Protein AF-A0A838EDM0-F1 (afdb_monomer_lite)

Structure (mmCIF, N/CA/C/O backbone):
data_AF-A0A838EDM0-F1
#
_entry.id   AF-A0A838EDM0-F1
#
loop_
_atom_site.group_PDB
_atom_site.id
_atom_site.type_symbol
_atom_site.label_atom_id
_atom_site.label_alt_id
_atom_site.label_comp_id
_atom_site.label_asym_id
_atom_site.label_entity_id
_atom_site.label_seq_id
_atom_site.pdbx_PDB_ins_code
_atom_site.Cartn_x
_atom_site.Cartn_y
_atom_site.Cartn_z
_atom_site.occupancy
_atom_site.B_iso_or_equiv
_atom_site.auth_seq_id
_atom_site.auth_comp_id
_atom_site.auth_asym_id
_atom_site.auth_atom_id
_atom_site.pdbx_PDB_model_num
ATOM 1 N N . MET A 1 1 ? -77.877 -9.167 52.953 1.00 60.81 1 MET A N 1
ATOM 2 C CA . MET A 1 1 ? -77.329 -10.392 52.320 1.00 60.81 1 MET A CA 1
ATOM 3 C C . MET A 1 1 ? -77.387 -10.358 50.790 1.00 60.81 1 MET A C 1
ATOM 5 O O . MET A 1 1 ? -76.338 -10.481 50.182 1.00 60.81 1 MET A O 1
ATOM 9 N N . LYS A 1 2 ? -78.546 -10.110 50.151 1.00 65.75 2 LYS A N 1
ATOM 10 C CA . LYS A 1 2 ? -78.648 -10.023 48.674 1.00 65.75 2 LYS A CA 1
ATOM 11 C C . LYS A 1 2 ? -77.732 -8.964 48.032 1.00 65.75 2 LYS A C 1
ATOM 13 O O . LYS A 1 2 ? -77.063 -9.278 47.066 1.00 65.75 2 LYS A O 1
ATOM 18 N N . ILE A 1 3 ? -77.618 -7.768 48.620 1.00 70.50 3 ILE A N 1
ATOM 19 C CA . ILE A 1 3 ? -76.749 -6.686 48.105 1.00 70.50 3 ILE A CA 1
ATOM 20 C C . ILE A 1 3 ? -75.261 -7.080 48.123 1.00 70.50 3 ILE A C 1
ATOM 22 O O . ILE A 1 3 ? -74.556 -6.848 47.151 1.00 70.50 3 ILE A O 1
ATOM 26 N N . LEU A 1 4 ? -74.799 -7.733 49.196 1.00 67.06 4 LEU A N 1
ATOM 27 C CA . LEU A 1 4 ? -73.422 -8.233 49.315 1.00 67.06 4 LEU A CA 1
ATOM 28 C C . LEU A 1 4 ? -73.122 -9.341 48.296 1.00 67.06 4 LEU A C 1
ATOM 30 O O . LEU A 1 4 ? -72.045 -9.351 47.713 1.00 67.06 4 LEU A O 1
ATOM 34 N N . LEU A 1 5 ? -74.084 -10.234 48.041 1.00 74.94 5 LEU A N 1
ATOM 35 C CA . LEU A 1 5 ? -73.947 -11.294 47.041 1.00 74.94 5 LEU A CA 1
ATOM 36 C C . LEU A 1 5 ? -73.910 -10.724 45.614 1.00 74.94 5 LEU A C 1
ATOM 38 O O . LEU A 1 5 ? -73.067 -11.124 44.820 1.00 74.94 5 LEU A O 1
ATOM 42 N N . THR A 1 6 ? -74.771 -9.751 45.299 1.00 77.81 6 THR A N 1
ATOM 43 C CA . THR A 1 6 ? -74.750 -9.056 44.003 1.00 77.81 6 THR A CA 1
ATOM 44 C C . THR A 1 6 ? -73.443 -8.290 43.809 1.00 77.81 6 THR A C 1
ATOM 46 O O . THR A 1 6 ? -72.847 -8.381 42.743 1.00 77.81 6 THR A O 1
ATOM 49 N N . PHE A 1 7 ? -72.951 -7.597 44.840 1.00 83.25 7 PHE A N 1
ATOM 50 C CA . PHE A 1 7 ? -71.668 -6.894 44.784 1.00 83.25 7 PHE A CA 1
ATOM 51 C C . PHE A 1 7 ? -70.499 -7.865 44.571 1.00 83.25 7 PHE A C 1
ATOM 53 O O . PHE A 1 7 ? -69.615 -7.602 43.760 1.00 83.25 7 PHE A O 1
ATOM 60 N N . PHE A 1 8 ? -70.526 -9.024 45.233 1.00 83.44 8 PHE A N 1
ATOM 61 C CA . PHE A 1 8 ? -69.524 -10.073 45.055 1.00 83.44 8 PHE A CA 1
ATOM 62 C C . PHE A 1 8 ? -69.550 -10.666 43.638 1.00 83.44 8 PHE A C 1
ATOM 64 O O . PHE A 1 8 ? -68.499 -10.808 43.020 1.00 83.44 8 PHE A O 1
ATOM 71 N N . ILE A 1 9 ? -70.732 -10.964 43.088 1.00 83.81 9 ILE A N 1
ATOM 72 C CA . ILE A 1 9 ? -70.878 -11.506 41.727 1.00 83.81 9 ILE A CA 1
ATOM 73 C C . ILE A 1 9 ? -70.439 -10.478 40.677 1.00 83.81 9 ILE A C 1
ATOM 75 O O . ILE A 1 9 ? -69.658 -10.813 39.791 1.00 83.81 9 ILE A O 1
ATOM 79 N N . VAL A 1 10 ? -70.883 -9.222 40.796 1.00 83.69 10 VAL A N 1
ATOM 80 C CA . VAL A 1 10 ? -70.488 -8.142 39.877 1.00 83.69 10 VAL A CA 1
ATOM 81 C C . VAL A 1 10 ? -68.980 -7.897 39.950 1.00 83.69 10 VAL A C 1
ATOM 83 O O . VAL A 1 10 ? -68.338 -7.801 38.910 1.00 83.69 10 VAL A O 1
ATOM 86 N N . SER A 1 11 ? -68.397 -7.886 41.152 1.00 78.81 11 SER A N 1
ATOM 87 C CA . SER A 1 11 ? -66.946 -7.771 41.342 1.00 78.81 11 SER A CA 1
ATOM 88 C C . SER A 1 11 ? -66.183 -8.906 40.649 1.00 78.81 11 SER A C 1
ATOM 90 O O . SER A 1 11 ? -65.258 -8.645 39.885 1.00 78.81 11 SER A O 1
ATOM 92 N N . ASN A 1 12 ? -66.612 -10.161 40.818 1.00 80.69 12 ASN A N 1
ATOM 93 C CA . ASN A 1 12 ? -65.968 -11.302 40.160 1.00 80.69 12 ASN A CA 1
ATOM 94 C C . ASN A 1 12 ? -66.106 -11.256 38.631 1.00 80.69 12 ASN A C 1
ATOM 96 O O . ASN A 1 12 ? -65.138 -11.543 37.934 1.00 80.69 12 ASN A O 1
ATOM 100 N N . ILE A 1 13 ? -67.264 -10.855 38.096 1.00 83.25 13 ILE A N 1
ATOM 101 C CA . ILE A 1 13 ? -67.452 -10.693 36.644 1.00 83.25 13 ILE A CA 1
ATOM 102 C C . ILE A 1 13 ? -66.527 -9.599 36.102 1.00 83.25 13 ILE A C 1
ATOM 104 O O . ILE A 1 13 ? -65.888 -9.801 35.073 1.00 83.25 13 ILE A O 1
ATOM 108 N N . VAL A 1 14 ? -66.403 -8.470 36.804 1.00 82.56 14 VAL A N 1
ATOM 109 C CA . VAL A 1 14 ? -65.479 -7.389 36.428 1.00 82.56 14 VAL A CA 1
ATOM 110 C C . VAL A 1 14 ? -64.026 -7.868 36.472 1.00 82.56 14 VAL A C 1
ATOM 112 O O . VAL A 1 14 ? -63.276 -7.585 35.543 1.00 82.56 14 VAL A O 1
ATOM 115 N N . ILE A 1 15 ? -63.633 -8.638 37.492 1.00 80.44 15 ILE A N 1
ATOM 116 C CA . ILE A 1 15 ? -62.284 -9.217 37.598 1.00 80.44 15 ILE A CA 1
ATOM 117 C C . ILE A 1 15 ? -62.015 -10.194 36.451 1.00 80.44 15 ILE A C 1
ATOM 119 O O . ILE A 1 15 ? -60.953 -10.123 35.840 1.00 80.44 15 ILE A O 1
ATOM 123 N N . ILE A 1 16 ? -62.966 -11.074 36.125 1.00 79.88 16 ILE A N 1
ATOM 124 C CA . ILE A 1 16 ? -62.823 -12.036 35.025 1.00 79.88 16 ILE A CA 1
ATOM 125 C C . ILE A 1 16 ? -62.725 -11.301 33.689 1.00 79.88 16 ILE A C 1
ATOM 127 O O . ILE A 1 16 ? -61.810 -11.587 32.926 1.00 79.88 16 ILE A O 1
ATOM 131 N N . LEU A 1 17 ? -63.599 -10.324 33.424 1.00 78.69 17 LEU A N 1
ATOM 132 C CA . LEU A 1 17 ? -63.563 -9.525 32.194 1.00 78.69 17 LEU A CA 1
ATOM 133 C C . LEU A 1 17 ? -62.266 -8.717 32.068 1.00 78.69 17 LEU A C 1
ATOM 135 O O . LEU A 1 17 ? -61.695 -8.633 30.978 1.00 78.69 17 LEU A O 1
ATOM 139 N N . ALA A 1 18 ? -61.775 -8.148 33.171 1.00 74.56 18 ALA A N 1
ATOM 140 C CA . ALA A 1 18 ? -60.492 -7.456 33.212 1.00 74.56 18 ALA A CA 1
ATOM 141 C C . ALA A 1 18 ? -59.326 -8.424 32.966 1.00 74.56 18 ALA A C 1
ATOM 143 O O . ALA A 1 18 ? -58.444 -8.119 32.166 1.00 74.56 18 ALA A O 1
ATOM 144 N N . ALA A 1 19 ? -59.349 -9.610 33.580 1.00 74.00 19 ALA A N 1
ATOM 145 C CA . ALA A 1 19 ? -58.340 -10.645 33.386 1.00 74.00 19 ALA A CA 1
ATOM 146 C C . ALA A 1 19 ? -58.333 -11.169 31.944 1.00 74.00 19 ALA A C 1
ATOM 148 O O . ALA A 1 19 ? -57.267 -11.259 31.343 1.00 74.00 19 ALA A O 1
ATOM 149 N N . THR A 1 20 ? -59.497 -11.444 31.345 1.00 75.81 20 THR A N 1
ATOM 150 C CA . THR A 1 20 ? -59.590 -11.868 29.940 1.00 75.81 20 THR A CA 1
ATOM 151 C C . THR A 1 20 ? -59.144 -10.764 28.992 1.00 75.81 20 THR A C 1
ATOM 153 O O . THR A 1 20 ? -58.410 -11.043 28.051 1.00 75.81 20 THR A O 1
ATOM 156 N N . SER A 1 21 ? -59.517 -9.507 29.253 1.00 76.31 21 SER A N 1
ATOM 157 C CA . SER A 1 21 ? -59.086 -8.366 28.430 1.00 76.31 21 SER A CA 1
ATOM 158 C C . SER A 1 21 ? -57.572 -8.157 28.510 1.00 76.31 21 SER A C 1
ATOM 160 O O . SER A 1 21 ? -56.924 -7.944 27.488 1.00 76.31 21 SER A O 1
ATOM 162 N N . PHE A 1 22 ? -56.990 -8.285 29.706 1.00 77.75 22 PHE A N 1
ATOM 163 C CA . PHE A 1 22 ? -55.544 -8.244 29.911 1.00 77.75 22 PHE A CA 1
ATOM 164 C C . PHE A 1 22 ? -54.833 -9.400 29.202 1.00 77.75 22 PHE A C 1
ATOM 166 O O . PHE A 1 22 ? -53.798 -9.186 28.581 1.00 77.75 22 PHE A O 1
ATOM 173 N N . LEU A 1 23 ? -55.393 -10.611 29.250 1.00 76.88 23 LEU A N 1
ATOM 174 C CA . LEU A 1 23 ? -54.804 -11.804 28.638 1.00 76.88 23 LEU A CA 1
ATOM 175 C C . LEU A 1 23 ? -54.859 -11.738 27.103 1.00 76.88 23 LEU A C 1
ATOM 177 O O . LEU A 1 23 ? -53.869 -12.056 26.448 1.00 76.88 23 LEU A O 1
ATOM 181 N N . VAL A 1 24 ? -55.959 -11.236 26.533 1.00 80.12 24 VAL A N 1
ATOM 182 C CA . VAL A 1 24 ? -56.071 -10.933 25.094 1.00 80.12 24 VAL A CA 1
ATOM 183 C C . VAL A 1 24 ? -55.070 -9.850 24.689 1.00 80.12 24 VAL A C 1
ATOM 185 O O . VAL A 1 24 ? -54.353 -10.017 23.705 1.00 80.12 24 VAL A O 1
ATOM 188 N N . TYR A 1 25 ? -54.965 -8.765 25.461 1.00 79.44 25 TYR A N 1
ATOM 189 C CA . TYR A 1 25 ? -53.985 -7.709 25.206 1.00 79.44 25 TYR A CA 1
ATOM 190 C C . TYR A 1 25 ? -52.545 -8.239 25.276 1.00 79.44 25 TYR A C 1
ATOM 192 O O . TYR A 1 25 ? -51.749 -7.977 24.380 1.00 79.44 25 TYR A O 1
ATOM 200 N N . TYR A 1 26 ? -52.219 -9.042 26.288 1.00 77.88 26 TYR A N 1
ATOM 201 C CA . TYR A 1 26 ? -50.923 -9.706 26.428 1.00 77.88 26 TYR A CA 1
ATOM 202 C C . TYR A 1 26 ? -50.605 -10.594 25.216 1.00 77.88 26 TYR A C 1
ATOM 204 O O . TYR A 1 26 ? -49.528 -10.470 24.631 1.00 77.88 26 TYR A O 1
ATOM 212 N N . GLN A 1 27 ? -51.562 -11.418 24.772 1.00 79.50 27 GLN A N 1
ATOM 213 C CA . GLN A 1 27 ? -51.409 -12.260 23.580 1.00 79.50 27 GLN A CA 1
ATOM 214 C C . GLN A 1 27 ? -51.169 -11.455 22.300 1.00 79.50 27 GLN A C 1
ATOM 216 O O . GLN A 1 27 ? -50.350 -11.857 21.477 1.00 79.50 27 GLN A O 1
ATOM 221 N N . GLN A 1 28 ? -51.809 -10.294 22.150 1.00 80.50 28 GLN A N 1
ATOM 222 C CA . GLN A 1 28 ? -51.572 -9.402 21.011 1.00 80.50 28 GLN A CA 1
ATOM 223 C C . GLN A 1 28 ? -50.173 -8.764 21.017 1.00 80.50 28 GLN A C 1
ATOM 225 O O . GLN A 1 28 ? -49.656 -8.428 19.953 1.00 80.50 28 GLN A O 1
ATOM 230 N N . GLN A 1 29 ? -49.550 -8.579 22.186 1.00 79.69 29 GLN A N 1
ATOM 231 C CA . GLN A 1 29 ? -48.219 -7.966 22.299 1.00 79.69 29 GLN A CA 1
ATOM 232 C C . GLN A 1 29 ? -47.069 -8.990 22.255 1.00 79.69 29 GLN A C 1
ATOM 234 O O . GLN A 1 29 ? -45.939 -8.602 21.971 1.00 79.69 29 GLN A O 1
ATOM 239 N N . LEU A 1 30 ? -47.329 -10.283 22.493 1.00 74.44 30 LEU A N 1
ATOM 240 C CA . LEU A 1 30 ? -46.310 -11.346 22.514 1.00 74.44 30 LEU A CA 1
ATOM 241 C C . LEU A 1 30 ? -45.425 -11.423 21.252 1.00 74.44 30 LEU A C 1
ATOM 243 O O . LEU A 1 30 ? -44.214 -11.578 21.416 1.00 74.44 30 LEU A O 1
ATOM 247 N N . PRO A 1 31 ? -45.944 -11.267 20.015 1.00 82.25 31 PRO A N 1
ATOM 248 C CA . PRO A 1 31 ? -45.095 -11.228 18.821 1.00 82.25 31 PRO A CA 1
ATOM 249 C C . PRO A 1 31 ? -44.049 -10.103 18.849 1.00 82.25 31 PRO A C 1
ATOM 251 O O . PRO A 1 31 ? -42.968 -10.254 18.289 1.00 82.25 31 PRO A O 1
ATOM 254 N N . LYS A 1 32 ? -44.330 -8.990 19.544 1.00 81.50 32 LYS A N 1
ATOM 255 C CA . LYS A 1 32 ? -43.383 -7.875 19.680 1.00 81.50 32 LYS A CA 1
ATOM 256 C C . LYS A 1 32 ? -42.236 -8.182 20.636 1.00 81.50 32 LYS A C 1
ATOM 258 O O . LYS A 1 32 ? -41.160 -7.639 20.455 1.00 81.50 32 LYS A O 1
ATOM 263 N N . VAL A 1 33 ? -42.444 -9.037 21.642 1.00 79.88 33 VAL A N 1
ATOM 264 C CA . VAL A 1 33 ? -41.366 -9.437 22.568 1.00 79.88 33 VAL A CA 1
ATOM 265 C C . VAL A 1 33 ? -40.262 -10.168 21.808 1.00 79.88 33 VAL A C 1
ATOM 267 O O . VAL A 1 33 ? -39.092 -9.876 22.022 1.00 79.88 33 VAL A O 1
ATOM 270 N N . ASP A 1 34 ? -40.634 -11.077 20.900 1.00 75.94 34 ASP A N 1
ATOM 271 C CA . ASP A 1 34 ? -39.653 -11.808 20.092 1.00 75.94 34 ASP A CA 1
ATOM 272 C C . ASP A 1 34 ? -38.984 -10.872 19.085 1.00 75.94 34 ASP A C 1
ATOM 274 O O . ASP A 1 34 ? -37.766 -10.917 18.949 1.00 75.94 34 ASP A O 1
ATOM 278 N N . ALA A 1 35 ? -39.758 -9.972 18.464 1.00 80.38 35 ALA A N 1
ATOM 279 C CA . ALA A 1 35 ? -39.220 -8.954 17.567 1.00 80.38 35 ALA A CA 1
ATOM 280 C C . ALA A 1 35 ? -38.169 -8.066 18.255 1.00 80.38 35 ALA A C 1
ATOM 282 O O . ALA A 1 35 ? -37.082 -7.920 17.716 1.00 80.38 35 ALA A O 1
ATOM 283 N N . TYR A 1 36 ? -38.444 -7.548 19.459 1.00 80.44 36 TYR A N 1
ATOM 284 C CA . TYR A 1 36 ? -37.482 -6.728 20.206 1.00 80.44 36 TYR A CA 1
ATOM 285 C C . TYR A 1 36 ? -36.262 -7.527 20.667 1.00 80.44 36 TYR A C 1
ATOM 287 O O . TYR A 1 36 ? -35.141 -7.040 20.617 1.00 80.44 36 TYR A O 1
ATOM 295 N N . ALA A 1 37 ? -36.454 -8.764 21.126 1.00 73.38 37 ALA A N 1
ATOM 296 C CA . ALA A 1 37 ? -35.344 -9.566 21.631 1.00 73.38 37 ALA A CA 1
ATOM 297 C C . ALA A 1 37 ? -34.413 -10.102 20.525 1.00 73.38 37 ALA A C 1
ATOM 299 O O . ALA A 1 37 ? -33.287 -10.487 20.830 1.00 73.38 37 ALA A O 1
ATOM 300 N N . HIS A 1 38 ? -34.880 -10.140 19.272 1.00 73.12 38 HIS A N 1
ATOM 301 C CA . HIS A 1 38 ? -34.089 -10.500 18.087 1.00 73.12 38 HIS A CA 1
ATOM 302 C C . HIS A 1 38 ? -33.720 -9.277 17.240 1.00 73.12 38 HIS A C 1
ATOM 304 O O . HIS A 1 38 ? -33.152 -9.432 16.159 1.00 73.12 38 HIS A O 1
ATOM 310 N N . GLU A 1 39 ? -34.063 -8.073 17.699 1.00 73.19 39 GLU A N 1
ATOM 311 C CA . GLU A 1 39 ? -33.691 -6.840 17.025 1.00 73.19 39 GLU A CA 1
ATOM 312 C C . GLU A 1 39 ? -32.167 -6.730 17.016 1.00 73.19 39 GLU A C 1
ATOM 314 O O . GLU A 1 39 ? -31.508 -6.818 18.057 1.00 73.19 39 GLU A O 1
ATOM 319 N N . THR A 1 40 ? -31.594 -6.586 15.824 1.00 73.12 40 THR A N 1
ATOM 320 C CA . THR A 1 40 ? -30.158 -6.379 15.677 1.00 73.12 40 THR A CA 1
ATOM 321 C C . THR A 1 40 ? -29.831 -4.997 16.214 1.00 73.12 40 THR A C 1
ATOM 323 O O . THR A 1 40 ? -30.173 -3.985 15.608 1.00 73.12 40 THR A O 1
ATOM 326 N N . ILE A 1 41 ? -29.199 -4.956 17.382 1.00 80.56 41 ILE A N 1
ATOM 327 C CA . ILE A 1 41 ? -28.724 -3.706 17.963 1.00 80.56 41 ILE A CA 1
ATOM 328 C C . ILE A 1 41 ? -27.506 -3.227 17.160 1.00 80.56 41 ILE A C 1
ATOM 330 O O . ILE A 1 41 ? -26.559 -4.003 17.023 1.00 80.56 41 ILE A O 1
ATOM 334 N N . PRO A 1 42 ? -27.498 -1.979 16.648 1.00 83.75 42 PRO A N 1
ATOM 335 C CA . PRO A 1 42 ? -26.323 -1.426 15.983 1.00 83.75 42 PRO A CA 1
ATOM 336 C C . PRO A 1 42 ? -25.113 -1.468 16.912 1.00 83.75 42 PRO A C 1
ATOM 338 O O . PRO A 1 42 ? -25.245 -1.099 18.084 1.00 83.75 42 PRO A O 1
ATOM 341 N N . GLN A 1 43 ? -23.979 -1.930 16.398 1.00 86.56 43 GLN A N 1
ATOM 342 C CA . GLN A 1 43 ? -22.716 -2.043 17.122 1.00 86.56 43 GLN A CA 1
ATOM 343 C C . GLN A 1 43 ? -21.567 -1.443 16.325 1.00 86.56 43 GLN A C 1
ATOM 345 O O . GLN A 1 43 ? -21.588 -1.449 15.092 1.00 86.56 43 GLN A O 1
ATOM 350 N N . ASP A 1 44 ? -20.562 -0.985 17.060 1.00 88.31 44 ASP A N 1
ATOM 351 C CA . ASP A 1 44 ? -19.364 -0.368 16.521 1.00 88.31 44 ASP A CA 1
ATOM 352 C C . ASP A 1 44 ? -18.528 -1.419 15.790 1.00 88.31 44 ASP A C 1
ATOM 354 O O . ASP A 1 44 ? -18.259 -2.506 16.311 1.00 88.31 44 ASP A O 1
ATOM 358 N N . THR A 1 45 ? -18.099 -1.088 14.578 1.00 90.62 45 THR A N 1
ATOM 359 C CA . THR A 1 45 ? -17.157 -1.901 13.814 1.00 90.62 45 THR A CA 1
ATOM 360 C C . THR A 1 45 ? -15.749 -1.387 14.026 1.00 90.62 45 THR A C 1
ATOM 362 O O . THR A 1 45 ? -15.469 -0.200 13.875 1.00 90.62 45 THR A O 1
ATOM 365 N N . ARG A 1 46 ? -14.831 -2.304 14.313 1.00 90.56 46 ARG A N 1
ATOM 366 C CA . ARG A 1 46 ? -13.452 -1.978 14.657 1.00 90.56 46 ARG A CA 1
ATOM 367 C C . ARG A 1 46 ? -12.487 -2.471 13.606 1.00 90.56 46 ARG A C 1
ATOM 369 O O . ARG A 1 46 ? -12.503 -3.645 13.235 1.00 90.56 46 ARG A O 1
ATOM 376 N N . ILE A 1 47 ? -11.625 -1.566 13.163 1.00 93.06 47 ILE A N 1
ATOM 377 C CA . ILE A 1 47 ? -10.571 -1.843 12.195 1.00 93.06 47 ILE A CA 1
ATOM 378 C C . ILE A 1 47 ? -9.241 -1.876 12.933 1.00 93.06 47 ILE A C 1
ATOM 380 O O . ILE A 1 47 ? -8.875 -0.917 13.609 1.00 93.06 47 ILE A O 1
ATOM 384 N N . TYR A 1 48 ? -8.523 -2.980 12.780 1.00 93.38 48 TYR A N 1
ATOM 385 C CA . TYR A 1 48 ? -7.222 -3.224 13.376 1.00 93.38 48 TYR A CA 1
ATOM 386 C C . TYR A 1 48 ? -6.146 -3.359 12.302 1.00 93.38 48 TYR A C 1
ATOM 388 O O . TYR A 1 48 ? -6.402 -3.845 11.195 1.00 93.38 48 TYR A O 1
ATOM 396 N N . ASP A 1 49 ? -4.926 -2.979 12.656 1.00 94.38 49 ASP A N 1
ATOM 397 C CA . ASP A 1 49 ? -3.730 -3.291 11.881 1.00 94.38 49 ASP A CA 1
ATOM 398 C C . ASP A 1 49 ? -3.378 -4.792 11.991 1.00 94.38 49 ASP A C 1
ATOM 400 O O . ASP A 1 49 ? -4.008 -5.567 12.731 1.00 94.38 49 ASP A O 1
ATOM 404 N N . ARG A 1 50 ? -2.336 -5.226 11.277 1.00 91.88 50 ARG A N 1
ATOM 405 C CA . ARG A 1 50 ? -1.875 -6.624 11.294 1.00 91.88 50 ARG A CA 1
ATOM 406 C C . ARG A 1 50 ? -1.425 -7.098 12.687 1.00 91.88 50 ARG A C 1
ATOM 408 O O . ARG A 1 50 ? -1.502 -8.296 12.985 1.00 91.88 50 ARG A O 1
ATOM 415 N N . ASN A 1 51 ? -1.035 -6.171 13.560 1.00 89.38 51 ASN A N 1
ATOM 416 C CA . ASN A 1 51 ? -0.514 -6.385 14.910 1.00 89.38 51 ASN A CA 1
ATOM 417 C C . ASN A 1 51 ? -1.575 -6.220 16.023 1.00 89.38 51 ASN A C 1
ATOM 419 O O . ASN A 1 51 ? -1.239 -6.346 17.201 1.00 89.38 51 ASN A O 1
ATOM 423 N N . ASN A 1 52 ? -2.860 -6.059 15.676 1.00 88.62 52 ASN A N 1
ATOM 424 C CA . ASN A 1 52 ? -3.987 -5.799 16.594 1.00 88.62 52 ASN A CA 1
ATOM 425 C C . ASN A 1 52 ? -3.995 -4.402 17.246 1.00 88.62 52 ASN A C 1
ATOM 427 O O . ASN A 1 52 ? -4.626 -4.218 18.289 1.00 88.62 52 ASN A O 1
ATOM 431 N N . VAL A 1 53 ? -3.344 -3.408 16.645 1.00 90.19 53 VAL A N 1
ATOM 432 C CA . VAL A 1 53 ? -3.515 -1.996 17.014 1.00 90.19 53 VAL A CA 1
ATOM 433 C C . VAL A 1 53 ? -4.841 -1.502 16.440 1.00 90.19 53 VAL A C 1
ATOM 435 O O . VAL A 1 53 ? -5.110 -1.696 15.257 1.00 90.19 53 VAL A O 1
ATOM 438 N N . LEU A 1 54 ? -5.693 -0.897 17.273 1.00 90.25 54 LEU A N 1
ATOM 439 C CA . LEU A 1 54 ? -6.960 -0.312 16.826 1.00 90.25 54 LEU A CA 1
ATOM 440 C C . LEU A 1 54 ? -6.675 0.933 15.976 1.00 90.25 54 LEU A C 1
ATOM 442 O O . LEU A 1 54 ? -6.144 1.917 16.486 1.00 90.25 54 LEU A O 1
ATOM 446 N N . LEU A 1 55 ? -7.058 0.888 14.703 1.00 92.69 55 LEU A N 1
ATOM 447 C CA . LEU A 1 55 ? -6.894 1.989 13.755 1.00 92.69 55 LEU A CA 1
ATOM 448 C C . LEU A 1 55 ? -8.116 2.903 13.716 1.00 92.69 55 LEU A C 1
ATOM 450 O O . LEU A 1 55 ? -7.974 4.121 13.609 1.00 92.69 55 LEU A O 1
ATOM 454 N N . TYR A 1 56 ? -9.314 2.313 13.774 1.00 91.69 56 TYR A N 1
ATOM 455 C CA . TYR A 1 56 ? -10.568 3.048 13.652 1.00 91.69 56 TYR A CA 1
ATOM 456 C C . TYR A 1 56 ? -11.730 2.336 14.357 1.00 91.69 56 TYR A C 1
ATOM 458 O O . TYR A 1 56 ? -11.908 1.127 14.194 1.00 91.69 56 TYR A O 1
ATOM 466 N N . ASP A 1 57 ? -12.524 3.104 15.109 1.00 88.44 57 ASP A N 1
ATOM 467 C CA . ASP A 1 57 ? -13.773 2.681 15.760 1.00 88.44 57 ASP A CA 1
ATOM 468 C C . ASP A 1 57 ? -14.956 3.341 15.029 1.00 88.44 57 ASP A C 1
ATOM 470 O O . ASP A 1 57 ? -15.196 4.546 15.161 1.00 88.44 57 ASP A O 1
ATOM 474 N N . ALA A 1 58 ? -15.640 2.584 14.172 1.00 87.31 58 ALA A N 1
ATOM 475 C CA . ALA A 1 58 ? -16.681 3.077 13.277 1.00 87.31 58 ALA A CA 1
ATOM 476 C C . ALA A 1 58 ? -18.073 2.855 13.868 1.00 87.31 58 ALA A C 1
ATOM 478 O O . ALA A 1 58 ? -18.450 1.725 14.166 1.00 87.31 58 ALA A O 1
ATOM 479 N N . TYR A 1 59 ? -18.868 3.920 13.965 1.00 78.56 59 TYR A N 1
ATOM 480 C CA . TYR A 1 59 ? -20.249 3.853 14.437 1.00 78.56 59 TYR A CA 1
ATOM 481 C C . TYR A 1 59 ? -21.131 4.877 13.718 1.00 78.56 59 TYR A C 1
ATOM 483 O O . TYR A 1 59 ? -20.664 5.911 13.232 1.00 78.56 59 TYR A O 1
ATOM 491 N N . ALA A 1 60 ? -22.428 4.586 13.629 1.00 64.12 60 ALA A N 1
ATOM 492 C CA . ALA A 1 60 ? -23.386 5.399 12.887 1.00 64.12 60 ALA A CA 1
ATOM 493 C C . ALA A 1 60 ? -23.633 6.773 13.551 1.00 64.12 60 ALA A C 1
ATOM 495 O O . ALA A 1 60 ? -24.556 6.935 14.339 1.00 64.12 60 ALA A O 1
ATOM 496 N N . HIS A 1 61 ? -22.862 7.801 13.191 1.00 57.53 61 HIS A N 1
ATOM 497 C CA . HIS A 1 61 ? -22.994 9.160 13.745 1.00 57.53 61 HIS A CA 1
ATOM 498 C C . HIS A 1 61 ? -24.304 9.894 13.393 1.00 57.53 61 HIS A C 1
ATOM 500 O O . HIS A 1 61 ? -24.683 10.850 14.069 1.00 57.53 61 HIS A O 1
ATOM 506 N N . ASN A 1 62 ? -24.990 9.477 12.324 1.00 44.84 62 ASN A N 1
ATOM 507 C CA . ASN A 1 62 ? -26.059 10.261 11.690 1.00 44.84 62 ASN A CA 1
ATOM 508 C C . ASN A 1 62 ? -27.482 9.835 12.082 1.00 44.84 62 ASN A C 1
ATOM 510 O O . ASN A 1 62 ? -28.451 10.388 11.558 1.00 44.84 62 ASN A O 1
ATOM 514 N N . GLN A 1 63 ? -27.638 8.865 12.983 1.00 48.41 63 GLN A N 1
ATOM 515 C CA . GLN A 1 63 ? -28.950 8.469 13.487 1.00 48.41 63 GLN A CA 1
ATOM 516 C C . GLN A 1 63 ? -29.142 9.016 14.899 1.00 48.41 63 GLN A C 1
ATOM 518 O O . GLN A 1 63 ? -28.289 8.847 15.765 1.00 48.41 63 GLN A O 1
ATOM 523 N N . SER A 1 64 ? -30.285 9.660 15.147 1.00 39.28 64 SER A N 1
ATOM 524 C CA . SER A 1 64 ? -30.649 10.315 16.416 1.00 39.28 64 SER A CA 1
ATOM 525 C C . SER A 1 64 ? -30.752 9.368 17.634 1.00 39.28 64 SER A C 1
ATOM 527 O O . SER A 1 64 ? -31.288 9.759 18.666 1.00 39.28 64 SER A O 1
ATOM 529 N N . SER A 1 65 ? -30.270 8.129 17.513 1.00 48.47 65 SER A N 1
ATOM 530 C CA . SER A 1 65 ? -30.316 7.037 18.497 1.00 48.47 65 SER A CA 1
ATOM 531 C C . SER A 1 65 ? -28.977 6.287 18.628 1.00 48.47 65 SER A C 1
ATOM 533 O O . SER A 1 65 ? -28.896 5.324 19.390 1.00 48.47 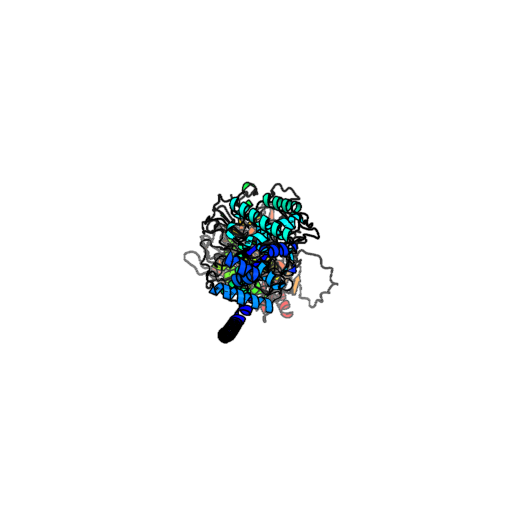65 SER A O 1
ATOM 535 N N . SER A 1 66 ? -27.937 6.687 17.891 1.00 58.31 66 SER A N 1
ATOM 536 C CA . SER A 1 66 ? -26.720 5.889 17.722 1.00 58.31 66 SER A CA 1
ATOM 537 C C . SER A 1 66 ? -25.545 6.497 18.481 1.00 58.31 66 SER A C 1
ATOM 539 O O . SER A 1 66 ? -24.897 7.437 18.029 1.00 58.31 66 SER A O 1
ATOM 541 N N . GLY A 1 67 ? -25.303 5.954 19.671 1.00 73.69 67 GLY A N 1
ATOM 542 C CA . GLY A 1 67 ? -24.037 6.086 20.385 1.00 73.69 67 GLY A CA 1
ATOM 543 C C . GLY A 1 67 ? -23.180 4.829 20.220 1.00 73.69 67 GLY A C 1
ATOM 544 O O . GLY A 1 67 ? -23.685 3.793 19.787 1.00 73.69 67 GLY A O 1
ATOM 545 N N . ARG A 1 68 ? -21.912 4.924 20.621 1.00 86.56 68 ARG A N 1
ATOM 546 C CA . ARG A 1 68 ? -20.940 3.831 20.669 1.00 86.56 68 ARG A CA 1
ATOM 547 C C . ARG A 1 68 ? -21.479 2.636 21.442 1.00 86.56 68 ARG A C 1
ATOM 549 O O . ARG A 1 68 ? -21.903 2.782 22.599 1.00 86.56 68 ARG A O 1
ATOM 556 N N . ARG A 1 69 ? -21.430 1.455 20.838 1.00 88.38 69 ARG A N 1
ATOM 557 C CA . ARG A 1 69 ? -21.891 0.199 21.423 1.00 88.38 69 ARG A CA 1
ATOM 558 C C . ARG A 1 69 ? -21.019 -0.968 20.988 1.00 88.38 69 ARG A C 1
ATOM 560 O O . ARG A 1 69 ? -21.000 -1.347 19.826 1.00 88.38 69 ARG A O 1
ATOM 567 N N . ILE A 1 70 ? -20.457 -1.658 21.973 1.00 88.38 70 ILE A N 1
ATOM 568 C CA . ILE A 1 70 ? -19.878 -2.990 21.800 1.00 88.38 70 ILE A CA 1
ATOM 569 C C . ILE A 1 70 ? -20.645 -3.945 22.703 1.00 88.38 70 ILE A C 1
ATOM 571 O O . ILE A 1 70 ? -20.867 -3.660 23.883 1.00 88.38 70 ILE A O 1
ATOM 575 N N . SER A 1 71 ? -21.102 -5.062 22.145 1.00 88.62 71 SER A N 1
ATOM 576 C CA . SER A 1 71 ? -21.836 -6.047 22.929 1.00 88.62 71 SER A CA 1
ATOM 577 C C . SER A 1 71 ? -20.927 -6.804 23.885 1.00 88.62 71 SER A C 1
ATOM 579 O O . SER A 1 71 ? -19.822 -7.194 23.514 1.00 88.62 71 SER A O 1
ATOM 581 N N . VAL A 1 72 ? -21.465 -7.143 25.048 1.00 91.75 72 VAL A N 1
ATOM 582 C CA . VAL A 1 72 ? -20.860 -8.088 25.982 1.00 91.75 72 VAL A CA 1
ATOM 583 C C . VAL A 1 72 ? -21.879 -9.116 26.445 1.00 91.75 72 VAL A C 1
ATOM 585 O O . VAL A 1 72 ? -23.093 -8.877 26.496 1.00 91.75 72 VAL A O 1
ATOM 588 N N . THR A 1 73 ? -21.383 -10.285 26.804 1.00 92.12 73 THR A N 1
ATOM 589 C CA . THR A 1 73 ? -22.138 -11.318 27.499 1.00 92.12 73 THR A CA 1
ATOM 590 C C . THR A 1 73 ? -22.062 -11.087 29.006 1.00 92.12 73 THR A C 1
ATOM 592 O O . THR A 1 73 ? -21.123 -10.491 29.527 1.00 92.12 73 THR A O 1
ATOM 595 N N . LEU A 1 74 ? -23.059 -11.565 29.756 1.00 94.62 74 LEU A N 1
ATOM 596 C CA . LEU A 1 74 ? -23.059 -11.366 31.208 1.00 94.62 74 LEU A CA 1
ATOM 597 C C . LEU A 1 74 ? -21.823 -11.952 31.926 1.00 94.62 74 LEU A C 1
ATOM 599 O O . LEU A 1 74 ? -21.363 -11.310 32.867 1.00 94.62 74 LEU A O 1
ATOM 603 N N . PRO A 1 75 ? -21.276 -13.126 31.540 1.00 95.50 75 PRO A N 1
ATOM 604 C CA . PRO A 1 75 ? -20.057 -13.653 32.155 1.00 95.50 75 PRO A CA 1
ATOM 605 C C . PRO A 1 75 ? -18.829 -12.742 32.021 1.00 95.50 75 PRO A C 1
ATOM 607 O O . PRO A 1 75 ? -17.970 -12.789 32.893 1.00 95.50 75 PRO A O 1
ATOM 610 N N . GLU A 1 76 ? -18.760 -11.916 30.974 1.00 94.69 76 GLU A N 1
ATOM 611 C CA . GLU A 1 76 ? -17.670 -10.949 30.761 1.00 94.69 76 GLU A CA 1
ATOM 612 C C . GLU A 1 76 ? -17.822 -9.708 31.653 1.00 94.69 76 GLU A C 1
ATOM 614 O O . GLU A 1 76 ? -16.860 -8.982 31.880 1.00 94.69 76 GLU A O 1
ATOM 619 N N . VAL A 1 77 ? -19.017 -9.457 32.198 1.00 97.12 77 VAL A N 1
ATOM 620 C CA . VAL A 1 77 ? -19.271 -8.337 33.109 1.00 97.12 77 VAL A CA 1
ATOM 621 C C . VAL A 1 77 ? -18.971 -8.767 34.549 1.00 97.12 77 VAL A C 1
ATOM 623 O O . VAL A 1 77 ? -19.646 -9.664 35.065 1.00 97.12 77 VAL A O 1
ATOM 626 N N . PRO A 1 78 ? -18.039 -8.110 35.265 1.00 96.44 78 PRO A N 1
ATOM 627 C CA . PRO A 1 78 ? -17.665 -8.533 36.608 1.00 96.44 78 PRO A CA 1
ATOM 628 C C . PRO A 1 78 ? -18.823 -8.480 37.607 1.00 96.44 78 PRO A C 1
ATOM 630 O O . PRO A 1 78 ? -19.705 -7.616 37.535 1.00 96.44 78 PRO A O 1
ATOM 633 N N . LYS A 1 79 ? -18.820 -9.390 38.589 1.00 95.88 79 LYS A N 1
ATOM 634 C CA . LYS A 1 79 ? -19.943 -9.556 39.527 1.00 95.88 79 LYS A CA 1
ATOM 635 C C . LYS A 1 79 ? -20.264 -8.276 40.299 1.00 95.88 79 LYS A C 1
ATOM 637 O O . LYS A 1 79 ? -21.440 -7.974 40.491 1.00 95.88 79 LYS A O 1
ATOM 642 N N . VAL A 1 80 ? -19.247 -7.499 40.678 1.00 96.62 80 VAL A N 1
ATOM 643 C CA . VAL A 1 80 ? -19.430 -6.208 41.360 1.00 96.62 80 VAL A CA 1
ATOM 644 C C . VAL A 1 80 ? -20.215 -5.205 40.507 1.00 96.62 80 VAL A C 1
ATOM 646 O O . VAL A 1 80 ? -21.031 -4.459 41.043 1.00 96.62 80 VAL A O 1
ATOM 649 N N . MET A 1 81 ? -20.037 -5.225 39.181 1.00 97.44 81 MET A N 1
ATOM 650 C CA . MET A 1 81 ? -20.778 -4.376 38.245 1.00 97.44 81 MET A CA 1
ATOM 651 C C . MET A 1 81 ? -22.231 -4.832 38.110 1.00 97.44 81 MET A C 1
ATOM 653 O O . MET A 1 81 ? -23.147 -4.009 38.166 1.00 97.44 81 MET A O 1
ATOM 657 N N . GLN A 1 82 ? -22.455 -6.147 38.009 1.00 97.06 82 GLN A N 1
ATOM 658 C CA . GLN A 1 82 ? -23.802 -6.729 38.020 1.00 97.06 82 GLN A CA 1
ATOM 659 C C . GLN A 1 82 ? -24.556 -6.352 39.305 1.00 97.06 82 GLN A C 1
ATOM 661 O O . GLN A 1 82 ? -25.710 -5.922 39.251 1.00 97.06 82 GLN A O 1
ATOM 666 N N . ASP A 1 83 ? -23.887 -6.457 40.454 1.00 96.31 83 ASP A N 1
ATOM 667 C CA . ASP A 1 83 ? -24.463 -6.153 41.763 1.00 96.31 83 ASP A CA 1
ATOM 668 C C . ASP A 1 83 ? -24.729 -4.666 41.959 1.00 96.31 83 ASP A C 1
ATOM 670 O O . ASP A 1 83 ? -25.813 -4.309 42.419 1.00 96.31 83 ASP A O 1
ATOM 674 N N . ALA A 1 84 ? -23.801 -3.792 41.565 1.00 96.69 84 ALA A N 1
ATOM 675 C CA . ALA A 1 84 ? -23.989 -2.345 41.646 1.00 96.69 84 ALA A CA 1
ATOM 676 C C . ALA A 1 84 ? -25.207 -1.886 40.829 1.00 96.69 84 ALA A C 1
ATOM 678 O O . ALA A 1 84 ? -26.017 -1.083 41.310 1.00 96.69 84 ALA A O 1
ATOM 679 N N . MET A 1 85 ? -25.369 -2.445 39.624 1.00 95.50 85 MET A N 1
ATOM 680 C CA . MET A 1 85 ? -26.498 -2.140 38.750 1.00 95.50 85 MET A CA 1
ATOM 681 C C . MET A 1 85 ? -27.823 -2.604 39.362 1.00 95.50 85 MET A C 1
ATOM 683 O O . MET A 1 85 ? -28.750 -1.810 39.533 1.00 95.50 85 MET A O 1
ATOM 687 N N . VAL A 1 86 ? -27.903 -3.873 39.776 1.00 95.00 86 VAL A N 1
ATOM 688 C CA . VAL A 1 86 ? -29.108 -4.446 40.399 1.00 95.00 86 VAL A CA 1
ATOM 689 C C . VAL A 1 86 ? -29.459 -3.732 41.707 1.00 95.00 86 VAL A C 1
ATOM 691 O O . VAL A 1 86 ? -30.633 -3.456 41.958 1.00 95.00 86 VAL A O 1
ATOM 694 N N . ALA A 1 87 ? -28.467 -3.370 42.526 1.00 93.00 87 ALA A N 1
ATOM 695 C CA . ALA A 1 87 ? -28.688 -2.729 43.821 1.00 93.00 87 ALA A CA 1
ATOM 696 C C . ALA A 1 87 ? -29.489 -1.426 43.717 1.00 93.00 87 ALA A C 1
ATOM 698 O O . ALA A 1 87 ? -30.257 -1.099 44.632 1.00 93.00 87 ALA A O 1
ATOM 699 N N . THR A 1 88 ? -29.295 -0.691 42.624 1.00 87.94 88 THR A N 1
ATOM 700 C CA . THR A 1 88 ? -29.836 0.659 42.447 1.00 87.94 88 THR A CA 1
ATOM 701 C C . THR A 1 88 ? -31.025 0.677 41.499 1.00 87.94 88 THR A C 1
ATOM 703 O O . THR A 1 88 ? -32.033 1.300 41.832 1.00 87.94 88 THR A O 1
ATOM 706 N N . GLU A 1 89 ? -30.937 -0.025 40.366 1.00 88.31 89 GLU A N 1
ATOM 707 C CA . GLU A 1 89 ? -31.957 0.013 39.311 1.00 88.31 89 GLU A CA 1
ATOM 708 C C . GLU A 1 89 ? -33.108 -0.981 39.546 1.00 88.31 89 GLU A C 1
ATOM 710 O O . GLU A 1 89 ? -34.257 -0.674 39.235 1.00 88.31 89 GLU A O 1
ATOM 715 N N . ASP A 1 90 ? -32.859 -2.161 40.133 1.00 90.81 90 ASP A N 1
ATOM 716 C CA . ASP A 1 90 ? -33.922 -3.128 40.458 1.00 90.81 90 ASP A CA 1
ATOM 717 C C . ASP A 1 90 ? -33.500 -4.128 41.545 1.00 90.81 90 ASP A C 1
ATOM 719 O O . ASP A 1 90 ? -33.097 -5.256 41.270 1.00 90.81 90 ASP A O 1
ATOM 723 N N . ARG A 1 91 ? -33.701 -3.759 42.815 1.00 88.69 91 ARG A N 1
ATOM 724 C CA . ARG A 1 91 ? -33.365 -4.599 43.989 1.00 88.69 91 ARG A CA 1
ATOM 725 C C . ARG A 1 91 ? -33.999 -5.991 43.985 1.00 88.69 91 ARG A C 1
ATOM 727 O O . ARG A 1 91 ? -33.563 -6.884 44.700 1.00 88.69 91 ARG A O 1
ATOM 734 N N . THR A 1 92 ? -35.081 -6.164 43.232 1.00 89.69 92 THR A N 1
ATOM 735 C CA . THR A 1 92 ? -35.834 -7.422 43.149 1.00 89.69 92 THR A CA 1
ATOM 736 C C . THR A 1 92 ? -35.579 -8.168 41.848 1.00 89.69 92 THR A C 1
ATOM 738 O O . THR A 1 92 ? -36.284 -9.133 41.568 1.00 89.69 92 THR A O 1
ATOM 741 N N . PHE A 1 93 ? -34.610 -7.732 41.041 1.00 93.38 93 PHE A N 1
ATOM 742 C CA . PHE A 1 93 ? -34.407 -8.200 39.673 1.00 93.38 93 PHE A CA 1
ATOM 743 C C . PHE A 1 93 ? -34.404 -9.722 39.556 1.00 93.38 93 PHE A C 1
ATOM 745 O O . PHE A 1 93 ? -35.117 -10.285 38.725 1.00 93.38 93 PHE A O 1
ATOM 752 N N . TRP A 1 94 ? -33.654 -10.384 40.437 1.00 92.62 94 TRP A N 1
ATOM 753 C CA . TRP A 1 94 ? -33.485 -11.835 40.437 1.00 92.62 94 TRP A CA 1
ATOM 754 C C . TRP A 1 94 ? -34.744 -12.612 40.840 1.00 92.62 94 TRP A C 1
ATOM 756 O O . TRP A 1 94 ? -34.840 -13.797 40.540 1.00 92.62 94 TRP A O 1
ATOM 766 N N . THR A 1 95 ? -35.714 -11.972 41.499 1.00 91.94 95 THR A N 1
ATOM 767 C CA . THR A 1 95 ? -36.906 -12.635 42.056 1.00 91.94 95 THR A CA 1
ATOM 768 C C . THR A 1 95 ? -38.221 -12.171 41.433 1.00 91.94 95 THR A C 1
ATOM 770 O O . THR A 1 95 ? -39.220 -12.883 41.519 1.00 91.94 95 THR A O 1
ATOM 773 N N . ASN A 1 96 ? -38.259 -10.997 40.798 1.00 92.06 96 ASN A N 1
ATOM 774 C CA . ASN A 1 96 ? -39.482 -10.446 40.222 1.00 92.06 96 ASN A CA 1
ATOM 775 C C . ASN A 1 96 ? -39.824 -11.055 38.850 1.00 92.06 96 ASN A C 1
ATOM 777 O O . ASN A 1 96 ? -38.952 -11.490 38.098 1.00 92.06 96 ASN A O 1
ATOM 781 N N . GLY A 1 97 ? -41.106 -11.024 38.482 1.00 89.31 97 GLY A N 1
ATOM 782 C CA . GLY A 1 97 ? -41.608 -11.517 37.192 1.00 89.31 97 GLY A CA 1
ATOM 783 C C . GLY A 1 97 ? -41.502 -10.516 36.034 1.00 89.31 97 GLY A C 1
ATOM 784 O O . GLY A 1 97 ? -42.337 -10.562 35.141 1.00 89.31 97 GLY A O 1
ATOM 785 N N . GLY A 1 98 ? -40.560 -9.568 36.079 1.00 85.81 98 GLY A N 1
ATOM 786 C CA . GLY A 1 98 ? -40.380 -8.509 35.074 1.00 85.81 98 GLY A CA 1
ATOM 787 C C . GLY A 1 98 ? -40.954 -7.153 35.488 1.00 85.81 98 GLY A C 1
ATOM 788 O O . GLY A 1 98 ? -40.550 -6.126 34.953 1.00 85.81 98 GLY A O 1
ATOM 789 N N . ILE A 1 99 ? -41.831 -7.121 36.492 1.00 87.44 99 ILE A N 1
ATOM 790 C CA . ILE A 1 99 ? -42.322 -5.899 37.139 1.00 87.44 99 ILE A CA 1
ATOM 791 C C . ILE A 1 99 ? -42.209 -6.027 38.654 1.00 87.44 99 ILE A C 1
ATOM 793 O O . ILE A 1 99 ? -42.336 -7.122 39.206 1.00 87.44 99 ILE A O 1
ATOM 797 N N . ASN A 1 100 ? -42.041 -4.903 39.344 1.00 83.19 100 ASN A N 1
ATOM 798 C CA . ASN A 1 100 ? -42.121 -4.858 40.796 1.00 83.19 100 ASN A CA 1
ATOM 799 C C . ASN A 1 100 ? -43.406 -4.130 41.214 1.00 83.19 100 ASN A C 1
ATOM 801 O O . ASN A 1 100 ? -43.523 -2.905 41.175 1.00 83.19 100 ASN A O 1
ATOM 805 N N . VAL A 1 101 ? -44.401 -4.921 41.617 1.00 69.75 101 VAL A N 1
ATOM 806 C CA . VAL A 1 101 ? -45.735 -4.433 41.997 1.00 69.75 101 VAL A CA 1
ATOM 807 C C . VAL A 1 101 ? -45.661 -3.519 43.226 1.00 69.75 101 VAL A C 1
ATOM 809 O O . VAL A 1 101 ? -46.355 -2.508 43.287 1.00 69.75 101 VAL A O 1
ATOM 812 N N . SER A 1 102 ? -44.769 -3.817 44.178 1.00 64.81 102 SER A N 1
ATOM 813 C CA . SER A 1 102 ? -44.613 -3.036 45.412 1.00 64.81 102 SER A CA 1
ATOM 814 C C . SER A 1 102 ? -43.948 -1.671 45.189 1.00 64.81 102 SER A C 1
ATOM 816 O O . SER A 1 102 ? -44.333 -0.692 45.828 1.00 64.81 102 SER A O 1
ATOM 818 N N . SER A 1 103 ? -42.970 -1.571 44.279 1.00 64.62 103 SER A N 1
ATOM 819 C CA . SER A 1 103 ? -42.360 -0.290 43.887 1.00 64.62 103 SER A CA 1
ATOM 820 C C . SER A 1 103 ? -43.292 0.528 42.995 1.00 64.62 103 SER A C 1
ATOM 822 O O . SER A 1 103 ? -43.388 1.737 43.183 1.00 64.62 103 SER A O 1
ATOM 824 N N . THR A 1 104 ? -44.045 -0.125 42.103 1.00 61.91 104 THR A N 1
ATOM 825 C CA . THR A 1 104 ? -45.048 0.525 41.242 1.00 61.91 104 THR A CA 1
ATOM 826 C C . THR A 1 104 ? -46.181 1.143 42.067 1.00 61.91 104 THR A C 1
ATOM 828 O O . THR A 1 104 ? -46.529 2.305 41.852 1.00 61.91 104 THR A O 1
ATOM 831 N N . LEU A 1 105 ? -46.708 0.429 43.073 1.00 58.62 105 LEU A N 1
ATOM 832 C CA . LEU A 1 105 ? -47.712 0.984 43.993 1.00 58.62 105 LEU A CA 1
ATOM 833 C C . LEU A 1 105 ? -47.162 2.135 44.849 1.00 58.62 105 LEU A C 1
ATOM 835 O O . LEU A 1 105 ? -47.860 3.129 45.031 1.00 58.62 105 LEU A O 1
ATOM 839 N N . ARG A 1 106 ? -45.921 2.033 45.352 1.00 57.72 106 ARG A N 1
ATOM 840 C CA . ARG A 1 106 ? -45.295 3.108 46.147 1.00 57.72 106 ARG A CA 1
ATOM 841 C C . ARG A 1 106 ? -45.066 4.382 45.337 1.00 57.72 106 ARG A C 1
ATOM 843 O O . ARG A 1 106 ? -45.460 5.446 45.790 1.00 57.72 106 ARG A O 1
ATOM 850 N N . ALA A 1 107 ? -44.516 4.277 44.131 1.00 57.66 107 ALA A N 1
ATOM 851 C CA . ALA A 1 107 ? -44.252 5.441 43.284 1.00 57.66 107 ALA A CA 1
ATOM 852 C C . ALA A 1 107 ? -45.532 6.151 42.812 1.00 57.66 107 ALA A C 1
ATOM 854 O O . ALA A 1 107 ? -45.545 7.368 42.647 1.00 57.66 107 ALA A O 1
ATOM 855 N N . THR A 1 108 ? -46.636 5.407 42.660 1.00 52.28 108 THR A N 1
ATOM 856 C CA . THR A 1 108 ? -47.962 5.984 42.366 1.00 52.28 108 THR A CA 1
ATOM 857 C C . THR A 1 108 ? -48.492 6.827 43.538 1.00 52.28 108 THR A C 1
ATOM 859 O O . THR A 1 108 ? -49.293 7.734 43.329 1.00 52.28 108 THR A O 1
ATOM 862 N N . LEU A 1 109 ? -48.033 6.554 44.767 1.00 48.69 109 LEU A N 1
ATOM 863 C CA . LEU A 1 109 ? -48.453 7.240 45.992 1.00 48.69 109 LEU A CA 1
ATOM 864 C C . LEU A 1 109 ? -47.498 8.363 46.437 1.00 48.69 109 LEU A C 1
ATOM 866 O O . LEU A 1 109 ? -47.946 9.245 47.164 1.00 48.69 109 LEU A O 1
ATOM 870 N N . SER A 1 110 ? -46.220 8.357 46.026 1.00 44.44 110 SER A N 1
ATOM 871 C CA . SER A 1 110 ? -45.210 9.320 46.511 1.00 44.44 110 SER A CA 1
ATOM 872 C C . SER A 1 110 ? -44.621 10.287 45.471 1.00 44.44 110 SER A C 1
ATOM 874 O O . SER A 1 110 ? -43.792 11.103 45.845 1.00 44.44 110 SER A O 1
ATOM 876 N N . GLN A 1 111 ? -45.027 10.249 44.192 1.00 38.12 111 GLN A N 1
ATOM 877 C CA . GLN A 1 111 ? -44.408 11.024 43.088 1.00 38.12 111 GLN A CA 1
ATOM 878 C C . GLN A 1 111 ? -42.879 10.841 42.919 1.00 38.12 111 GLN A C 1
ATOM 880 O O . GLN A 1 111 ? -42.277 11.485 42.061 1.00 38.12 111 GLN A O 1
ATOM 885 N N . ASP A 1 112 ? -42.247 9.922 43.654 1.00 39.41 112 ASP A N 1
ATOM 886 C CA . ASP A 1 112 ? -40.832 9.601 43.487 1.00 39.41 112 ASP A CA 1
ATOM 887 C C . ASP A 1 112 ? -40.618 8.778 42.207 1.00 39.41 112 ASP A C 1
ATOM 889 O O . ASP A 1 112 ? -41.138 7.668 42.047 1.00 39.41 112 ASP A O 1
ATOM 893 N N . GLY A 1 113 ? -39.829 9.321 41.278 1.00 44.28 113 GLY A N 1
ATOM 894 C CA . GLY A 1 113 ? -39.359 8.600 40.097 1.00 44.28 113 GLY A CA 1
ATOM 895 C C . GLY A 1 113 ? -38.422 7.449 40.484 1.00 44.28 113 GLY A C 1
ATOM 896 O O . GLY A 1 113 ? -37.526 7.627 41.302 1.00 44.28 113 GLY A O 1
ATOM 897 N N . GLY A 1 114 ? -38.620 6.261 39.896 1.00 56.22 114 GLY A N 1
ATOM 898 C CA . GLY A 1 114 ? -37.772 5.080 40.153 1.00 56.22 114 GLY A CA 1
ATOM 899 C C . GLY A 1 114 ? -38.487 3.722 40.190 1.00 56.22 114 GLY A C 1
ATOM 900 O O . GLY A 1 114 ? -37.908 2.730 40.611 1.00 56.22 114 GLY A O 1
ATOM 901 N N . ALA A 1 115 ? -39.757 3.637 39.780 1.00 65.81 115 ALA A N 1
ATOM 902 C CA . ALA A 1 115 ? -40.537 2.397 39.890 1.00 65.81 115 ALA A CA 1
ATOM 903 C C . ALA A 1 115 ? -40.219 1.305 38.852 1.00 65.81 115 ALA A C 1
ATOM 905 O O . ALA A 1 115 ? -40.714 0.187 38.999 1.00 65.81 115 ALA A O 1
ATOM 906 N N . SER A 1 116 ? -39.493 1.644 37.779 1.00 80.25 116 SER A N 1
ATOM 907 C CA . SER A 1 116 ? -39.310 0.757 36.622 1.00 80.25 116 SER A CA 1
ATOM 908 C C . SER A 1 116 ? -38.206 -0.265 36.885 1.00 80.25 116 SER A C 1
ATOM 910 O O . SER A 1 116 ? -37.106 0.112 37.265 1.00 80.25 116 SER A O 1
ATOM 912 N N . THR A 1 117 ? -38.492 -1.543 36.656 1.00 90.50 117 THR A N 1
ATOM 913 C CA . THR A 1 117 ? -37.496 -2.624 36.728 1.00 90.50 117 THR A CA 1
ATOM 914 C C . THR A 1 117 ? -36.501 -2.538 35.573 1.00 90.50 117 THR A C 1
ATOM 916 O O . THR A 1 117 ? -36.812 -1.972 34.523 1.00 90.50 117 THR A O 1
ATOM 919 N N . ILE A 1 118 ? -35.344 -3.191 35.709 1.00 92.25 118 ILE A N 1
ATOM 920 C CA . ILE A 1 118 ? -34.377 -3.362 34.609 1.00 92.25 118 ILE A CA 1
ATOM 921 C C . ILE A 1 118 ? -35.072 -3.941 33.366 1.00 92.25 118 ILE A C 1
ATOM 923 O O . ILE A 1 118 ? -34.871 -3.465 32.255 1.00 92.25 118 ILE A O 1
ATOM 927 N N . THR A 1 119 ? -35.970 -4.916 33.541 1.00 93.19 119 THR A N 1
ATOM 928 C CA . THR A 1 119 ? -36.719 -5.521 32.428 1.00 93.19 119 THR A CA 1
ATOM 929 C C . THR A 1 119 ? -37.651 -4.527 31.724 1.00 93.19 119 THR A C 1
ATOM 931 O O . THR A 1 119 ? -37.755 -4.548 30.500 1.00 93.19 119 THR A O 1
ATOM 934 N N . GLN A 1 120 ? -38.303 -3.624 32.464 1.00 90.00 120 GLN A N 1
ATOM 935 C CA . GLN A 1 120 ? -39.096 -2.543 31.864 1.00 90.00 120 GLN A CA 1
ATOM 936 C C . GLN A 1 120 ? -38.210 -1.542 31.119 1.00 90.00 120 GLN A C 1
ATOM 938 O O . GLN A 1 120 ? -38.601 -1.057 30.059 1.00 90.00 120 GLN A O 1
ATOM 943 N N . GLN A 1 121 ? -37.019 -1.251 31.646 1.00 88.81 121 GLN A N 1
ATOM 944 C CA . GLN A 1 121 ? -36.055 -0.374 30.985 1.00 88.81 121 GLN A CA 1
ATOM 945 C C . GLN A 1 121 ? -35.517 -0.986 29.684 1.00 88.81 121 GLN A C 1
ATOM 947 O O . GLN A 1 121 ? -35.395 -0.266 28.698 1.00 88.81 121 GLN A O 1
ATOM 952 N N . VAL A 1 122 ? -35.309 -2.309 29.629 1.00 90.62 122 VAL A N 1
ATOM 953 C CA . VAL A 1 122 ? -34.947 -3.007 28.381 1.00 90.62 122 VAL A CA 1
ATOM 954 C C . VAL A 1 122 ? -36.006 -2.794 27.302 1.00 90.62 122 VAL A C 1
ATOM 956 O O . VAL A 1 122 ? -35.685 -2.348 26.205 1.00 90.62 122 VAL A O 1
ATOM 959 N N . ILE A 1 123 ? -37.281 -3.038 27.625 1.00 89.00 123 ILE A N 1
ATOM 960 C CA . ILE A 1 123 ? -38.380 -2.815 26.674 1.00 89.00 123 ILE A CA 1
ATOM 961 C C . ILE A 1 123 ? -38.460 -1.349 26.250 1.00 89.00 123 ILE A C 1
ATOM 963 O O . ILE A 1 123 ? -38.654 -1.066 25.069 1.00 89.00 123 ILE A O 1
ATOM 967 N N . LYS A 1 124 ? -38.311 -0.416 27.199 1.00 85.94 124 LYS A N 1
ATOM 968 C CA . LYS A 1 124 ? -38.317 1.018 26.900 1.00 85.94 124 LYS A CA 1
ATOM 969 C C . LYS A 1 124 ? -37.248 1.351 25.855 1.00 85.94 124 LYS A C 1
ATOM 971 O O . LYS A 1 124 ? -37.596 1.958 24.846 1.00 85.94 124 LYS A O 1
ATOM 976 N N . ASN A 1 125 ? -36.007 0.921 26.082 1.00 85.38 125 ASN A N 1
ATOM 977 C CA . ASN A 1 125 ? -34.868 1.247 25.224 1.00 85.38 125 ASN A CA 1
ATOM 978 C C . ASN A 1 125 ? -34.992 0.608 23.831 1.00 85.38 125 ASN A C 1
ATOM 980 O O . ASN A 1 125 ? -34.778 1.302 22.848 1.00 85.38 125 ASN A O 1
ATOM 984 N N . LEU A 1 126 ? -35.425 -0.656 23.724 1.00 84.56 126 LEU A N 1
ATOM 985 C CA . LEU A 1 126 ? -35.636 -1.314 22.420 1.00 84.56 126 LEU A CA 1
ATOM 986 C C . LEU A 1 126 ? -36.813 -0.705 21.642 1.00 84.56 126 LEU A C 1
ATOM 988 O O . LEU A 1 126 ? -36.759 -0.538 20.431 1.00 84.56 126 LEU A O 1
ATOM 992 N N . SER A 1 127 ? -37.881 -0.299 22.333 1.00 79.06 127 SER A N 1
ATOM 993 C CA . SER A 1 127 ? -39.068 0.257 21.667 1.00 79.06 127 SER A CA 1
ATOM 994 C C . SER A 1 127 ? -38.908 1.689 21.144 1.00 79.06 127 SER A C 1
ATOM 996 O O . SER A 1 127 ? -39.810 2.157 20.448 1.00 79.06 127 SER A O 1
ATOM 998 N N . HIS A 1 128 ? -37.840 2.401 21.531 1.00 74.44 128 HIS A N 1
ATOM 999 C CA . HIS A 1 128 ? -37.600 3.816 21.201 1.00 74.44 128 HIS A CA 1
ATOM 1000 C C . HIS A 1 128 ? -38.822 4.729 21.454 1.00 74.44 128 HIS A C 1
ATOM 1002 O O . HIS A 1 128 ? -39.063 5.711 20.753 1.00 74.44 128 HIS A O 1
ATOM 1008 N N . ASN A 1 129 ? -39.658 4.381 22.442 1.00 69.81 129 ASN A N 1
ATOM 1009 C CA . ASN A 1 129 ? -40.913 5.076 22.711 1.00 69.81 129 ASN A CA 1
ATOM 1010 C C . ASN A 1 129 ? -40.762 6.079 23.865 1.00 69.81 129 ASN A C 1
ATOM 1012 O O . ASN A 1 129 ? -40.944 5.748 25.048 1.00 69.81 129 ASN A O 1
ATOM 1016 N N . ASP A 1 130 ? -40.500 7.331 23.495 1.00 64.00 130 ASP A N 1
ATOM 1017 C CA . ASP A 1 130 ? -40.296 8.451 24.423 1.00 64.00 130 ASP A CA 1
ATOM 1018 C C . ASP A 1 130 ? -41.601 9.131 24.872 1.00 64.00 130 ASP A C 1
ATOM 1020 O O . ASP A 1 130 ? -41.599 10.086 25.651 1.00 64.00 130 ASP A O 1
ATOM 1024 N N . ILE A 1 131 ? -42.760 8.630 24.434 1.00 68.12 131 ILE A N 1
ATOM 1025 C CA . ILE A 1 131 ? -44.054 9.236 24.753 1.00 68.12 131 ILE A CA 1
ATOM 1026 C C . ILE A 1 131 ? -44.436 8.941 26.211 1.00 68.12 131 ILE A C 1
ATOM 1028 O O . ILE A 1 131 ? -44.777 7.817 26.586 1.00 68.12 131 ILE A O 1
ATOM 1032 N N . HIS A 1 132 ? -44.487 9.967 27.059 1.00 67.38 132 HIS A N 1
ATOM 1033 C CA . HIS A 1 132 ? -44.856 9.836 28.473 1.00 67.38 132 HIS A CA 1
ATOM 1034 C C . HIS A 1 132 ? -46.372 9.633 28.694 1.00 67.38 132 HIS A C 1
ATOM 1036 O O . HIS A 1 132 ? -47.063 10.511 29.202 1.00 67.38 132 HIS A O 1
ATOM 1042 N N . THR A 1 133 ? -46.906 8.454 28.346 1.00 74.94 133 THR A N 1
ATOM 1043 C CA . THR A 1 133 ? -48.309 8.070 28.612 1.00 74.94 133 THR A CA 1
ATOM 1044 C C . THR A 1 133 ? -48.431 6.864 29.545 1.00 74.94 133 THR A C 1
ATOM 1046 O O . THR A 1 133 ? -47.579 5.972 29.571 1.00 74.94 133 THR A O 1
ATOM 1049 N N . VAL A 1 134 ? -49.542 6.802 30.290 1.00 72.06 134 VAL A N 1
ATOM 1050 C CA . VAL A 1 134 ? -49.903 5.641 31.129 1.00 72.06 134 VAL A CA 1
ATOM 1051 C C . VAL A 1 134 ? -50.076 4.380 30.275 1.00 72.06 134 VAL A C 1
ATOM 1053 O O . VAL A 1 134 ? -49.657 3.297 30.676 1.00 72.06 134 VAL A O 1
ATOM 1056 N N . GLN A 1 135 ? -50.630 4.526 29.068 1.00 72.56 135 GLN A N 1
ATOM 1057 C CA . GLN A 1 135 ? -50.800 3.427 28.118 1.00 72.56 135 GLN A CA 1
ATOM 1058 C C . GLN A 1 135 ? -49.457 2.810 27.704 1.00 72.56 135 GLN A C 1
ATOM 1060 O O . GLN A 1 135 ? -49.323 1.587 27.738 1.00 72.56 135 GLN A O 1
ATOM 1065 N N . ARG A 1 136 ? -48.439 3.635 27.404 1.00 78.88 136 ARG A N 1
ATOM 1066 C CA . ARG A 1 136 ? -47.075 3.146 27.147 1.00 78.88 136 ARG A CA 1
ATOM 1067 C C . ARG A 1 136 ? -46.525 2.381 28.350 1.00 78.88 136 ARG A C 1
ATOM 1069 O O . ARG A 1 136 ? -46.014 1.281 28.181 1.00 78.88 136 ARG A O 1
ATOM 1076 N N . LYS A 1 137 ? -46.662 2.917 29.569 1.00 77.75 137 LYS A N 1
ATOM 1077 C CA . LYS A 1 137 ? -46.164 2.249 30.786 1.00 77.75 137 LYS A CA 1
ATOM 1078 C C . LYS A 1 137 ? -46.841 0.906 31.065 1.00 77.75 137 LYS A C 1
ATOM 1080 O O . LYS A 1 137 ? -46.170 -0.029 31.500 1.00 77.75 137 LYS A O 1
ATOM 1085 N N . LEU A 1 138 ? -48.135 0.782 30.767 1.00 78.00 138 LEU A N 1
ATOM 1086 C CA . LEU A 1 138 ? -48.836 -0.501 30.820 1.00 78.00 138 LEU A CA 1
ATOM 1087 C C . LEU A 1 138 ? -48.296 -1.474 29.761 1.00 78.00 138 LEU A C 1
ATOM 1089 O O . LEU A 1 138 ? -48.080 -2.645 30.061 1.00 78.00 138 LEU A O 1
ATOM 1093 N N . GLN A 1 139 ? -48.037 -0.995 28.543 1.00 81.25 139 GLN A N 1
ATOM 1094 C CA . GLN A 1 139 ? -47.449 -1.808 27.479 1.00 81.25 139 GLN A CA 1
ATOM 1095 C C . GLN A 1 139 ? -46.028 -2.288 27.832 1.00 81.25 139 GLN A C 1
ATOM 1097 O O . GLN A 1 139 ? -45.749 -3.473 27.671 1.00 81.25 139 GLN A O 1
ATOM 1102 N N . GLU A 1 140 ? -45.169 -1.422 28.382 1.00 83.88 140 GLU A N 1
ATOM 1103 C CA . GLU A 1 140 ? -43.835 -1.787 28.893 1.00 83.88 140 GLU A CA 1
ATOM 1104 C C . GLU A 1 140 ? -43.914 -2.879 29.962 1.00 83.88 140 GLU A C 1
ATOM 1106 O O . GLU A 1 140 ? -43.174 -3.854 29.903 1.00 83.88 140 GLU A O 1
ATOM 1111 N N . ALA A 1 141 ? -44.829 -2.741 30.927 1.00 84.50 141 ALA A N 1
ATOM 1112 C CA . ALA A 1 141 ? -45.028 -3.723 31.992 1.00 84.50 141 ALA A CA 1
ATOM 1113 C C . ALA A 1 141 ? -45.446 -5.102 31.448 1.00 84.50 141 ALA A C 1
ATOM 1115 O O . ALA A 1 141 ? -44.893 -6.124 31.851 1.00 84.50 141 ALA A O 1
ATOM 1116 N N . VAL A 1 142 ? -46.398 -5.129 30.511 1.00 85.50 142 VAL A N 1
ATOM 1117 C CA . VAL A 1 142 ? -46.903 -6.351 29.857 1.00 85.50 142 VAL A CA 1
ATOM 1118 C C . VAL A 1 142 ? -45.793 -7.045 29.063 1.00 85.50 142 VAL A C 1
ATOM 1120 O O . VAL A 1 142 ? -45.594 -8.251 29.202 1.00 85.50 142 VAL A O 1
ATOM 1123 N N . LEU A 1 143 ? -45.032 -6.282 28.277 1.00 87.94 143 LEU A N 1
ATOM 1124 C CA . LEU A 1 143 ? -43.902 -6.795 27.503 1.00 87.94 143 LEU A CA 1
ATOM 1125 C C . LEU A 1 143 ? -42.745 -7.263 28.402 1.00 87.94 143 LEU A C 1
ATOM 1127 O O . LEU A 1 143 ? -42.132 -8.281 28.104 1.00 87.94 143 LEU A O 1
ATOM 1131 N N . ALA A 1 144 ? -42.479 -6.588 29.525 1.00 89.94 144 ALA A N 1
ATOM 1132 C CA . ALA A 1 144 ? -41.439 -6.981 30.479 1.00 89.94 144 ALA A CA 1
ATOM 1133 C C . ALA A 1 144 ? -41.747 -8.322 31.169 1.00 89.94 144 ALA A C 1
ATOM 1135 O O . ALA A 1 144 ? -40.847 -9.144 31.376 1.00 89.94 144 ALA A O 1
ATOM 1136 N N . ILE A 1 145 ? -43.024 -8.577 31.482 1.00 88.44 145 ILE A N 1
ATOM 1137 C CA . ILE A 1 145 ? -43.475 -9.892 31.960 1.00 88.44 145 ILE A CA 1
ATOM 1138 C C . ILE A 1 145 ? -43.224 -10.952 30.883 1.00 88.44 145 ILE A C 1
ATOM 1140 O O . ILE A 1 145 ? -42.634 -11.991 31.177 1.00 88.44 145 ILE A O 1
ATOM 1144 N N . GLY A 1 146 ? -43.615 -10.674 29.634 1.00 88.12 146 GLY A N 1
ATOM 1145 C CA . GLY A 1 146 ? -43.399 -11.595 28.515 1.00 88.12 146 GLY A CA 1
ATOM 1146 C C . GLY A 1 146 ? -41.924 -11.893 28.252 1.00 88.12 146 GLY A C 1
ATOM 1147 O O . GLY A 1 146 ? -41.562 -13.050 28.046 1.00 88.12 146 GLY A O 1
ATOM 1148 N N . LEU A 1 147 ? -41.058 -10.882 28.356 1.00 90.12 147 LEU A N 1
ATOM 1149 C CA . LEU A 1 147 ? -39.613 -11.046 28.213 1.00 90.12 147 LEU A CA 1
ATOM 1150 C C . LEU A 1 147 ? -39.044 -11.973 29.301 1.00 90.12 147 LEU A C 1
ATOM 1152 O O . LEU A 1 147 ? -38.282 -12.881 28.988 1.00 90.12 147 LEU A O 1
ATOM 1156 N N . THR A 1 148 ? -39.482 -11.820 30.559 1.00 91.38 148 THR A N 1
ATOM 1157 C CA . THR A 1 148 ? -39.049 -12.672 31.692 1.00 91.38 148 THR A CA 1
ATOM 1158 C C . THR A 1 148 ? -39.537 -14.122 31.586 1.00 91.38 148 THR A C 1
ATOM 1160 O O . THR A 1 148 ? -38.926 -15.018 32.160 1.00 91.38 148 THR A O 1
ATOM 1163 N N . GLN A 1 149 ? -40.628 -14.380 30.859 1.00 89.62 149 GLN A N 1
ATOM 1164 C CA . GLN A 1 149 ? -41.120 -15.744 30.620 1.00 89.62 149 GLN A CA 1
ATOM 1165 C C . GLN A 1 149 ? -40.335 -16.485 29.530 1.00 89.62 149 GLN A C 1
ATOM 1167 O O . GLN A 1 149 ? -40.362 -17.713 29.498 1.00 89.62 149 GLN A O 1
ATOM 1172 N N . ARG A 1 150 ? -39.662 -15.755 28.634 1.00 89.12 150 ARG A N 1
ATOM 1173 C CA . ARG A 1 150 ? -38.953 -16.317 27.473 1.00 89.12 150 ARG A CA 1
ATOM 1174 C C . ARG A 1 150 ? -37.438 -16.324 27.627 1.00 89.12 150 ARG A C 1
ATOM 1176 O O . ARG A 1 150 ? -36.789 -17.230 27.116 1.00 89.12 150 ARG A O 1
ATOM 1183 N N . TYR A 1 151 ? -36.891 -15.345 28.341 1.00 90.25 151 TYR A N 1
ATOM 1184 C CA . TYR A 1 151 ? -35.457 -15.174 28.538 1.00 90.25 151 TYR A CA 1
ATOM 1185 C C . TYR A 1 151 ? -35.095 -15.256 30.015 1.00 90.25 151 TYR A C 1
ATOM 1187 O O . TYR A 1 151 ? -35.822 -14.795 30.897 1.00 90.25 151 TYR A O 1
ATOM 1195 N N . THR A 1 152 ? -33.928 -15.829 30.288 1.00 94.88 152 THR A N 1
ATOM 1196 C CA . THR A 1 152 ? -33.377 -15.887 31.642 1.00 94.88 152 THR A CA 1
ATOM 1197 C C . THR A 1 152 ? -33.047 -14.486 32.159 1.00 94.88 152 THR A C 1
ATOM 1199 O O . THR A 1 152 ? -32.728 -13.573 31.394 1.00 94.88 152 THR A O 1
ATOM 1202 N N . LYS A 1 153 ? -33.035 -14.312 33.486 1.00 94.19 153 LYS A N 1
ATOM 1203 C CA . LYS A 1 153 ? -32.590 -13.054 34.109 1.00 94.19 153 LYS A CA 1
ATOM 1204 C C . LYS A 1 153 ? -31.172 -12.668 33.691 1.00 94.19 153 LYS A C 1
ATOM 1206 O O . LYS A 1 153 ? -30.907 -11.491 33.487 1.00 94.19 153 LYS A O 1
ATOM 1211 N N . ALA A 1 154 ? -30.294 -13.650 33.491 1.00 94.62 154 ALA A N 1
ATOM 1212 C CA . ALA A 1 154 ? -28.949 -13.404 32.989 1.00 94.62 154 ALA A CA 1
ATOM 1213 C C . ALA A 1 154 ? -28.959 -12.767 31.586 1.00 94.62 154 ALA A C 1
ATOM 1215 O O . ALA A 1 154 ? -28.301 -11.754 31.366 1.00 94.62 154 ALA A O 1
ATOM 1216 N N . GLN A 1 155 ? -29.758 -13.308 30.661 1.00 92.81 155 GLN A N 1
ATOM 1217 C CA . GLN A 1 155 ? -29.908 -12.749 29.312 1.00 92.81 155 GLN A CA 1
ATOM 1218 C C . GLN A 1 155 ? -30.511 -11.340 29.338 1.00 92.81 155 GLN A C 1
ATOM 1220 O O . GLN A 1 155 ? -30.025 -10.462 28.638 1.00 92.81 155 GLN A O 1
ATOM 1225 N N . ILE A 1 156 ? -31.521 -11.096 30.177 1.00 93.81 156 ILE A N 1
ATOM 1226 C CA . ILE A 1 156 ? -32.149 -9.769 30.302 1.00 93.81 156 ILE A CA 1
ATOM 1227 C C . ILE A 1 156 ? -31.160 -8.736 30.854 1.00 93.81 156 ILE A C 1
ATOM 1229 O O . ILE A 1 156 ? -31.143 -7.595 30.396 1.00 93.81 156 ILE A O 1
ATOM 1233 N N . LEU A 1 157 ? -30.330 -9.120 31.827 1.00 95.38 157 LEU A N 1
ATOM 1234 C CA . LEU A 1 157 ? -29.308 -8.228 32.367 1.00 95.38 157 LEU A CA 1
ATOM 1235 C C . LEU A 1 157 ? -28.210 -7.939 31.332 1.00 95.38 157 LEU A C 1
ATOM 1237 O O . LEU A 1 157 ? -27.790 -6.792 31.216 1.00 95.38 157 LEU A O 1
ATOM 1241 N N . ALA A 1 158 ? -27.806 -8.937 30.537 1.00 94.12 158 ALA A N 1
ATOM 1242 C CA . ALA A 1 158 ? -26.896 -8.730 29.406 1.00 94.12 158 ALA A CA 1
ATOM 1243 C C . ALA A 1 158 ? -27.490 -7.769 28.363 1.00 94.12 158 ALA A C 1
ATOM 1245 O O . ALA A 1 158 ? -26.825 -6.820 27.959 1.00 94.12 158 ALA A O 1
ATOM 1246 N N . MET A 1 159 ? -28.762 -7.960 27.978 1.00 92.50 159 MET A N 1
ATOM 1247 C CA . MET A 1 159 ? -29.471 -7.038 27.080 1.00 92.50 159 MET A CA 1
ATOM 1248 C C . MET A 1 159 ? -29.421 -5.611 27.625 1.00 92.50 159 MET A C 1
ATOM 1250 O O . MET A 1 159 ? -29.053 -4.700 26.895 1.00 92.50 159 MET A O 1
ATOM 1254 N N . TYR A 1 160 ? -29.725 -5.424 28.914 1.00 93.94 160 TYR A N 1
ATOM 1255 C CA . TYR A 1 160 ? -29.682 -4.111 29.555 1.00 93.94 160 TYR A CA 1
ATOM 1256 C C . TYR A 1 160 ? -28.291 -3.471 29.494 1.00 93.94 160 TYR A C 1
ATOM 1258 O O . TYR A 1 160 ? -28.179 -2.314 29.096 1.00 93.94 160 TYR A O 1
ATOM 1266 N N . PHE A 1 161 ? -27.236 -4.220 29.823 1.00 95.12 161 PHE A N 1
ATOM 1267 C CA . PHE A 1 161 ? -25.860 -3.724 29.742 1.00 95.12 161 PHE A CA 1
ATOM 1268 C C . PHE A 1 161 ? -25.449 -3.293 28.332 1.00 95.12 161 PHE A C 1
ATOM 1270 O O . PHE A 1 161 ? -24.623 -2.395 28.212 1.00 95.12 161 PHE A O 1
ATOM 1277 N N . ASN A 1 162 ? -26.039 -3.872 27.287 1.00 92.00 162 ASN A N 1
ATOM 1278 C CA . ASN A 1 162 ? -25.713 -3.544 25.899 1.00 92.00 162 ASN A CA 1
ATOM 1279 C C . ASN A 1 162 ? -26.549 -2.399 25.310 1.00 92.00 162 ASN A C 1
ATOM 1281 O O . ASN A 1 162 ? -26.154 -1.839 24.298 1.00 92.00 162 ASN A O 1
ATOM 1285 N N . ILE A 1 163 ? -27.692 -2.039 25.903 1.00 89.25 163 ILE A N 1
ATOM 1286 C CA . ILE A 1 163 ? -28.600 -1.020 25.333 1.00 89.25 163 ILE A CA 1
ATOM 1287 C C . ILE A 1 163 ? -28.825 0.190 26.239 1.00 89.25 163 ILE A C 1
ATOM 1289 O O . ILE A 1 163 ? -29.406 1.180 25.799 1.00 89.25 163 ILE A O 1
ATOM 1293 N N . ALA A 1 164 ? -28.447 0.112 27.515 1.00 90.56 164 ALA A N 1
ATOM 1294 C CA . ALA A 1 164 ? -28.518 1.254 28.412 1.00 90.56 164 ALA A CA 1
ATOM 1295 C C . ALA A 1 164 ? -27.493 2.318 27.997 1.00 90.56 164 ALA A C 1
ATOM 1297 O O . ALA A 1 164 ? -26.366 2.003 27.627 1.00 90.56 164 ALA A O 1
ATOM 1298 N N . SER A 1 165 ? -27.892 3.586 28.080 1.00 90.44 165 SER A N 1
ATOM 1299 C CA . SER A 1 165 ? -26.986 4.715 27.886 1.00 90.44 165 SER A CA 1
ATOM 1300 C C . SER A 1 165 ? -26.266 5.013 29.200 1.00 90.44 165 SER A C 1
ATOM 1302 O O . SER A 1 165 ? -26.902 5.155 30.245 1.00 90.44 165 SER A O 1
ATOM 1304 N N . PHE A 1 166 ? -24.939 5.075 29.146 1.00 91.44 166 PHE A N 1
ATOM 1305 C CA . PHE A 1 166 ? -24.062 5.382 30.278 1.00 91.44 166 PHE A CA 1
ATOM 1306 C C . PHE A 1 166 ? -23.443 6.777 30.174 1.00 91.44 166 PHE A C 1
ATOM 1308 O O . PHE A 1 166 ? -22.811 7.222 31.123 1.00 91.44 166 PHE A O 1
ATOM 1315 N N . GLY A 1 167 ? -23.651 7.470 29.058 1.00 87.69 167 GLY A N 1
ATOM 1316 C CA . GLY A 1 167 ? -23.074 8.775 28.776 1.00 87.69 167 GLY A CA 1
ATOM 1317 C C . GLY A 1 167 ? -23.730 9.438 27.577 1.00 87.69 167 GLY A C 1
ATOM 1318 O O . GLY A 1 167 ? -24.702 8.922 27.022 1.00 87.69 167 GLY A O 1
ATOM 1319 N N . SER A 1 168 ? -23.175 10.572 27.161 1.00 79.00 168 SER A N 1
ATOM 1320 C CA . SER A 1 168 ? -23.687 11.339 26.017 1.00 79.00 168 SER A CA 1
ATOM 1321 C C . SER A 1 168 ? -23.602 10.558 24.703 1.00 79.00 168 SER A C 1
ATOM 1323 O O . SER A 1 168 ? -24.485 10.687 23.859 1.00 79.00 168 SER A O 1
ATOM 1325 N N . PHE A 1 169 ? -22.566 9.727 24.558 1.00 80.06 169 PHE A N 1
ATOM 1326 C CA . PHE A 1 169 ? -22.308 8.948 23.348 1.00 80.06 169 PHE A CA 1
ATOM 1327 C C . PHE A 1 169 ? -22.129 7.450 23.608 1.00 80.06 169 PHE A C 1
ATOM 1329 O O . PHE A 1 169 ? -22.119 6.695 22.649 1.00 80.06 169 PHE A O 1
ATOM 1336 N N . ASP A 1 170 ? -22.048 6.988 24.858 1.00 87.44 170 ASP A N 1
ATOM 1337 C CA . ASP A 1 170 ? -21.800 5.575 25.170 1.00 87.44 170 ASP A CA 1
ATOM 1338 C C . ASP A 1 170 ? -23.110 4.838 25.481 1.00 87.44 170 ASP A C 1
ATOM 1340 O O . ASP A 1 170 ? -23.723 5.003 26.544 1.00 87.44 170 ASP A O 1
ATOM 1344 N N . THR A 1 171 ? -23.556 4.019 24.526 1.00 87.75 171 THR A N 1
ATOM 1345 C CA . THR A 1 171 ? -24.769 3.197 24.620 1.00 87.75 171 THR A CA 1
ATOM 1346 C C . THR A 1 171 ? -24.404 1.729 24.787 1.00 87.75 171 THR A C 1
ATOM 1348 O O . THR A 1 171 ? -24.608 0.908 23.897 1.00 87.75 171 THR A O 1
ATOM 1351 N N . GLY A 1 172 ? -23.850 1.411 25.949 1.00 91.06 172 GLY A N 1
ATOM 1352 C CA . GLY A 1 172 ? -23.422 0.079 26.344 1.00 91.06 172 GLY A CA 1
ATOM 1353 C C . GLY A 1 172 ? -22.370 0.174 27.444 1.00 91.06 172 GLY A C 1
ATOM 1354 O O . GLY A 1 172 ? -21.676 1.181 27.570 1.00 91.06 172 GLY A O 1
ATOM 1355 N N . ILE A 1 173 ? -22.260 -0.860 28.275 1.00 94.44 173 ILE A N 1
ATOM 1356 C CA . ILE A 1 173 ? -21.306 -0.859 29.390 1.00 94.44 173 ILE A CA 1
ATOM 1357 C C . ILE A 1 173 ? -19.857 -0.882 28.901 1.00 94.44 173 ILE A C 1
ATOM 1359 O O . ILE A 1 173 ? -19.006 -0.239 29.503 1.00 94.44 173 ILE A O 1
ATOM 1363 N N . GLU A 1 174 ? -19.582 -1.598 27.811 1.00 94.12 174 GLU A N 1
ATOM 1364 C CA . GLU A 1 174 ? -18.232 -1.744 27.270 1.00 94.12 174 GLU A CA 1
ATOM 1365 C C . GLU A 1 174 ? -17.694 -0.406 26.762 1.00 94.12 174 GLU A C 1
ATOM 1367 O O . GLU A 1 174 ? -16.656 0.045 27.238 1.00 94.12 174 GLU A O 1
ATOM 1372 N N . SER A 1 175 ? -18.439 0.289 25.896 1.00 91.12 175 SER A N 1
ATOM 1373 C CA . SER A 1 175 ? -18.038 1.605 25.378 1.00 91.12 175 SER A CA 1
ATOM 1374 C C . SER A 1 175 ? -17.834 2.630 26.497 1.00 91.12 175 SER A C 1
ATOM 1376 O O . SER A 1 175 ? -16.861 3.381 26.464 1.00 91.12 175 SER A O 1
ATOM 1378 N N . ALA A 1 176 ? -18.667 2.590 27.543 1.00 92.81 176 ALA A N 1
ATOM 1379 C CA . ALA A 1 176 ? -18.532 3.453 28.717 1.00 92.81 176 ALA A CA 1
ATOM 1380 C C . ALA A 1 176 ? -17.273 3.163 29.545 1.00 92.81 176 ALA A C 1
ATOM 1382 O O . ALA A 1 176 ? -16.638 4.079 30.070 1.00 92.81 176 ALA A O 1
ATOM 1383 N N . VAL A 1 177 ? -16.900 1.889 29.684 1.00 94.56 177 VAL A N 1
ATOM 1384 C CA . VAL A 1 177 ? -15.666 1.495 30.372 1.00 94.56 177 VAL A CA 1
ATOM 1385 C C . VAL A 1 177 ? -14.443 2.000 29.613 1.00 94.56 177 VAL A C 1
ATOM 1387 O O . VAL A 1 177 ? -13.499 2.494 30.236 1.00 94.56 177 VAL A O 1
ATOM 1390 N N . GLU A 1 178 ? -14.473 1.929 28.285 1.00 90.88 178 GLU A N 1
ATOM 1391 C CA . GLU A 1 178 ? -13.404 2.481 27.459 1.00 90.88 178 GLU A CA 1
ATOM 1392 C C . GLU A 1 178 ? -13.338 4.004 27.541 1.00 90.88 178 GLU A C 1
ATOM 1394 O O . GLU A 1 178 ? -12.258 4.563 27.736 1.00 90.88 178 GLU A O 1
ATOM 1399 N N . ALA A 1 179 ? -14.489 4.674 27.459 1.00 89.19 179 ALA A N 1
ATOM 1400 C CA . ALA A 1 179 ? -14.576 6.127 27.504 1.00 89.19 179 ALA A CA 1
ATOM 1401 C C . ALA A 1 179 ? -14.106 6.694 28.850 1.00 89.19 179 ALA A C 1
ATOM 1403 O O . ALA A 1 179 ? -13.297 7.617 28.884 1.00 89.19 179 ALA A O 1
ATOM 1404 N N . TYR A 1 180 ? -14.577 6.136 29.969 1.00 92.19 180 TYR A N 1
ATOM 1405 C CA . TYR A 1 180 ? -14.354 6.731 31.290 1.00 92.19 180 TYR A CA 1
ATOM 1406 C C . TYR A 1 180 ? -13.113 6.234 32.017 1.00 92.19 180 TYR A C 1
ATOM 1408 O O . TYR A 1 180 ? -12.621 6.924 32.912 1.00 92.19 180 TYR A O 1
ATOM 1416 N N . PHE A 1 181 ? -12.626 5.035 31.693 1.00 92.75 181 PHE A N 1
ATOM 1417 C CA . PHE A 1 181 ? -11.495 4.432 32.400 1.00 92.75 181 PHE A CA 1
ATOM 1418 C C . PHE A 1 181 ? -10.310 4.107 31.496 1.00 92.75 181 PHE A C 1
ATOM 1420 O O . PHE A 1 181 ? -9.326 3.564 32.002 1.00 92.75 181 PHE A O 1
ATOM 1427 N N . HIS A 1 182 ? -10.394 4.437 30.201 1.00 90.06 182 HIS A N 1
ATOM 1428 C CA . HIS A 1 182 ? -9.347 4.202 29.200 1.00 90.06 182 HIS A CA 1
ATOM 1429 C C . HIS A 1 182 ? -8.854 2.748 29.183 1.00 90.06 182 HIS A C 1
ATOM 1431 O O . HIS A 1 182 ? -7.690 2.459 28.900 1.00 90.06 182 HIS A O 1
ATOM 1437 N N . LEU A 1 183 ? -9.748 1.819 29.526 1.00 90.06 183 LEU A N 1
ATOM 1438 C CA . LEU A 1 183 ? -9.538 0.400 29.285 1.00 90.06 183 LEU A CA 1
ATOM 1439 C C . LEU A 1 183 ? -9.860 0.127 27.811 1.00 90.06 183 LEU A C 1
ATOM 1441 O O . LEU A 1 183 ? -10.628 0.856 27.203 1.00 90.06 183 LEU A O 1
ATOM 1445 N N . GLN A 1 184 ? -9.257 -0.894 27.217 1.00 85.88 184 GLN A N 1
ATOM 1446 C CA . GLN A 1 184 ? -9.462 -1.231 25.803 1.00 85.88 184 GLN A CA 1
ATOM 1447 C C . GLN A 1 184 ? -9.783 -2.715 25.680 1.00 85.88 184 GLN A C 1
ATOM 1449 O O . GLN A 1 184 ? -9.272 -3.515 26.471 1.00 85.88 184 GLN A O 1
ATOM 1454 N N . SER A 1 185 ? -10.602 -3.122 24.715 1.00 86.94 185 SER A N 1
ATOM 1455 C CA . SER A 1 185 ? -10.741 -4.553 24.432 1.00 86.94 185 SER A CA 1
ATOM 1456 C C . SER A 1 185 ? -9.423 -5.118 23.879 1.00 86.94 185 SER A C 1
ATOM 1458 O O . SER A 1 185 ? -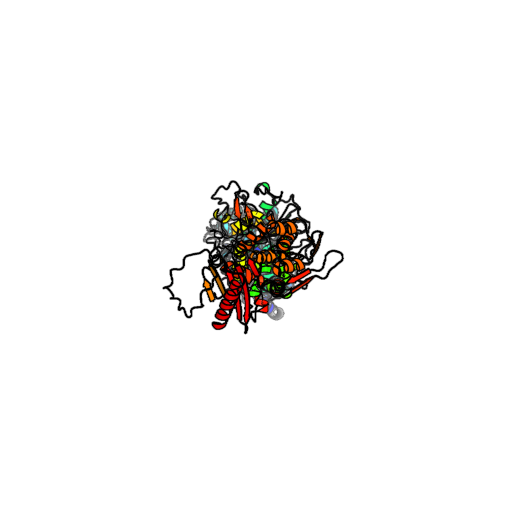8.671 -4.428 23.191 1.00 86.94 185 SER A O 1
ATOM 1460 N N . VAL A 1 186 ? -9.126 -6.382 24.183 1.00 84.44 186 VAL A N 1
ATOM 1461 C CA . VAL A 1 186 ? -7.920 -7.072 23.695 1.00 84.44 186 VAL A CA 1
ATOM 1462 C C . VAL A 1 186 ? -8.336 -8.113 22.671 1.00 84.44 186 VAL A C 1
ATOM 1464 O O . VAL A 1 186 ? -8.966 -9.108 23.021 1.00 84.44 186 VAL A O 1
ATOM 1467 N N . CYS A 1 187 ? -7.985 -7.891 21.410 1.00 79.88 187 CYS A N 1
ATOM 1468 C CA . CYS A 1 187 ? -8.314 -8.805 20.322 1.00 79.88 187 CYS A CA 1
ATOM 1469 C C . CYS A 1 187 ? -7.163 -9.759 20.017 1.00 79.88 187 CYS A C 1
ATOM 1471 O O . CYS A 1 187 ? -5.988 -9.402 20.077 1.00 79.88 187 CYS A O 1
ATOM 1473 N N . THR A 1 188 ? -7.518 -10.999 19.698 1.00 75.19 188 THR A N 1
ATOM 1474 C CA . THR A 1 188 ? -6.585 -12.002 19.177 1.00 75.19 188 THR A CA 1
ATOM 1475 C C . THR A 1 188 ? -6.710 -12.084 17.657 1.00 75.19 188 THR A C 1
ATOM 1477 O O . THR A 1 188 ? -7.740 -11.718 17.093 1.00 75.19 188 THR A O 1
ATOM 1480 N N . GLY A 1 189 ? -5.710 -12.659 16.980 1.00 65.81 189 GLY A N 1
ATOM 1481 C CA . GLY A 1 189 ? -5.737 -12.839 15.519 1.00 65.81 189 GLY A CA 1
ATOM 1482 C C . GLY A 1 189 ? -6.907 -13.679 14.979 1.00 65.81 189 GLY A C 1
ATOM 1483 O O . GLY A 1 189 ? -7.134 -13.690 13.778 1.00 65.81 189 GLY A O 1
ATOM 1484 N N . SER A 1 190 ? -7.671 -14.347 15.851 1.00 67.50 190 SER A N 1
ATOM 1485 C CA . SER A 1 190 ? -8.863 -15.136 15.502 1.00 67.50 190 SER A CA 1
ATOM 1486 C C . SER A 1 190 ? -10.167 -14.327 15.420 1.00 67.50 190 SER A C 1
ATOM 1488 O O . SER A 1 190 ? -11.240 -14.917 15.356 1.00 67.50 190 SER A O 1
ATOM 1490 N N . GLY A 1 191 ? -10.104 -12.994 15.526 1.00 68.56 191 GLY A N 1
ATOM 1491 C CA . GLY A 1 191 ? -11.288 -12.126 15.577 1.00 68.56 191 GLY A CA 1
ATOM 1492 C C . GLY A 1 191 ? -11.999 -12.111 16.931 1.00 68.56 191 GLY A C 1
ATOM 1493 O O . GLY A 1 191 ? -12.828 -11.245 17.186 1.00 68.56 191 GLY A O 1
ATOM 1494 N N . LYS A 1 192 ? -11.647 -13.024 17.845 1.00 78.00 192 LYS A N 1
ATOM 1495 C CA . LYS A 1 192 ? -12.152 -13.005 19.217 1.00 78.00 192 LYS A CA 1
ATOM 1496 C C . LYS A 1 192 ? -11.485 -11.888 20.018 1.00 78.00 192 LYS A C 1
ATOM 1498 O O . LYS A 1 192 ? -10.261 -11.904 20.201 1.00 78.00 192 LYS A O 1
ATOM 1503 N N . CYS A 1 193 ? -12.309 -10.996 20.554 1.00 82.62 193 CYS A N 1
ATOM 1504 C CA . CYS A 1 193 ? -11.907 -9.927 21.455 1.00 82.62 193 CYS A CA 1
ATOM 1505 C C . CYS A 1 193 ? -12.390 -10.194 22.878 1.00 82.62 193 CYS A C 1
ATOM 1507 O O . CYS A 1 193 ? -13.525 -10.608 23.092 1.00 82.62 193 CYS A O 1
ATOM 1509 N N . THR A 1 194 ? -11.513 -9.948 23.845 1.00 88.75 194 THR A N 1
ATOM 1510 C CA . THR A 1 194 ? -11.859 -9.871 25.260 1.00 88.75 194 THR A CA 1
ATOM 1511 C C . THR A 1 194 ? -12.289 -8.438 25.579 1.00 88.75 194 THR A C 1
ATOM 1513 O O . THR A 1 194 ? -11.460 -7.531 25.427 1.00 88.75 194 THR A O 1
ATOM 1516 N N . PRO A 1 195 ? -13.538 -8.213 26.020 1.00 91.94 195 PRO A N 1
ATOM 1517 C CA . PRO A 1 195 ? -14.023 -6.889 26.393 1.00 91.94 195 PRO A CA 1
ATOM 1518 C C . PRO A 1 195 ? -13.202 -6.236 27.520 1.00 91.94 195 PRO A C 1
ATOM 1520 O O . PRO A 1 195 ? -12.722 -6.890 28.448 1.00 91.94 195 PRO A O 1
ATOM 1523 N N . ALA A 1 196 ? -13.063 -4.917 27.467 1.00 93.31 196 ALA A N 1
ATOM 1524 C CA . ALA A 1 196 ? -12.459 -4.064 28.477 1.00 93.31 196 ALA A CA 1
ATOM 1525 C C . ALA A 1 196 ? -13.169 -4.181 29.834 1.00 93.31 196 ALA A C 1
ATOM 1527 O O . ALA A 1 196 ? -12.506 -4.140 30.875 1.00 93.31 196 ALA A O 1
ATOM 1528 N N . VAL A 1 197 ? -14.495 -4.367 29.835 1.00 96.12 197 VAL A N 1
ATOM 1529 C CA . VAL A 1 197 ? -15.308 -4.503 31.051 1.00 96.12 197 VAL A CA 1
ATOM 1530 C C . VAL A 1 197 ? -14.897 -5.700 31.908 1.00 96.12 197 VAL A C 1
ATOM 1532 O O . VAL A 1 197 ? -14.974 -5.603 33.131 1.00 96.12 197 VAL A O 1
ATOM 1535 N N . GLU A 1 198 ? -14.359 -6.777 31.326 1.00 95.44 198 GLU A N 1
ATOM 1536 C CA . GLU A 1 198 ? -13.848 -7.925 32.096 1.00 95.44 198 GLU A CA 1
ATOM 1537 C C . GLU A 1 198 ? -12.714 -7.500 33.044 1.00 95.44 198 GLU A C 1
ATOM 1539 O O . GLU A 1 198 ? -12.523 -8.059 34.125 1.00 95.44 198 GLU A O 1
ATOM 1544 N N . ARG A 1 199 ? -12.000 -6.430 32.678 1.00 94.19 199 ARG A N 1
ATOM 1545 C CA . ARG A 1 199 ? -10.883 -5.868 33.439 1.00 94.19 199 ARG A CA 1
ATOM 1546 C C . ARG A 1 199 ? -11.265 -4.643 34.267 1.00 94.19 199 ARG A C 1
ATOM 1548 O O . ARG A 1 199 ? -10.378 -3.938 34.750 1.00 94.19 199 ARG A O 1
ATOM 1555 N N . LEU A 1 200 ? -12.558 -4.399 34.499 1.00 95.56 200 LEU A N 1
ATOM 1556 C CA . LEU A 1 200 ? -13.037 -3.250 35.280 1.00 95.56 200 LEU A CA 1
ATOM 1557 C C . LEU A 1 200 ? -12.369 -3.159 36.662 1.00 95.56 200 LEU A C 1
ATOM 1559 O O . LEU A 1 200 ? -12.043 -2.067 37.129 1.00 95.56 200 LEU A O 1
ATOM 1563 N N . GLU A 1 201 ? -12.140 -4.310 37.296 1.00 94.69 201 GLU A N 1
ATOM 1564 C CA . GLU A 1 201 ? -11.574 -4.436 38.645 1.00 94.69 201 GLU A CA 1
ATOM 1565 C C . GLU A 1 201 ? -10.038 -4.460 38.668 1.00 94.69 201 GLU A C 1
ATOM 1567 O O . GLU A 1 201 ? -9.442 -4.581 39.734 1.00 94.69 201 GLU A O 1
ATOM 1572 N N . TYR A 1 202 ? -9.375 -4.358 37.514 1.00 93.56 202 TYR A N 1
ATOM 1573 C CA . TYR A 1 202 ? -7.925 -4.481 37.415 1.00 93.56 202 TYR A CA 1
ATOM 1574 C C . TYR A 1 202 ? -7.260 -3.105 37.462 1.00 93.56 202 TYR A C 1
ATOM 1576 O O . TYR A 1 202 ? -7.681 -2.143 36.805 1.00 93.56 202 TYR A O 1
ATOM 1584 N N . ASN A 1 203 ? -6.194 -3.013 38.254 1.00 92.56 203 ASN A N 1
ATOM 1585 C CA . ASN A 1 203 ? -5.331 -1.840 38.288 1.00 92.56 203 ASN A CA 1
ATOM 1586 C C . ASN A 1 203 ? -4.328 -1.846 37.116 1.00 92.56 203 ASN A C 1
ATOM 1588 O O . ASN A 1 203 ? -4.258 -2.793 36.332 1.00 92.56 203 ASN A O 1
ATOM 1592 N N . SER A 1 204 ? -3.511 -0.796 37.008 1.00 88.31 204 SER A N 1
ATOM 1593 C CA . SER A 1 204 ? -2.509 -0.652 35.938 1.00 88.31 204 SER A CA 1
ATOM 1594 C C . SER A 1 204 ? -1.426 -1.741 35.926 1.00 88.31 204 SER A C 1
ATOM 1596 O O . SER A 1 204 ? -0.740 -1.901 34.924 1.00 88.31 204 SER A O 1
ATOM 1598 N N . GLN A 1 205 ? -1.277 -2.508 37.010 1.00 90.62 205 GLN A N 1
ATOM 1599 C CA . GLN A 1 205 ? -0.354 -3.644 37.102 1.00 90.62 205 GLN A CA 1
ATOM 1600 C C . GLN A 1 205 ? -1.013 -4.972 36.696 1.00 90.62 205 GLN A C 1
ATOM 1602 O O . GLN A 1 205 ? -0.393 -6.025 36.826 1.00 90.62 205 GLN A O 1
ATOM 1607 N N . GLY A 1 206 ? -2.276 -4.952 36.257 1.00 89.56 206 GLY A N 1
ATOM 1608 C CA . GLY A 1 206 ? -3.023 -6.162 35.916 1.00 89.56 206 GLY A CA 1
ATOM 1609 C C . GLY A 1 206 ? -3.395 -7.010 37.134 1.00 89.56 206 GLY A C 1
ATOM 1610 O O . GLY A 1 206 ? -3.637 -8.208 36.993 1.00 89.56 206 GLY A O 1
ATOM 1611 N N . LYS A 1 207 ? -3.454 -6.416 38.333 1.00 93.44 207 LYS A N 1
ATOM 1612 C CA . LYS A 1 207 ? -3.904 -7.093 39.553 1.00 93.44 207 LYS A CA 1
ATOM 1613 C C . LYS A 1 207 ? -5.324 -6.662 39.908 1.00 93.44 207 LYS A C 1
ATOM 1615 O O . LYS A 1 207 ? -5.647 -5.477 39.825 1.00 93.44 207 LYS A O 1
ATOM 1620 N N . LEU A 1 208 ? -6.133 -7.625 40.349 1.00 93.75 208 LEU A N 1
ATOM 1621 C CA . LEU A 1 208 ? -7.470 -7.372 40.875 1.00 93.75 208 LEU A CA 1
ATOM 1622 C C . LEU A 1 208 ? -7.398 -6.470 42.120 1.00 93.75 208 LEU A C 1
ATOM 1624 O O . LEU A 1 208 ? -6.630 -6.730 43.052 1.00 93.75 208 LEU A O 1
ATOM 1628 N N . ASP A 1 209 ? -8.187 -5.401 42.103 1.00 95.88 209 ASP A N 1
ATOM 1629 C CA . ASP A 1 209 ? -8.301 -4.386 43.144 1.00 95.88 209 ASP A CA 1
ATOM 1630 C C . ASP A 1 209 ? -9.793 -4.179 43.481 1.00 95.88 209 ASP A C 1
ATOM 1632 O O . ASP A 1 209 ? -10.515 -3.499 42.743 1.00 95.88 209 ASP A O 1
ATOM 1636 N N . PRO A 1 210 ? -10.273 -4.743 44.607 1.00 94.19 210 PRO A N 1
ATOM 1637 C CA . PRO A 1 210 ? -11.681 -4.668 44.997 1.00 94.19 210 PRO A CA 1
ATOM 1638 C C . PRO A 1 210 ? -12.185 -3.237 45.225 1.00 94.19 210 PRO A C 1
ATOM 1640 O O . PRO A 1 210 ? -13.360 -2.947 44.996 1.00 94.19 210 PRO A O 1
ATOM 1643 N N . VAL A 1 211 ? -11.314 -2.322 45.674 1.00 96.81 211 VAL A N 1
ATOM 1644 C CA . VAL A 1 211 ? -11.687 -0.916 45.904 1.00 96.81 211 VAL A CA 1
ATOM 1645 C C . VAL A 1 211 ? -11.906 -0.228 44.567 1.00 96.81 211 VAL A C 1
ATOM 1647 O O . VAL A 1 211 ? -12.908 0.466 44.390 1.00 96.81 211 VAL A O 1
ATOM 1650 N N . LEU A 1 212 ? -10.990 -0.436 43.622 1.00 96.81 212 LEU A N 1
ATOM 1651 C CA . LEU A 1 212 ? -11.086 0.119 42.277 1.00 96.81 212 LEU A CA 1
ATOM 1652 C C . LEU A 1 212 ? -12.293 -0.446 41.520 1.00 96.81 212 LEU A C 1
ATOM 1654 O O . LEU A 1 212 ? -13.044 0.323 40.918 1.00 96.81 212 LEU A O 1
ATOM 1658 N N . GLY A 1 213 ? -12.512 -1.761 41.602 1.00 96.31 213 GLY A N 1
ATOM 1659 C CA . GLY A 1 213 ? -13.677 -2.435 41.032 1.00 96.31 213 GLY A CA 1
ATOM 1660 C C . GLY A 1 213 ? -14.987 -1.859 41.562 1.00 96.31 213 GLY A C 1
ATOM 1661 O O . GLY A 1 213 ? -15.836 -1.429 40.781 1.00 96.31 213 GLY A O 1
ATOM 1662 N N . LEU A 1 214 ? -15.115 -1.741 42.888 1.00 97.94 214 LEU A N 1
ATOM 1663 C CA . LEU A 1 214 ? -16.275 -1.116 43.526 1.00 97.94 214 LEU A CA 1
ATOM 1664 C C . LEU A 1 214 ? -16.450 0.353 43.110 1.00 97.94 214 LEU A C 1
ATOM 1666 O O . LEU A 1 214 ? -17.574 0.794 42.864 1.00 97.94 214 LEU A O 1
ATOM 1670 N N . ALA A 1 215 ? -15.359 1.116 43.018 1.00 98.12 215 ALA A N 1
ATOM 1671 C CA . ALA A 1 215 ? -15.376 2.522 42.622 1.00 98.12 215 ALA A CA 1
ATOM 1672 C C . ALA A 1 215 ? -15.928 2.712 41.206 1.00 98.12 215 ALA A C 1
ATOM 1674 O O . ALA A 1 215 ? -16.904 3.441 41.019 1.00 98.12 215 ALA A O 1
ATOM 1675 N N . ARG A 1 216 ? -15.354 2.002 40.233 1.00 97.69 216 ARG A N 1
ATOM 1676 C CA . ARG A 1 216 ? -15.748 2.071 38.823 1.00 97.69 216 ARG A CA 1
ATOM 1677 C C . ARG A 1 216 ? -17.165 1.541 38.603 1.00 97.69 216 ARG A C 1
ATOM 1679 O O . ARG A 1 216 ? -17.971 2.202 37.949 1.00 97.69 216 ARG A O 1
ATOM 1686 N N . ALA A 1 217 ? -17.497 0.402 39.214 1.00 98.00 217 ALA A N 1
ATOM 1687 C CA . ALA A 1 217 ? -18.815 -0.214 39.094 1.00 98.00 217 ALA A CA 1
ATOM 1688 C C . ALA A 1 217 ? -19.935 0.658 39.673 1.00 98.00 217 ALA A C 1
ATOM 1690 O O . ALA A 1 217 ? -20.983 0.832 39.051 1.00 98.00 217 ALA A O 1
ATOM 1691 N N . SER A 1 218 ? -19.715 1.234 40.859 1.00 97.88 218 SER A N 1
ATOM 1692 C CA . SER A 1 218 ? -20.713 2.094 41.501 1.00 97.88 218 SER A CA 1
ATOM 1693 C C . SER A 1 218 ? -20.932 3.411 40.760 1.00 97.88 218 SER A C 1
ATOM 1695 O O . SER A 1 218 ? -22.054 3.917 40.765 1.00 97.88 218 SER A O 1
ATOM 1697 N N . LEU A 1 219 ? -19.898 3.961 40.110 1.00 97.38 219 LEU A N 1
ATOM 1698 C CA . LEU A 1 219 ? -20.046 5.138 39.257 1.00 97.38 219 LEU A CA 1
ATOM 1699 C C . LEU A 1 219 ? -20.900 4.797 38.030 1.00 97.38 219 LEU A C 1
ATOM 1701 O O . LEU A 1 219 ? -21.940 5.420 37.825 1.00 97.38 219 LEU A O 1
ATOM 1705 N N . LEU A 1 220 ? -20.513 3.758 37.278 1.00 96.56 220 LEU A N 1
ATOM 1706 C CA . LEU A 1 220 ? -21.208 3.321 36.061 1.00 96.56 220 LEU A CA 1
ATOM 1707 C C . LEU A 1 220 ? -22.668 2.937 36.317 1.00 96.56 220 LEU A C 1
ATOM 1709 O O . LEU A 1 220 ? -23.547 3.319 35.552 1.00 96.56 220 LEU A O 1
ATOM 1713 N N . ALA A 1 221 ? -22.961 2.237 37.415 1.00 96.06 221 ALA A N 1
ATOM 1714 C CA . ALA A 1 221 ? -24.330 1.874 37.785 1.00 96.06 221 ALA A CA 1
ATOM 1715 C C . ALA A 1 221 ? -25.217 3.091 38.101 1.00 96.06 221 ALA A C 1
ATOM 1717 O O . ALA A 1 221 ? -26.441 2.994 38.069 1.00 96.06 221 ALA A O 1
ATOM 1718 N N . GLY A 1 222 ? -24.613 4.243 38.398 1.00 93.50 222 GLY A N 1
ATOM 1719 C CA . GLY A 1 222 ? -25.327 5.497 38.592 1.00 93.50 222 GLY A CA 1
ATOM 1720 C C . GLY A 1 222 ? -25.767 6.171 37.290 1.00 93.50 222 GLY A C 1
ATOM 1721 O O . GLY A 1 222 ? -26.754 6.911 37.303 1.00 93.50 222 GLY A O 1
ATOM 1722 N N . MET A 1 223 ? -25.063 5.908 36.188 1.00 92.12 223 MET A N 1
ATOM 1723 C CA . MET A 1 223 ? -25.146 6.679 34.945 1.00 92.12 223 MET A CA 1
ATOM 1724 C C . MET A 1 223 ? -26.490 6.594 34.197 1.00 92.12 223 MET A C 1
ATOM 1726 O O . MET A 1 223 ? -26.992 7.648 33.794 1.00 92.12 223 MET A O 1
ATOM 1730 N N . PRO A 1 224 ? -27.144 5.417 34.056 1.00 90.62 224 PRO A N 1
ATOM 1731 C CA . PRO A 1 224 ? -28.355 5.284 33.234 1.00 90.62 224 PRO A CA 1
ATOM 1732 C C . PRO A 1 224 ? -29.544 6.152 33.656 1.00 90.62 224 PRO A C 1
ATOM 1734 O O . PRO A 1 224 ? -30.469 6.374 32.876 1.00 90.62 224 PRO A O 1
ATOM 1737 N N . ASN A 1 225 ? -29.533 6.676 34.883 1.00 84.31 225 ASN A N 1
ATOM 1738 C CA . ASN A 1 225 ? -30.608 7.517 35.391 1.00 84.31 225 ASN A CA 1
ATOM 1739 C C . ASN A 1 225 ? -30.735 8.863 34.652 1.00 84.31 225 ASN A C 1
ATOM 1741 O O . ASN A 1 225 ? -31.846 9.378 34.521 1.00 84.31 225 ASN A O 1
ATOM 1745 N N . SER A 1 226 ? -29.622 9.461 34.213 1.00 84.75 226 SER A N 1
ATOM 1746 C CA . SER A 1 226 ? -29.594 10.769 33.528 1.00 84.75 226 SER A CA 1
ATOM 1747 C C . SER A 1 226 ? -28.306 10.950 32.701 1.00 84.75 226 SER A C 1
ATOM 1749 O O . SER A 1 226 ? -27.560 11.903 32.939 1.00 84.75 226 SER A O 1
ATOM 1751 N N . PRO A 1 227 ? -28.030 10.054 31.737 1.00 83.88 227 PRO A N 1
ATOM 1752 C CA . PRO A 1 227 ? -26.695 9.845 31.170 1.00 83.88 227 PRO A CA 1
ATOM 1753 C C . PRO A 1 227 ? -26.059 11.104 30.569 1.00 83.88 227 PRO A C 1
ATOM 1755 O O . PRO A 1 227 ? -24.919 11.403 30.894 1.00 83.88 227 PRO A O 1
ATOM 1758 N N . GLY A 1 228 ? -26.798 11.912 29.801 1.00 81.75 228 GLY A N 1
ATOM 1759 C CA . GLY A 1 228 ? -26.258 13.150 29.211 1.00 81.75 228 GLY A CA 1
ATOM 1760 C C . GLY A 1 228 ? -26.064 14.325 30.186 1.00 81.75 228 GLY A C 1
ATOM 1761 O O . GLY A 1 228 ? -25.453 15.321 29.820 1.00 81.75 228 GLY A O 1
ATOM 1762 N N . ILE A 1 229 ? -26.593 14.250 31.415 1.00 87.31 229 ILE A N 1
ATOM 1763 C CA . ILE A 1 229 ? -26.470 15.323 32.426 1.00 87.31 229 ILE A CA 1
ATOM 1764 C C . ILE A 1 229 ? -25.344 15.016 33.415 1.00 87.31 229 ILE A C 1
ATOM 1766 O O . ILE A 1 229 ? -24.660 15.925 33.884 1.00 87.31 229 ILE A O 1
ATOM 1770 N N . ILE A 1 230 ? -25.179 13.740 33.766 1.00 91.44 230 ILE A N 1
ATOM 1771 C CA . ILE A 1 230 ? -24.206 13.297 34.772 1.00 91.44 230 ILE A CA 1
ATOM 1772 C C . ILE A 1 230 ? -22.934 12.717 34.156 1.00 91.44 230 ILE A C 1
ATOM 1774 O O . ILE A 1 230 ? -22.115 12.178 34.887 1.00 91.44 230 ILE A O 1
ATOM 1778 N N . ASP A 1 231 ? -22.755 12.844 32.843 1.00 92.38 231 ASP A N 1
ATOM 1779 C CA . ASP A 1 231 ? -21.532 12.470 32.135 1.00 92.38 231 ASP A CA 1
ATOM 1780 C C . ASP A 1 231 ? -20.315 13.233 32.700 1.00 92.38 231 ASP A C 1
ATOM 1782 O O . ASP A 1 231 ? -20.207 14.451 32.512 1.00 92.38 231 ASP A O 1
ATOM 1786 N N . PRO A 1 232 ? -19.384 12.566 33.410 1.00 93.81 232 PRO A N 1
ATOM 1787 C CA . PRO A 1 232 ? -18.298 13.249 34.104 1.00 93.81 232 PRO A CA 1
ATOM 1788 C C . PRO A 1 232 ? -17.281 13.905 33.157 1.00 93.81 232 PRO A C 1
ATOM 1790 O O . PRO A 1 232 ? -16.468 14.705 33.624 1.00 93.81 232 PRO A O 1
ATOM 1793 N N . THR A 1 233 ? -17.337 13.611 31.852 1.00 91.19 233 THR A N 1
ATOM 1794 C CA . THR A 1 233 ? -16.470 14.210 30.822 1.00 91.19 233 THR A CA 1
ATOM 1795 C C . THR A 1 233 ? -16.917 15.616 30.407 1.00 91.19 233 THR A C 1
ATOM 1797 O O . THR A 1 233 ? -16.116 16.391 29.888 1.00 91.19 233 THR A O 1
ATOM 1800 N N . LEU A 1 234 ? -18.166 16.004 30.708 1.00 91.19 234 LEU A N 1
ATOM 1801 C CA . LEU A 1 234 ? -18.730 17.323 30.377 1.00 91.19 234 LEU A CA 1
ATOM 1802 C C . LEU A 1 234 ? -18.315 18.440 31.354 1.00 91.19 234 LEU A C 1
ATOM 1804 O O . LEU A 1 234 ? -18.777 19.578 31.247 1.00 91.19 234 LEU A O 1
ATOM 1808 N N . GLY A 1 235 ? -17.449 18.132 32.323 1.00 91.38 235 GLY A N 1
ATOM 1809 C CA . GLY A 1 235 ? -16.850 19.096 33.245 1.00 91.38 235 GLY A CA 1
ATOM 1810 C C . GLY A 1 235 ? -17.230 18.897 34.715 1.00 91.38 235 GLY A C 1
ATOM 1811 O O . GLY A 1 235 ? -17.949 17.977 35.107 1.00 91.38 235 GLY A O 1
ATOM 1812 N N . THR A 1 236 ? -16.728 19.794 35.569 1.00 93.12 236 THR A N 1
ATOM 1813 C CA . THR A 1 236 ? -16.747 19.637 37.036 1.00 93.12 236 THR A CA 1
ATOM 1814 C C . THR A 1 236 ? -18.147 19.466 37.626 1.00 93.12 236 THR A C 1
ATOM 1816 O O . THR A 1 236 ? -18.321 18.680 38.557 1.00 93.12 236 THR A O 1
ATOM 1819 N N . GLN A 1 237 ? -19.152 20.178 37.106 1.00 95.00 237 GLN A N 1
ATOM 1820 C CA . GLN A 1 237 ? -20.524 20.086 37.612 1.00 95.00 237 GLN A CA 1
ATOM 1821 C C . GLN A 1 237 ? -21.139 18.710 37.327 1.00 95.00 237 GLN A C 1
ATOM 1823 O O . GLN A 1 237 ? -21.676 18.083 38.241 1.00 95.00 237 GLN A O 1
ATOM 1828 N N . ALA A 1 238 ? -21.012 18.217 36.094 1.00 94.31 238 ALA A N 1
ATOM 1829 C CA . ALA A 1 238 ? -21.509 16.899 35.715 1.00 94.31 238 ALA A CA 1
ATOM 1830 C C . ALA A 1 238 ? -20.798 15.795 36.516 1.00 94.31 238 ALA A C 1
ATOM 1832 O O . ALA A 1 238 ? -21.458 14.940 37.108 1.00 94.31 238 ALA A O 1
ATOM 1833 N N . LYS A 1 239 ? -19.471 15.907 36.694 1.00 95.38 239 LYS A N 1
ATOM 1834 C CA . LYS A 1 239 ? -18.696 15.024 37.581 1.00 95.38 239 LYS A CA 1
ATOM 1835 C C . LYS A 1 239 ? -19.229 15.018 39.018 1.00 95.38 239 LYS A C 1
ATOM 1837 O O . LYS A 1 239 ? -19.376 13.953 39.611 1.00 95.38 239 LYS A O 1
ATOM 1842 N N . GLN A 1 240 ? -19.549 16.174 39.603 1.00 95.88 240 GLN A N 1
ATOM 1843 C CA . GLN A 1 240 ? -20.121 16.229 40.957 1.00 95.88 240 GLN A CA 1
ATOM 1844 C C . GLN A 1 240 ? -21.478 15.518 41.047 1.00 95.88 240 GLN A C 1
ATOM 1846 O O . GLN A 1 240 ? -21.746 14.838 42.039 1.00 95.88 240 GLN A O 1
ATOM 1851 N N . MET A 1 241 ? -22.316 15.635 40.015 1.00 95.38 241 MET A N 1
ATOM 1852 C CA . MET A 1 241 ? -23.600 14.933 39.948 1.00 95.38 241 MET A CA 1
ATOM 1853 C C . MET A 1 241 ? -23.412 13.417 39.797 1.00 95.38 241 MET A C 1
ATOM 1855 O O . MET A 1 241 ? -24.094 12.655 40.487 1.00 95.38 241 MET A O 1
ATOM 1859 N N . ALA A 1 242 ? -22.441 12.982 38.988 1.00 95.94 242 ALA A N 1
ATOM 1860 C CA . ALA A 1 242 ? -22.053 11.578 38.855 1.00 95.94 242 ALA A CA 1
ATOM 1861 C C . ALA A 1 242 ? -21.625 10.984 40.207 1.00 95.94 242 ALA A C 1
ATOM 1863 O O . ALA A 1 242 ? -22.135 9.948 40.629 1.00 95.94 242 ALA A O 1
ATOM 1864 N N . LEU A 1 243 ? -20.758 11.687 40.946 1.00 97.00 243 LEU A N 1
ATOM 1865 C CA . LEU A 1 243 ? -20.286 11.265 42.272 1.00 97.00 243 LEU A CA 1
ATOM 1866 C C . LEU A 1 243 ? -21.413 11.256 43.319 1.00 97.00 243 LEU A C 1
ATOM 1868 O O . LEU A 1 243 ? -21.479 10.365 44.169 1.00 97.00 243 LEU A O 1
ATOM 1872 N N . ALA A 1 244 ? -22.338 12.219 43.258 1.00 96.06 244 ALA A N 1
ATOM 1873 C CA . ALA A 1 244 ? -23.519 12.221 44.120 1.00 96.06 244 ALA A CA 1
ATOM 1874 C C . ALA A 1 244 ? -24.405 10.995 43.854 1.00 96.06 244 ALA A C 1
ATOM 1876 O O . ALA A 1 244 ? -24.919 10.381 44.794 1.00 96.06 244 ALA A O 1
ATOM 1877 N N . ARG A 1 245 ? -24.540 10.598 42.586 1.00 95.25 245 ARG A N 1
ATOM 1878 C CA . ARG A 1 245 ? -25.278 9.398 42.190 1.00 95.25 245 ARG A CA 1
ATOM 1879 C C . ARG A 1 245 ? -24.540 8.112 42.572 1.00 95.25 245 ARG A C 1
ATOM 1881 O O . ARG A 1 245 ? -25.175 7.216 43.125 1.00 95.25 245 ARG A O 1
ATOM 1888 N N . GLN A 1 246 ? -23.219 8.053 42.400 1.00 97.44 246 GLN A N 1
ATOM 1889 C CA . GLN A 1 246 ? -22.369 6.949 42.865 1.00 97.44 246 GLN A CA 1
ATOM 1890 C C . GLN A 1 246 ? -22.588 6.661 44.358 1.00 97.44 246 GLN A C 1
ATOM 1892 O O . GLN A 1 246 ? -22.738 5.510 44.769 1.00 97.44 246 GLN A O 1
ATOM 1897 N N . LYS A 1 247 ? -22.670 7.706 45.188 1.00 97.12 247 LYS A N 1
ATOM 1898 C CA . LYS A 1 247 ? -22.920 7.558 46.627 1.00 97.12 247 LYS A CA 1
ATOM 1899 C C . LYS A 1 247 ? -24.247 6.852 46.929 1.00 97.12 247 LYS A C 1
ATOM 1901 O O . LYS A 1 247 ? -24.311 6.046 47.855 1.00 97.12 247 LYS A O 1
ATOM 1906 N N . ILE A 1 248 ? -25.295 7.124 46.148 1.00 95.12 248 ILE A N 1
ATOM 1907 C CA . ILE A 1 248 ? -26.597 6.451 46.281 1.00 95.12 248 ILE A CA 1
ATOM 1908 C C . ILE A 1 248 ? -26.459 4.960 45.952 1.00 95.12 248 ILE A C 1
ATOM 1910 O O . ILE A 1 248 ? -27.001 4.126 46.680 1.00 95.12 248 ILE A O 1
ATOM 1914 N N . VAL A 1 249 ? -25.695 4.622 44.909 1.00 96.44 249 VAL A N 1
ATOM 1915 C CA . VAL A 1 249 ? -25.415 3.229 44.526 1.00 96.44 249 VAL A CA 1
ATOM 1916 C C . VAL A 1 249 ? -24.698 2.492 45.657 1.00 96.44 249 VAL A C 1
ATOM 1918 O O . VAL A 1 249 ? -25.159 1.445 46.110 1.00 96.44 249 VAL A O 1
ATOM 1921 N N . LEU A 1 250 ? -23.620 3.073 46.188 1.00 97.75 250 LEU A N 1
ATOM 1922 C CA . LEU A 1 250 ? -22.852 2.485 47.289 1.00 97.75 250 LEU A CA 1
ATOM 1923 C C . LEU A 1 250 ? -23.716 2.257 48.537 1.00 97.75 250 LEU A C 1
ATOM 1925 O O . LEU A 1 250 ? -23.655 1.194 49.154 1.00 97.75 250 LEU A O 1
ATOM 1929 N N . GLN A 1 251 ? -24.575 3.218 48.891 1.00 96.69 251 GLN A N 1
ATOM 1930 C CA . GLN A 1 251 ? -25.525 3.064 49.997 1.00 96.69 251 GLN A CA 1
ATOM 1931 C C . GLN A 1 251 ? -26.528 1.933 49.745 1.00 96.69 251 GLN A C 1
ATOM 1933 O O . GLN A 1 251 ? -26.837 1.166 50.662 1.00 96.69 251 GLN A O 1
ATOM 1938 N N . ALA A 1 252 ? -27.017 1.797 48.510 1.00 94.81 252 ALA A N 1
ATOM 1939 C CA . ALA A 1 252 ? -27.916 0.717 48.136 1.00 94.81 252 ALA A CA 1
ATOM 1940 C C . ALA A 1 252 ? -27.232 -0.655 48.256 1.00 94.81 252 ALA A C 1
ATOM 1942 O O . ALA A 1 252 ? -27.841 -1.572 48.814 1.00 94.81 252 ALA A O 1
ATOM 1943 N N . MET A 1 253 ? -25.974 -0.780 47.821 1.00 96.62 253 MET A N 1
ATOM 1944 C CA . MET A 1 253 ? -25.178 -2.008 47.952 1.00 96.62 253 MET A CA 1
ATOM 1945 C C . MET A 1 253 ? -24.917 -2.375 49.422 1.00 96.62 253 MET A C 1
ATOM 1947 O O . MET A 1 253 ? -25.114 -3.529 49.809 1.00 96.62 253 MET A O 1
ATOM 1951 N N . ILE A 1 254 ? -24.570 -1.393 50.269 1.00 96.81 254 ILE A N 1
ATOM 1952 C CA . ILE A 1 254 ? -24.395 -1.590 51.723 1.00 96.81 254 ILE A CA 1
ATOM 1953 C C . ILE A 1 254 ? -25.697 -2.091 52.362 1.00 96.81 254 ILE A C 1
ATOM 1955 O O . ILE A 1 254 ? -25.681 -3.061 53.118 1.00 96.81 254 ILE A O 1
ATOM 1959 N N . SER A 1 255 ? -26.837 -1.462 52.045 1.00 94.56 255 SER A N 1
ATOM 1960 C CA . SER A 1 255 ? -28.143 -1.826 52.626 1.00 94.56 255 SER A CA 1
ATOM 1961 C C . SER A 1 255 ? -28.611 -3.239 52.266 1.00 94.56 255 SER A C 1
ATOM 1963 O O . SER A 1 255 ? -29.473 -3.795 52.942 1.00 94.56 255 SER A O 1
ATOM 1965 N N . GLN A 1 256 ? -28.046 -3.809 51.201 1.00 93.94 256 GLN A N 1
ATOM 1966 C CA . GLN A 1 256 ? -28.337 -5.153 50.706 1.00 93.94 256 GLN A CA 1
ATOM 1967 C C . GLN A 1 256 ? -27.265 -6.174 51.113 1.00 93.94 256 GLN A C 1
ATOM 1969 O O . GLN A 1 256 ? -27.328 -7.316 50.670 1.00 93.94 256 GLN A O 1
ATOM 1974 N N . HIS A 1 257 ? -26.306 -5.785 51.964 1.00 94.06 257 HIS A N 1
ATOM 1975 C CA . HIS A 1 257 ? -25.222 -6.643 52.456 1.00 94.06 257 HIS A CA 1
ATOM 1976 C C . HIS A 1 257 ? -24.391 -7.294 51.336 1.00 94.06 257 HIS A C 1
ATOM 1978 O O . HIS A 1 257 ? -23.952 -8.436 51.460 1.00 94.06 257 HIS A O 1
ATOM 1984 N N . MET A 1 258 ? -24.180 -6.566 50.236 1.00 95.38 258 MET A N 1
ATOM 1985 C CA . MET A 1 258 ? -23.397 -7.049 49.097 1.00 95.38 258 MET A CA 1
ATOM 1986 C C . MET A 1 258 ? -21.894 -7.099 49.409 1.00 95.38 258 MET A C 1
ATOM 1988 O O . MET A 1 258 ? -21.404 -6.437 50.329 1.00 95.38 258 MET A O 1
ATOM 1992 N N . SER A 1 259 ? -21.159 -7.876 48.614 1.00 93.69 259 SER A N 1
ATOM 1993 C CA . SER A 1 259 ? -19.713 -8.069 48.742 1.00 93.69 259 SER A CA 1
ATOM 1994 C C . SER A 1 259 ? -18.980 -7.817 47.427 1.00 93.69 259 SER A C 1
ATOM 1996 O O . SER A 1 259 ? -19.522 -8.110 46.364 1.00 93.69 259 SER A O 1
ATOM 1998 N N . VAL A 1 260 ? -17.731 -7.366 47.508 1.00 93.69 260 VAL A N 1
ATOM 1999 C CA . VAL A 1 260 ? -16.780 -7.283 46.389 1.00 93.69 260 VAL A CA 1
ATOM 2000 C C . VAL A 1 260 ? -15.576 -8.168 46.713 1.00 93.69 260 VAL A C 1
ATOM 2002 O O . VAL A 1 260 ? -15.055 -8.095 47.823 1.00 93.69 260 VAL A O 1
ATOM 2005 N N . ASP A 1 261 ? -15.201 -9.065 45.797 1.00 89.44 261 ASP A N 1
ATOM 2006 C CA . ASP A 1 261 ? -14.128 -10.062 45.994 1.00 89.44 261 ASP A CA 1
ATOM 2007 C C . ASP A 1 261 ? -14.202 -10.806 47.352 1.00 89.44 261 ASP A C 1
ATOM 2009 O O . ASP A 1 261 ? -13.246 -10.907 48.118 1.00 89.44 261 ASP A O 1
ATOM 2013 N N . GLY A 1 262 ? -15.407 -11.251 47.729 1.00 88.25 262 GLY A N 1
ATOM 2014 C CA . GLY A 1 262 ? -15.659 -11.951 48.997 1.00 88.25 262 GLY A CA 1
ATOM 2015 C C . GLY A 1 262 ? -15.670 -11.073 50.260 1.00 88.25 262 GLY A C 1
ATOM 2016 O O . GLY A 1 262 ? -15.961 -11.580 51.344 1.00 88.25 262 GLY A O 1
ATOM 2017 N N . GLN A 1 263 ? -15.418 -9.764 50.153 1.00 91.25 263 GLN A N 1
ATOM 2018 C CA . GLN A 1 263 ? -15.453 -8.817 51.272 1.00 91.25 263 GLN A CA 1
ATOM 2019 C C . GLN A 1 263 ? -16.771 -8.039 51.303 1.00 91.25 263 GLN A C 1
ATOM 2021 O O . GLN A 1 263 ? -17.159 -7.421 50.314 1.00 91.25 263 GLN A O 1
ATOM 2026 N N . VAL A 1 264 ? -17.464 -8.029 52.446 1.00 94.88 264 VAL A N 1
ATOM 2027 C CA . VAL A 1 264 ? -18.699 -7.244 52.620 1.00 94.88 264 VAL A CA 1
ATOM 2028 C C . VAL A 1 264 ? -18.399 -5.753 52.474 1.00 94.88 264 VAL A C 1
ATOM 2030 O O . VAL A 1 264 ? -17.458 -5.232 53.077 1.00 94.88 264 VAL A O 1
ATOM 2033 N N . ILE A 1 265 ? -19.230 -5.049 51.709 1.00 96.94 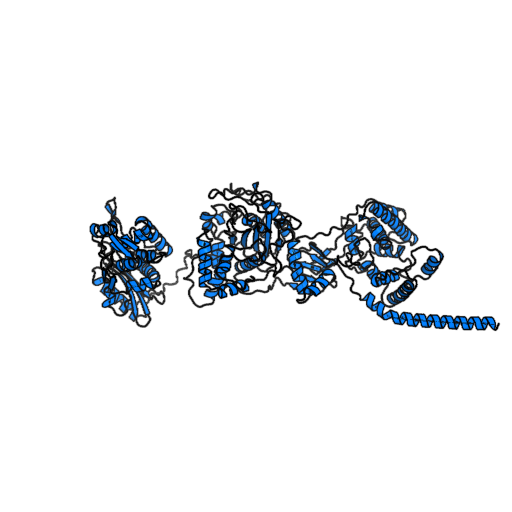265 ILE A N 1
ATOM 2034 C CA . ILE A 1 265 ? -19.061 -3.617 51.475 1.00 96.94 265 ILE A CA 1
ATOM 2035 C C . ILE A 1 265 ? -19.417 -2.853 52.754 1.00 96.94 265 ILE A C 1
ATOM 2037 O O . ILE A 1 265 ? -20.563 -2.841 53.204 1.00 96.94 265 ILE A O 1
ATOM 2041 N N . THR A 1 266 ? -18.418 -2.199 53.348 1.00 96.75 266 THR A N 1
ATOM 2042 C CA . THR A 1 266 ? -18.576 -1.359 54.545 1.00 96.75 266 THR A CA 1
ATOM 2043 C C . THR A 1 266 ? -18.635 0.127 54.176 1.00 96.75 266 THR A C 1
ATOM 2045 O O . THR A 1 266 ? -18.144 0.511 53.112 1.00 96.75 266 THR A O 1
ATOM 2048 N N . PRO A 1 267 ? -19.151 1.009 55.057 1.00 96.81 267 PRO A N 1
ATOM 2049 C CA . PRO A 1 267 ? -19.075 2.457 54.846 1.00 96.81 267 PRO A CA 1
ATOM 2050 C C . PRO A 1 267 ? -17.646 2.971 54.614 1.00 96.81 267 PRO A C 1
ATOM 2052 O O . PRO A 1 267 ? -17.444 3.893 53.828 1.00 96.81 267 PRO A O 1
ATOM 2055 N N . THR A 1 268 ? -16.646 2.354 55.252 1.00 96.38 268 THR A N 1
ATOM 2056 C CA . THR A 1 268 ? -15.228 2.688 55.050 1.00 96.38 268 THR A CA 1
ATOM 2057 C C . THR A 1 268 ? -14.766 2.331 53.639 1.00 96.38 268 THR A C 1
ATOM 2059 O O . THR A 1 268 ? -14.161 3.168 52.972 1.00 96.38 268 THR A O 1
ATOM 2062 N N . LEU A 1 269 ? -15.092 1.123 53.165 1.00 96.25 269 LEU A N 1
ATOM 2063 C CA . LEU A 1 269 ? -14.753 0.670 51.812 1.00 96.25 269 LEU A CA 1
ATOM 2064 C C . LEU A 1 269 ? -15.452 1.526 50.744 1.00 96.25 269 LEU A C 1
ATOM 2066 O O . LEU A 1 269 ? -14.825 1.964 49.784 1.00 96.25 269 LEU A O 1
ATOM 2070 N N . ALA A 1 270 ? -16.731 1.847 50.953 1.00 97.06 270 ALA A N 1
ATOM 2071 C CA . ALA A 1 270 ? -17.475 2.757 50.087 1.00 97.06 270 ALA A CA 1
ATOM 2072 C C . ALA A 1 270 ? -16.837 4.153 50.041 1.00 97.06 270 ALA A C 1
ATOM 2074 O O . ALA A 1 270 ? -16.705 4.732 48.967 1.00 97.06 270 ALA A O 1
ATOM 2075 N N . LYS A 1 271 ? -16.362 4.678 51.179 1.00 97.75 271 LYS A N 1
ATOM 2076 C CA . LYS A 1 271 ? -15.676 5.974 51.203 1.00 97.75 271 LYS A CA 1
ATOM 2077 C C . LYS A 1 271 ? -14.345 5.949 50.450 1.00 97.75 271 LYS A C 1
ATOM 2079 O O . LYS A 1 271 ? -14.000 6.936 49.805 1.00 97.75 271 LYS A O 1
ATOM 2084 N N . GLN A 1 272 ? -13.610 4.838 50.504 1.00 97.75 272 GLN A N 1
ATOM 2085 C CA . GLN A 1 272 ? -12.413 4.652 49.681 1.00 97.75 272 GLN A CA 1
ATOM 2086 C C . GLN A 1 272 ? -12.775 4.673 48.191 1.00 97.75 272 GLN A C 1
ATOM 2088 O O . GLN A 1 272 ? -12.164 5.431 47.443 1.00 97.75 272 GLN A O 1
ATOM 2093 N N . ALA A 1 273 ? -13.815 3.940 47.788 1.00 97.50 273 ALA A N 1
ATOM 2094 C CA . ALA A 1 273 ? -14.303 3.907 46.411 1.00 97.50 273 ALA A CA 1
ATOM 2095 C C . ALA A 1 273 ? -14.756 5.292 45.892 1.00 97.50 273 ALA A C 1
ATOM 2097 O O . ALA A 1 273 ? -14.406 5.679 44.775 1.00 97.50 273 ALA A O 1
ATOM 2098 N N . GLU A 1 274 ? -15.457 6.082 46.717 1.00 97.75 274 GLU A N 1
ATOM 2099 C CA . GLU A 1 274 ? -15.796 7.483 46.408 1.00 97.75 274 GLU A CA 1
ATOM 2100 C C . GLU A 1 274 ? -14.537 8.325 46.148 1.00 97.75 274 GLU A C 1
ATOM 2102 O O . GLU A 1 274 ? -14.483 9.092 45.187 1.00 97.75 274 GLU A O 1
ATOM 2107 N N . ASN A 1 275 ? -13.513 8.188 46.997 1.00 97.88 275 ASN A N 1
ATOM 2108 C CA . ASN A 1 275 ? -12.283 8.969 46.874 1.00 97.88 275 ASN A CA 1
ATOM 2109 C C . ASN A 1 275 ? -11.513 8.633 45.586 1.00 97.88 275 ASN A C 1
ATOM 2111 O O . ASN A 1 275 ? -10.924 9.535 44.991 1.00 97.88 275 ASN A O 1
ATOM 2115 N N . VAL A 1 276 ? -11.536 7.371 45.134 1.00 97.25 276 VAL A N 1
ATOM 2116 C CA . VAL A 1 276 ? -10.919 6.976 43.855 1.00 97.25 276 VAL A CA 1
ATOM 2117 C C . VAL A 1 276 ? -11.565 7.748 42.698 1.00 97.25 276 VAL A C 1
ATOM 2119 O O . VAL A 1 276 ? -10.857 8.416 41.946 1.00 97.25 276 VAL A O 1
ATOM 2122 N N . MET A 1 277 ? -12.899 7.744 42.583 1.00 96.94 277 MET A N 1
ATOM 2123 C CA . MET A 1 277 ? -13.597 8.448 41.491 1.00 96.94 277 MET A CA 1
ATOM 2124 C C . MET A 1 277 ? -13.529 9.973 41.626 1.00 96.94 277 MET A C 1
ATOM 2126 O O . MET A 1 277 ? -13.409 10.679 40.625 1.00 96.94 277 MET A O 1
ATOM 2130 N N . ALA A 1 278 ? -13.532 10.508 42.851 1.00 96.31 278 ALA A N 1
ATOM 2131 C CA . ALA A 1 278 ? -13.364 11.942 43.081 1.00 96.31 278 ALA A CA 1
ATOM 2132 C C . ALA A 1 278 ? -12.020 12.461 42.539 1.00 96.31 278 ALA A C 1
ATOM 2134 O O . ALA A 1 278 ? -11.975 13.534 41.932 1.00 96.31 278 ALA A O 1
ATOM 2135 N N . ASN A 1 279 ? -10.955 11.670 42.690 1.00 95.62 279 ASN A N 1
ATOM 2136 C CA . ASN A 1 279 ? -9.610 12.003 42.219 1.00 95.62 279 ASN A CA 1
ATOM 2137 C C . ASN A 1 279 ? -9.338 11.579 40.764 1.00 95.62 279 ASN A C 1
ATOM 2139 O O . ASN A 1 279 ? -8.308 11.952 40.214 1.00 95.62 279 ASN A O 1
ATOM 2143 N N . THR A 1 280 ? -10.246 10.831 40.130 1.00 94.81 280 THR A N 1
ATOM 2144 C CA . THR A 1 280 ? -10.108 10.412 38.727 1.00 94.81 280 THR A CA 1
ATOM 2145 C C . THR A 1 280 ? -10.376 11.591 37.792 1.00 94.81 280 THR A C 1
ATOM 2147 O O . THR A 1 280 ? -11.343 12.335 37.982 1.00 94.81 280 THR A O 1
ATOM 2150 N N . VAL A 1 281 ? -9.518 11.788 36.794 1.00 92.94 281 VAL A N 1
ATOM 2151 C CA . VAL A 1 281 ? -9.754 12.735 35.696 1.00 92.94 281 VAL A CA 1
ATOM 2152 C C . VAL A 1 281 ? -10.503 11.986 34.599 1.00 92.94 281 VAL A C 1
ATOM 2154 O O . VAL A 1 281 ? -10.101 10.885 34.242 1.00 92.94 281 VAL A O 1
ATOM 2157 N N . PHE A 1 282 ? -11.609 12.560 34.129 1.00 92.12 282 PHE A N 1
ATOM 2158 C CA . PHE A 1 282 ? -12.429 11.989 33.064 1.00 92.12 282 PHE A CA 1
ATOM 2159 C C . PHE A 1 282 ? -12.266 12.857 31.828 1.00 92.12 282 PHE A C 1
ATOM 2161 O O . PHE A 1 282 ? -12.600 14.043 31.865 1.00 92.12 282 PHE A O 1
ATOM 2168 N N . GLU A 1 283 ? -11.749 12.269 30.760 1.00 87.25 283 GLU A N 1
ATOM 2169 C CA . GLU A 1 283 ? -11.578 12.937 29.476 1.00 87.25 283 GLU A CA 1
ATOM 2170 C C . GLU A 1 283 ? -12.597 12.387 28.474 1.00 87.25 283 GLU A C 1
ATOM 2172 O O . GLU A 1 283 ? -12.934 11.203 28.540 1.00 87.25 283 GLU A O 1
ATOM 2177 N N . PRO A 1 284 ? -13.120 13.218 27.556 1.00 80.25 284 PRO A N 1
ATOM 2178 C CA . PRO A 1 284 ? -13.967 12.724 26.482 1.00 80.25 284 PRO A CA 1
ATOM 2179 C C . PRO A 1 284 ? -13.227 11.671 25.656 1.00 80.25 284 PRO A C 1
ATOM 2181 O O . PRO A 1 284 ? -12.050 11.855 25.326 1.00 80.25 284 PRO A O 1
ATOM 2184 N N . TYR A 1 285 ? -13.938 10.606 25.282 1.00 80.62 285 TYR A N 1
ATOM 2185 C CA . TYR A 1 285 ? -13.420 9.605 24.358 1.00 80.62 285 TYR A CA 1
ATOM 2186 C C . TYR A 1 285 ? -12.940 10.281 23.066 1.00 80.62 285 TYR A C 1
ATOM 2188 O O . TYR A 1 285 ? -13.690 11.021 22.425 1.00 80.62 285 TYR A O 1
ATOM 2196 N N . GLN A 1 286 ? -11.679 10.047 22.703 1.00 76.25 286 GLN A N 1
ATOM 2197 C CA . GLN A 1 286 ? -11.090 10.593 21.486 1.00 76.25 286 GLN A CA 1
ATOM 2198 C C . GLN A 1 286 ? -11.360 9.640 20.329 1.00 76.25 286 GLN A C 1
ATOM 2200 O O . GLN A 1 286 ? -10.946 8.482 20.351 1.00 76.25 286 GLN A O 1
ATOM 2205 N N . HIS A 1 287 ? -12.046 10.144 19.306 1.00 76.50 287 HIS A N 1
ATOM 2206 C CA . HIS A 1 287 ? -12.244 9.409 18.065 1.00 76.50 287 HIS A CA 1
ATOM 2207 C C . HIS A 1 287 ? -10.981 9.510 17.211 1.00 76.50 287 HIS A C 1
ATOM 2209 O O . HIS A 1 287 ? -10.825 10.423 16.401 1.00 76.50 287 HIS A O 1
ATOM 2215 N N . THR A 1 288 ? -10.042 8.601 17.452 1.00 81.12 288 THR A N 1
ATOM 2216 C CA . THR A 1 288 ? -8.792 8.543 16.695 1.00 81.12 288 THR A CA 1
ATOM 2217 C C . THR A 1 288 ? -8.984 7.696 15.442 1.00 81.12 288 THR A C 1
ATOM 2219 O O . THR A 1 288 ? -9.478 6.572 15.509 1.00 81.12 288 THR A O 1
ATOM 2222 N N . LYS A 1 289 ? -8.560 8.235 14.299 1.00 88.69 289 LYS A N 1
ATOM 2223 C CA . LYS A 1 289 ? -8.445 7.516 13.030 1.00 88.69 289 LYS A CA 1
ATOM 2224 C C . LYS A 1 289 ? -6.974 7.509 12.627 1.00 88.69 289 LYS A C 1
ATOM 2226 O O . LYS A 1 289 ? -6.485 8.506 12.100 1.00 88.69 289 LYS A O 1
ATOM 2231 N N . LEU A 1 290 ? -6.277 6.421 12.943 1.00 93.50 290 LEU A N 1
ATOM 2232 C CA . LEU A 1 290 ? -4.889 6.206 12.525 1.00 93.50 290 LEU A CA 1
ATOM 2233 C C . LEU A 1 290 ? -4.858 5.786 11.051 1.00 93.50 290 LEU A C 1
ATOM 2235 O O . LEU A 1 290 ? -5.809 5.151 10.589 1.00 93.50 290 LEU A O 1
ATOM 2239 N N . ALA A 1 291 ? -3.789 6.135 10.329 1.00 96.12 291 ALA A N 1
ATOM 2240 C CA . ALA A 1 291 ? -3.637 5.842 8.899 1.00 96.12 291 ALA A CA 1
ATOM 2241 C C . ALA A 1 291 ? -4.880 6.248 8.073 1.00 96.12 291 ALA A C 1
ATOM 2243 O O . ALA A 1 291 ? -5.495 5.419 7.391 1.00 96.12 291 ALA A O 1
ATOM 2244 N N . PRO A 1 292 ? -5.362 7.501 8.183 1.00 95.25 292 PRO A N 1
ATOM 2245 C CA . PRO A 1 292 ? -6.702 7.860 7.730 1.00 95.25 292 PRO A CA 1
ATOM 2246 C C . PRO A 1 292 ? -6.907 7.659 6.221 1.00 95.25 292 PRO A C 1
ATOM 2248 O O . PRO A 1 292 ? -8.001 7.259 5.816 1.00 95.25 292 PRO A O 1
ATOM 2251 N N . HIS A 1 293 ? -5.855 7.849 5.417 1.00 96.00 293 HIS A N 1
ATOM 2252 C CA . HIS A 1 293 ? -5.853 7.578 3.976 1.00 96.00 293 HIS A CA 1
ATOM 2253 C C . HIS A 1 293 ? -6.023 6.096 3.652 1.00 96.00 293 HIS A C 1
ATOM 2255 O O . HIS A 1 293 ? -6.837 5.750 2.790 1.00 96.00 293 HIS A O 1
ATOM 2261 N N . PHE A 1 294 ? -5.297 5.225 4.359 1.00 97.50 294 PHE A N 1
ATOM 2262 C CA . PHE A 1 294 ? -5.458 3.780 4.252 1.00 97.50 294 PHE A CA 1
ATOM 2263 C C . PHE A 1 294 ? -6.874 3.355 4.647 1.00 97.50 294 PHE A C 1
ATOM 2265 O O . PHE A 1 294 ? -7.516 2.614 3.902 1.00 97.50 294 PHE A O 1
ATOM 2272 N N . ILE A 1 295 ? -7.389 3.864 5.775 1.00 95.50 295 ILE A N 1
ATOM 2273 C CA . ILE A 1 295 ? -8.748 3.566 6.244 1.00 95.50 295 ILE A CA 1
ATOM 2274 C C . ILE A 1 295 ? -9.779 3.949 5.180 1.00 95.50 295 ILE A C 1
ATOM 2276 O O . ILE A 1 295 ? -10.582 3.104 4.794 1.00 95.50 295 ILE A O 1
ATOM 2280 N N . ASP A 1 296 ? -9.730 5.167 4.636 1.00 92.19 296 ASP A N 1
ATOM 2281 C CA . ASP A 1 296 ? -10.675 5.596 3.593 1.00 92.19 296 ASP A CA 1
ATOM 2282 C C . ASP A 1 296 ? -10.626 4.728 2.335 1.00 92.19 296 ASP A C 1
ATOM 2284 O O . ASP A 1 296 ? -11.662 4.454 1.721 1.00 92.19 296 ASP A O 1
ATOM 2288 N N . TRP A 1 297 ? -9.439 4.246 1.968 1.00 93.25 297 TRP A N 1
ATOM 2289 C CA . TRP A 1 297 ? -9.279 3.325 0.851 1.00 93.25 297 TRP A CA 1
ATOM 2290 C C . TRP A 1 297 ? -9.881 1.940 1.142 1.00 93.25 297 TRP A C 1
ATOM 2292 O O . TRP A 1 297 ? -10.665 1.431 0.330 1.00 93.25 297 TRP A O 1
ATOM 2302 N N . VAL A 1 298 ? -9.589 1.337 2.303 1.00 94.56 298 VAL A N 1
ATOM 2303 C CA . VAL A 1 298 ? -10.114 0.001 2.644 1.00 94.56 298 VAL A CA 1
ATOM 2304 C C . VAL A 1 298 ? -11.609 0.004 2.934 1.00 94.56 298 VAL A C 1
ATOM 2306 O O . VAL A 1 298 ? -12.259 -1.007 2.682 1.00 94.56 298 VAL A O 1
ATOM 2309 N N . LEU A 1 299 ? -12.195 1.123 3.375 1.00 91.62 299 LEU A N 1
ATOM 2310 C CA . LEU A 1 299 ? -13.646 1.239 3.573 1.00 91.62 299 LEU A CA 1
ATOM 2311 C C . LEU A 1 299 ? -14.430 0.882 2.306 1.00 91.62 299 LEU A C 1
ATOM 2313 O O . LEU A 1 299 ? -15.467 0.222 2.385 1.00 91.62 299 LEU A O 1
ATOM 2317 N N . ASN A 1 300 ? -13.923 1.259 1.128 1.00 87.12 300 ASN A N 1
ATOM 2318 C CA . ASN A 1 300 ? -14.546 0.885 -0.138 1.00 87.12 300 ASN A CA 1
ATOM 2319 C C . ASN A 1 300 ? -14.500 -0.633 -0.369 1.00 87.12 300 ASN A C 1
ATOM 2321 O O . ASN A 1 300 ? -15.527 -1.247 -0.664 1.00 87.12 300 ASN A O 1
ATOM 2325 N N . GLN A 1 301 ? -13.337 -1.248 -0.144 1.00 88.88 301 GLN A N 1
ATOM 2326 C CA . GLN A 1 301 ? -13.165 -2.698 -0.260 1.00 88.88 301 GLN A CA 1
ATOM 2327 C C . GLN A 1 301 ? -14.072 -3.458 0.719 1.00 88.88 301 GLN A C 1
ATOM 2329 O O . GLN A 1 301 ? -14.747 -4.405 0.318 1.00 88.88 301 GLN A O 1
ATOM 2334 N N . ILE A 1 302 ? -14.145 -3.009 1.977 1.00 93.12 302 ILE A N 1
ATOM 2335 C CA . ILE A 1 302 ? -14.982 -3.604 3.027 1.00 93.12 302 ILE A CA 1
ATOM 2336 C C . ILE A 1 302 ? -16.456 -3.532 2.625 1.00 93.12 302 ILE A C 1
ATOM 2338 O O . ILE A 1 302 ? -17.148 -4.551 2.634 1.00 93.12 302 ILE A O 1
ATOM 2342 N N . ALA A 1 303 ? -16.938 -2.348 2.237 1.00 92.00 303 ALA A N 1
ATOM 2343 C CA . ALA A 1 303 ? -18.331 -2.157 1.856 1.00 92.00 303 ALA A CA 1
ATOM 2344 C C . ALA A 1 303 ? -18.703 -3.018 0.638 1.00 92.00 303 ALA A C 1
ATOM 2346 O O . ALA A 1 303 ? -19.709 -3.723 0.662 1.00 92.00 303 ALA A O 1
ATOM 2347 N N . LEU A 1 304 ? -17.876 -3.051 -0.409 1.00 90.38 304 LEU A N 1
ATOM 2348 C CA . LEU A 1 304 ? -18.146 -3.908 -1.567 1.00 90.38 304 LEU A CA 1
ATOM 2349 C C . LEU A 1 304 ? -18.136 -5.400 -1.206 1.00 90.38 304 LEU A C 1
ATOM 2351 O O . LEU A 1 304 ? -18.996 -6.142 -1.689 1.00 90.38 304 LEU A O 1
ATOM 2355 N N . GLN A 1 305 ? -17.221 -5.834 -0.336 1.00 90.81 305 GLN A N 1
ATOM 2356 C CA . GLN A 1 305 ? -17.135 -7.224 0.107 1.00 90.81 305 GLN A CA 1
ATOM 2357 C C . GLN A 1 305 ? -18.368 -7.638 0.926 1.00 90.81 305 GLN A C 1
ATOM 2359 O O . GLN A 1 305 ? -18.992 -8.661 0.632 1.00 90.81 305 GLN A O 1
ATOM 2364 N N . LEU A 1 306 ? -18.767 -6.828 1.912 1.00 92.94 306 LEU A N 1
ATOM 2365 C CA . LEU A 1 306 ? -19.944 -7.076 2.756 1.00 92.94 306 LEU A CA 1
ATOM 2366 C C . LEU A 1 306 ? -21.249 -7.033 1.954 1.00 92.94 306 LEU A C 1
ATOM 2368 O O . LEU A 1 306 ? -22.133 -7.870 2.139 1.00 92.94 306 LEU A O 1
ATOM 2372 N N . GLY A 1 307 ? -21.358 -6.074 1.035 1.00 92.75 307 GLY A N 1
ATOM 2373 C CA . GLY A 1 307 ? -22.526 -5.877 0.183 1.00 92.75 307 GLY A CA 1
ATOM 2374 C C . GLY A 1 307 ? -22.599 -6.808 -1.027 1.00 92.75 307 GLY A C 1
ATOM 2375 O O . GLY A 1 307 ? -23.534 -6.692 -1.818 1.00 92.75 307 GLY A O 1
ATOM 2376 N N . LYS A 1 308 ? -21.624 -7.714 -1.213 1.00 92.19 308 LYS A N 1
ATOM 2377 C CA . LYS A 1 308 ? -21.505 -8.588 -2.399 1.00 92.19 308 LYS A CA 1
ATOM 2378 C C . LYS A 1 308 ? -21.582 -7.802 -3.719 1.00 92.19 308 LYS A C 1
ATOM 2380 O O . LYS A 1 308 ? -22.231 -8.231 -4.672 1.00 92.19 308 LYS A O 1
ATOM 2385 N N . GLY A 1 309 ? -20.933 -6.639 -3.749 1.00 89.12 309 GLY A N 1
ATOM 2386 C CA . GLY A 1 309 ? -20.924 -5.694 -4.868 1.00 89.12 309 GLY A CA 1
ATOM 2387 C C . GLY A 1 309 ? -21.872 -4.496 -4.720 1.00 89.12 309 GLY A C 1
ATOM 2388 O O . GLY A 1 309 ? -21.701 -3.522 -5.448 1.00 89.12 309 GLY A O 1
ATOM 2389 N N . ASP A 1 310 ? -22.825 -4.510 -3.780 1.00 92.62 310 ASP A N 1
ATOM 2390 C CA . ASP A 1 310 ? -23.652 -3.338 -3.458 1.00 92.62 310 ASP A CA 1
ATOM 2391 C C . ASP A 1 310 ? -23.042 -2.516 -2.315 1.00 92.62 310 ASP A C 1
ATOM 2393 O O . ASP A 1 310 ? -23.181 -2.841 -1.133 1.00 92.62 310 ASP A O 1
ATOM 2397 N N . TYR A 1 311 ? -22.389 -1.412 -2.679 1.00 89.44 311 TYR A N 1
ATOM 2398 C CA . TYR A 1 311 ? -21.719 -0.523 -1.734 1.00 89.44 311 TYR A CA 1
ATOM 2399 C C . TYR A 1 311 ? -22.645 0.001 -0.624 1.00 89.44 311 TYR A C 1
ATOM 2401 O O . TYR A 1 311 ? -22.236 0.036 0.532 1.00 89.44 311 TYR A O 1
ATOM 2409 N N . ALA A 1 312 ? -23.887 0.393 -0.935 1.00 90.56 312 ALA A N 1
ATOM 2410 C CA . ALA A 1 312 ? -24.771 1.022 0.052 1.00 90.56 312 ALA A CA 1
ATOM 2411 C C . ALA A 1 312 ? -25.215 0.025 1.131 1.00 90.56 312 ALA A C 1
ATOM 2413 O O . ALA A 1 312 ? -25.195 0.338 2.323 1.00 90.56 312 ALA A O 1
ATOM 2414 N N . THR A 1 313 ? -25.561 -1.195 0.712 1.00 91.88 313 THR A N 1
ATOM 2415 C CA . THR A 1 313 ? -25.880 -2.297 1.628 1.00 91.88 313 THR A CA 1
ATOM 2416 C C . THR A 1 313 ? -24.674 -2.650 2.495 1.00 91.88 313 THR A C 1
ATOM 2418 O O . THR A 1 313 ? -24.801 -2.787 3.710 1.00 91.88 313 THR A O 1
ATOM 2421 N N . GLY A 1 314 ? -23.490 -2.761 1.892 1.00 92.00 314 GLY A N 1
ATOM 2422 C CA . GLY A 1 314 ? -22.275 -3.092 2.626 1.00 92.00 314 GLY A CA 1
ATOM 2423 C C . GLY A 1 314 ? -21.815 -2.010 3.599 1.00 92.00 314 GLY A C 1
ATOM 2424 O O . GLY A 1 314 ? -21.371 -2.342 4.693 1.00 92.00 314 GLY A O 1
ATOM 2425 N N . LEU A 1 315 ? -21.975 -0.730 3.251 1.00 89.50 315 LEU A N 1
ATOM 2426 C CA . LEU A 1 315 ? -21.687 0.384 4.155 1.00 89.50 315 LEU A CA 1
ATOM 2427 C C . LEU A 1 315 ? -22.609 0.353 5.382 1.00 89.50 315 LEU A C 1
ATOM 2429 O O . LEU A 1 315 ? -22.143 0.534 6.501 1.00 89.50 315 LEU A O 1
ATOM 2433 N N . ASN A 1 316 ? -23.897 0.047 5.197 1.00 86.88 316 ASN A N 1
ATOM 2434 C CA . ASN A 1 316 ? -24.821 -0.101 6.321 1.00 86.88 316 ASN A CA 1
ATOM 2435 C C . ASN A 1 316 ? -24.425 -1.262 7.253 1.00 86.88 316 ASN A C 1
ATOM 2437 O O . ASN A 1 316 ? -24.453 -1.103 8.473 1.00 86.88 316 ASN A O 1
ATOM 2441 N N . LEU A 1 317 ? -24.002 -2.398 6.684 1.00 89.00 317 LEU A N 1
ATOM 2442 C CA . LEU A 1 317 ? -23.471 -3.527 7.454 1.00 89.00 317 LEU A CA 1
ATOM 2443 C C . LEU A 1 317 ? -22.166 -3.168 8.173 1.00 89.00 317 LEU A C 1
ATOM 2445 O O . LEU A 1 317 ? -21.966 -3.584 9.308 1.00 89.00 317 LEU A O 1
ATOM 2449 N N . PHE A 1 318 ? -21.294 -2.386 7.540 1.00 90.50 318 PHE A N 1
ATOM 2450 C CA . PHE A 1 318 ? -20.068 -1.897 8.158 1.00 90.50 318 PHE A CA 1
ATOM 2451 C C . PHE A 1 318 ? -20.361 -0.987 9.359 1.00 90.50 318 PHE A C 1
ATOM 2453 O O . PHE A 1 318 ? -19.823 -1.217 10.433 1.00 90.50 318 PHE A O 1
ATOM 2460 N N . GLU A 1 319 ? -21.241 0.004 9.224 1.00 84.81 319 GLU A N 1
ATOM 2461 C CA . GLU A 1 319 ? -21.497 0.997 10.282 1.00 84.81 319 GLU A CA 1
ATOM 2462 C C . GLU A 1 319 ? -22.266 0.452 11.498 1.00 84.81 319 GLU A C 1
ATOM 2464 O O . GLU A 1 319 ? -22.331 1.127 12.527 1.00 84.81 319 GLU A O 1
ATOM 2469 N N . GLN A 1 320 ? -22.917 -0.710 11.370 1.00 85.25 320 GLN A N 1
ATOM 2470 C CA . GLN A 1 320 ? -23.862 -1.220 12.377 1.00 85.25 320 GLN A CA 1
ATOM 2471 C C . GLN A 1 320 ? -23.632 -2.687 12.761 1.00 85.25 320 GLN A C 1
ATOM 2473 O O . GLN A 1 320 ? -24.286 -3.182 13.680 1.00 85.25 320 GLN A O 1
ATOM 2478 N N . GLY A 1 321 ? -22.751 -3.395 12.051 1.00 86.38 321 GLY A N 1
ATOM 2479 C CA . GLY A 1 321 ? -22.620 -4.849 12.129 1.00 86.38 321 GLY A CA 1
ATOM 2480 C C . GLY A 1 321 ? -21.793 -5.382 13.295 1.00 86.38 321 GLY A C 1
ATOM 2481 O O . GLY A 1 321 ? -21.760 -6.599 13.469 1.00 86.38 321 GLY A O 1
ATOM 2482 N N . GLY A 1 322 ? -21.129 -4.525 14.081 1.00 89.00 322 GLY A N 1
ATOM 2483 C CA . GLY A 1 322 ? -20.273 -4.979 15.183 1.00 89.00 322 GLY A CA 1
ATOM 2484 C C . GLY A 1 322 ? -19.089 -5.827 14.715 1.00 89.00 322 GLY A C 1
ATOM 2485 O O . GLY A 1 322 ? -18.778 -6.850 15.326 1.00 89.00 322 GLY A O 1
ATOM 2486 N N . LEU A 1 323 ? -18.494 -5.478 13.572 1.00 91.44 323 LEU A N 1
ATOM 2487 C CA . LEU A 1 323 ? -17.484 -6.306 12.917 1.00 91.44 323 LEU A CA 1
ATOM 2488 C C . LEU A 1 323 ? -16.096 -6.076 13.520 1.00 91.44 323 LEU A C 1
ATOM 2490 O O . LEU A 1 323 ? -15.749 -4.968 13.927 1.00 91.44 323 LEU A O 1
ATOM 2494 N N . THR A 1 324 ? -15.265 -7.116 13.502 1.00 92.19 324 THR A N 1
ATOM 2495 C CA . THR A 1 324 ? -13.825 -7.005 13.775 1.00 92.19 324 THR A CA 1
ATOM 2496 C C . THR A 1 324 ? -13.060 -7.229 12.481 1.00 92.19 324 THR A C 1
ATOM 2498 O O . THR A 1 324 ? -13.082 -8.325 11.920 1.00 92.19 324 THR A O 1
ATOM 2501 N N . ILE A 1 325 ? -12.384 -6.191 11.998 1.00 93.88 325 ILE A N 1
ATOM 2502 C CA . ILE A 1 325 ? -11.684 -6.193 10.713 1.00 93.88 325 ILE A CA 1
ATOM 2503 C C . ILE A 1 325 ? -10.186 -6.136 10.970 1.00 93.88 325 ILE A C 1
ATOM 2505 O O . ILE A 1 325 ? -9.704 -5.218 11.628 1.00 93.88 325 ILE A O 1
ATOM 2509 N N . ARG A 1 326 ? -9.444 -7.105 10.437 1.00 94.50 326 ARG A N 1
ATOM 2510 C CA . ARG A 1 326 ? -7.978 -7.098 10.434 1.00 94.50 326 ARG A CA 1
ATOM 2511 C C . ARG A 1 326 ? -7.485 -6.700 9.053 1.00 94.50 326 ARG A C 1
ATOM 2513 O O . ARG A 1 326 ? -7.898 -7.279 8.047 1.00 94.50 326 ARG A O 1
ATOM 2520 N N . THR A 1 327 ? -6.599 -5.719 9.018 1.00 96.19 327 THR A N 1
ATOM 2521 C CA . THR A 1 327 ? -6.044 -5.155 7.786 1.00 96.19 327 THR A CA 1
ATOM 2522 C C . THR A 1 327 ? -4.593 -5.568 7.590 1.00 96.19 327 THR A C 1
ATOM 2524 O O . THR A 1 327 ? -3.977 -6.191 8.455 1.00 96.19 327 THR A O 1
ATOM 2527 N N . THR A 1 328 ? -4.058 -5.242 6.423 1.00 96.69 328 THR A N 1
ATOM 2528 C CA . THR A 1 328 ? -2.665 -5.503 6.049 1.00 96.69 328 THR A CA 1
ATOM 2529 C C . THR A 1 328 ? -1.677 -4.491 6.629 1.00 96.69 328 THR A C 1
ATOM 2531 O O . THR A 1 328 ? -0.482 -4.794 6.692 1.00 96.69 328 THR A O 1
ATOM 2534 N N . LEU A 1 329 ? -2.173 -3.321 7.056 1.00 97.69 329 LEU A N 1
ATOM 2535 C CA . LEU A 1 329 ? -1.373 -2.204 7.551 1.00 97.69 329 LEU A CA 1
ATOM 2536 C C . LEU A 1 329 ? -0.484 -2.632 8.725 1.00 97.69 329 LEU A C 1
ATOM 2538 O O . LEU A 1 329 ? -0.923 -3.366 9.615 1.00 97.69 329 LEU A O 1
ATOM 2542 N N . ASP A 1 330 ? 0.747 -2.137 8.747 1.00 97.38 330 ASP A N 1
ATOM 2543 C CA . ASP A 1 330 ? 1.624 -2.157 9.912 1.00 97.38 330 ASP A CA 1
ATOM 2544 C C . ASP A 1 330 ? 1.728 -0.743 10.499 1.00 97.38 330 ASP A C 1
ATOM 2546 O O . ASP A 1 330 ? 2.316 0.143 9.880 1.00 97.38 330 ASP A O 1
ATOM 2550 N N . SER A 1 331 ? 1.174 -0.519 11.697 1.00 95.56 331 SER A N 1
ATOM 2551 C CA . SER A 1 331 ? 1.129 0.834 12.278 1.00 95.56 331 SER A CA 1
ATOM 2552 C C . SER A 1 331 ? 2.514 1.411 12.581 1.00 95.56 331 SER A C 1
ATOM 2554 O O . SER A 1 331 ? 2.678 2.627 12.566 1.00 95.56 331 SER A O 1
ATOM 2556 N N . ASN A 1 332 ? 3.519 0.567 12.849 1.00 94.94 332 ASN A N 1
ATOM 2557 C CA . ASN A 1 332 ? 4.878 1.046 13.111 1.00 94.94 332 ASN A CA 1
ATOM 2558 C C . ASN A 1 332 ? 5.540 1.541 11.818 1.00 94.94 332 ASN A C 1
ATOM 2560 O O . ASN A 1 332 ? 6.295 2.515 11.843 1.00 94.94 332 ASN A O 1
ATOM 2564 N N . LEU A 1 333 ? 5.280 0.859 10.696 1.00 96.50 333 LEU A N 1
ATOM 2565 C CA . LEU A 1 333 ? 5.740 1.303 9.383 1.00 96.50 333 LEU A CA 1
ATOM 2566 C C . LEU A 1 333 ? 5.018 2.579 8.948 1.00 96.50 333 LEU A C 1
ATOM 2568 O O . LEU A 1 333 ? 5.683 3.515 8.518 1.00 96.50 333 LEU A O 1
ATOM 2572 N N . GLU A 1 334 ? 3.692 2.623 9.095 1.00 97.44 334 GLU A N 1
ATOM 2573 C CA . GLU A 1 334 ? 2.877 3.792 8.747 1.00 97.44 334 GLU A CA 1
ATOM 2574 C C . GLU A 1 334 ? 3.337 5.043 9.504 1.00 97.44 334 GLU A C 1
ATOM 2576 O O . GLU A 1 334 ? 3.604 6.072 8.893 1.00 97.44 334 GLU A O 1
ATOM 2581 N N . GLU A 1 335 ? 3.537 4.944 10.822 1.00 96.06 335 GLU A N 1
ATOM 2582 C CA . GLU A 1 335 ? 3.997 6.079 11.627 1.00 96.06 335 GLU A CA 1
ATOM 2583 C C . GLU A 1 335 ? 5.373 6.594 11.162 1.00 96.06 335 GLU A C 1
ATOM 2585 O O . GLU A 1 335 ? 5.653 7.794 11.198 1.00 96.06 335 GLU A O 1
ATOM 2590 N N . TYR A 1 336 ? 6.258 5.700 10.707 1.00 95.88 336 TYR A N 1
ATOM 2591 C CA . TYR A 1 336 ? 7.533 6.113 10.126 1.00 95.88 336 TYR A CA 1
ATOM 2592 C C . TYR A 1 336 ? 7.351 6.788 8.760 1.00 95.88 336 TYR A C 1
ATOM 2594 O O . TYR A 1 336 ? 8.026 7.780 8.490 1.00 95.88 336 TYR A O 1
ATOM 2602 N N . VAL A 1 337 ? 6.442 6.287 7.915 1.00 97.25 337 VAL A N 1
ATOM 2603 C CA . VAL A 1 337 ? 6.104 6.899 6.620 1.00 97.25 337 VAL A CA 1
ATOM 2604 C C . VAL A 1 337 ? 5.615 8.337 6.813 1.00 97.25 337 VAL A C 1
ATOM 2606 O O . VAL A 1 337 ? 6.190 9.246 6.208 1.00 97.25 337 VAL A O 1
ATOM 2609 N N . GLU A 1 338 ? 4.664 8.564 7.722 1.00 96.06 338 GLU A N 1
ATOM 2610 C CA . GLU A 1 338 ? 4.136 9.900 8.038 1.00 96.06 338 GLU A CA 1
ATOM 2611 C C . GLU A 1 338 ? 5.264 10.847 8.499 1.00 96.06 338 GLU A C 1
ATOM 2613 O O . GLU A 1 338 ? 5.386 11.986 8.034 1.00 96.06 338 GLU A O 1
ATOM 2618 N N . ARG A 1 339 ? 6.165 10.362 9.371 1.00 93.50 339 ARG A N 1
ATOM 2619 C CA . ARG A 1 339 ? 7.336 11.131 9.833 1.00 93.50 339 ARG A CA 1
ATOM 2620 C C . ARG A 1 339 ? 8.325 11.431 8.713 1.00 93.50 339 ARG A C 1
ATOM 2622 O O . ARG A 1 339 ? 8.873 12.530 8.694 1.00 93.50 339 ARG A O 1
ATOM 2629 N N . ALA A 1 340 ? 8.579 10.487 7.810 1.00 91.81 340 ALA A N 1
ATOM 2630 C CA . ALA A 1 340 ? 9.500 10.688 6.696 1.00 91.81 340 ALA A CA 1
ATOM 2631 C C . ALA A 1 340 ? 8.979 11.765 5.741 1.00 91.81 340 ALA A C 1
ATOM 2633 O O . ALA A 1 340 ? 9.728 12.665 5.350 1.00 91.81 340 ALA A O 1
ATOM 2634 N N . VAL A 1 341 ? 7.680 11.739 5.432 1.00 93.00 341 VAL A N 1
ATOM 2635 C CA . VAL A 1 341 ? 7.031 12.783 4.629 1.00 93.00 341 VAL A CA 1
ATOM 2636 C C . VAL A 1 341 ? 7.142 14.150 5.318 1.00 93.00 341 VAL A C 1
ATOM 2638 O O . VAL A 1 341 ? 7.564 15.122 4.682 1.00 93.00 341 VAL A O 1
ATOM 2641 N N . ASP A 1 342 ? 6.832 14.237 6.617 1.00 91.25 342 ASP A N 1
ATOM 2642 C CA . ASP A 1 342 ? 6.918 15.491 7.379 1.00 91.25 342 ASP A CA 1
ATOM 2643 C C . ASP A 1 342 ? 8.356 16.030 7.464 1.00 91.25 342 ASP A C 1
ATOM 2645 O O . ASP A 1 342 ? 8.597 17.207 7.166 1.00 91.25 342 ASP A O 1
ATOM 2649 N N . GLN A 1 343 ? 9.321 15.174 7.814 1.00 87.44 343 GLN A N 1
ATOM 2650 C CA . GLN A 1 343 ? 10.730 15.538 7.964 1.00 87.44 343 GLN A CA 1
ATOM 2651 C C . GLN A 1 343 ? 11.290 16.072 6.644 1.00 87.44 343 GLN A C 1
ATOM 2653 O O . GLN A 1 343 ? 11.856 17.168 6.617 1.00 87.44 343 GLN A O 1
ATOM 2658 N N . HIS A 1 344 ? 11.093 15.351 5.535 1.00 84.88 344 HIS A N 1
ATOM 2659 C CA . HIS A 1 344 ? 11.664 15.755 4.253 1.00 84.88 344 HIS A CA 1
ATOM 2660 C C . HIS A 1 344 ? 11.012 17.011 3.665 1.00 84.88 344 HIS A C 1
ATOM 2662 O O . HIS A 1 344 ? 11.684 17.765 2.963 1.00 84.88 344 HIS A O 1
ATOM 2668 N N . LEU A 1 345 ? 9.735 17.289 3.949 1.00 87.06 345 LEU A N 1
ATOM 2669 C CA . LEU A 1 345 ? 9.080 18.511 3.468 1.00 87.06 345 LEU A CA 1
ATOM 2670 C C . LEU A 1 345 ? 9.392 19.743 4.332 1.00 87.06 345 LEU A C 1
ATOM 2672 O O . LEU A 1 345 ? 9.429 20.863 3.808 1.00 87.06 345 LEU A O 1
ATOM 2676 N N . ASN A 1 346 ? 9.581 19.566 5.645 1.00 85.06 346 ASN A N 1
ATOM 2677 C CA . ASN A 1 346 ? 9.701 20.675 6.599 1.00 85.06 346 ASN A CA 1
ATOM 2678 C C . ASN A 1 346 ? 11.126 20.966 7.082 1.00 85.06 346 ASN A C 1
ATOM 2680 O O . ASN A 1 346 ? 11.369 22.082 7.544 1.00 85.06 346 ASN A O 1
ATOM 2684 N N . LYS A 1 347 ? 12.056 20.007 7.001 1.00 77.12 347 LYS A N 1
ATOM 2685 C CA . LYS A 1 347 ? 13.435 20.148 7.505 1.00 77.12 347 LYS A CA 1
ATOM 2686 C C . LYS A 1 347 ? 14.472 19.851 6.409 1.00 77.12 347 LYS A C 1
ATOM 2688 O O . LYS A 1 347 ? 15.207 18.869 6.500 1.00 77.12 347 LYS A O 1
ATOM 2693 N N . PRO A 1 348 ? 14.553 20.701 5.368 1.00 65.06 348 PRO A N 1
ATOM 2694 C CA . PRO A 1 348 ? 15.422 20.472 4.214 1.00 65.06 348 PRO A CA 1
ATOM 2695 C C . PRO A 1 348 ? 16.919 20.439 4.567 1.00 65.06 348 PRO A C 1
ATOM 2697 O O . PRO A 1 348 ? 17.664 19.674 3.969 1.00 65.06 348 PRO A O 1
ATOM 2700 N N . ASP A 1 349 ? 17.371 21.199 5.570 1.00 54.50 349 ASP A N 1
ATOM 2701 C CA . ASP A 1 349 ? 18.802 21.362 5.896 1.00 54.50 349 ASP A CA 1
ATOM 2702 C C . ASP A 1 349 ? 19.545 20.052 6.251 1.00 54.50 349 ASP A C 1
ATOM 2704 O O . ASP A 1 349 ? 20.773 20.025 6.231 1.00 54.50 349 ASP A O 1
ATOM 2708 N N . TYR A 1 350 ? 18.818 18.964 6.524 1.00 52.59 350 TYR A N 1
ATOM 2709 C CA . TYR A 1 350 ? 19.354 17.627 6.811 1.00 52.59 350 TYR A CA 1
ATOM 2710 C C . TYR A 1 350 ? 19.533 16.742 5.560 1.00 52.59 350 TYR A C 1
ATOM 2712 O O . TYR A 1 350 ? 19.934 15.592 5.666 1.00 52.59 350 TYR A O 1
ATOM 2720 N N . GLN A 1 351 ? 19.261 17.271 4.362 1.00 57.53 351 GLN A N 1
ATOM 2721 C CA . GLN A 1 351 ? 19.358 16.564 3.075 1.00 57.53 351 GLN A CA 1
ATOM 2722 C C . GLN A 1 351 ? 20.647 16.912 2.303 1.00 57.53 351 GLN A C 1
ATOM 2724 O O . GLN A 1 351 ? 20.644 16.904 1.072 1.00 57.53 351 GLN A O 1
ATOM 2729 N N . TYR A 1 352 ? 21.730 17.319 2.980 1.00 48.97 352 TYR A N 1
ATOM 2730 C CA . TYR A 1 352 ? 22.927 17.823 2.295 1.00 48.97 352 TYR A CA 1
ATOM 2731 C C . TYR A 1 352 ? 23.672 16.709 1.543 1.00 48.97 352 TYR A C 1
ATOM 2733 O O . TYR A 1 352 ? 24.506 16.012 2.112 1.00 48.97 352 TYR A O 1
ATOM 2741 N N . TYR A 1 353 ? 23.422 16.633 0.236 1.00 55.12 353 TYR A N 1
ATOM 2742 C CA . TYR A 1 353 ? 24.213 15.891 -0.742 1.00 55.12 353 TYR A CA 1
ATOM 2743 C C . TYR A 1 353 ? 24.883 16.894 -1.684 1.00 55.12 353 TYR A C 1
ATOM 2745 O O . TYR A 1 353 ? 24.226 17.851 -2.114 1.00 55.12 353 TYR A O 1
ATOM 2753 N N . PRO A 1 354 ? 26.172 16.740 -2.034 1.00 48.09 354 PRO A N 1
ATOM 2754 C CA . PRO A 1 354 ? 26.819 17.614 -3.000 1.00 48.09 354 PRO A CA 1
ATOM 2755 C C . PRO A 1 354 ? 26.274 17.340 -4.410 1.00 48.09 354 PRO A C 1
ATOM 2757 O O . PRO A 1 354 ? 26.918 16.709 -5.239 1.00 48.09 354 PRO A O 1
ATOM 2760 N N . LEU A 1 355 ? 25.093 17.883 -4.714 1.00 49.91 355 LEU A N 1
ATOM 2761 C CA . LEU A 1 355 ? 24.511 17.972 -6.057 1.00 49.91 355 LEU A CA 1
ATOM 2762 C C . LEU A 1 355 ? 25.258 19.037 -6.877 1.00 49.91 355 LEU A C 1
ATOM 2764 O O . LEU A 1 355 ? 24.708 20.027 -7.365 1.00 49.91 355 LEU A O 1
ATOM 2768 N N . SER A 1 356 ? 26.569 18.863 -7.008 1.00 41.84 356 SER A N 1
ATOM 2769 C CA . SER A 1 356 ? 27.466 19.799 -7.668 1.00 41.84 356 SER A CA 1
ATOM 2770 C C . SER A 1 356 ? 27.646 19.453 -9.141 1.00 41.84 356 SER A C 1
ATOM 2772 O O . SER A 1 356 ? 28.771 19.217 -9.557 1.00 41.84 356 SER A O 1
ATOM 2774 N N . LEU A 1 357 ? 26.573 19.442 -9.942 1.00 44.12 357 LEU A N 1
ATOM 2775 C CA . LEU A 1 357 ? 26.706 19.505 -11.410 1.00 44.12 357 LEU A CA 1
ATOM 2776 C C . LEU A 1 357 ? 25.611 20.322 -12.133 1.00 44.12 357 LEU A C 1
ATOM 2778 O O . LEU A 1 357 ? 25.869 20.764 -13.253 1.00 44.12 357 LEU A O 1
ATOM 2782 N N . ARG A 1 358 ? 24.423 20.576 -11.541 1.00 49.31 358 ARG A N 1
ATOM 2783 C CA . ARG A 1 358 ? 23.305 21.258 -12.251 1.00 49.31 358 ARG A CA 1
ATOM 2784 C C . ARG A 1 358 ? 22.555 22.380 -11.513 1.00 49.31 358 ARG A C 1
ATOM 2786 O O . ARG A 1 358 ? 21.805 23.099 -12.167 1.00 49.31 358 ARG A O 1
ATOM 2793 N N . GLY A 1 359 ? 22.786 22.600 -10.215 1.00 52.75 359 GLY A N 1
ATOM 2794 C CA . GLY A 1 359 ? 22.072 23.635 -9.443 1.00 52.75 359 GLY A CA 1
ATOM 2795 C C . GLY A 1 359 ? 20.684 23.213 -8.937 1.00 52.75 359 GLY A C 1
ATOM 2796 O O . GLY A 1 359 ? 19.864 24.079 -8.621 1.00 52.75 359 GLY A O 1
ATOM 2797 N N . ASP A 1 360 ? 20.431 21.904 -8.867 1.00 59.22 360 ASP A N 1
ATOM 2798 C CA . ASP A 1 360 ? 19.182 21.316 -8.378 1.00 59.22 360 ASP A CA 1
ATOM 2799 C C . ASP A 1 360 ? 18.992 21.588 -6.874 1.00 59.22 360 ASP A C 1
ATOM 2801 O O . ASP A 1 360 ? 19.959 21.744 -6.124 1.00 59.22 360 ASP A O 1
ATOM 2805 N N . GLN A 1 361 ? 17.736 21.698 -6.439 1.00 64.94 361 GLN A N 1
ATOM 2806 C CA . GLN A 1 361 ? 17.378 22.036 -5.058 1.00 64.94 361 GLN A CA 1
ATOM 2807 C C . GLN A 1 361 ? 16.719 20.839 -4.360 1.00 64.94 361 GLN A C 1
ATOM 2809 O O . GLN A 1 361 ? 15.956 20.095 -4.979 1.00 64.94 361 GLN A O 1
ATOM 2814 N N . ILE A 1 362 ? 17.015 20.685 -3.069 1.00 68.62 362 ILE A N 1
ATOM 2815 C CA . ILE A 1 362 ? 16.480 19.642 -2.182 1.00 68.62 362 ILE A CA 1
ATOM 2816 C C . ILE A 1 362 ? 15.001 19.859 -1.838 1.00 68.62 362 ILE A C 1
ATOM 2818 O O . ILE A 1 362 ? 14.499 20.983 -1.909 1.00 68.62 362 ILE A O 1
ATOM 2822 N N . LEU A 1 363 ? 14.302 18.798 -1.433 1.00 75.56 363 LEU A N 1
ATOM 2823 C CA . LEU A 1 363 ? 12.870 18.837 -1.149 1.00 75.56 363 LEU A CA 1
ATOM 2824 C C . LEU A 1 363 ? 12.551 19.861 -0.046 1.00 75.56 363 LEU A C 1
ATOM 2826 O O . LEU A 1 363 ? 13.054 19.766 1.068 1.00 75.56 363 LEU A O 1
ATOM 2830 N N . SER A 1 364 ? 11.711 20.855 -0.356 1.00 76.25 364 SER A N 1
ATOM 2831 C CA . SER A 1 364 ? 11.340 21.916 0.587 1.00 76.25 364 SER A CA 1
ATOM 2832 C C . SER A 1 364 ? 10.021 22.589 0.213 1.00 76.25 364 SER A C 1
ATOM 2834 O O . SER A 1 364 ? 9.759 22.877 -0.961 1.00 76.25 364 SER A O 1
ATOM 2836 N N . LYS A 1 365 ? 9.237 22.982 1.224 1.00 83.06 365 LYS A N 1
ATOM 2837 C CA . LYS A 1 365 ? 8.049 23.839 1.045 1.00 83.06 365 LYS A CA 1
ATOM 2838 C C . LYS A 1 365 ? 8.356 25.184 0.374 1.00 83.06 365 LYS A C 1
ATOM 2840 O O . LYS A 1 365 ? 7.483 25.747 -0.291 1.00 83.06 365 LYS A O 1
ATOM 2845 N N . THR A 1 366 ? 9.588 25.695 0.478 1.00 81.94 366 THR A N 1
ATOM 2846 C CA . THR A 1 366 ? 10.010 26.943 -0.196 1.00 81.94 366 THR A CA 1
ATOM 2847 C C . THR A 1 366 ? 10.069 26.807 -1.718 1.00 81.94 366 THR A C 1
ATOM 2849 O O . THR A 1 366 ? 9.956 27.804 -2.432 1.00 81.94 366 THR A O 1
ATOM 2852 N N . LEU A 1 367 ? 10.163 25.577 -2.226 1.00 80.94 367 LEU A N 1
ATOM 2853 C CA . LEU A 1 367 ? 10.129 25.249 -3.651 1.00 80.94 367 LEU A CA 1
ATOM 2854 C C . LEU A 1 367 ? 8.705 24.989 -4.158 1.00 80.94 367 LEU A C 1
ATOM 2856 O O . LEU A 1 367 ? 8.522 24.481 -5.263 1.00 80.94 367 LEU A O 1
ATOM 2860 N N . ASN A 1 368 ? 7.697 25.380 -3.372 1.00 86.81 368 ASN A N 1
ATOM 2861 C CA . ASN A 1 368 ? 6.283 25.170 -3.654 1.00 86.81 368 ASN A CA 1
ATOM 2862 C C . ASN A 1 368 ? 5.929 23.681 -3.801 1.00 86.81 368 ASN A C 1
ATOM 2864 O O . ASN A 1 368 ? 5.344 23.282 -4.803 1.00 86.81 368 ASN A O 1
ATOM 2868 N N . ILE A 1 369 ? 6.296 22.877 -2.804 1.00 86.56 369 ILE A N 1
ATOM 2869 C CA . ILE A 1 369 ? 5.913 21.467 -2.672 1.00 86.56 369 ILE A CA 1
ATOM 2870 C C . ILE A 1 369 ? 5.254 21.314 -1.309 1.00 86.56 369 ILE A C 1
ATOM 2872 O O . ILE A 1 369 ? 5.894 21.572 -0.292 1.00 86.56 369 ILE A O 1
ATOM 2876 N N . HIS A 1 370 ? 3.978 20.945 -1.277 1.00 89.88 370 HIS A N 1
ATOM 2877 C CA . HIS A 1 370 ? 3.203 20.959 -0.032 1.00 89.88 370 HIS A CA 1
ATOM 2878 C C . HIS A 1 370 ? 2.623 19.598 0.342 1.00 89.88 370 HIS A C 1
ATOM 2880 O O . HIS A 1 370 ? 2.184 19.445 1.477 1.00 89.88 370 HIS A O 1
ATOM 2886 N N . SER A 1 371 ? 2.612 18.628 -0.571 1.00 91.38 371 SER A N 1
ATOM 2887 C CA . SER A 1 371 ? 2.020 17.311 -0.346 1.00 91.38 371 SER A CA 1
ATOM 2888 C C . SER A 1 371 ? 2.936 16.170 -0.785 1.00 91.38 371 SER A C 1
ATOM 2890 O O . SER A 1 371 ? 3.857 16.364 -1.582 1.00 91.38 371 SER A O 1
ATOM 2892 N N . GLY A 1 372 ? 2.642 14.977 -0.276 1.00 91.62 372 GLY A N 1
ATOM 2893 C CA . GLY A 1 372 ? 3.302 13.723 -0.608 1.00 91.62 372 GLY A CA 1
ATOM 2894 C C . GLY A 1 372 ? 2.339 12.550 -0.450 1.00 91.62 372 GLY A C 1
ATOM 2895 O O . GLY A 1 372 ? 1.407 12.625 0.341 1.00 91.62 372 GLY A O 1
ATOM 2896 N N . ALA A 1 373 ? 2.539 11.496 -1.229 1.00 94.25 373 ALA A N 1
ATOM 2897 C CA . ALA A 1 373 ? 1.820 10.236 -1.116 1.00 94.25 373 ALA A CA 1
ATOM 2898 C C . ALA A 1 373 ? 2.809 9.082 -1.153 1.00 94.25 373 ALA A C 1
ATOM 2900 O O . ALA A 1 373 ? 3.788 9.133 -1.898 1.00 94.25 373 ALA A O 1
ATOM 2901 N N . VAL A 1 374 ? 2.533 8.043 -0.377 1.00 98.12 374 VAL A N 1
ATOM 2902 C CA . VAL A 1 374 ? 3.401 6.877 -0.225 1.00 98.12 374 VAL A CA 1
ATOM 2903 C C . VAL A 1 374 ? 2.542 5.622 -0.259 1.00 98.12 374 VAL A C 1
ATOM 2905 O O . VAL A 1 374 ? 1.452 5.591 0.302 1.00 98.12 374 VAL A O 1
ATOM 2908 N N . VAL A 1 375 ? 3.031 4.581 -0.923 1.00 98.56 375 VAL A N 1
ATOM 2909 C CA . VAL A 1 375 ? 2.465 3.231 -0.870 1.00 98.56 375 VAL A CA 1
ATOM 2910 C C . VAL A 1 375 ? 3.607 2.258 -0.636 1.00 98.56 375 VAL A C 1
ATOM 2912 O O . VAL A 1 375 ? 4.541 2.218 -1.439 1.00 98.56 375 VAL A O 1
ATOM 2915 N N . VAL A 1 376 ? 3.501 1.445 0.414 1.00 98.56 376 VAL A N 1
ATOM 2916 C CA . VAL A 1 376 ? 4.392 0.303 0.652 1.00 98.56 376 VAL A CA 1
ATOM 2917 C C . VAL A 1 376 ? 3.596 -0.984 0.485 1.00 98.56 376 VAL A C 1
ATOM 2919 O O . VAL A 1 376 ? 2.554 -1.154 1.116 1.00 98.56 376 VAL A O 1
ATOM 2922 N N . MET A 1 377 ? 4.073 -1.887 -0.365 1.00 97.81 377 MET A N 1
ATOM 2923 C CA . MET A 1 377 ? 3.377 -3.119 -0.737 1.00 97.81 377 MET A CA 1
ATOM 2924 C C . MET A 1 377 ? 4.310 -4.324 -0.605 1.00 97.81 377 MET A C 1
ATOM 2926 O O . MET A 1 377 ? 5.445 -4.277 -1.079 1.00 97.81 377 MET A O 1
ATOM 2930 N N . ASP A 1 378 ? 3.832 -5.404 0.012 1.00 96.88 378 ASP A N 1
ATOM 2931 C CA . ASP A 1 378 ? 4.496 -6.711 -0.024 1.00 96.88 378 ASP A CA 1
ATOM 2932 C C . ASP A 1 378 ? 4.459 -7.255 -1.459 1.00 96.88 378 ASP A C 1
ATOM 2934 O O . ASP A 1 378 ? 3.394 -7.391 -2.071 1.00 96.88 378 ASP A O 1
ATOM 2938 N N . ALA A 1 379 ? 5.634 -7.551 -2.009 1.00 94.88 379 ALA A N 1
ATOM 2939 C CA . ALA A 1 379 ? 5.781 -7.938 -3.402 1.00 94.88 379 ALA A CA 1
ATOM 2940 C C . ALA A 1 379 ? 5.217 -9.332 -3.715 1.00 94.88 379 ALA A C 1
ATOM 2942 O O . ALA A 1 379 ? 4.955 -9.618 -4.880 1.00 94.88 379 ALA A O 1
ATOM 2943 N N . LYS A 1 380 ? 5.050 -10.211 -2.722 1.00 93.38 380 LYS A N 1
ATOM 2944 C CA . LYS A 1 380 ? 4.598 -11.599 -2.920 1.00 93.38 380 LYS A CA 1
ATOM 2945 C C . LYS A 1 380 ? 3.122 -11.773 -2.623 1.00 93.38 380 LYS A C 1
ATOM 2947 O O . LYS A 1 380 ? 2.453 -12.578 -3.265 1.00 93.38 380 LYS A O 1
ATOM 2952 N N . THR A 1 381 ? 2.612 -11.050 -1.634 1.00 95.19 381 THR A N 1
ATOM 2953 C CA . THR A 1 381 ? 1.234 -11.223 -1.158 1.00 95.19 381 THR A CA 1
ATOM 2954 C C . THR A 1 381 ? 0.301 -10.117 -1.627 1.00 95.19 381 THR A C 1
ATOM 2956 O O . THR A 1 381 ? -0.914 -10.280 -1.531 1.00 95.19 381 THR A O 1
ATOM 2959 N N . GLY A 1 382 ? 0.841 -9.008 -2.136 1.00 95.44 382 GLY A N 1
ATOM 2960 C CA . GLY A 1 382 ? 0.086 -7.820 -2.521 1.00 95.44 382 GLY A CA 1
ATOM 2961 C C . GLY A 1 382 ? -0.495 -7.032 -1.345 1.00 95.44 382 GLY A C 1
ATOM 2962 O O . GLY A 1 382 ? -1.272 -6.100 -1.552 1.00 95.44 382 GLY A O 1
ATOM 2963 N N . GLU A 1 383 ? -0.139 -7.389 -0.110 1.00 97.44 383 GLU A N 1
ATOM 2964 C CA . GLU A 1 383 ? -0.550 -6.673 1.096 1.00 97.44 383 GLU A CA 1
ATOM 2965 C C . GLU A 1 383 ? -0.030 -5.229 1.068 1.00 97.44 383 GLU A C 1
ATOM 2967 O O . GLU A 1 383 ? 1.175 -5.002 0.958 1.00 97.44 383 GLU A O 1
ATOM 2972 N N . VAL A 1 384 ? -0.917 -4.239 1.204 1.00 98.19 384 VAL A N 1
ATOM 2973 C CA . VAL A 1 384 ? -0.509 -2.837 1.382 1.00 98.19 384 VAL A CA 1
ATOM 2974 C C . VAL A 1 384 ? -0.180 -2.605 2.855 1.00 98.19 384 VAL A C 1
ATOM 2976 O O . VAL A 1 384 ? -1.060 -2.654 3.713 1.00 98.19 384 VAL A O 1
ATOM 2979 N N . LEU A 1 385 ? 1.098 -2.390 3.148 1.00 98.12 385 LEU A N 1
ATOM 2980 C CA . LEU A 1 385 ? 1.651 -2.340 4.503 1.00 98.12 385 LEU A CA 1
ATOM 2981 C C . LEU A 1 385 ? 1.618 -0.930 5.105 1.00 98.12 385 LEU A C 1
ATOM 2983 O O . LEU A 1 385 ? 1.551 -0.805 6.324 1.00 98.12 385 LEU A O 1
ATOM 2987 N N . ALA A 1 386 ? 1.662 0.101 4.260 1.00 98.44 386 ALA A N 1
ATOM 2988 C CA . ALA A 1 386 ? 1.563 1.513 4.628 1.00 98.44 386 ALA A CA 1
ATOM 2989 C C . ALA A 1 386 ? 0.989 2.325 3.449 1.00 98.44 386 ALA A C 1
ATOM 2991 O O . ALA A 1 386 ? 1.276 1.997 2.287 1.00 98.44 386 ALA A O 1
ATOM 2992 N N . MET A 1 387 ? 0.171 3.349 3.718 1.00 98.38 387 MET A N 1
ATOM 2993 C CA . MET A 1 387 ? -0.404 4.221 2.689 1.00 98.38 387 MET A CA 1
ATOM 2994 C C . MET A 1 387 ? -0.721 5.636 3.189 1.00 98.38 387 MET A C 1
ATOM 2996 O O . MET A 1 387 ? -1.774 5.877 3.780 1.00 98.38 387 MET A O 1
ATOM 3000 N N . ASP A 1 388 ? 0.058 6.593 2.690 1.00 97.44 388 ASP A N 1
ATOM 3001 C CA . ASP A 1 388 ? -0.243 8.016 2.789 1.00 97.44 388 ASP A CA 1
ATOM 3002 C C . ASP A 1 388 ? -0.774 8.579 1.474 1.00 97.44 388 ASP A C 1
ATOM 3004 O O . ASP A 1 388 ? -0.225 8.359 0.393 1.00 97.44 388 ASP A O 1
ATOM 3008 N N . GLY A 1 389 ? -1.836 9.372 1.567 1.00 94.00 389 GLY A N 1
ATOM 3009 C CA . GLY A 1 389 ? -2.421 10.088 0.438 1.00 94.00 389 GLY A CA 1
ATOM 3010 C C . GLY A 1 389 ? -2.124 11.588 0.427 1.00 94.00 389 GLY A C 1
ATOM 3011 O O . GLY A 1 389 ? -2.466 12.258 -0.540 1.00 94.00 389 GLY A O 1
ATOM 3012 N N . SER A 1 390 ? -1.516 12.145 1.467 1.00 94.12 390 SER A N 1
ATOM 3013 C CA . SER A 1 390 ? -1.147 13.563 1.546 1.00 94.12 390 SER A CA 1
ATOM 3014 C C . SER A 1 390 ? -0.102 13.755 2.641 1.00 94.12 390 SER A C 1
ATOM 3016 O O . SER A 1 390 ? -0.055 12.941 3.553 1.00 94.12 390 SER A O 1
ATOM 3018 N N . ALA A 1 391 ? 0.591 14.894 2.668 1.00 93.94 391 ALA A N 1
ATOM 3019 C CA . ALA A 1 391 ? 1.532 15.184 3.757 1.00 93.94 391 ALA A CA 1
ATOM 3020 C C . ALA A 1 391 ? 0.887 15.422 5.138 1.00 93.94 391 ALA A C 1
ATOM 3022 O O . ALA A 1 391 ? 1.568 15.323 6.148 1.00 93.94 391 ALA A O 1
ATOM 3023 N N . ASP A 1 392 ? -0.393 15.801 5.189 1.00 94.44 392 ASP A N 1
ATOM 3024 C CA . ASP A 1 392 ? -1.145 15.977 6.438 1.00 94.44 392 ASP A CA 1
ATOM 3025 C C . ASP A 1 392 ? -2.641 15.852 6.136 1.00 94.44 392 ASP A C 1
ATOM 3027 O O . ASP A 1 392 ? -3.234 16.748 5.523 1.00 94.44 392 ASP A O 1
ATOM 3031 N N . TYR A 1 393 ? -3.247 14.749 6.583 1.00 94.25 393 TYR A N 1
ATOM 3032 C CA . TYR A 1 393 ? -4.655 14.434 6.333 1.00 94.25 393 TYR A CA 1
ATOM 3033 C C . TYR A 1 393 ? -5.618 15.513 6.852 1.00 94.25 393 TYR A C 1
ATOM 3035 O O . TYR A 1 393 ? -6.652 15.790 6.235 1.00 94.25 393 TYR A O 1
ATOM 3043 N N . PHE A 1 394 ? -5.280 16.164 7.967 1.00 93.56 394 PHE A N 1
ATOM 3044 C CA . PHE A 1 394 ? -6.134 17.166 8.608 1.00 93.56 394 PHE A CA 1
ATOM 3045 C C . PHE A 1 394 ? -5.912 18.578 8.053 1.00 93.56 394 PHE A C 1
ATOM 3047 O O . PHE A 1 394 ? -6.611 19.522 8.441 1.00 93.56 394 PHE A O 1
ATOM 3054 N N . SER A 1 395 ? -4.978 18.746 7.114 1.00 94.38 395 SER A N 1
ATOM 3055 C CA . SER A 1 395 ? -4.677 20.047 6.537 1.00 94.38 395 SER A CA 1
ATOM 3056 C C . SER A 1 395 ? -5.819 20.576 5.672 1.00 94.38 395 SER A C 1
ATOM 3058 O O . SER A 1 395 ? -6.164 20.018 4.628 1.00 94.38 395 SER A O 1
ATOM 3060 N N . ALA A 1 396 ? -6.331 21.751 6.038 1.00 94.50 396 ALA A N 1
ATOM 3061 C CA . ALA A 1 396 ? -7.256 22.514 5.202 1.00 94.50 396 ALA A CA 1
ATOM 3062 C C . ALA A 1 396 ? -6.555 23.253 4.040 1.00 94.50 396 ALA A C 1
ATOM 3064 O O . ALA A 1 396 ? -7.224 23.897 3.230 1.00 94.50 396 ALA A O 1
ATOM 3065 N N . ASN A 1 397 ? -5.217 23.211 3.951 1.00 93.38 397 ASN A N 1
ATOM 3066 C CA . ASN A 1 397 ? -4.478 23.869 2.877 1.00 93.38 397 ASN A CA 1
ATOM 3067 C C . ASN A 1 397 ? -4.734 23.143 1.542 1.00 93.38 397 ASN A C 1
ATOM 3069 O O . ASN A 1 397 ? -4.327 21.990 1.402 1.00 93.38 397 ASN A O 1
ATOM 3073 N N . PRO A 1 398 ? -5.301 23.806 0.513 1.00 89.44 398 PRO A N 1
ATOM 3074 C CA . PRO A 1 398 ? -5.567 23.167 -0.776 1.00 89.44 398 PRO A CA 1
ATOM 3075 C C . PRO A 1 398 ? -4.317 22.617 -1.480 1.00 89.44 398 PRO A C 1
ATOM 3077 O O . PRO A 1 398 ? -4.432 21.732 -2.320 1.00 89.44 398 PRO A O 1
ATOM 3080 N N . ALA A 1 399 ? -3.126 23.152 -1.189 1.00 89.25 399 ALA A N 1
ATOM 3081 C CA . ALA A 1 399 ? -1.876 22.643 -1.753 1.00 89.25 399 ALA A CA 1
ATOM 3082 C C . ALA A 1 399 ? -1.454 21.295 -1.145 1.00 89.25 399 ALA A C 1
ATOM 3084 O O . ALA A 1 399 ? -0.903 20.465 -1.862 1.00 89.25 399 ALA A O 1
ATOM 3085 N N . VAL A 1 400 ? -1.767 21.067 0.136 1.00 92.31 400 VAL A N 1
ATOM 3086 C CA . VAL A 1 400 ? -1.627 19.758 0.793 1.00 92.31 400 VAL A CA 1
ATOM 3087 C C . VAL A 1 400 ? -2.757 18.839 0.329 1.00 92.31 400 VAL A C 1
ATOM 3089 O O . VAL A 1 400 ? -2.517 17.702 -0.066 1.00 92.31 400 VAL A O 1
ATOM 3092 N N . GLY A 1 401 ? -3.987 19.367 0.320 1.00 89.94 401 GLY A N 1
ATOM 3093 C CA . GLY A 1 401 ? -5.201 18.624 -0.003 1.00 89.94 401 GLY A CA 1
ATOM 3094 C C . GLY A 1 401 ? -5.394 17.437 0.934 1.00 89.94 401 GLY A C 1
ATOM 3095 O O . GLY A 1 401 ? -5.488 16.320 0.451 1.00 89.94 401 GLY A O 1
ATOM 3096 N N . GLY A 1 402 ? -5.418 17.684 2.248 1.00 93.44 402 GLY A N 1
ATOM 3097 C CA . GLY A 1 402 ? -5.244 16.651 3.273 1.00 93.44 402 GLY A CA 1
ATOM 3098 C C . GLY A 1 402 ? -6.119 15.410 3.106 1.00 93.44 402 GLY A C 1
ATOM 3099 O O . GLY A 1 402 ? -5.613 14.303 3.046 1.00 93.44 402 GLY A O 1
ATOM 3100 N N . GLN A 1 403 ? -7.428 15.570 2.929 1.00 91.62 403 GLN A N 1
ATOM 3101 C CA . GLN A 1 403 ? -8.343 14.425 2.783 1.00 91.62 403 GLN A CA 1
ATOM 3102 C C . GLN A 1 403 ? -8.370 13.825 1.368 1.00 91.62 403 GLN A C 1
ATOM 3104 O O . GLN A 1 403 ? -9.080 12.854 1.111 1.00 91.62 403 GLN A O 1
ATOM 3109 N N . TYR A 1 404 ? -7.648 14.414 0.415 1.00 89.69 404 TYR A N 1
ATOM 3110 C CA . TYR A 1 404 ? -7.577 13.881 -0.935 1.00 89.69 404 TYR A CA 1
ATOM 3111 C C . TYR A 1 404 ? -6.482 12.823 -1.003 1.00 89.69 404 TYR A C 1
ATOM 3113 O O . TYR A 1 404 ? -5.301 13.134 -0.889 1.00 89.69 404 TYR A O 1
ATOM 3121 N N . ASN A 1 405 ? -6.870 11.571 -1.233 1.00 91.25 405 ASN A N 1
ATOM 3122 C CA . ASN A 1 405 ? -5.919 10.470 -1.272 1.00 91.25 405 ASN A CA 1
ATOM 3123 C C . ASN A 1 405 ? -5.115 10.461 -2.596 1.00 91.25 405 ASN A C 1
ATOM 3125 O O . ASN A 1 405 ? -5.544 9.914 -3.624 1.00 91.25 405 ASN A O 1
ATOM 3129 N N . MET A 1 406 ? -3.922 11.073 -2.575 1.00 88.25 406 MET A N 1
ATOM 3130 C CA . MET A 1 406 ? -2.954 11.078 -3.679 1.00 88.25 406 MET A CA 1
ATOM 3131 C C . MET A 1 406 ? -2.321 9.700 -3.961 1.00 88.25 406 MET A C 1
ATOM 3133 O O . MET A 1 406 ? -1.707 9.535 -5.013 1.00 88.25 406 MET A O 1
ATOM 3137 N N . ALA A 1 407 ? -2.521 8.680 -3.122 1.00 92.12 407 ALA A N 1
ATOM 3138 C CA . ALA A 1 407 ? -2.087 7.312 -3.407 1.00 92.12 407 ALA A CA 1
ATOM 3139 C C . ALA A 1 407 ? -3.137 6.534 -4.223 1.00 92.12 407 ALA A C 1
ATOM 3141 O O . ALA A 1 407 ? -2.842 6.023 -5.310 1.00 92.12 407 ALA A O 1
ATOM 3142 N N . ALA A 1 408 ? -4.389 6.538 -3.760 1.00 90.44 408 ALA A N 1
ATOM 3143 C CA . ALA A 1 408 ? -5.503 5.760 -4.306 1.00 90.44 408 ALA A CA 1
ATOM 3144 C C . ALA A 1 408 ? -6.796 6.609 -4.388 1.00 90.44 408 ALA A C 1
ATOM 3146 O O . ALA A 1 408 ? -7.646 6.545 -3.501 1.00 90.44 408 ALA A O 1
ATOM 3147 N N . PRO A 1 409 ? -6.971 7.427 -5.443 1.00 80.06 409 PRO A N 1
ATOM 3148 C CA . PRO A 1 409 ? -8.139 8.278 -5.589 1.00 80.06 409 PRO A CA 1
ATOM 3149 C C . PRO A 1 409 ? -9.366 7.415 -5.928 1.00 80.06 409 PRO A C 1
ATOM 3151 O O . PRO A 1 409 ? -9.222 6.397 -6.614 1.00 80.06 409 PRO A O 1
ATOM 3154 N N . PRO A 1 410 ? -10.584 7.814 -5.519 1.00 68.62 410 PRO A N 1
ATOM 3155 C CA . PRO A 1 410 ? -11.791 7.083 -5.881 1.00 68.62 410 PRO A CA 1
ATOM 3156 C C . PRO A 1 410 ? -11.944 6.941 -7.403 1.00 68.62 410 PRO A C 1
ATOM 3158 O O . PRO A 1 410 ? -11.694 7.884 -8.164 1.00 68.62 410 PRO A O 1
ATOM 3161 N N . ALA A 1 411 ? -12.378 5.763 -7.853 1.00 55.25 411 ALA A N 1
ATOM 3162 C CA . ALA A 1 411 ? -12.606 5.488 -9.268 1.00 55.25 411 ALA A CA 1
ATOM 3163 C C . ALA A 1 411 ? -13.642 6.460 -9.864 1.00 55.25 411 ALA A C 1
ATOM 3165 O O . ALA A 1 411 ? -14.655 6.766 -9.237 1.00 55.25 411 ALA A O 1
ATOM 3166 N N . GLY A 1 412 ? -13.393 6.956 -11.080 1.00 47.44 412 GLY A N 1
ATOM 3167 C CA . GLY A 1 412 ? -14.295 7.896 -11.760 1.00 47.44 412 GLY A CA 1
ATOM 3168 C C . GLY A 1 412 ? -14.232 9.343 -11.258 1.00 47.44 412 GLY A C 1
ATOM 3169 O O . GLY A 1 412 ? -15.013 10.175 -11.722 1.00 47.44 412 GLY A O 1
ATOM 3170 N N . THR A 1 413 ? -13.305 9.675 -10.352 1.00 53.06 413 THR A N 1
ATOM 3171 C CA . THR A 1 413 ? -12.996 11.077 -10.040 1.00 53.06 413 THR A CA 1
ATOM 3172 C C . THR A 1 413 ? -12.525 11.797 -11.314 1.00 53.06 413 THR A C 1
ATOM 3174 O O . THR A 1 413 ? -11.692 11.254 -12.047 1.00 53.06 413 THR A O 1
ATOM 3177 N N . PRO A 1 414 ? -13.063 12.995 -11.638 1.00 50.09 414 PRO A N 1
ATOM 3178 C CA . PRO A 1 414 ? -12.555 13.796 -12.750 1.00 50.09 414 PRO A CA 1
ATOM 3179 C C . PRO A 1 414 ? -11.041 13.968 -12.622 1.00 50.09 414 PRO A C 1
ATOM 3181 O O . PRO A 1 414 ? -10.554 14.052 -11.495 1.00 50.09 414 PRO A O 1
ATOM 3184 N N . LYS A 1 415 ? -10.310 14.053 -13.750 1.00 54.34 415 LYS A N 1
ATOM 3185 C CA . LYS A 1 415 ? -8.866 14.358 -13.747 1.00 54.34 415 LYS A CA 1
ATOM 3186 C C . LYS A 1 415 ? -8.614 15.506 -12.764 1.00 54.34 415 LYS A C 1
ATOM 3188 O O . LYS A 1 415 ? -9.056 16.630 -13.005 1.00 54.34 415 LYS A O 1
ATOM 3193 N N . HIS A 1 416 ? -7.977 15.194 -11.637 1.00 57.94 416 HIS A N 1
ATOM 3194 C CA . HIS A 1 416 ? -7.668 16.194 -10.626 1.00 57.94 416 HIS A CA 1
ATOM 3195 C C . HIS A 1 416 ? -6.713 17.227 -11.243 1.00 57.94 416 HIS A C 1
ATOM 3197 O O . HIS A 1 416 ? -5.893 16.835 -12.080 1.00 57.94 416 HIS A O 1
ATOM 3203 N N . PRO A 1 417 ? -6.798 18.521 -10.873 1.00 52.12 417 PRO A N 1
ATOM 3204 C CA . PRO A 1 417 ? -5.883 19.542 -11.377 1.00 52.12 417 PRO A CA 1
ATOM 3205 C C . PRO A 1 417 ? -4.417 19.151 -11.208 1.00 52.12 417 PRO A C 1
ATOM 3207 O O . PRO A 1 417 ? -3.623 19.452 -12.086 1.00 52.12 417 PRO A O 1
ATOM 3210 N N . SER A 1 418 ? -4.083 18.433 -10.128 1.00 53.69 418 SER A N 1
ATOM 3211 C CA . SER A 1 418 ? -2.824 17.704 -10.021 1.00 53.69 418 SER A CA 1
ATOM 3212 C C . SER A 1 418 ? -2.864 16.478 -10.924 1.00 53.69 418 SER A C 1
ATOM 3214 O O . SER A 1 418 ? -3.350 15.401 -10.559 1.00 53.69 418 SER A O 1
ATOM 3216 N N . GLY A 1 419 ? -2.349 16.646 -12.140 1.00 55.50 419 GLY A N 1
ATOM 3217 C CA . GLY A 1 419 ? -1.979 15.498 -12.945 1.00 55.50 419 GLY A CA 1
ATOM 3218 C C . GLY A 1 419 ? -1.033 14.608 -12.134 1.00 55.50 419 GLY A C 1
ATOM 3219 O O . GLY A 1 419 ? -0.130 15.111 -11.466 1.00 55.50 419 GLY A O 1
ATOM 3220 N N . ARG A 1 420 ? -1.223 13.289 -12.198 1.00 66.69 420 ARG A N 1
ATOM 3221 C CA . ARG A 1 420 ? -0.233 12.295 -11.764 1.00 66.69 420 ARG A CA 1
ATOM 3222 C C . ARG A 1 420 ? 0.411 11.652 -12.991 1.00 66.69 420 ARG A C 1
ATOM 3224 O O . ARG A 1 420 ? 0.263 10.441 -13.142 1.00 66.69 420 ARG A O 1
ATOM 3231 N N . PRO A 1 421 ? 1.014 12.422 -13.916 1.00 70.56 421 PRO A N 1
ATOM 3232 C CA . PRO A 1 421 ? 1.769 11.827 -14.994 1.00 70.56 421 PRO A CA 1
ATOM 3233 C C . PRO A 1 421 ? 2.936 11.055 -14.355 1.00 70.56 421 PRO A C 1
ATOM 3235 O O . PRO A 1 421 ? 3.768 11.651 -13.667 1.00 70.56 421 PRO A O 1
ATOM 3238 N N . PRO A 1 422 ? 2.996 9.726 -14.509 1.00 70.31 422 PRO A N 1
ATOM 3239 C CA . PRO A 1 422 ? 4.135 8.942 -14.040 1.00 70.31 422 PRO A CA 1
ATOM 3240 C C . PRO A 1 422 ? 5.451 9.334 -14.742 1.00 70.31 422 PRO A C 1
ATOM 3242 O O . PRO A 1 422 ? 6.538 9.022 -14.241 1.00 70.31 422 PRO A O 1
ATOM 3245 N N . GLY A 1 423 ? 5.389 10.015 -15.893 1.00 76.06 423 GLY A N 1
ATOM 3246 C CA . GLY A 1 423 ? 6.565 10.370 -16.685 1.00 76.06 423 GLY A CA 1
ATOM 3247 C C . GLY A 1 423 ? 7.418 9.136 -16.988 1.00 76.06 423 GLY A C 1
ATOM 3248 O O . GLY A 1 423 ? 6.900 8.059 -17.290 1.00 76.06 423 GLY A O 1
ATOM 3249 N N . THR A 1 424 ? 8.737 9.241 -16.819 1.00 75.31 424 THR A N 1
ATOM 3250 C CA . THR A 1 424 ? 9.667 8.121 -17.064 1.00 75.31 424 THR A CA 1
ATOM 3251 C C . THR A 1 424 ? 9.514 6.925 -16.128 1.00 75.31 424 THR A C 1
ATOM 3253 O O . THR A 1 424 ? 10.130 5.888 -16.390 1.00 75.31 424 THR A O 1
ATOM 3256 N N . THR A 1 425 ? 8.685 7.003 -15.081 1.00 81.81 425 THR A N 1
ATOM 3257 C CA . THR A 1 425 ? 8.321 5.807 -14.301 1.00 81.81 425 THR A CA 1
ATOM 3258 C C . THR A 1 425 ? 7.397 4.856 -15.078 1.00 81.81 425 THR A C 1
ATOM 3260 O O . THR A 1 425 ? 7.243 3.710 -14.664 1.00 81.81 425 THR A O 1
ATOM 3263 N N . MET A 1 426 ? 6.874 5.252 -16.250 1.00 84.12 426 MET A N 1
ATOM 3264 C CA . MET A 1 426 ? 6.201 4.336 -17.190 1.00 84.12 426 MET A CA 1
ATOM 3265 C C . MET A 1 426 ? 7.143 3.438 -17.981 1.00 84.12 426 MET A C 1
ATOM 3267 O O . MET A 1 426 ? 6.714 2.397 -18.467 1.00 84.12 426 MET A O 1
ATOM 3271 N N . LEU A 1 427 ? 8.425 3.787 -18.113 1.00 81.31 427 LEU A N 1
ATOM 3272 C CA . LEU A 1 427 ? 9.320 3.054 -19.013 1.00 81.31 427 LEU A CA 1
ATOM 3273 C C . LEU A 1 427 ? 9.447 1.557 -18.679 1.00 81.31 427 LEU A C 1
ATOM 3275 O O . LEU A 1 427 ? 9.423 0.754 -19.613 1.00 81.31 427 LEU A O 1
ATOM 3279 N N . PRO A 1 428 ? 9.536 1.124 -17.403 1.00 87.00 428 PRO A N 1
ATOM 3280 C CA . PRO A 1 428 ? 9.514 -0.305 -17.089 1.00 87.00 428 PRO A CA 1
ATOM 3281 C C . PRO A 1 428 ? 8.225 -1.007 -17.540 1.00 87.00 428 PRO A C 1
ATOM 3283 O O . PRO A 1 428 ? 8.276 -2.159 -17.966 1.00 87.00 428 PRO A O 1
ATOM 3286 N N . ILE A 1 429 ? 7.086 -0.308 -17.525 1.00 87.69 429 ILE A N 1
ATOM 3287 C CA . ILE A 1 429 ? 5.804 -0.814 -18.036 1.00 87.69 429 ILE A CA 1
ATOM 3288 C C . ILE A 1 429 ? 5.849 -0.943 -19.563 1.00 87.69 429 ILE A C 1
ATOM 3290 O O . ILE A 1 429 ? 5.465 -1.986 -20.097 1.00 87.69 429 ILE A O 1
ATOM 3294 N N . ASP A 1 430 ? 6.397 0.052 -20.267 1.00 83.44 430 ASP A N 1
ATOM 3295 C CA . ASP A 1 430 ? 6.571 -0.002 -21.724 1.00 83.44 430 ASP A CA 1
ATOM 3296 C C . ASP A 1 430 ? 7.483 -1.162 -22.155 1.00 83.44 430 ASP A C 1
ATOM 3298 O O . ASP A 1 430 ? 7.229 -1.840 -23.161 1.00 83.44 430 ASP A O 1
ATOM 3302 N N . TYR A 1 431 ? 8.544 -1.417 -21.383 1.00 82.69 431 TYR A N 1
ATOM 3303 C CA . TYR A 1 431 ? 9.444 -2.546 -21.593 1.00 82.69 431 TYR A CA 1
ATOM 3304 C C . TYR A 1 431 ? 8.758 -3.887 -21.331 1.00 82.69 431 TYR A C 1
ATOM 3306 O O . TYR A 1 431 ? 8.897 -4.794 -22.154 1.00 82.69 431 TYR A O 1
ATOM 3314 N N . MET A 1 432 ? 7.988 -4.016 -20.243 1.00 86.12 432 MET A N 1
ATOM 3315 C CA . MET A 1 432 ? 7.193 -5.222 -19.981 1.00 86.12 432 MET A CA 1
ATOM 3316 C C . MET A 1 432 ? 6.218 -5.496 -21.123 1.00 86.12 432 MET A C 1
ATOM 3318 O O . MET A 1 432 ? 6.124 -6.632 -21.585 1.00 86.12 432 MET A O 1
ATOM 3322 N N . ALA A 1 433 ? 5.544 -4.462 -21.628 1.00 84.19 433 ALA A N 1
ATOM 3323 C CA . ALA A 1 433 ? 4.629 -4.602 -22.749 1.00 84.19 433 ALA A CA 1
ATOM 3324 C C . ALA A 1 433 ? 5.372 -5.111 -23.993 1.00 84.19 433 ALA A C 1
ATOM 3326 O O . ALA A 1 433 ? 5.000 -6.133 -24.578 1.00 84.19 433 ALA A O 1
ATOM 3327 N N . THR A 1 434 ? 6.472 -4.442 -24.350 1.00 77.75 434 THR A N 1
ATOM 3328 C CA . THR A 1 434 ? 7.254 -4.733 -25.559 1.00 77.75 434 THR A CA 1
ATOM 3329 C C . THR A 1 434 ? 7.876 -6.128 -25.527 1.00 77.75 434 THR A C 1
ATOM 3331 O O . THR A 1 434 ? 7.650 -6.928 -26.436 1.00 77.75 434 THR A O 1
ATOM 3334 N N . TYR A 1 435 ? 8.641 -6.452 -24.484 1.00 75.50 435 TYR A N 1
ATOM 3335 C CA . TYR A 1 435 ? 9.317 -7.745 -24.382 1.00 75.50 435 TYR A CA 1
ATOM 3336 C C . TYR A 1 435 ? 8.347 -8.884 -24.053 1.00 75.50 435 TYR A C 1
ATOM 3338 O O . TYR A 1 435 ? 8.525 -9.993 -24.558 1.00 75.50 435 TYR A O 1
ATOM 3346 N N . GLY A 1 436 ? 7.290 -8.621 -23.280 1.00 71.44 436 GLY A N 1
ATOM 3347 C CA . GLY A 1 436 ? 6.254 -9.605 -22.964 1.00 71.44 436 GLY A CA 1
ATOM 3348 C C . GLY A 1 436 ? 5.576 -10.172 -24.213 1.00 71.44 436 GLY A C 1
ATOM 3349 O O . GLY A 1 436 ? 5.459 -11.391 -24.345 1.00 71.44 436 GLY A O 1
ATOM 3350 N N . GLN A 1 437 ? 5.210 -9.317 -25.178 1.00 67.00 437 GLN A N 1
ATOM 3351 C CA . GLN A 1 437 ? 4.667 -9.784 -26.461 1.00 67.00 437 GLN A CA 1
ATOM 3352 C C . GLN A 1 437 ? 5.677 -10.608 -27.266 1.00 67.00 437 GLN A C 1
ATOM 3354 O O . GLN A 1 437 ? 5.311 -11.604 -27.891 1.00 67.00 437 GLN A O 1
ATOM 3359 N N . GLN A 1 438 ? 6.953 -10.220 -27.248 1.00 61.22 438 GLN A N 1
ATOM 3360 C CA . GLN A 1 438 ? 7.973 -10.893 -28.045 1.00 61.22 438 GLN A CA 1
ATOM 3361 C C . GLN A 1 438 ? 8.301 -12.286 -27.540 1.00 61.22 438 GLN A C 1
ATOM 3363 O O . GLN A 1 438 ? 8.363 -13.189 -28.361 1.00 61.22 438 GLN A O 1
ATOM 3368 N N . PHE A 1 439 ? 8.442 -12.488 -26.228 1.00 56.66 439 PHE A N 1
ATOM 3369 C CA . PHE A 1 439 ? 8.690 -13.819 -25.660 1.00 56.66 439 PHE A CA 1
ATOM 3370 C C . PHE A 1 439 ? 7.508 -14.788 -25.848 1.00 56.66 439 PHE A C 1
ATOM 3372 O O . PHE A 1 439 ? 7.703 -16.001 -25.822 1.00 56.66 439 PHE A O 1
ATOM 3379 N N . SER A 1 440 ? 6.294 -14.274 -26.080 1.00 48.41 440 SER A N 1
ATOM 3380 C CA . SER A 1 440 ? 5.119 -15.079 -26.450 1.00 48.41 440 SER A CA 1
ATOM 3381 C C . SER A 1 440 ? 5.119 -15.503 -27.934 1.00 48.41 440 SER A C 1
ATOM 3383 O O . SER A 1 440 ? 4.433 -16.453 -28.312 1.00 48.41 440 SER A O 1
ATOM 3385 N N . SER A 1 441 ? 5.929 -14.852 -28.777 1.00 38.09 441 SER A N 1
ATOM 3386 C CA . SER A 1 441 ? 6.116 -15.161 -30.200 1.00 38.09 441 SER A CA 1
ATOM 3387 C C . SER A 1 441 ? 7.485 -15.821 -30.441 1.00 38.09 441 SER A C 1
ATOM 3389 O O . SER A 1 441 ? 8.474 -15.464 -29.820 1.00 38.09 441 SER A O 1
ATOM 3391 N N . THR A 1 442 ? 7.615 -16.791 -31.345 1.00 32.38 442 THR A N 1
ATOM 3392 C CA . THR A 1 442 ? 8.882 -17.526 -31.583 1.00 32.38 442 THR A CA 1
ATOM 3393 C C . THR A 1 442 ? 9.967 -16.710 -32.327 1.00 32.38 442 THR A C 1
ATOM 3395 O O . THR A 1 442 ? 10.655 -17.245 -33.195 1.00 32.38 442 THR A O 1
ATOM 3398 N N . VAL A 1 443 ? 10.126 -15.409 -32.046 1.00 34.66 443 VAL A N 1
ATOM 3399 C CA . VAL A 1 443 ? 11.005 -14.477 -32.779 1.00 34.66 443 VAL A CA 1
ATOM 3400 C C . VAL A 1 443 ? 12.027 -13.811 -31.848 1.00 34.66 443 VAL A C 1
ATOM 3402 O O . VAL A 1 443 ? 11.697 -13.274 -30.799 1.00 34.66 443 VAL A O 1
ATOM 3405 N N . ALA A 1 444 ? 13.288 -13.851 -32.287 1.00 34.16 444 ALA A N 1
ATOM 3406 C CA . ALA A 1 444 ? 14.505 -13.452 -31.584 1.00 34.16 444 ALA A CA 1
ATOM 3407 C C . ALA A 1 444 ? 14.504 -12.039 -30.958 1.00 34.16 444 ALA A C 1
ATOM 3409 O O . ALA A 1 444 ? 14.168 -11.040 -31.597 1.00 34.16 444 ALA A O 1
ATOM 3410 N N . THR A 1 445 ? 15.043 -11.970 -29.739 1.00 36.44 445 THR A N 1
ATOM 3411 C CA . THR A 1 445 ? 15.206 -10.823 -28.824 1.00 36.44 445 THR A CA 1
ATOM 3412 C C . THR A 1 445 ? 16.222 -9.751 -29.267 1.00 36.44 445 THR A C 1
ATOM 3414 O O . THR A 1 445 ? 16.627 -8.910 -28.471 1.00 36.44 445 THR A O 1
ATOM 3417 N N . SER A 1 446 ? 16.640 -9.711 -30.538 1.00 36.78 446 SER A N 1
ATOM 3418 C CA . SER A 1 446 ? 17.748 -8.854 -31.006 1.00 36.78 446 SER A CA 1
ATOM 3419 C C . SER A 1 446 ? 17.326 -7.492 -31.592 1.00 36.78 446 SER A C 1
ATOM 3421 O O . SER A 1 446 ? 18.088 -6.906 -32.362 1.00 36.78 446 SER A O 1
ATOM 3423 N N . LYS A 1 447 ? 16.094 -7.025 -31.344 1.00 35.91 447 LYS A N 1
ATOM 3424 C CA . LYS A 1 447 ? 15.510 -5.831 -31.999 1.00 35.91 447 LYS A CA 1
ATOM 3425 C C . LYS A 1 447 ? 15.344 -4.597 -31.102 1.00 35.91 447 LYS A C 1
ATOM 3427 O O . LYS A 1 447 ? 14.944 -3.559 -31.622 1.00 35.91 447 LYS A O 1
ATOM 3432 N N . PHE A 1 448 ? 15.657 -4.676 -29.807 1.00 40.88 448 PHE A N 1
ATOM 3433 C CA . PHE A 1 448 ? 15.391 -3.593 -28.849 1.00 40.88 448 PHE A CA 1
ATOM 3434 C C . PHE A 1 448 ? 16.652 -3.149 -28.103 1.00 40.88 448 PHE A C 1
ATOM 3436 O O . PHE A 1 448 ? 17.516 -3.988 -27.844 1.00 40.88 448 PHE A O 1
ATOM 3443 N N . PRO A 1 449 ? 16.781 -1.843 -27.795 1.00 45.62 449 PRO A N 1
ATOM 3444 C CA . PRO A 1 449 ? 17.916 -1.316 -27.043 1.00 45.62 449 PRO A CA 1
ATOM 3445 C C . PRO A 1 449 ? 17.990 -1.962 -25.647 1.00 45.62 449 PRO A C 1
ATOM 3447 O O . PRO A 1 449 ? 16.946 -2.338 -25.117 1.00 45.62 449 PRO A O 1
ATOM 3450 N N . PRO A 1 450 ? 19.190 -2.095 -25.050 1.00 45.59 450 PRO A N 1
ATOM 3451 C CA . PRO A 1 450 ? 19.340 -2.572 -23.675 1.00 45.59 450 PRO A CA 1
ATOM 3452 C C . PRO A 1 450 ? 18.435 -1.803 -22.705 1.00 45.59 450 PRO A C 1
ATOM 3454 O O . PRO A 1 450 ? 18.216 -0.603 -22.888 1.00 45.59 450 PRO A O 1
ATOM 3457 N N . VAL A 1 451 ? 17.945 -2.468 -21.653 1.00 49.09 451 VAL A N 1
ATOM 3458 C CA . VAL A 1 451 ? 17.301 -1.758 -20.543 1.00 49.09 451 VAL A CA 1
ATOM 3459 C C . VAL A 1 451 ? 18.383 -0.951 -19.833 1.00 49.09 451 VAL A C 1
ATOM 3461 O O . VAL A 1 451 ? 19.230 -1.498 -19.134 1.00 49.09 451 VAL A O 1
ATOM 3464 N N . PHE A 1 452 ? 18.382 0.359 -20.055 1.00 51.94 452 PHE A N 1
ATOM 3465 C CA . PHE A 1 452 ? 19.276 1.285 -19.372 1.00 51.94 452 PHE A CA 1
ATOM 3466 C C . PHE A 1 452 ? 18.544 1.933 -18.190 1.00 51.94 452 PHE A C 1
ATOM 3468 O O . PHE A 1 452 ? 17.407 2.379 -18.378 1.00 51.94 452 PHE A O 1
ATOM 3475 N N . PRO A 1 453 ? 19.190 2.109 -17.024 1.00 50.00 453 PRO A N 1
ATOM 3476 C CA . PRO A 1 453 ? 18.840 3.219 -16.147 1.00 50.00 453 PRO A CA 1
ATOM 3477 C C . PRO A 1 453 ? 19.177 4.503 -16.924 1.00 50.00 453 PRO A C 1
ATOM 3479 O O . PRO A 1 453 ? 20.343 4.815 -17.159 1.00 50.00 453 PRO A O 1
ATOM 3482 N N . MET A 1 454 ? 18.169 5.156 -17.512 1.00 46.19 454 MET A N 1
ATOM 3483 C CA . MET A 1 454 ? 18.433 6.126 -18.580 1.00 46.19 454 MET A CA 1
ATOM 3484 C C . MET A 1 454 ? 18.984 7.460 -18.080 1.00 46.19 454 MET A C 1
ATOM 3486 O O . MET A 1 454 ? 18.519 8.040 -17.104 1.00 46.19 454 MET A O 1
ATOM 3490 N N . ASN A 1 455 ? 19.956 7.946 -18.851 1.00 41.25 455 ASN A N 1
ATOM 3491 C CA . ASN A 1 455 ? 20.923 8.970 -18.495 1.00 41.25 455 ASN A CA 1
ATOM 3492 C C . ASN A 1 455 ? 20.629 10.381 -19.026 1.00 41.25 455 ASN A C 1
ATOM 3494 O O . ASN A 1 455 ? 21.337 11.303 -18.641 1.00 41.25 455 ASN A O 1
ATOM 3498 N N . GLN A 1 456 ? 19.624 10.621 -19.881 1.00 38.28 456 GLN A N 1
ATOM 3499 C CA . GLN A 1 456 ? 19.275 11.985 -20.316 1.00 38.28 456 GLN A CA 1
ATOM 3500 C C . GLN A 1 456 ? 17.795 12.148 -20.707 1.00 38.28 456 GLN A C 1
ATOM 3502 O O . GLN A 1 456 ? 17.215 11.361 -21.447 1.00 38.28 456 GLN A O 1
ATOM 3507 N N . ARG A 1 457 ? 17.221 13.276 -20.281 1.00 41.00 457 ARG A N 1
ATOM 3508 C CA . ARG A 1 457 ? 15.846 13.778 -20.490 1.00 41.00 457 ARG A CA 1
ATOM 3509 C C . ARG A 1 457 ? 15.307 13.717 -21.941 1.00 41.00 457 ARG A C 1
ATOM 3511 O O . ARG A 1 457 ? 14.102 13.724 -22.177 1.00 41.00 457 ARG A O 1
ATOM 3518 N N . THR A 1 458 ? 16.184 13.670 -22.943 1.00 41.06 458 THR A N 1
ATOM 3519 C CA . THR A 1 458 ? 15.837 13.588 -24.377 1.00 41.06 458 THR A CA 1
ATOM 3520 C C . THR A 1 458 ? 15.809 12.150 -24.922 1.00 41.06 458 THR A C 1
ATOM 3522 O O . THR A 1 458 ? 15.129 11.885 -25.919 1.00 41.06 458 THR A O 1
ATOM 3525 N N . SER A 1 459 ? 16.506 11.200 -24.288 1.00 48.31 459 SER A N 1
ATOM 3526 C CA . SER A 1 459 ? 16.578 9.797 -24.733 1.00 48.31 459 SER A CA 1
ATOM 3527 C C . SER A 1 459 ? 15.438 8.935 -24.179 1.00 48.31 459 SER A C 1
ATOM 3529 O O . SER A 1 459 ? 14.938 8.072 -24.895 1.00 48.31 459 SER A O 1
ATOM 3531 N N . ALA A 1 460 ? 14.958 9.229 -22.968 1.00 55.31 460 ALA A N 1
ATOM 3532 C CA . ALA A 1 460 ? 13.884 8.494 -22.294 1.00 55.31 460 ALA A CA 1
ATOM 3533 C C . ALA A 1 460 ? 12.511 8.653 -22.981 1.00 55.31 460 ALA A C 1
ATOM 3535 O O . ALA A 1 460 ? 11.884 7.667 -23.363 1.00 55.31 460 ALA A O 1
ATOM 3536 N N . ASN A 1 461 ? 12.091 9.893 -23.258 1.00 59.03 461 ASN A N 1
ATOM 3537 C CA . ASN A 1 461 ? 10.838 10.172 -23.973 1.00 59.03 461 ASN A CA 1
ATOM 3538 C C . ASN A 1 461 ? 10.867 9.665 -25.424 1.00 59.03 461 ASN A C 1
ATOM 3540 O O . ASN A 1 461 ? 9.886 9.123 -25.932 1.00 59.03 461 ASN A O 1
ATOM 3544 N N . SER A 1 462 ? 12.011 9.786 -26.107 1.00 61.91 462 SER A N 1
ATOM 3545 C CA . SER A 1 462 ? 12.145 9.241 -27.463 1.00 61.91 462 SER A CA 1
ATOM 3546 C C . SER A 1 462 ? 12.159 7.710 -27.483 1.00 61.91 462 SER A C 1
ATOM 3548 O O . SER A 1 462 ? 11.711 7.121 -28.466 1.00 61.91 462 SER A O 1
ATOM 3550 N N . LEU A 1 463 ? 12.619 7.056 -26.412 1.00 67.38 463 LEU A N 1
ATOM 3551 C CA . LEU A 1 463 ? 12.523 5.611 -26.244 1.00 67.38 463 LEU A CA 1
ATOM 3552 C C . LEU A 1 463 ? 11.081 5.160 -25.974 1.00 67.38 463 LEU A C 1
ATOM 3554 O O . LEU A 1 463 ? 10.604 4.298 -26.707 1.00 67.38 463 LEU A O 1
ATOM 3558 N N . GLY A 1 464 ? 10.381 5.754 -25.002 1.00 65.56 464 GLY A N 1
ATOM 3559 C CA . GLY A 1 464 ? 8.980 5.419 -24.702 1.00 65.56 464 GLY A CA 1
ATOM 3560 C C . GLY A 1 464 ? 8.084 5.557 -25.938 1.00 65.56 464 GLY A C 1
ATOM 3561 O O . GLY A 1 464 ? 7.346 4.640 -26.291 1.00 65.56 464 GLY A O 1
ATOM 3562 N N . ALA A 1 465 ? 8.256 6.634 -26.718 1.00 67.50 465 ALA A N 1
ATOM 3563 C CA . ALA A 1 465 ? 7.551 6.805 -27.992 1.00 67.50 465 ALA A CA 1
ATOM 3564 C C . ALA A 1 465 ? 7.889 5.721 -29.038 1.00 67.50 465 ALA A C 1
ATOM 3566 O O . ALA A 1 465 ? 7.004 5.281 -29.779 1.00 67.50 465 ALA A O 1
ATOM 3567 N N . LYS A 1 466 ? 9.151 5.270 -29.113 1.00 71.56 466 LYS A N 1
ATOM 3568 C CA . LYS A 1 466 ? 9.570 4.177 -30.012 1.00 71.56 466 LYS A CA 1
ATOM 3569 C C . LYS A 1 466 ? 8.963 2.840 -29.592 1.00 71.56 466 LYS A C 1
ATOM 3571 O O . LYS A 1 466 ? 8.456 2.128 -30.456 1.00 71.56 466 LYS A O 1
ATOM 3576 N N . LEU A 1 467 ? 8.986 2.525 -28.295 1.00 71.12 467 LEU A N 1
ATOM 3577 C CA . LEU A 1 467 ? 8.368 1.319 -27.736 1.00 71.12 467 LEU A CA 1
ATOM 3578 C C . LEU A 1 467 ? 6.859 1.320 -28.011 1.00 71.12 467 LEU A C 1
ATOM 3580 O O . LEU A 1 467 ? 6.350 0.367 -28.594 1.00 71.12 467 LEU A O 1
ATOM 3584 N N . ALA A 1 468 ? 6.177 2.436 -27.736 1.00 68.88 468 ALA A N 1
ATOM 3585 C CA . ALA A 1 468 ? 4.749 2.621 -28.000 1.00 68.88 468 ALA A CA 1
ATOM 3586 C C . ALA A 1 468 ? 4.376 2.462 -29.481 1.00 68.88 468 ALA A C 1
ATOM 3588 O O . ALA A 1 468 ? 3.370 1.837 -29.812 1.00 68.88 468 ALA A O 1
ATOM 3589 N N . THR A 1 469 ? 5.195 3.011 -30.384 1.00 73.69 469 THR A N 1
ATOM 3590 C CA . THR A 1 469 ? 4.992 2.871 -31.835 1.00 73.69 469 THR A CA 1
ATOM 3591 C C . THR A 1 469 ? 5.182 1.424 -32.283 1.00 73.69 469 THR A C 1
ATOM 3593 O O . THR A 1 469 ? 4.485 0.965 -33.184 1.00 73.69 469 THR A O 1
ATOM 3596 N N . TYR A 1 470 ? 6.114 0.702 -31.660 1.00 72.81 470 TYR A N 1
ATOM 3597 C CA . TYR A 1 470 ? 6.393 -0.685 -31.999 1.00 72.81 470 TYR A CA 1
ATOM 3598 C C . TYR A 1 470 ? 5.288 -1.642 -31.542 1.00 72.81 470 TYR A C 1
ATOM 3600 O O . TYR A 1 470 ? 4.851 -2.483 -32.324 1.00 72.81 470 TYR A O 1
ATOM 3608 N N . ILE A 1 471 ? 4.837 -1.516 -30.292 1.00 72.94 471 ILE A N 1
ATOM 3609 C CA . ILE A 1 471 ? 3.816 -2.401 -29.715 1.00 72.94 471 ILE A CA 1
ATOM 3610 C C . ILE A 1 471 ? 2.383 -2.034 -30.123 1.00 72.94 471 ILE A C 1
ATOM 3612 O O . ILE A 1 471 ? 1.486 -2.880 -30.100 1.00 72.94 471 ILE A O 1
ATOM 3616 N N . GLY A 1 472 ? 2.159 -0.777 -30.510 1.00 74.44 472 GLY A N 1
ATOM 3617 C CA . GLY A 1 472 ? 0.834 -0.243 -30.804 1.00 74.44 472 GLY A CA 1
ATOM 3618 C C . GLY A 1 472 ? -0.005 0.024 -29.547 1.00 74.44 472 GLY A C 1
ATOM 3619 O O . GLY A 1 472 ? 0.264 -0.474 -28.452 1.00 74.44 472 GLY A O 1
ATOM 3620 N N . SER A 1 473 ? -1.062 0.822 -29.708 1.00 74.56 473 SER A N 1
ATOM 3621 C CA . SER A 1 473 ? -1.963 1.224 -28.616 1.00 74.56 473 SER A CA 1
ATOM 3622 C C . SER A 1 473 ? -2.652 0.043 -27.932 1.00 74.56 473 SER A C 1
ATOM 3624 O O . SER A 1 473 ? -2.818 0.048 -26.715 1.00 74.56 473 SER A O 1
ATOM 3626 N N . ASP A 1 474 ? -3.031 -0.980 -28.699 1.00 78.88 474 ASP A N 1
ATOM 3627 C CA . ASP A 1 474 ? -3.785 -2.127 -28.182 1.00 78.88 474 ASP A CA 1
ATOM 3628 C C . ASP A 1 474 ? -2.907 -3.050 -27.338 1.00 78.88 474 ASP A C 1
ATOM 3630 O O . ASP A 1 474 ? -3.335 -3.527 -26.284 1.00 78.88 474 ASP A O 1
ATOM 3634 N N . GLY A 1 475 ? -1.656 -3.253 -27.761 1.00 79.12 475 GLY A N 1
ATOM 3635 C CA . GLY A 1 475 ? -0.681 -4.008 -26.987 1.00 79.12 475 GLY A CA 1
ATOM 3636 C C . GLY A 1 475 ? -0.341 -3.308 -25.674 1.00 79.12 475 GLY A C 1
ATOM 3637 O O . GLY A 1 475 ? -0.378 -3.944 -24.623 1.00 79.12 475 GLY A O 1
ATOM 3638 N N . MET A 1 476 ? -0.133 -1.988 -25.719 1.00 78.00 476 MET A N 1
ATOM 3639 C CA . MET A 1 476 ? 0.098 -1.180 -24.519 1.00 78.00 476 MET A CA 1
ATOM 3640 C C . MET A 1 476 ? -1.087 -1.237 -23.548 1.00 78.00 476 MET A C 1
ATOM 3642 O O . MET A 1 476 ? -0.908 -1.478 -22.355 1.00 78.00 476 MET A O 1
ATOM 3646 N N . ARG A 1 477 ? -2.314 -1.068 -24.061 1.00 81.12 477 ARG A N 1
ATOM 3647 C CA . ARG A 1 477 ? -3.544 -1.150 -23.263 1.00 81.12 477 ARG A CA 1
ATOM 3648 C C . ARG A 1 477 ? -3.687 -2.514 -22.597 1.00 81.12 477 ARG A C 1
ATOM 3650 O O . ARG A 1 477 ? -3.968 -2.567 -21.405 1.00 81.12 477 ARG A O 1
ATOM 3657 N N . THR A 1 478 ? -3.485 -3.590 -23.354 1.00 84.44 478 THR A N 1
ATOM 3658 C CA . THR A 1 478 ? -3.632 -4.963 -22.852 1.00 84.44 478 THR A CA 1
ATOM 3659 C C . THR A 1 478 ? -2.639 -5.241 -21.729 1.00 84.44 478 THR A C 1
ATOM 3661 O O . THR A 1 478 ? -3.031 -5.734 -20.673 1.00 84.44 478 THR A O 1
ATOM 3664 N N . THR A 1 479 ? -1.362 -4.883 -21.908 1.00 85.38 479 THR A N 1
ATOM 3665 C CA . THR A 1 479 ? -0.365 -5.061 -20.847 1.00 85.38 479 THR A CA 1
ATOM 3666 C C . THR A 1 479 ? -0.697 -4.211 -19.626 1.00 85.38 479 THR A C 1
ATOM 3668 O O . THR A 1 479 ? -0.711 -4.744 -18.523 1.00 85.38 479 THR A O 1
ATOM 3671 N N . ALA A 1 480 ? -1.020 -2.928 -19.798 1.00 87.12 480 ALA A N 1
ATOM 3672 C CA . ALA A 1 480 ? -1.371 -2.056 -18.679 1.00 87.12 480 ALA A CA 1
ATOM 3673 C C . ALA A 1 480 ? -2.586 -2.585 -17.888 1.00 87.12 480 ALA A C 1
ATOM 3675 O O . ALA A 1 480 ? -2.550 -2.613 -16.662 1.00 87.12 480 ALA A O 1
ATOM 3676 N N . GLN A 1 481 ? -3.616 -3.100 -18.566 1.00 88.88 481 GLN A N 1
ATOM 3677 C CA . GLN A 1 481 ? -4.761 -3.745 -17.912 1.00 88.88 481 GLN A CA 1
ATOM 3678 C C . GLN A 1 481 ? -4.360 -5.006 -17.133 1.00 88.88 481 GLN A C 1
ATOM 3680 O O . GLN A 1 481 ? -4.814 -5.191 -16.005 1.00 88.88 481 GLN A O 1
ATOM 3685 N N . ASN A 1 482 ? -3.479 -5.842 -17.693 1.00 90.12 482 ASN A N 1
ATOM 3686 C CA . ASN A 1 482 ? -2.965 -7.036 -17.010 1.00 90.12 482 ASN A CA 1
ATOM 3687 C C . ASN A 1 482 ? -2.097 -6.694 -15.785 1.00 90.12 482 ASN A C 1
ATOM 3689 O O . ASN A 1 482 ? -2.017 -7.496 -14.860 1.00 90.12 482 ASN A O 1
ATOM 3693 N N . LEU A 1 483 ? -1.487 -5.505 -15.765 1.00 91.12 483 LEU A N 1
ATOM 3694 C CA . LEU A 1 483 ? -0.768 -4.937 -14.617 1.00 91.12 483 LEU A CA 1
ATOM 3695 C C . LEU A 1 483 ? -1.700 -4.263 -13.590 1.00 91.12 483 LEU A C 1
ATOM 3697 O O . LEU A 1 483 ? -1.220 -3.643 -12.648 1.00 91.12 483 LEU A O 1
ATOM 3701 N N . GLY A 1 484 ? -3.023 -4.304 -13.788 1.00 89.56 484 GLY A N 1
ATOM 3702 C CA . GLY A 1 484 ? -3.990 -3.657 -12.895 1.00 89.56 484 GLY A CA 1
ATOM 3703 C C . GLY A 1 484 ? -4.132 -2.141 -13.086 1.00 89.56 484 GLY A C 1
ATOM 3704 O O . GLY A 1 484 ? -4.778 -1.479 -12.270 1.00 89.56 484 GLY A O 1
ATOM 3705 N N . ILE A 1 485 ? -3.575 -1.571 -14.160 1.00 89.06 485 ILE A N 1
ATOM 3706 C CA . ILE A 1 485 ? -3.700 -0.144 -14.475 1.00 89.06 485 ILE A CA 1
ATOM 3707 C C . ILE A 1 485 ? -5.032 0.118 -15.181 1.00 89.06 485 ILE A C 1
ATOM 3709 O O . ILE A 1 485 ? -5.397 -0.536 -16.161 1.00 89.06 485 ILE A O 1
ATOM 3713 N N . THR A 1 486 ? -5.763 1.125 -14.708 1.00 85.31 486 THR A N 1
ATOM 3714 C CA . THR A 1 486 ? -6.965 1.615 -15.388 1.00 85.31 486 THR A CA 1
ATOM 3715 C C . THR A 1 486 ? -6.561 2.473 -16.585 1.00 85.31 486 THR A C 1
ATOM 3717 O O . THR A 1 486 ? -5.973 3.539 -16.422 1.00 85.31 486 THR A O 1
ATOM 3720 N N . VAL A 1 487 ? -6.877 2.012 -17.797 1.00 77.69 487 VAL A N 1
ATOM 3721 C CA . VAL A 1 487 ? -6.411 2.637 -19.044 1.00 77.69 487 VAL A CA 1
ATOM 3722 C C . VAL A 1 487 ? -7.511 3.499 -19.686 1.00 77.69 487 VAL A C 1
ATOM 3724 O O . VAL A 1 487 ? -8.596 2.973 -19.940 1.00 77.69 487 VAL A O 1
ATOM 3727 N N . PRO A 1 488 ? -7.254 4.781 -20.019 1.00 70.56 488 PRO A N 1
ATOM 3728 C CA . PRO A 1 488 ? -8.203 5.626 -20.750 1.00 70.56 488 PRO A CA 1
ATOM 3729 C C . PRO A 1 488 ? -8.551 5.085 -22.147 1.00 70.56 488 PRO A C 1
ATOM 3731 O O . PRO A 1 488 ? -7.733 4.442 -22.810 1.00 70.56 488 PRO A O 1
ATOM 3734 N N . ASP A 1 489 ? -9.741 5.406 -22.663 1.00 68.19 489 ASP A N 1
ATOM 3735 C CA . ASP A 1 489 ? -10.209 4.950 -23.985 1.00 68.19 489 ASP A CA 1
ATOM 3736 C C . ASP A 1 489 ? -9.298 5.382 -25.151 1.00 68.19 489 ASP A C 1
ATOM 3738 O O . ASP A 1 489 ? -9.217 4.688 -26.160 1.00 68.19 489 ASP A O 1
ATOM 3742 N N . ASN A 1 490 ? -8.528 6.462 -25.004 1.00 61.38 490 ASN A N 1
ATOM 3743 C CA . ASN A 1 490 ? -7.607 7.007 -26.009 1.00 61.38 490 ASN A CA 1
ATOM 3744 C C . ASN A 1 490 ? -6.119 6.676 -25.759 1.00 61.38 490 ASN A C 1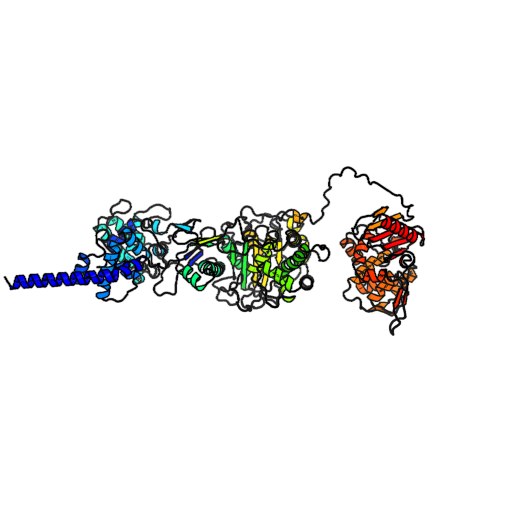
ATOM 3746 O O . ASN A 1 490 ? -5.250 7.385 -26.272 1.00 61.38 490 ASN A O 1
ATOM 3750 N N . ALA A 1 491 ? -5.803 5.644 -24.970 1.00 63.22 491 ALA A N 1
ATOM 3751 C CA . ALA A 1 491 ? -4.416 5.278 -24.684 1.00 63.22 491 ALA A CA 1
ATOM 3752 C C . ALA A 1 491 ? -3.601 5.008 -25.965 1.00 63.22 491 ALA A C 1
ATOM 3754 O O . ALA A 1 491 ? -3.979 4.199 -26.811 1.00 63.22 491 ALA A O 1
ATOM 3755 N N . GLY A 1 492 ? -2.476 5.712 -26.092 1.00 66.25 492 GLY A N 1
ATOM 3756 C CA . GLY A 1 492 ? -1.558 5.688 -27.231 1.00 66.25 492 GLY A CA 1
ATOM 3757 C C . GLY A 1 492 ? -0.184 6.221 -26.817 1.00 66.25 492 GLY A C 1
ATOM 3758 O O . GLY A 1 492 ? 0.181 6.123 -25.649 1.00 66.25 492 GLY A O 1
ATOM 3759 N N . VAL A 1 493 ? 0.568 6.839 -27.734 1.00 67.94 493 VAL A N 1
ATOM 3760 C CA . VAL A 1 493 ? 1.900 7.412 -27.432 1.00 67.94 493 VAL A CA 1
ATOM 3761 C C . VAL A 1 493 ? 1.913 8.322 -26.182 1.00 67.94 493 VAL A C 1
ATOM 3763 O O . VAL A 1 493 ? 2.824 8.160 -25.377 1.00 67.94 493 VAL A O 1
ATOM 3766 N N . PRO A 1 494 ? 0.919 9.203 -25.926 1.00 70.69 494 PRO A N 1
ATOM 3767 C CA . PRO A 1 494 ? 0.890 10.010 -24.698 1.00 70.69 494 PRO A CA 1
ATOM 3768 C C . PRO A 1 494 ? 0.846 9.190 -23.396 1.00 70.69 494 PRO A C 1
ATOM 3770 O O . PRO A 1 494 ? 1.451 9.584 -22.400 1.00 70.69 494 PRO A O 1
ATOM 3773 N N . PHE A 1 495 ? 0.168 8.039 -23.402 1.00 74.62 495 PHE A N 1
ATOM 3774 C CA . PHE A 1 495 ? 0.093 7.148 -22.241 1.00 74.62 495 PHE A CA 1
ATOM 3775 C C . PHE A 1 495 ? 1.446 6.476 -21.967 1.00 74.62 495 PHE A C 1
ATOM 3777 O O . PHE A 1 495 ? 1.896 6.472 -20.828 1.00 74.62 495 PHE A O 1
ATOM 3784 N N . ALA A 1 496 ? 2.132 6.000 -23.012 1.00 71.06 496 ALA A N 1
ATOM 3785 C CA . ALA A 1 496 ? 3.477 5.421 -22.898 1.00 71.06 496 ALA A CA 1
ATOM 3786 C C . ALA A 1 496 ? 4.533 6.450 -22.454 1.00 71.06 496 ALA A C 1
ATOM 3788 O O . ALA A 1 496 ? 5.426 6.163 -21.671 1.00 71.06 496 ALA A O 1
ATOM 3789 N N . LEU A 1 497 ? 4.383 7.708 -22.875 1.00 69.31 497 LEU A N 1
ATOM 3790 C CA . LEU A 1 497 ? 5.204 8.812 -22.368 1.00 69.31 497 LEU A CA 1
ATOM 3791 C C . LEU A 1 497 ? 4.904 9.175 -20.902 1.00 69.31 497 LEU A C 1
ATOM 3793 O O . LEU A 1 497 ? 5.537 10.074 -20.357 1.00 69.31 497 LEU A O 1
ATOM 3797 N N . GLY A 1 498 ? 3.916 8.529 -20.276 1.00 71.12 498 GLY A N 1
ATOM 3798 C CA . GLY A 1 498 ? 3.514 8.808 -18.906 1.00 71.12 498 GLY A CA 1
ATOM 3799 C C . GLY A 1 498 ? 2.897 10.183 -18.713 1.00 71.12 498 GLY A C 1
ATOM 3800 O O . GLY A 1 498 ? 2.957 10.704 -17.610 1.00 71.12 498 GLY A O 1
ATOM 3801 N N . THR A 1 499 ? 2.301 10.764 -19.759 1.00 72.12 499 THR A N 1
ATOM 3802 C CA . THR A 1 499 ? 1.621 12.076 -19.695 1.00 72.12 499 THR A CA 1
ATOM 3803 C C . THR A 1 499 ? 0.161 11.976 -19.234 1.00 72.12 499 THR A C 1
ATOM 3805 O O . THR A 1 499 ? -0.505 12.988 -19.019 1.00 72.12 499 THR A O 1
ATOM 3808 N N . GLU A 1 500 ? -0.349 10.752 -19.079 1.00 74.56 500 GLU A N 1
ATOM 3809 C CA . GLU A 1 500 ? -1.689 10.459 -18.572 1.00 74.56 500 GLU A CA 1
ATOM 3810 C C . GLU A 1 500 ? -1.643 10.077 -17.090 1.00 74.56 500 GLU A C 1
ATOM 3812 O O . GLU A 1 500 ? -0.694 9.451 -16.630 1.00 74.56 500 GLU A O 1
ATOM 3817 N N . ASN A 1 501 ? -2.689 10.424 -16.340 1.00 78.50 501 ASN A N 1
ATOM 3818 C CA . ASN A 1 501 ? -2.728 10.171 -14.902 1.00 78.50 501 ASN A CA 1
ATOM 3819 C C . ASN A 1 501 ? -2.850 8.678 -14.593 1.00 78.50 501 ASN A C 1
ATOM 3821 O O . ASN A 1 501 ? -3.812 8.043 -15.028 1.00 78.50 501 ASN A O 1
ATOM 3825 N N . VAL A 1 502 ? -1.956 8.168 -13.745 1.00 81.94 502 VAL A N 1
ATOM 3826 C CA . VAL A 1 502 ? -2.064 6.823 -13.167 1.00 81.94 502 VAL A CA 1
ATOM 3827 C C . VAL A 1 502 ? -2.013 6.924 -11.635 1.00 81.94 502 VAL A C 1
ATOM 3829 O O . VAL A 1 502 ? -1.154 7.626 -11.097 1.00 81.94 502 VAL A O 1
ATOM 3832 N N . PRO A 1 503 ? -2.936 6.282 -10.891 1.00 88.06 503 PRO A N 1
ATOM 3833 C CA . PRO A 1 503 ? -2.853 6.212 -9.436 1.00 88.06 503 PRO A CA 1
ATOM 3834 C C . PRO A 1 503 ? -1.530 5.610 -8.954 1.00 88.06 503 PRO A C 1
ATOM 3836 O O . PRO A 1 503 ? -1.072 4.614 -9.511 1.00 88.06 503 PRO A O 1
ATOM 3839 N N . LEU A 1 504 ? -0.957 6.157 -7.876 1.00 91.62 504 LEU A N 1
ATOM 3840 C CA . LEU A 1 504 ? 0.316 5.678 -7.331 1.00 91.62 504 LEU A CA 1
ATOM 3841 C C . LEU A 1 504 ? 0.209 4.208 -6.921 1.00 91.62 504 LEU A C 1
ATOM 3843 O O . LEU A 1 504 ? 1.078 3.427 -7.271 1.00 91.62 504 LEU A O 1
ATOM 3847 N N . LEU A 1 505 ? -0.902 3.807 -6.293 1.00 94.75 505 LEU A N 1
ATOM 3848 C CA . LEU A 1 505 ? -1.164 2.407 -5.948 1.00 94.75 505 LEU A CA 1
ATOM 3849 C C . LEU A 1 505 ? -1.130 1.468 -7.171 1.00 94.75 505 LEU A C 1
ATOM 3851 O O . LEU A 1 505 ? -0.621 0.357 -7.070 1.00 94.75 505 LEU A O 1
ATOM 3855 N N . GLN A 1 506 ? -1.641 1.909 -8.328 1.00 93.50 506 GLN A N 1
ATOM 3856 C CA . GLN A 1 506 ? -1.605 1.111 -9.563 1.00 93.50 506 GLN A CA 1
ATOM 3857 C C . GLN A 1 506 ? -0.192 1.050 -10.148 1.00 93.50 506 GLN A C 1
ATOM 3859 O O . GLN A 1 506 ? 0.225 -0.001 -10.621 1.00 93.50 506 GLN A O 1
ATOM 3864 N N . MET A 1 507 ? 0.566 2.148 -10.073 1.00 92.50 507 MET A N 1
ATOM 3865 C CA . MET A 1 507 ? 1.975 2.148 -10.470 1.00 92.50 507 MET A CA 1
ATOM 3866 C C . MET A 1 507 ? 2.820 1.239 -9.566 1.00 92.50 507 MET A C 1
ATOM 3868 O O . MET A 1 507 ? 3.610 0.446 -10.070 1.00 92.50 507 MET A O 1
ATOM 3872 N N . THR A 1 508 ? 2.618 1.291 -8.246 1.00 96.38 508 THR A N 1
ATOM 3873 C CA . THR A 1 508 ? 3.269 0.391 -7.283 1.00 96.38 508 THR A CA 1
ATOM 3874 C C . THR A 1 508 ? 2.913 -1.070 -7.575 1.00 96.38 508 THR A C 1
ATOM 3876 O O . THR A 1 508 ? 3.809 -1.905 -7.665 1.00 96.38 508 THR A O 1
ATOM 3879 N N . GLY A 1 509 ? 1.635 -1.376 -7.832 1.00 95.88 509 GLY A N 1
ATOM 3880 C CA . GLY A 1 509 ? 1.195 -2.716 -8.247 1.00 95.88 509 GLY A CA 1
ATOM 3881 C C . GLY A 1 509 ? 1.808 -3.180 -9.576 1.00 95.88 509 GLY A C 1
ATOM 3882 O O . GLY A 1 509 ? 2.185 -4.339 -9.719 1.00 95.88 509 GLY A O 1
ATOM 3883 N N . ALA A 1 510 ? 2.018 -2.276 -10.535 1.00 94.81 510 ALA A N 1
ATOM 3884 C CA . ALA A 1 510 ? 2.707 -2.613 -11.778 1.00 94.81 510 ALA A CA 1
ATOM 3885 C C . ALA A 1 510 ? 4.196 -2.942 -11.558 1.00 94.81 510 ALA A C 1
ATOM 3887 O O . ALA A 1 510 ? 4.729 -3.833 -12.216 1.00 94.81 510 ALA A O 1
ATOM 3888 N N . TYR A 1 511 ? 4.874 -2.266 -10.623 1.00 96.31 511 TYR A N 1
ATOM 3889 C CA . TYR A 1 511 ? 6.264 -2.575 -10.261 1.00 96.31 511 TYR A CA 1
ATOM 3890 C C . TYR A 1 511 ? 6.381 -3.854 -9.415 1.00 96.31 511 TYR A C 1
ATOM 3892 O O . TYR A 1 511 ? 7.403 -4.534 -9.502 1.00 96.31 511 TYR A O 1
ATOM 3900 N N . GLN A 1 512 ? 5.335 -4.245 -8.677 1.00 96.81 512 GLN A N 1
ATOM 3901 C CA . GLN A 1 512 ? 5.277 -5.540 -7.982 1.00 96.81 512 GLN A CA 1
ATOM 3902 C C . GLN A 1 512 ? 5.491 -6.717 -8.936 1.00 96.81 512 GLN A C 1
ATOM 3904 O O . GLN A 1 512 ? 6.204 -7.657 -8.595 1.00 96.81 512 GLN A O 1
ATOM 3909 N N . VAL A 1 513 ? 4.998 -6.619 -10.168 1.00 95.94 513 VAL A N 1
ATOM 3910 C CA . VAL A 1 513 ? 5.219 -7.637 -11.203 1.00 95.94 513 VAL A CA 1
ATOM 3911 C C . VAL A 1 513 ? 6.705 -7.873 -11.474 1.00 95.94 513 VAL A C 1
ATOM 3913 O O . VAL A 1 513 ? 7.120 -9.012 -11.682 1.00 95.94 513 VAL A O 1
ATOM 3916 N N . LEU A 1 514 ? 7.530 -6.822 -11.432 1.00 93.69 514 LEU A N 1
ATOM 3917 C CA . LEU A 1 514 ? 8.982 -6.930 -11.604 1.00 93.69 514 LEU A CA 1
ATOM 3918 C C . LEU A 1 514 ? 9.663 -7.553 -10.376 1.00 93.69 514 LEU A C 1
ATOM 3920 O O . LEU A 1 514 ? 10.614 -8.320 -10.525 1.00 93.69 514 LEU A O 1
ATOM 3924 N N . ALA A 1 515 ? 9.155 -7.257 -9.178 1.00 93.19 515 ALA A N 1
ATOM 3925 C CA . ALA A 1 515 ? 9.622 -7.830 -7.917 1.00 93.19 515 ALA A CA 1
ATOM 3926 C C . ALA A 1 515 ? 9.271 -9.324 -7.762 1.00 93.19 515 ALA A C 1
ATOM 3928 O O . ALA A 1 515 ? 9.941 -10.056 -7.024 1.00 93.19 515 ALA A O 1
ATOM 3929 N N . ASP A 1 516 ? 8.243 -9.798 -8.473 1.00 92.38 516 ASP A N 1
ATOM 3930 C CA . ASP A 1 516 ? 7.742 -11.168 -8.377 1.00 92.38 516 ASP A CA 1
ATOM 3931 C C . ASP A 1 516 ? 7.773 -11.960 -9.689 1.00 92.38 516 ASP A C 1
ATOM 3933 O O . ASP A 1 516 ? 6.838 -12.669 -10.051 1.00 92.38 516 ASP A O 1
ATOM 3937 N N . ASN A 1 517 ? 8.892 -11.891 -10.415 1.00 89.62 517 ASN A N 1
ATOM 3938 C CA . ASN A 1 517 ? 9.159 -12.759 -11.573 1.00 89.62 517 ASN A CA 1
ATOM 3939 C C . ASN A 1 517 ? 8.057 -12.716 -12.655 1.00 89.62 517 ASN A C 1
ATOM 3941 O O . ASN A 1 517 ? 7.764 -13.720 -13.317 1.00 89.62 517 ASN A O 1
ATOM 3945 N N . GLY A 1 518 ? 7.409 -11.566 -12.813 1.00 90.56 518 GLY A N 1
ATOM 3946 C CA . GLY A 1 518 ? 6.377 -11.332 -13.812 1.00 90.56 518 GLY A CA 1
ATOM 3947 C C . GLY A 1 518 ? 4.968 -11.730 -13.375 1.00 90.56 518 GLY A C 1
ATOM 3948 O O . GLY A 1 518 ? 4.059 -11.732 -14.211 1.00 90.56 518 GLY A O 1
ATOM 3949 N N . GLN A 1 519 ? 4.778 -12.072 -12.099 1.00 93.69 519 GLN A N 1
ATOM 3950 C CA . GLN A 1 519 ? 3.490 -12.404 -11.498 1.00 93.69 519 GLN A CA 1
ATOM 3951 C C . GLN A 1 519 ? 2.851 -11.160 -10.881 1.00 93.69 519 GLN A C 1
ATOM 3953 O O . GLN A 1 519 ? 3.428 -10.511 -10.015 1.00 93.69 519 GLN A O 1
ATOM 3958 N N . HIS A 1 520 ? 1.643 -10.835 -11.330 1.00 95.06 520 HIS A N 1
ATOM 3959 C CA . HIS A 1 520 ? 0.829 -9.781 -10.749 1.00 95.06 520 HIS A CA 1
ATOM 3960 C C . HIS A 1 520 ? -0.034 -10.327 -9.622 1.00 95.06 520 HIS A C 1
ATOM 3962 O O . HIS A 1 520 ? -0.819 -11.262 -9.826 1.00 95.06 520 HIS A O 1
ATOM 3968 N N . VAL A 1 521 ? 0.098 -9.688 -8.464 1.00 95.50 521 VAL A N 1
ATOM 3969 C CA . VAL A 1 521 ? -0.754 -9.878 -7.296 1.00 95.50 521 VAL A CA 1
ATOM 3970 C C . VAL A 1 521 ? -1.449 -8.545 -7.002 1.00 95.50 521 VAL A C 1
ATOM 3972 O O . VAL A 1 521 ? -0.773 -7.564 -6.687 1.00 95.50 521 VAL A O 1
ATOM 3975 N N . PRO A 1 522 ? -2.787 -8.468 -7.119 1.00 93.88 522 PRO A N 1
ATOM 3976 C CA . PRO A 1 522 ? -3.524 -7.234 -6.875 1.00 93.88 522 PRO A CA 1
ATOM 3977 C C . PRO A 1 522 ? -3.293 -6.672 -5.461 1.00 93.88 522 PRO A C 1
ATOM 3979 O O . PRO A 1 522 ? -3.255 -7.452 -4.506 1.00 93.88 522 PRO A O 1
ATOM 3982 N N . PRO A 1 523 ? -3.226 -5.336 -5.292 1.00 95.19 523 PRO A N 1
ATOM 3983 C CA . PRO A 1 523 ? -3.132 -4.726 -3.972 1.00 95.19 523 PRO A CA 1
ATOM 3984 C C . PRO A 1 523 ? -4.338 -5.062 -3.088 1.00 95.19 523 PRO A C 1
ATOM 3986 O O . PRO A 1 523 ? -5.488 -4.861 -3.491 1.00 95.19 523 PRO A O 1
ATOM 3989 N N . VAL A 1 524 ? -4.079 -5.505 -1.859 1.00 95.12 524 VAL A N 1
ATOM 3990 C CA . VAL A 1 524 ? -5.101 -5.867 -0.870 1.00 95.12 524 VAL A CA 1
ATOM 3991 C C . VAL A 1 524 ? -4.871 -5.124 0.445 1.00 95.12 524 VAL A C 1
ATOM 3993 O O . VAL A 1 524 ? -3.737 -4.988 0.899 1.00 95.12 524 VAL A O 1
ATOM 3996 N N . GLY A 1 525 ? -5.954 -4.612 1.037 1.00 96.12 525 GLY A N 1
ATOM 3997 C CA . GLY A 1 525 ? -5.927 -3.911 2.326 1.00 96.12 525 GLY A CA 1
ATOM 3998 C C . GLY A 1 525 ? -6.532 -4.699 3.493 1.00 96.12 525 GLY A C 1
ATOM 3999 O O . GLY A 1 525 ? -6.371 -4.324 4.652 1.00 96.12 525 GLY A O 1
ATOM 4000 N N . ILE A 1 526 ? -7.249 -5.790 3.207 1.00 95.94 526 ILE A N 1
ATOM 4001 C CA . ILE A 1 526 ? -8.038 -6.551 4.186 1.00 95.94 526 ILE A CA 1
ATOM 4002 C C . ILE A 1 526 ? -7.488 -7.973 4.289 1.00 95.94 526 ILE A C 1
ATOM 4004 O O . ILE A 1 526 ? -7.387 -8.667 3.278 1.00 95.94 526 ILE A O 1
ATOM 4008 N N . LEU A 1 527 ? -7.202 -8.420 5.513 1.00 94.12 527 LEU A N 1
ATOM 4009 C CA . LEU A 1 527 ? -6.849 -9.809 5.809 1.00 94.12 527 LEU A CA 1
ATOM 4010 C C . LEU A 1 527 ? -8.076 -10.605 6.232 1.00 94.12 527 LEU A C 1
ATOM 4012 O O . LEU A 1 527 ? -8.368 -11.637 5.635 1.00 94.12 527 LEU A O 1
ATOM 4016 N N . ASP A 1 528 ? -8.811 -10.110 7.228 1.00 94.56 528 ASP A N 1
ATOM 4017 C CA . ASP A 1 528 ? -9.954 -10.820 7.788 1.00 94.56 528 ASP A CA 1
ATOM 4018 C C . ASP A 1 528 ? -11.113 -9.883 8.140 1.00 94.56 528 ASP A C 1
ATOM 4020 O O . ASP A 1 528 ? -10.899 -8.764 8.612 1.00 94.56 528 ASP A O 1
ATOM 4024 N N . ILE A 1 529 ? -12.343 -10.373 7.988 1.00 94.56 529 ILE A N 1
ATOM 4025 C CA . ILE A 1 529 ? -13.557 -9.735 8.513 1.00 94.56 529 ILE A CA 1
ATOM 4026 C C . ILE A 1 529 ? -14.295 -10.760 9.368 1.00 94.56 529 ILE A C 1
ATOM 4028 O O . ILE A 1 529 ? -14.769 -11.765 8.846 1.00 94.56 529 ILE A O 1
ATOM 4032 N N . TYR A 1 530 ? -14.434 -10.495 10.662 1.00 92.31 530 TYR A N 1
ATOM 4033 C CA . TYR A 1 530 ? -15.173 -11.344 11.592 1.00 92.31 530 TYR A CA 1
ATOM 4034 C C . TYR A 1 530 ? -16.488 -10.691 12.012 1.00 92.31 530 TYR A C 1
ATOM 4036 O O . TYR A 1 530 ? -16.536 -9.483 12.257 1.00 92.31 530 TYR A O 1
ATOM 4044 N N . ASP A 1 531 ? -17.539 -11.502 12.127 1.00 88.31 531 ASP A N 1
ATOM 4045 C CA . ASP A 1 531 ? -18.767 -11.102 12.810 1.00 88.31 531 ASP A CA 1
ATOM 4046 C C . ASP A 1 531 ? -18.617 -11.187 14.343 1.00 88.31 531 ASP A C 1
ATOM 4048 O O . ASP A 1 531 ? -17.632 -11.698 14.880 1.00 88.31 531 ASP A O 1
ATOM 4052 N N . GLN A 1 532 ? -19.635 -10.717 15.062 1.00 78.38 532 GLN A N 1
ATOM 4053 C CA . GLN A 1 532 ? -19.687 -10.741 16.526 1.00 78.38 532 GLN A CA 1
ATOM 4054 C C . GLN A 1 532 ? -19.648 -12.166 17.124 1.00 78.38 532 GLN A C 1
ATOM 4056 O O . GLN A 1 532 ? -19.242 -12.357 18.270 1.00 78.38 532 GLN A O 1
ATOM 4061 N N . ALA A 1 533 ? -20.080 -13.182 16.372 1.00 78.94 533 ALA A N 1
ATOM 4062 C CA . ALA A 1 533 ? -20.024 -14.578 16.802 1.00 78.94 533 ALA A CA 1
ATOM 4063 C C . ALA A 1 533 ? -18.633 -15.206 16.578 1.00 78.94 533 ALA A C 1
ATOM 4065 O O . ALA A 1 533 ? -18.402 -16.346 16.990 1.00 78.94 533 ALA A O 1
ATOM 4066 N N . GLY A 1 534 ? -17.702 -14.468 15.965 1.00 81.31 534 GLY A N 1
ATOM 4067 C CA . GLY A 1 534 ? -16.365 -14.932 15.613 1.00 81.31 534 GLY A CA 1
ATOM 4068 C C . GLY A 1 534 ? -16.326 -15.735 14.312 1.00 81.31 534 GLY A C 1
ATOM 4069 O O . GLY A 1 534 ? -15.322 -16.393 14.037 1.00 81.31 534 GLY A O 1
ATOM 4070 N N . HIS A 1 535 ? -17.388 -15.713 13.501 1.00 88.12 535 HIS A N 1
ATOM 4071 C CA . HIS A 1 535 ? -17.340 -16.306 12.170 1.00 88.12 535 HIS A CA 1
ATOM 4072 C C . HIS A 1 535 ? -16.559 -15.397 11.227 1.00 88.12 535 HIS A C 1
ATOM 4074 O O . HIS A 1 535 ? -16.831 -14.201 11.123 1.00 88.12 535 HIS A O 1
ATOM 4080 N N . ASN A 1 536 ? -15.615 -15.988 10.502 1.00 91.94 536 ASN A N 1
ATOM 4081 C CA . ASN A 1 536 ? -14.862 -15.286 9.476 1.00 91.94 536 ASN A CA 1
ATOM 4082 C C . ASN A 1 536 ? -15.719 -15.156 8.198 1.00 91.94 536 ASN A C 1
ATOM 4084 O O . ASN A 1 536 ? -16.032 -16.154 7.545 1.00 91.94 536 ASN A O 1
ATOM 4088 N N . LEU A 1 537 ? -16.123 -13.929 7.871 1.00 91.88 537 LEU A N 1
ATOM 4089 C CA . LEU A 1 537 ? -16.917 -13.562 6.695 1.00 91.88 537 LEU A CA 1
ATOM 4090 C C . LEU A 1 537 ? -16.058 -13.374 5.435 1.00 91.88 537 LEU A C 1
ATOM 4092 O O . LEU A 1 537 ? -16.570 -13.485 4.318 1.00 91.88 537 LEU A O 1
ATOM 4096 N N . TYR A 1 538 ? -14.772 -13.065 5.602 1.00 93.50 538 TYR A N 1
ATOM 4097 C CA . TYR A 1 538 ? -13.807 -12.869 4.524 1.00 93.50 538 TYR A CA 1
ATOM 4098 C C . TYR A 1 538 ? -12.400 -13.141 5.040 1.00 93.50 538 TYR A C 1
ATOM 4100 O O . TYR A 1 538 ? -11.994 -12.520 6.014 1.00 93.50 538 TYR A O 1
ATOM 4108 N N . HIS A 1 539 ? -11.651 -13.991 4.340 1.00 93.69 539 HIS A N 1
ATOM 4109 C CA . HIS A 1 539 ? -10.260 -14.299 4.646 1.00 93.69 539 HIS A CA 1
ATOM 4110 C C . HIS A 1 539 ? -9.402 -14.185 3.384 1.00 93.69 539 HIS A C 1
ATOM 4112 O O . HIS A 1 539 ? -9.701 -14.824 2.370 1.00 93.69 539 HIS A O 1
ATOM 4118 N N . TYR A 1 540 ? -8.314 -13.425 3.468 1.00 94.00 540 TYR A N 1
ATOM 4119 C CA . TYR A 1 540 ? -7.271 -13.385 2.455 1.00 94.00 540 TYR A CA 1
ATOM 4120 C C . TYR A 1 540 ? -6.155 -14.378 2.798 1.00 94.00 540 TYR A C 1
ATOM 4122 O O . TYR A 1 540 ? -5.425 -14.209 3.775 1.00 94.00 540 TYR A O 1
ATOM 4130 N N . ASN A 1 541 ? -6.005 -15.417 1.974 1.00 92.38 541 ASN A N 1
ATOM 4131 C CA . ASN A 1 541 ? -4.959 -16.418 2.159 1.00 92.38 541 ASN A CA 1
ATOM 4132 C C . ASN A 1 541 ? -3.633 -15.934 1.555 1.00 92.38 541 ASN A C 1
ATOM 4134 O O . ASN A 1 541 ? -3.376 -16.131 0.367 1.00 92.38 541 ASN A O 1
ATOM 4138 N N . THR A 1 542 ? -2.760 -15.371 2.387 1.00 88.44 542 THR A N 1
ATOM 4139 C CA . THR A 1 542 ? -1.427 -14.897 1.973 1.00 88.44 542 THR A CA 1
ATOM 4140 C C . THR A 1 542 ? -0.513 -16.010 1.451 1.00 88.44 542 THR A C 1
ATOM 4142 O O . THR A 1 542 ? 0.417 -15.732 0.703 1.00 88.44 542 THR A O 1
ATOM 4145 N N . GLY A 1 543 ? -0.780 -17.278 1.787 1.00 89.38 543 GLY A N 1
ATOM 4146 C CA . GLY A 1 543 ? -0.044 -18.428 1.251 1.00 89.38 543 GLY A CA 1
ATOM 4147 C C . GLY A 1 543 ? -0.472 -18.846 -0.160 1.00 89.38 543 GLY A C 1
ATOM 4148 O O . GLY A 1 543 ? 0.210 -19.658 -0.786 1.00 89.38 543 GLY A O 1
ATOM 4149 N N . GLN A 1 544 ? -1.603 -18.334 -0.656 1.00 90.88 544 GLN A N 1
ATOM 4150 C CA . GLN A 1 544 ? -2.124 -18.582 -2.004 1.00 90.88 544 GLN A CA 1
ATOM 4151 C C . GLN A 1 544 ? -2.776 -17.306 -2.566 1.00 90.88 544 GLN A C 1
ATOM 4153 O O . GLN A 1 544 ? -3.998 -17.273 -2.750 1.00 90.88 544 GLN A O 1
ATOM 4158 N N . PRO A 1 545 ? -1.986 -16.249 -2.823 1.00 91.38 545 PRO A N 1
ATOM 4159 C CA . PRO A 1 545 ? -2.510 -15.006 -3.369 1.00 91.38 545 PRO A CA 1
ATOM 4160 C C . PRO A 1 545 ? -3.089 -15.217 -4.784 1.00 91.38 545 PRO A C 1
ATOM 4162 O O . PRO A 1 545 ? -2.682 -16.143 -5.498 1.00 91.38 545 PRO A O 1
ATOM 4165 N N . PRO A 1 546 ? -4.043 -14.376 -5.226 1.00 90.12 546 PRO A N 1
ATOM 4166 C CA . PRO A 1 546 ? -4.601 -14.437 -6.570 1.00 90.12 546 PRO A CA 1
ATOM 4167 C C . PRO A 1 546 ? -3.577 -13.920 -7.588 1.00 90.12 546 PRO A C 1
ATOM 4169 O O . PRO A 1 546 ? -3.501 -12.730 -7.882 1.00 90.12 546 PRO A O 1
ATOM 4172 N N . VAL A 1 547 ? -2.785 -14.845 -8.121 1.00 92.81 547 VAL A N 1
ATOM 4173 C CA . VAL A 1 547 ? -1.691 -14.569 -9.055 1.00 92.81 547 VAL A CA 1
ATOM 4174 C C . VAL A 1 547 ? -2.167 -14.588 -10.508 1.00 92.81 547 VAL A C 1
ATOM 4176 O O . VAL A 1 547 ? -2.882 -15.498 -10.931 1.00 92.81 547 VAL A O 1
ATOM 4179 N N . THR A 1 548 ? -1.683 -13.638 -11.311 1.00 92.12 548 THR A N 1
ATOM 4180 C CA . THR A 1 548 ? -1.750 -13.683 -12.782 1.00 92.12 548 THR A CA 1
ATOM 4181 C C . THR A 1 548 ? -0.359 -13.490 -13.384 1.00 92.12 548 THR A C 1
ATOM 4183 O O . THR A 1 548 ? 0.292 -12.488 -13.116 1.00 92.12 548 THR A O 1
ATOM 4186 N N . GLN A 1 549 ? 0.112 -14.410 -14.232 1.00 91.56 549 GLN A N 1
ATOM 4187 C CA . GLN A 1 549 ? 1.374 -14.212 -14.956 1.00 91.56 549 GLN A CA 1
ATOM 4188 C C . GLN A 1 549 ? 1.180 -13.171 -16.068 1.00 91.56 549 GLN A C 1
ATOM 4190 O O . GLN A 1 549 ? 0.409 -13.404 -16.999 1.00 91.56 549 GLN A O 1
ATOM 4195 N N . VAL A 1 550 ? 1.895 -12.048 -15.996 1.00 90.31 550 VAL A N 1
ATOM 4196 C CA . VAL A 1 550 ? 1.803 -10.958 -16.983 1.00 90.31 550 VAL A CA 1
ATOM 4197 C C . VAL A 1 550 ? 2.915 -11.049 -18.023 1.00 90.31 550 VAL A C 1
ATOM 4199 O O . VAL A 1 550 ? 2.654 -10.944 -19.221 1.00 90.31 550 VAL A O 1
ATOM 4202 N N . VAL A 1 551 ? 4.153 -11.276 -17.581 1.00 85.88 551 VAL A N 1
ATOM 4203 C CA . VAL A 1 551 ? 5.333 -11.454 -18.446 1.00 85.88 551 VAL A CA 1
ATOM 4204 C C . VAL A 1 551 ? 6.201 -12.595 -17.919 1.00 85.88 551 VAL A C 1
ATOM 4206 O O . VAL A 1 551 ? 6.142 -12.868 -16.729 1.00 85.88 551 VAL A O 1
ATOM 4209 N N . PRO A 1 552 ? 7.009 -13.288 -18.735 1.00 84.25 552 PRO A N 1
ATOM 4210 C CA . PRO A 1 552 ? 7.943 -14.296 -18.227 1.00 84.25 552 PRO A CA 1
ATOM 4211 C C . PRO A 1 552 ? 9.012 -13.696 -17.301 1.00 84.25 552 PRO A C 1
ATOM 4213 O O . PRO A 1 552 ? 9.426 -12.554 -17.497 1.00 84.25 552 PRO A O 1
ATOM 4216 N N . ALA A 1 553 ? 9.537 -14.493 -16.367 1.00 83.69 553 ALA A N 1
ATOM 4217 C CA . ALA A 1 553 ? 10.597 -14.073 -15.442 1.00 83.69 553 ALA A CA 1
ATOM 4218 C C . ALA A 1 553 ? 11.856 -13.530 -16.153 1.00 83.69 553 ALA A C 1
ATOM 4220 O O . ALA A 1 553 ? 12.521 -12.629 -15.665 1.00 83.69 553 ALA A O 1
ATOM 4221 N N . GLN A 1 554 ? 12.159 -14.001 -17.365 1.00 79.00 554 GLN A N 1
ATOM 4222 C CA . GLN A 1 554 ? 13.297 -13.501 -18.146 1.00 79.00 554 GLN A CA 1
ATOM 4223 C C . GLN A 1 554 ? 13.126 -12.032 -18.562 1.00 79.00 554 GLN A C 1
ATOM 4225 O O . GLN A 1 554 ? 14.109 -11.309 -18.713 1.00 79.00 554 GLN A O 1
ATOM 4230 N N . VAL A 1 555 ? 11.880 -11.583 -18.759 1.00 81.44 555 VAL A N 1
ATOM 4231 C CA . VAL A 1 555 ? 11.579 -10.176 -19.047 1.00 81.44 555 VAL A CA 1
ATOM 4232 C C . VAL A 1 555 ? 11.809 -9.332 -17.801 1.00 81.44 555 VAL A C 1
ATOM 4234 O O . VAL A 1 555 ? 12.393 -8.254 -17.900 1.00 81.44 555 VAL A O 1
ATOM 4237 N N . THR A 1 556 ? 11.401 -9.826 -16.630 1.00 85.81 556 THR A N 1
ATOM 4238 C CA . THR A 1 556 ? 11.650 -9.122 -15.369 1.00 85.81 556 THR A CA 1
ATOM 4239 C C . THR A 1 556 ? 13.136 -9.071 -15.052 1.00 85.81 556 THR A C 1
ATOM 4241 O O . THR A 1 556 ? 13.629 -7.999 -14.737 1.00 85.81 556 THR A O 1
ATOM 4244 N N . ASP A 1 557 ? 13.874 -10.164 -15.254 1.00 80.12 557 ASP A N 1
ATOM 4245 C CA . ASP A 1 557 ? 15.325 -10.218 -15.050 1.00 80.12 557 ASP A CA 1
ATOM 4246 C C . ASP A 1 557 ? 16.059 -9.172 -15.899 1.00 80.12 557 ASP A C 1
ATOM 4248 O O . ASP A 1 557 ? 16.916 -8.442 -15.395 1.00 80.12 557 ASP A O 1
ATOM 4252 N N . LEU A 1 558 ? 15.683 -9.049 -17.177 1.00 77.12 558 LEU A N 1
ATOM 4253 C CA . LEU A 1 558 ? 16.243 -8.045 -18.080 1.00 77.12 558 LEU A CA 1
ATOM 4254 C C . LEU A 1 558 ? 15.985 -6.625 -17.563 1.00 77.12 558 LEU A C 1
ATOM 4256 O O . LEU A 1 558 ? 16.910 -5.814 -17.517 1.00 77.12 558 LEU A O 1
ATOM 4260 N N . ILE A 1 559 ? 14.747 -6.325 -17.164 1.00 82.44 559 ILE A N 1
ATOM 4261 C CA . ILE A 1 559 ? 14.366 -4.984 -16.710 1.00 82.44 559 ILE A CA 1
ATOM 4262 C C . ILE A 1 559 ? 15.051 -4.645 -15.384 1.00 82.44 559 ILE A C 1
ATOM 4264 O O . ILE A 1 559 ? 15.700 -3.604 -15.263 1.00 82.44 559 ILE A O 1
ATOM 4268 N N . THR A 1 560 ? 14.966 -5.550 -14.415 1.00 86.12 560 THR A N 1
ATOM 4269 C CA . THR A 1 560 ? 15.574 -5.416 -13.092 1.00 86.12 560 THR A CA 1
ATOM 4270 C C . THR A 1 560 ? 17.091 -5.263 -13.191 1.00 86.12 560 THR A C 1
ATOM 4272 O O . THR A 1 560 ? 17.641 -4.415 -12.498 1.00 86.12 560 THR A O 1
ATOM 4275 N N . SER A 1 561 ? 17.775 -5.977 -14.099 1.00 79.31 561 SER A N 1
ATOM 4276 C CA . SER A 1 561 ? 19.235 -5.849 -14.284 1.00 79.31 561 SER A CA 1
ATOM 4277 C C . SER A 1 561 ? 19.680 -4.426 -14.648 1.00 79.31 561 SER A C 1
ATOM 4279 O O . SER A 1 561 ? 20.733 -3.972 -14.203 1.00 79.31 561 SER A O 1
ATOM 4281 N N . GLY A 1 562 ? 18.858 -3.696 -15.410 1.00 77.31 562 GLY A N 1
ATOM 4282 C CA . GLY A 1 562 ? 19.083 -2.281 -15.694 1.00 77.31 562 GLY A CA 1
ATOM 4283 C C . GLY A 1 562 ? 18.729 -1.396 -14.501 1.00 77.31 562 GLY A C 1
ATOM 4284 O O . GLY A 1 562 ? 19.471 -0.475 -14.171 1.00 77.31 562 GLY A O 1
ATOM 4285 N N . LEU A 1 563 ? 17.621 -1.700 -13.820 1.00 82.31 563 LEU A N 1
ATOM 4286 C CA . LEU A 1 563 ? 17.119 -0.917 -12.692 1.00 82.31 563 LEU A CA 1
ATOM 4287 C C . LEU A 1 563 ? 17.897 -1.085 -11.387 1.00 82.31 563 LEU A C 1
ATOM 4289 O O . LEU A 1 563 ? 17.588 -0.328 -10.477 1.00 82.31 563 LEU A O 1
ATOM 4293 N N . ILE A 1 564 ? 18.851 -2.014 -11.272 1.00 82.62 564 ILE A N 1
ATOM 4294 C CA . ILE A 1 564 ? 19.771 -2.159 -10.118 1.00 82.62 564 ILE A CA 1
ATOM 4295 C C . ILE A 1 564 ? 21.198 -1.662 -10.420 1.00 82.62 564 ILE A C 1
ATOM 4297 O O . ILE A 1 564 ? 22.086 -1.756 -9.576 1.00 82.62 564 ILE A O 1
ATOM 4301 N N . ASN A 1 565 ? 21.468 -1.208 -11.649 1.00 77.00 565 ASN A N 1
ATOM 4302 C CA . ASN A 1 565 ? 22.817 -0.858 -12.093 1.00 77.00 565 ASN A CA 1
ATOM 4303 C C . ASN A 1 565 ? 23.209 0.562 -11.647 1.00 77.00 565 ASN A C 1
ATOM 4305 O O . ASN A 1 565 ? 23.152 1.507 -12.437 1.00 77.00 565 ASN A O 1
ATOM 4309 N N . GLU A 1 566 ? 23.641 0.689 -10.392 1.00 72.56 566 GLU A N 1
ATOM 4310 C CA . GLU A 1 566 ? 24.138 1.948 -9.820 1.00 72.56 566 GLU A CA 1
ATOM 4311 C C . GLU A 1 566 ? 25.370 2.528 -10.542 1.00 72.56 566 GLU A C 1
ATOM 4313 O O . GLU A 1 566 ? 25.366 3.724 -10.828 1.00 72.56 566 GLU A O 1
ATOM 4318 N N . PRO A 1 567 ? 26.387 1.747 -10.969 1.00 69.44 567 PRO A N 1
ATOM 4319 C CA . PRO A 1 567 ? 27.475 2.305 -11.783 1.00 69.44 567 PRO A CA 1
ATOM 4320 C C . PRO A 1 567 ? 26.979 2.962 -13.078 1.00 69.44 567 PRO A C 1
ATOM 4322 O O . PRO A 1 567 ? 27.500 3.986 -13.512 1.00 69.44 567 PRO A O 1
ATOM 4325 N N . GLY A 1 568 ? 25.924 2.408 -13.686 1.00 68.69 568 GLY A N 1
ATOM 4326 C CA . GLY A 1 568 ? 25.273 2.991 -14.862 1.00 68.69 568 GLY A CA 1
ATOM 4327 C C . GLY A 1 568 ? 24.548 4.315 -14.593 1.00 68.69 568 GLY A C 1
ATOM 4328 O O . GLY A 1 568 ? 24.219 5.027 -15.542 1.00 68.69 568 GLY A O 1
ATOM 4329 N N . ARG A 1 569 ? 24.306 4.655 -13.322 1.00 69.12 569 ARG A N 1
ATOM 4330 C CA . ARG A 1 569 ? 23.625 5.874 -12.869 1.00 69.12 569 ARG A CA 1
ATOM 4331 C C . ARG A 1 569 ? 24.575 7.027 -12.529 1.00 69.12 569 ARG A C 1
ATOM 4333 O O . ARG A 1 569 ? 24.132 8.180 -12.549 1.00 69.12 569 ARG A O 1
ATOM 4340 N N . GLN A 1 570 ? 25.866 6.750 -12.328 1.00 63.91 570 GLN A N 1
ATOM 4341 C CA . GLN A 1 570 ? 26.862 7.728 -11.867 1.00 63.91 570 GLN A CA 1
ATOM 4342 C C . GLN A 1 570 ? 27.001 8.958 -12.771 1.00 63.91 570 GLN A C 1
ATOM 4344 O O . GLN A 1 570 ? 27.032 10.085 -12.288 1.00 63.91 570 GLN A O 1
ATOM 4349 N N . ASP A 1 571 ? 26.975 8.784 -14.095 1.00 58.59 571 ASP A N 1
ATOM 4350 C CA . ASP A 1 571 ? 27.056 9.911 -15.043 1.00 58.59 571 ASP A CA 1
ATOM 4351 C C . ASP A 1 571 ? 25.882 10.905 -14.910 1.00 58.59 571 ASP A C 1
ATOM 4353 O O . ASP A 1 571 ? 25.968 12.054 -15.354 1.00 58.59 571 ASP A O 1
ATOM 4357 N N . THR A 1 572 ? 24.757 10.456 -14.346 1.00 59.56 572 THR A N 1
ATOM 4358 C CA . THR A 1 572 ? 23.516 11.239 -14.238 1.00 59.56 572 THR A CA 1
ATOM 4359 C C . THR A 1 572 ? 23.342 11.833 -12.853 1.00 59.56 572 THR A C 1
ATOM 4361 O O . THR A 1 572 ? 22.983 13.007 -12.740 1.00 59.56 572 THR A O 1
ATOM 4364 N N . PHE A 1 573 ? 23.591 11.031 -11.821 1.00 62.50 573 PHE A N 1
ATOM 4365 C CA . PHE A 1 573 ? 23.309 11.388 -10.434 1.00 62.50 573 PHE A CA 1
ATOM 4366 C C . PHE A 1 573 ? 24.577 11.621 -9.596 1.00 62.50 573 PHE A C 1
ATOM 4368 O O . PHE A 1 573 ? 24.470 12.099 -8.473 1.00 62.50 573 PHE A O 1
ATOM 4375 N N . GLY A 1 574 ? 25.766 11.376 -10.155 1.00 58.16 574 GLY A N 1
ATOM 4376 C CA . GLY A 1 574 ? 27.043 11.395 -9.440 1.00 58.16 574 GLY A CA 1
ATOM 4377 C C . GLY A 1 574 ? 27.352 10.061 -8.759 1.00 58.16 574 GLY A C 1
ATOM 4378 O O . GLY A 1 574 ? 26.559 9.128 -8.809 1.00 58.16 574 GLY A O 1
ATOM 4379 N N . ASP A 1 575 ? 28.510 9.975 -8.104 1.00 54.28 575 ASP A N 1
ATOM 4380 C CA . ASP A 1 575 ? 28.952 8.761 -7.394 1.00 54.28 575 ASP A CA 1
ATOM 4381 C C . ASP A 1 575 ? 28.145 8.480 -6.107 1.00 54.28 575 ASP A C 1
ATOM 4383 O O . ASP A 1 575 ? 28.268 7.407 -5.518 1.00 54.28 575 ASP A O 1
ATOM 4387 N N . ASP A 1 576 ? 27.322 9.444 -5.681 1.00 58.84 576 ASP A N 1
ATOM 4388 C CA . ASP A 1 576 ? 26.602 9.467 -4.411 1.00 58.84 576 ASP A CA 1
ATOM 4389 C C . ASP A 1 576 ? 25.238 10.171 -4.588 1.00 58.84 576 ASP A C 1
ATOM 4391 O O . ASP A 1 576 ? 25.179 11.377 -4.845 1.00 58.84 576 ASP A O 1
ATOM 4395 N N . HIS A 1 577 ? 24.141 9.404 -4.536 1.00 66.75 577 HIS A N 1
ATOM 4396 C CA . HIS A 1 577 ? 22.777 9.895 -4.756 1.00 66.75 577 HIS A CA 1
ATOM 4397 C C . HIS A 1 577 ? 21.719 9.047 -4.035 1.00 66.75 577 HIS A C 1
ATOM 4399 O O . HIS A 1 577 ? 21.917 7.862 -3.800 1.00 66.75 577 HIS A O 1
ATOM 4405 N N . GLN A 1 578 ? 20.526 9.607 -3.809 1.00 72.19 578 GLN A N 1
ATOM 4406 C CA . GLN A 1 578 ? 19.424 8.993 -3.035 1.00 72.19 578 GLN A CA 1
ATOM 4407 C C . GLN A 1 578 ? 18.720 7.785 -3.697 1.00 72.19 578 GLN A C 1
ATOM 4409 O O . GLN A 1 578 ? 17.714 7.303 -3.194 1.00 72.19 578 GLN A O 1
ATOM 4414 N N . LEU A 1 579 ? 19.201 7.320 -4.855 1.00 76.75 579 LEU A N 1
ATOM 4415 C CA . LEU A 1 579 ? 18.768 6.029 -5.432 1.00 76.75 579 LEU A CA 1
ATOM 4416 C C . LEU A 1 579 ? 19.782 4.912 -5.143 1.00 76.75 579 LEU A C 1
ATOM 4418 O O . LEU A 1 579 ? 19.490 3.754 -5.418 1.00 76.75 579 LEU A O 1
ATOM 4422 N N . SER A 1 580 ? 20.963 5.267 -4.631 1.00 74.75 580 SER A N 1
ATOM 4423 C CA . SER A 1 580 ? 22.052 4.352 -4.326 1.00 74.75 580 SER A CA 1
ATOM 4424 C C . SER A 1 580 ? 21.955 3.889 -2.879 1.00 74.75 580 SER A C 1
ATOM 4426 O O . SER A 1 580 ? 21.700 4.692 -1.990 1.00 74.75 580 SER A O 1
ATOM 4428 N N . PHE A 1 581 ? 22.243 2.608 -2.651 1.00 78.38 581 PHE A N 1
ATOM 4429 C CA . PHE A 1 581 ? 22.341 1.997 -1.318 1.00 78.38 581 PHE A CA 1
ATOM 4430 C C . PHE A 1 581 ? 23.805 1.772 -0.918 1.00 78.38 581 PHE A C 1
ATOM 4432 O O . PHE A 1 581 ? 24.152 0.799 -0.244 1.00 78.38 581 PHE A O 1
ATOM 4439 N N . ALA A 1 582 ? 24.701 2.634 -1.411 1.00 72.56 582 ALA A N 1
ATOM 4440 C CA . ALA A 1 582 ? 26.128 2.590 -1.099 1.00 72.56 582 ALA A CA 1
ATOM 4441 C C . ALA A 1 582 ? 26.435 2.919 0.374 1.00 72.56 582 ALA A C 1
ATOM 4443 O O . ALA A 1 582 ? 27.467 2.500 0.897 1.00 72.56 582 ALA A O 1
ATOM 4444 N N . ASP A 1 583 ? 25.533 3.637 1.036 1.00 69.88 583 ASP A N 1
ATOM 4445 C CA . ASP A 1 583 ? 25.494 3.869 2.481 1.00 69.88 583 ASP A CA 1
ATOM 4446 C C . ASP A 1 583 ? 25.315 2.564 3.282 1.00 69.88 583 ASP A C 1
ATOM 4448 O O . ASP A 1 583 ? 25.941 2.389 4.332 1.00 69.88 583 ASP A O 1
ATOM 4452 N N . GLN A 1 584 ? 24.537 1.614 2.754 1.00 74.38 584 GLN A N 1
ATOM 4453 C CA . GLN A 1 584 ? 24.340 0.279 3.334 1.00 74.38 584 GLN A CA 1
ATOM 4454 C C . GLN A 1 584 ? 25.402 -0.731 2.880 1.00 74.38 584 GLN A C 1
ATOM 4456 O O . GLN A 1 584 ? 25.835 -1.598 3.651 1.00 74.38 584 GLN A O 1
ATOM 4461 N N . ASP A 1 585 ? 25.822 -0.649 1.619 1.00 78.12 585 ASP A N 1
ATOM 4462 C CA . ASP A 1 585 ? 26.891 -1.459 1.045 1.00 78.12 585 ASP A CA 1
ATOM 4463 C C . ASP A 1 585 ? 27.663 -0.688 -0.018 1.00 78.12 585 ASP A C 1
ATOM 4465 O O . ASP A 1 585 ? 27.231 -0.612 -1.172 1.00 78.12 585 ASP A O 1
ATOM 4469 N N . PRO A 1 586 ? 28.868 -0.202 0.329 1.00 76.44 586 PRO A N 1
ATOM 4470 C CA . PRO A 1 586 ? 29.698 0.577 -0.579 1.00 76.44 586 PRO A CA 1
ATOM 4471 C C . PRO A 1 586 ? 30.006 -0.123 -1.907 1.00 76.44 586 PRO A C 1
ATOM 4473 O O . PRO A 1 586 ? 30.360 0.538 -2.884 1.00 76.44 586 PRO A O 1
ATOM 4476 N N . THR A 1 587 ? 29.882 -1.455 -1.987 1.00 77.62 587 THR A N 1
ATOM 4477 C CA . THR A 1 587 ? 30.074 -2.171 -3.253 1.00 77.62 587 THR A CA 1
ATOM 4478 C C . THR A 1 587 ? 28.975 -1.865 -4.268 1.00 77.62 587 THR A C 1
ATOM 4480 O O . THR A 1 587 ? 29.273 -1.882 -5.463 1.00 77.62 587 THR A O 1
ATOM 4483 N N . CYS A 1 588 ? 27.765 -1.485 -3.839 1.00 76.94 588 CYS A N 1
ATOM 4484 C CA . CYS A 1 588 ? 26.681 -1.085 -4.739 1.00 76.94 588 CYS A CA 1
ATOM 4485 C C . CYS A 1 588 ? 27.084 0.085 -5.638 1.00 76.94 588 CYS A C 1
ATOM 4487 O O . CYS A 1 588 ? 26.776 0.051 -6.821 1.00 76.94 588 CYS A O 1
ATOM 4489 N N . ALA A 1 589 ? 27.898 1.032 -5.156 1.00 71.94 589 ALA A N 1
ATOM 4490 C CA . ALA A 1 589 ? 28.412 2.122 -5.991 1.00 71.94 589 ALA A CA 1
ATOM 4491 C C . ALA A 1 589 ? 29.285 1.644 -7.167 1.00 71.94 589 ALA A C 1
ATOM 4493 O O . ALA A 1 589 ? 29.452 2.360 -8.143 1.00 71.94 589 ALA A O 1
ATOM 4494 N N . THR A 1 590 ? 29.878 0.450 -7.097 1.00 72.25 590 THR A N 1
ATOM 4495 C CA . THR A 1 590 ? 30.884 -0.007 -8.079 1.00 72.25 590 THR A CA 1
ATOM 4496 C C . THR A 1 590 ? 30.482 -1.266 -8.838 1.00 72.25 590 THR A C 1
ATOM 4498 O O . THR A 1 590 ? 31.101 -1.589 -9.852 1.00 72.25 590 THR A O 1
ATOM 4501 N N . THR A 1 591 ? 29.448 -1.982 -8.389 1.00 74.06 591 THR A N 1
ATOM 4502 C CA . THR A 1 591 ? 28.979 -3.203 -9.044 1.00 74.06 591 THR A CA 1
ATOM 4503 C C . THR A 1 591 ? 27.466 -3.407 -8.894 1.00 74.06 591 THR A C 1
ATOM 4505 O O . THR A 1 591 ? 26.942 -3.303 -7.786 1.00 74.06 591 THR A O 1
ATOM 4508 N N . PRO A 1 592 ? 26.758 -3.814 -9.969 1.00 67.25 592 PRO A N 1
ATOM 4509 C CA . PRO A 1 592 ? 25.354 -4.239 -9.888 1.00 67.25 592 PRO A CA 1
ATOM 4510 C C . PRO A 1 592 ? 25.142 -5.516 -9.054 1.00 67.25 592 PRO A C 1
ATOM 4512 O O . PRO A 1 592 ? 24.020 -5.845 -8.678 1.00 67.25 592 PRO A O 1
ATOM 4515 N N . ALA A 1 593 ? 26.207 -6.277 -8.780 1.00 72.69 593 ALA A N 1
ATOM 4516 C CA . ALA A 1 593 ? 26.170 -7.533 -8.027 1.00 72.69 593 ALA A CA 1
ATOM 4517 C C . ALA A 1 593 ? 26.414 -7.342 -6.517 1.00 72.69 593 ALA A C 1
ATOM 4519 O O . ALA A 1 593 ? 26.959 -8.236 -5.866 1.00 72.69 593 ALA A O 1
ATOM 4520 N N . CYS A 1 594 ? 26.084 -6.171 -5.968 1.00 78.31 594 CYS A N 1
ATOM 4521 C CA . CYS A 1 594 ? 26.272 -5.901 -4.548 1.00 78.31 594 CYS A CA 1
ATOM 4522 C C . CYS A 1 594 ? 25.322 -6.724 -3.665 1.00 78.31 594 CYS A C 1
ATOM 4524 O O . CYS A 1 594 ? 24.367 -7.343 -4.142 1.00 78.31 594 CYS A O 1
ATOM 4526 N N . LYS A 1 595 ? 25.588 -6.754 -2.356 1.00 80.38 595 LYS A N 1
ATOM 4527 C CA . LYS A 1 595 ? 24.808 -7.552 -1.399 1.00 80.38 595 LYS A CA 1
ATOM 4528 C C . LYS A 1 595 ? 23.390 -7.007 -1.211 1.00 80.38 595 LYS A C 1
ATOM 4530 O O . LYS A 1 595 ? 22.546 -7.745 -0.709 1.00 80.38 595 LYS A O 1
ATOM 4535 N N . TYR A 1 596 ? 23.154 -5.750 -1.584 1.00 80.56 596 TYR A N 1
ATOM 4536 C CA . TYR A 1 596 ? 21.926 -5.005 -1.327 1.00 80.56 596 TYR A CA 1
ATOM 4537 C C . TYR A 1 596 ? 21.384 -4.374 -2.593 1.00 80.56 596 TYR A C 1
ATOM 4539 O O . TYR A 1 596 ? 21.516 -3.182 -2.844 1.00 80.56 596 TYR A O 1
ATOM 4547 N N . GLN A 1 597 ? 20.778 -5.217 -3.412 1.00 86.25 597 GLN A N 1
ATOM 4548 C CA . GLN A 1 597 ? 20.192 -4.801 -4.669 1.00 86.25 597 GLN A CA 1
ATOM 4549 C C . GLN A 1 597 ? 18.808 -4.214 -4.419 1.00 86.25 597 GLN A C 1
ATOM 4551 O O . GLN A 1 597 ? 17.900 -4.910 -3.960 1.00 86.25 597 GLN A O 1
ATOM 4556 N N . VAL A 1 598 ? 18.644 -2.949 -4.789 1.00 88.88 598 VAL A N 1
ATOM 4557 C CA . VAL A 1 598 ? 17.348 -2.279 -4.841 1.00 88.88 598 VAL A CA 1
ATOM 4558 C C . VAL A 1 598 ? 17.154 -1.769 -6.257 1.00 88.88 598 VAL A C 1
ATOM 4560 O O . VAL A 1 598 ? 17.994 -1.058 -6.804 1.00 88.88 598 VAL A O 1
ATOM 4563 N N . ALA A 1 599 ? 16.057 -2.183 -6.881 1.00 89.50 599 ALA A N 1
ATOM 4564 C CA . ALA A 1 599 ? 15.696 -1.711 -8.203 1.00 89.50 599 ALA A CA 1
ATOM 4565 C C . ALA A 1 599 ? 14.891 -0.423 -8.062 1.00 89.50 599 ALA A C 1
ATOM 4567 O O . ALA A 1 599 ? 13.940 -0.388 -7.287 1.00 89.50 599 ALA A O 1
ATOM 4568 N N . ALA A 1 600 ? 15.226 0.629 -8.803 1.00 88.00 600 ALA A N 1
ATOM 4569 C CA . ALA A 1 600 ? 14.529 1.904 -8.662 1.00 88.00 600 ALA A CA 1
ATOM 4570 C C . ALA A 1 600 ? 14.471 2.702 -9.962 1.00 88.00 600 ALA A C 1
ATOM 4572 O O . ALA A 1 600 ? 15.387 2.648 -10.790 1.00 88.00 600 ALA A O 1
ATOM 4573 N N . GLN A 1 601 ? 13.389 3.466 -10.106 1.00 85.19 601 GLN A N 1
ATOM 4574 C CA . GLN A 1 601 ? 13.152 4.400 -11.196 1.00 85.19 601 GLN A CA 1
ATOM 4575 C C . GLN A 1 601 ? 12.502 5.676 -10.650 1.00 85.19 601 GLN A C 1
ATOM 4577 O O . GLN A 1 601 ? 11.467 5.633 -9.985 1.00 85.19 601 GLN A O 1
ATOM 4582 N N . ALA A 1 602 ? 13.093 6.823 -10.980 1.00 80.62 602 ALA A N 1
ATOM 4583 C CA . ALA A 1 602 ? 12.541 8.139 -10.678 1.00 80.62 602 ALA A CA 1
ATOM 4584 C C . ALA A 1 602 ? 12.003 8.811 -11.951 1.00 80.62 602 ALA A C 1
ATOM 4586 O O . ALA A 1 602 ? 12.474 8.557 -13.067 1.00 80.62 602 ALA A O 1
ATOM 4587 N N . SER A 1 603 ? 11.011 9.683 -11.789 1.00 77.12 603 SER A N 1
ATOM 4588 C CA . SER A 1 603 ? 10.460 10.491 -12.873 1.00 77.12 603 SER A CA 1
ATOM 4589 C C . SER A 1 603 ? 11.428 11.615 -13.257 1.00 77.12 603 SER A C 1
ATOM 4591 O O . SER A 1 603 ? 11.871 12.374 -12.398 1.00 77.12 603 SER A O 1
ATOM 4593 N N . ASP A 1 604 ? 11.701 11.810 -14.542 1.00 65.25 604 ASP A N 1
ATOM 4594 C CA . ASP A 1 604 ? 12.541 12.905 -15.044 1.00 65.25 604 ASP A CA 1
ATOM 4595 C C . ASP A 1 604 ? 11.795 14.248 -15.184 1.00 65.25 604 ASP A C 1
ATOM 4597 O O . ASP A 1 604 ? 12.301 15.184 -15.814 1.00 65.25 604 ASP A O 1
ATOM 4601 N N . THR A 1 605 ? 10.593 14.364 -14.614 1.00 55.03 605 THR A N 1
ATOM 4602 C CA . THR A 1 605 ? 9.689 15.495 -14.830 1.00 55.03 605 THR A CA 1
ATOM 4603 C C . THR A 1 605 ? 10.350 16.814 -14.411 1.00 55.03 605 THR A C 1
ATOM 4605 O O . THR A 1 605 ? 10.896 16.964 -13.321 1.00 55.03 605 THR A O 1
ATOM 4608 N N . ASN A 1 606 ? 10.381 17.780 -15.337 1.00 48.28 606 ASN A N 1
ATOM 4609 C CA . ASN A 1 606 ? 10.702 19.176 -15.018 1.00 48.28 606 ASN A CA 1
ATOM 4610 C C . ASN A 1 606 ? 9.435 19.867 -14.505 1.00 48.28 606 ASN A C 1
ATOM 4612 O O . ASN A 1 606 ? 8.343 19.488 -14.912 1.00 48.28 606 ASN A O 1
ATOM 4616 N N . ALA A 1 607 ? 9.618 20.935 -13.723 1.00 41.62 607 ALA A N 1
ATOM 4617 C CA . ALA A 1 607 ? 8.829 22.174 -13.532 1.00 41.62 607 ALA A CA 1
ATOM 4618 C C . ALA A 1 607 ? 7.457 22.427 -14.203 1.00 41.62 607 ALA A C 1
ATOM 4620 O O . ALA A 1 607 ? 6.740 23.349 -13.812 1.00 41.62 607 ALA A O 1
ATOM 4621 N N . THR A 1 608 ? 7.151 21.778 -15.321 1.00 42.72 608 THR A N 1
ATOM 4622 C CA . THR A 1 608 ? 5.932 21.951 -16.107 1.00 42.72 608 THR A CA 1
ATOM 4623 C C . THR A 1 608 ? 4.773 21.088 -15.614 1.00 42.72 608 THR A C 1
ATOM 4625 O O . THR A 1 608 ? 3.648 21.353 -16.036 1.00 42.72 608 THR A O 1
ATOM 4628 N N . GLU A 1 609 ? 5.033 20.130 -14.718 1.00 58.19 609 GLU A N 1
ATOM 4629 C CA . GLU A 1 609 ? 4.059 19.184 -14.157 1.00 58.19 609 GLU A CA 1
ATOM 4630 C C . GLU A 1 609 ? 3.966 19.305 -12.623 1.00 58.19 609 GLU A C 1
ATOM 4632 O O . GLU A 1 609 ? 4.894 19.762 -11.952 1.00 58.19 609 GLU A O 1
ATOM 4637 N N . ASP A 1 610 ? 2.810 18.943 -12.064 1.00 61.28 610 ASP A N 1
ATOM 4638 C CA . ASP A 1 610 ? 2.397 19.286 -10.693 1.00 61.28 610 ASP A CA 1
ATOM 4639 C C . ASP A 1 610 ? 2.917 18.322 -9.606 1.00 61.28 610 ASP A C 1
ATOM 4641 O O . ASP A 1 610 ? 2.461 18.371 -8.458 1.00 61.28 610 ASP A O 1
ATOM 4645 N N . GLY A 1 611 ? 3.879 17.459 -9.954 1.00 75.00 611 GLY A N 1
ATOM 4646 C CA . GLY A 1 611 ? 4.531 16.526 -9.039 1.00 75.00 611 GLY A CA 1
ATOM 4647 C C . GLY A 1 611 ? 5.644 15.682 -9.677 1.00 75.00 611 GLY A C 1
ATOM 4648 O O . GLY A 1 611 ? 5.893 15.750 -10.881 1.00 75.00 611 GLY A O 1
ATOM 4649 N N . ASN A 1 612 ? 6.328 14.895 -8.851 1.00 80.75 612 ASN A N 1
ATOM 4650 C CA . ASN A 1 612 ? 7.337 13.916 -9.255 1.00 80.75 612 ASN A CA 1
ATOM 4651 C C . ASN A 1 612 ? 7.102 12.587 -8.513 1.00 80.75 612 ASN A C 1
ATOM 4653 O O . ASN A 1 612 ? 6.444 12.568 -7.473 1.00 80.75 612 ASN A O 1
ATOM 4657 N N . THR A 1 613 ? 7.592 11.484 -9.079 1.00 86.06 613 THR A N 1
ATOM 4658 C CA . THR A 1 613 ? 7.344 10.125 -8.581 1.00 86.06 613 THR A CA 1
ATOM 4659 C C . THR A 1 613 ? 8.634 9.312 -8.564 1.00 86.06 613 THR A C 1
ATOM 4661 O O . THR A 1 613 ? 9.397 9.346 -9.529 1.00 86.06 613 THR A O 1
ATOM 4664 N N . THR A 1 614 ? 8.836 8.526 -7.513 1.00 88.62 614 THR A N 1
ATOM 4665 C CA . THR A 1 614 ? 9.891 7.511 -7.424 1.00 88.62 614 THR A CA 1
ATOM 4666 C C . THR A 1 614 ? 9.263 6.188 -7.028 1.00 88.62 614 THR A C 1
ATOM 4668 O O . THR A 1 614 ? 8.465 6.136 -6.093 1.00 88.62 614 THR A O 1
ATOM 4671 N N . ILE A 1 615 ? 9.603 5.118 -7.743 1.00 93.31 615 ILE A N 1
ATOM 4672 C CA . ILE A 1 615 ? 9.156 3.764 -7.416 1.00 93.31 615 ILE A CA 1
ATOM 4673 C C . ILE A 1 615 ? 10.364 2.846 -7.435 1.00 93.31 615 ILE A C 1
ATOM 4675 O O . ILE A 1 615 ? 11.172 2.875 -8.366 1.00 93.31 615 ILE A O 1
ATOM 4679 N N . GLY A 1 616 ? 10.469 2.005 -6.419 1.00 93.31 616 GLY A N 1
ATOM 4680 C CA . GLY A 1 616 ? 11.513 1.002 -6.352 1.00 93.31 616 GLY A CA 1
ATOM 4681 C C . GLY A 1 616 ? 11.120 -0.191 -5.507 1.00 93.31 616 GLY A C 1
ATOM 4682 O O . GLY A 1 616 ? 10.107 -0.167 -4.810 1.00 93.31 616 GLY A O 1
ATOM 4683 N N . TYR A 1 617 ? 11.884 -1.263 -5.641 1.00 95.06 617 TYR A N 1
ATOM 4684 C CA . TYR A 1 617 ? 11.537 -2.564 -5.105 1.00 95.06 617 TYR A CA 1
ATOM 4685 C C . TYR A 1 617 ? 12.752 -3.442 -4.824 1.00 95.06 617 TYR A C 1
ATOM 4687 O O . TYR A 1 617 ? 13.819 -3.309 -5.428 1.00 95.06 617 TYR A O 1
ATOM 4695 N N . THR A 1 618 ? 12.530 -4.399 -3.935 1.00 94.00 618 THR A N 1
ATOM 4696 C CA . THR A 1 618 ? 13.327 -5.615 -3.751 1.00 94.00 618 THR A CA 1
ATOM 4697 C C . THR A 1 618 ? 12.443 -6.824 -4.086 1.00 94.00 618 THR A C 1
ATOM 4699 O O . THR A 1 618 ? 11.269 -6.642 -4.412 1.00 94.00 618 THR A O 1
ATOM 4702 N N . PRO A 1 619 ? 12.937 -8.071 -3.999 1.00 92.50 619 PRO A N 1
ATOM 4703 C CA . PRO A 1 619 ? 12.070 -9.241 -4.127 1.00 92.50 619 PRO A CA 1
ATOM 4704 C C . PRO A 1 619 ? 10.924 -9.318 -3.105 1.00 92.50 619 PRO A C 1
ATOM 4706 O O . PRO A 1 619 ? 9.973 -10.055 -3.359 1.00 92.50 619 PRO A O 1
ATOM 4709 N N . ASP A 1 620 ? 11.011 -8.598 -1.979 1.00 93.12 620 ASP A N 1
ATOM 4710 C CA . ASP A 1 620 ? 10.031 -8.674 -0.888 1.00 93.12 620 ASP A CA 1
ATOM 4711 C C . ASP A 1 620 ? 9.087 -7.469 -0.813 1.00 93.12 620 ASP A C 1
ATOM 4713 O O . ASP A 1 620 ? 7.954 -7.610 -0.361 1.00 93.12 620 ASP A O 1
ATOM 4717 N N . VAL A 1 621 ? 9.531 -6.276 -1.224 1.00 95.88 621 VAL A N 1
ATOM 4718 C CA . VAL A 1 621 ? 8.767 -5.037 -1.024 1.00 95.88 621 VAL A CA 1
ATOM 4719 C C . VAL A 1 621 ? 8.853 -4.113 -2.224 1.00 95.88 621 VAL A C 1
ATOM 4721 O O . VAL A 1 621 ? 9.896 -4.009 -2.866 1.00 95.88 621 VAL A O 1
ATOM 4724 N N . VAL A 1 622 ? 7.764 -3.398 -2.489 1.00 97.94 622 VAL A N 1
ATOM 4725 C CA . VAL A 1 622 ? 7.690 -2.297 -3.452 1.00 97.94 622 VAL A CA 1
ATOM 4726 C C . VAL A 1 622 ? 7.271 -1.034 -2.717 1.00 97.94 622 VAL A C 1
ATOM 4728 O O . VAL A 1 622 ? 6.298 -1.038 -1.963 1.00 97.94 622 VAL A O 1
ATOM 4731 N N . VAL A 1 623 ? 7.984 0.059 -2.962 1.00 98.12 623 VAL A N 1
ATOM 4732 C CA . VAL A 1 623 ? 7.680 1.381 -2.417 1.00 98.12 623 VAL A CA 1
ATOM 4733 C C . VAL A 1 623 ? 7.488 2.350 -3.571 1.00 98.12 623 VAL A C 1
ATOM 4735 O O . VAL A 1 623 ? 8.387 2.527 -4.395 1.00 98.12 623 VAL A O 1
ATOM 4738 N N . GLY A 1 624 ? 6.320 2.982 -3.623 1.00 96.38 624 GLY A N 1
ATOM 4739 C CA . GLY A 1 624 ? 6.030 4.091 -4.525 1.00 96.38 624 GLY A CA 1
ATOM 4740 C C . GLY A 1 624 ? 5.817 5.375 -3.737 1.00 96.38 624 GLY A C 1
ATOM 4741 O O . GLY A 1 624 ? 5.083 5.374 -2.751 1.00 96.38 624 GLY A O 1
ATOM 4742 N N . VAL A 1 625 ? 6.432 6.467 -4.181 1.00 94.44 625 VAL A N 1
ATOM 4743 C CA . VAL A 1 625 ? 6.311 7.794 -3.574 1.00 94.44 625 VAL A CA 1
ATOM 4744 C C . VAL A 1 625 ? 6.017 8.828 -4.648 1.00 94.44 625 VAL A C 1
ATOM 4746 O O . VAL A 1 625 ? 6.668 8.848 -5.689 1.00 94.44 625 VAL A O 1
ATOM 4749 N N . TRP A 1 626 ? 5.072 9.719 -4.371 1.00 91.50 626 TRP A N 1
ATOM 4750 C CA . TRP A 1 626 ? 4.804 10.925 -5.147 1.00 91.50 626 TRP A CA 1
ATOM 4751 C C . TRP A 1 626 ? 4.943 12.153 -4.247 1.00 91.50 626 TRP A C 1
ATOM 4753 O O . TRP A 1 626 ? 4.514 12.115 -3.098 1.00 91.50 626 TRP A O 1
ATOM 4763 N N . VAL A 1 627 ? 5.481 13.260 -4.759 1.00 88.94 627 VAL A N 1
ATOM 4764 C CA . VAL A 1 627 ? 5.399 14.575 -4.096 1.00 88.94 627 VAL A CA 1
ATOM 4765 C C . VAL A 1 627 ? 4.962 15.650 -5.075 1.00 88.94 627 VAL A C 1
ATOM 4767 O O . VAL A 1 627 ? 5.234 15.568 -6.273 1.00 88.94 627 VAL A O 1
ATOM 4770 N N . GLY A 1 628 ? 4.297 16.683 -4.565 1.00 87.75 628 GLY A N 1
ATOM 4771 C CA . GLY A 1 628 ? 3.811 17.783 -5.386 1.00 87.75 628 GLY A CA 1
ATOM 4772 C C . GLY A 1 628 ? 2.785 18.644 -4.670 1.00 87.75 628 GLY A C 1
ATOM 4773 O O . GLY A 1 628 ? 2.823 18.807 -3.449 1.00 87.75 628 GLY A O 1
ATOM 4774 N N . ASN A 1 629 ? 1.857 19.207 -5.441 1.00 87.25 629 ASN A N 1
ATOM 4775 C CA . ASN A 1 629 ? 0.745 19.982 -4.899 1.00 87.25 629 ASN A CA 1
ATOM 4776 C C . ASN A 1 629 ? -0.578 19.393 -5.343 1.00 87.25 629 ASN A C 1
ATOM 4778 O O . ASN A 1 629 ? -0.868 19.337 -6.536 1.00 87.25 629 ASN A O 1
ATOM 4782 N N . THR A 1 630 ? -1.432 19.050 -4.386 1.00 86.56 630 THR A N 1
ATOM 4783 C CA . THR A 1 630 ? -2.736 18.458 -4.681 1.00 86.56 630 THR A CA 1
ATOM 4784 C C . THR A 1 630 ? -3.599 19.402 -5.517 1.00 86.56 630 THR A C 1
ATOM 4786 O O . THR A 1 630 ? -4.273 18.967 -6.435 1.00 86.56 630 THR A O 1
ATOM 4789 N N . ASN A 1 631 ? -3.513 20.718 -5.330 1.00 83.69 631 ASN A N 1
ATOM 4790 C CA . ASN A 1 631 ? -4.259 21.687 -6.147 1.00 83.69 631 ASN A CA 1
ATOM 4791 C C . ASN A 1 631 ? -3.765 21.878 -7.600 1.00 83.69 631 ASN A C 1
ATOM 4793 O O . ASN A 1 631 ? -4.296 22.759 -8.278 1.00 83.69 631 ASN A O 1
ATOM 4797 N N . GLY A 1 632 ? -2.766 21.127 -8.078 1.00 79.50 632 GLY A N 1
ATOM 4798 C CA . GLY A 1 632 ? -2.263 21.252 -9.453 1.00 79.50 632 GLY A CA 1
ATOM 4799 C C . GLY A 1 632 ? -1.453 22.523 -9.713 1.00 79.50 632 GLY A C 1
ATOM 4800 O O . GLY A 1 632 ? -1.393 23.019 -10.834 1.00 79.50 632 GLY A O 1
ATOM 4801 N N . LYS A 1 633 ? -0.891 23.139 -8.667 1.00 83.31 633 LYS A N 1
ATOM 4802 C CA . LYS A 1 633 ? 0.078 24.225 -8.846 1.00 83.31 633 LYS A CA 1
ATOM 4803 C C . LYS A 1 633 ? 1.463 23.640 -9.102 1.00 83.31 633 LYS A C 1
ATOM 4805 O O . LYS A 1 633 ? 1.928 22.795 -8.343 1.00 83.31 633 LYS A O 1
ATOM 4810 N N . ARG A 1 634 ? 2.165 24.197 -10.087 1.00 81.31 634 ARG A N 1
ATOM 4811 C CA . ARG A 1 634 ? 3.533 23.800 -10.446 1.00 81.31 634 ARG A CA 1
ATOM 4812 C C . ARG A 1 634 ? 4.529 23.973 -9.301 1.00 81.31 634 ARG A C 1
ATOM 4814 O O . ARG A 1 634 ? 4.508 24.991 -8.606 1.00 81.31 634 ARG A O 1
ATOM 4821 N N . MET A 1 635 ? 5.434 23.011 -9.164 1.00 81.81 635 MET A N 1
ATOM 4822 C CA . MET A 1 635 ? 6.608 23.108 -8.291 1.00 81.81 635 MET A CA 1
ATOM 4823 C C . MET A 1 635 ? 7.672 24.041 -8.899 1.00 81.81 635 MET A C 1
ATOM 4825 O O . MET A 1 635 ? 7.598 24.417 -10.072 1.00 81.81 635 MET A O 1
ATOM 4829 N N . ASN A 1 636 ? 8.679 24.426 -8.112 1.00 77.38 636 ASN A N 1
ATOM 4830 C CA . ASN A 1 636 ? 9.845 25.146 -8.625 1.00 77.38 636 ASN A CA 1
ATOM 4831 C C . ASN A 1 636 ? 10.586 24.307 -9.681 1.00 77.38 636 ASN A C 1
ATOM 4833 O O . ASN A 1 636 ? 10.734 23.096 -9.540 1.00 77.38 636 ASN A O 1
ATOM 4837 N N . SER A 1 637 ? 11.102 24.962 -10.723 1.00 69.38 637 SER A N 1
ATOM 4838 C CA . SER A 1 637 ? 11.752 24.286 -11.845 1.00 69.38 637 SER A CA 1
ATOM 4839 C C . SER A 1 637 ? 13.086 23.613 -11.554 1.00 69.38 637 SER A C 1
ATOM 4841 O O . SER A 1 637 ? 13.577 22.878 -12.403 1.00 69.38 637 SER A O 1
ATOM 4843 N N . SER A 1 638 ? 13.674 23.897 -10.396 1.00 69.25 638 SER A N 1
ATOM 4844 C CA . SER A 1 638 ? 14.912 23.277 -9.908 1.00 69.25 638 SER A CA 1
ATOM 4845 C C . SER A 1 638 ? 14.690 21.945 -9.182 1.00 69.25 638 SER A C 1
ATOM 4847 O O . SER A 1 638 ? 15.661 21.310 -8.780 1.00 69.25 638 SER A O 1
ATOM 4849 N N . VAL A 1 639 ? 13.430 21.530 -9.003 1.00 69.06 639 VAL A N 1
ATOM 4850 C CA . VAL A 1 639 ? 13.067 20.242 -8.406 1.00 69.06 639 VAL A CA 1
ATOM 4851 C C . VAL A 1 639 ? 12.879 19.230 -9.526 1.00 69.06 639 VAL A C 1
ATOM 4853 O O . VAL A 1 639 ? 12.076 19.440 -10.438 1.00 69.06 639 VAL A O 1
ATOM 4856 N N . VAL A 1 640 ? 13.601 18.122 -9.434 1.00 67.88 640 VAL A N 1
ATOM 4857 C CA . VAL A 1 640 ? 13.534 16.988 -10.364 1.00 67.88 640 VAL A CA 1
ATOM 4858 C C . VAL A 1 640 ? 13.287 15.702 -9.570 1.00 67.88 640 VAL A C 1
ATOM 4860 O O . VAL A 1 640 ? 13.387 15.711 -8.345 1.00 67.88 640 VAL A O 1
ATOM 4863 N N . GLY A 1 641 ? 12.972 14.578 -10.223 1.00 66.44 641 GLY A N 1
ATOM 4864 C CA . GLY A 1 641 ? 12.705 13.322 -9.500 1.00 66.44 641 GLY A CA 1
ATOM 4865 C C . GLY A 1 641 ? 13.841 12.868 -8.579 1.00 66.44 641 GLY A C 1
ATOM 4866 O O . GLY A 1 641 ? 13.567 12.318 -7.518 1.00 66.44 641 GLY A O 1
ATOM 4867 N N . SER A 1 642 ? 15.097 13.174 -8.923 1.00 63.88 642 SER A N 1
ATOM 4868 C CA . SER A 1 642 ? 16.276 12.858 -8.105 1.00 63.88 642 SER A CA 1
ATOM 4869 C C . SER A 1 642 ? 16.521 13.784 -6.915 1.00 63.88 642 SER A C 1
ATOM 4871 O O . SER A 1 642 ? 17.458 13.547 -6.166 1.00 63.88 642 SER A O 1
ATOM 4873 N N . THR A 1 643 ? 15.714 14.831 -6.740 1.00 66.62 643 THR A N 1
ATOM 4874 C CA . THR A 1 643 ? 15.758 15.718 -5.564 1.00 66.62 643 THR A CA 1
ATOM 4875 C C . THR A 1 643 ? 14.382 15.881 -4.904 1.00 66.62 643 THR A C 1
ATOM 4877 O O . THR A 1 643 ? 14.191 16.732 -4.036 1.00 66.62 643 THR A O 1
ATOM 4880 N N . GLY A 1 644 ? 13.407 15.076 -5.348 1.00 77.62 644 GLY A N 1
ATOM 4881 C CA . GLY A 1 644 ? 11.998 15.123 -4.968 1.00 77.62 644 GLY A CA 1
ATOM 4882 C C . GLY A 1 644 ? 11.555 13.920 -4.130 1.00 77.62 644 GLY A C 1
ATOM 4883 O O . GLY A 1 644 ? 12.003 13.744 -3.002 1.00 77.62 644 GLY A O 1
ATOM 4884 N N . ALA A 1 645 ? 10.667 13.088 -4.684 1.00 85.69 645 ALA A N 1
ATOM 4885 C CA . ALA A 1 645 ? 10.103 11.890 -4.052 1.00 85.69 645 ALA A CA 1
ATOM 4886 C C . ALA A 1 645 ? 11.167 10.881 -3.598 1.00 85.69 645 ALA A C 1
ATOM 4888 O O . ALA A 1 645 ? 10.913 10.089 -2.694 1.00 85.69 645 ALA A O 1
ATOM 4889 N N . VAL A 1 646 ? 12.355 10.908 -4.210 1.00 84.00 646 VAL A N 1
ATOM 4890 C CA . VAL A 1 646 ? 13.436 9.970 -3.909 1.00 84.00 646 VAL A CA 1
ATOM 4891 C C . VAL A 1 646 ? 13.923 10.043 -2.454 1.00 84.00 646 VAL A C 1
ATOM 4893 O O . VAL A 1 646 ? 14.182 8.993 -1.882 1.00 84.00 646 VAL A O 1
ATOM 4896 N N . SER A 1 647 ? 13.961 11.228 -1.825 1.00 82.38 647 SER A N 1
ATOM 4897 C CA . SER A 1 647 ? 14.384 11.365 -0.420 1.00 82.38 647 SER A CA 1
ATOM 4898 C C . SER A 1 647 ? 13.490 10.550 0.512 1.00 82.38 647 SER A C 1
ATOM 4900 O O . SER A 1 647 ? 13.967 9.730 1.283 1.00 82.38 647 SER A O 1
ATOM 4902 N N . ILE A 1 648 ? 12.173 10.744 0.379 1.00 89.25 648 ILE A N 1
ATOM 4903 C CA . ILE A 1 648 ? 11.168 10.025 1.169 1.00 89.25 648 ILE A CA 1
ATOM 4904 C C . ILE A 1 648 ? 11.206 8.534 0.825 1.00 89.25 648 ILE A C 1
ATOM 4906 O O . ILE A 1 648 ? 11.126 7.692 1.713 1.00 89.25 648 ILE A O 1
ATOM 4910 N N . TRP A 1 649 ? 11.336 8.199 -0.462 1.00 92.56 649 TRP A N 1
ATOM 4911 C CA . TRP A 1 649 ? 11.408 6.813 -0.918 1.00 92.56 649 TRP A CA 1
ATOM 4912 C C . TRP A 1 649 ? 12.579 6.048 -0.290 1.00 92.56 649 TRP A C 1
ATOM 4914 O O . TRP A 1 649 ? 12.358 4.927 0.168 1.00 92.56 649 TRP A O 1
ATOM 4924 N N . HIS A 1 650 ? 13.775 6.647 -0.228 1.00 88.31 650 HIS A N 1
ATOM 4925 C CA . HIS A 1 650 ? 14.980 6.016 0.329 1.00 88.31 650 HIS A CA 1
ATOM 4926 C C . HIS A 1 650 ? 14.775 5.649 1.801 1.00 88.31 650 HIS A C 1
ATOM 4928 O O . HIS A 1 650 ? 14.829 4.473 2.157 1.00 88.31 650 HIS A O 1
ATOM 4934 N N . SER A 1 651 ? 14.399 6.621 2.638 1.00 88.56 651 SER A N 1
ATOM 4935 C CA . SER A 1 651 ? 14.133 6.383 4.064 1.00 88.56 651 SER A CA 1
ATOM 4936 C C . SER A 1 651 ? 13.021 5.347 4.284 1.00 88.56 651 SER A C 1
ATOM 4938 O O . SER A 1 651 ? 13.130 4.464 5.137 1.00 88.56 651 SER A O 1
ATOM 4940 N N . VAL A 1 652 ? 11.942 5.398 3.493 1.00 93.94 652 VAL A N 1
ATOM 4941 C CA . VAL A 1 652 ? 10.815 4.459 3.633 1.00 93.94 652 VAL A CA 1
ATOM 4942 C C . VAL A 1 652 ? 11.194 3.032 3.231 1.00 93.94 652 VAL A C 1
ATOM 4944 O O . VAL A 1 652 ? 10.819 2.091 3.937 1.00 93.94 652 VAL A O 1
ATOM 4947 N N . ILE A 1 653 ? 11.924 2.832 2.127 1.00 92.19 653 ILE A N 1
ATOM 4948 C CA . ILE A 1 653 ? 12.307 1.480 1.697 1.00 92.19 653 ILE A CA 1
ATOM 4949 C C . ILE A 1 653 ? 13.348 0.866 2.634 1.00 92.19 653 ILE A C 1
ATOM 4951 O O . ILE A 1 653 ? 13.246 -0.322 2.946 1.00 92.19 653 ILE A O 1
ATOM 4955 N N . GLU A 1 654 ? 14.269 1.664 3.180 1.00 88.31 654 GLU A N 1
ATOM 4956 C CA . GLU A 1 654 ? 15.160 1.210 4.248 1.00 88.31 654 GLU A CA 1
ATOM 4957 C C . GLU A 1 654 ? 14.369 0.736 5.466 1.00 88.31 654 GLU A C 1
ATOM 4959 O O . GLU A 1 654 ? 14.576 -0.383 5.956 1.00 88.31 654 GLU A O 1
ATOM 4964 N N . ARG A 1 655 ? 13.390 1.539 5.901 1.00 91.00 655 ARG A N 1
ATOM 4965 C CA . ARG A 1 655 ? 12.541 1.182 7.036 1.00 91.00 655 ARG A CA 1
ATOM 4966 C C . ARG A 1 655 ? 11.764 -0.098 6.811 1.00 91.00 655 ARG A C 1
ATOM 4968 O O . ARG A 1 655 ? 11.727 -0.945 7.709 1.00 91.00 655 ARG A O 1
ATOM 4975 N N . ALA A 1 656 ? 11.171 -0.256 5.633 1.00 92.62 656 ALA A N 1
ATOM 4976 C CA . ALA A 1 656 ? 10.420 -1.451 5.271 1.00 92.62 656 ALA A CA 1
ATOM 4977 C C . ALA A 1 656 ? 11.302 -2.714 5.303 1.00 92.62 656 ALA A C 1
ATOM 4979 O O . ALA A 1 656 ? 10.850 -3.774 5.739 1.00 92.62 656 ALA A O 1
ATOM 4980 N N . LEU A 1 657 ? 12.581 -2.588 4.935 1.00 88.69 657 LEU A N 1
ATOM 4981 C CA . LEU A 1 657 ? 13.597 -3.645 5.018 1.00 88.69 657 LEU A CA 1
ATOM 4982 C C . LEU A 1 657 ? 14.182 -3.822 6.436 1.00 88.69 657 LEU A C 1
ATOM 4984 O O . LEU A 1 657 ? 15.150 -4.558 6.626 1.00 88.69 657 LEU A O 1
ATOM 4988 N N . GLY A 1 658 ? 13.597 -3.174 7.447 1.00 85.12 658 GLY A N 1
ATOM 4989 C CA . GLY A 1 658 ? 13.995 -3.302 8.849 1.00 85.12 658 GLY A CA 1
ATOM 4990 C C . GLY A 1 658 ? 15.210 -2.463 9.247 1.00 85.12 658 GLY A C 1
ATOM 4991 O O . GLY A 1 658 ? 15.709 -2.619 10.363 1.00 85.12 658 GLY A O 1
ATOM 4992 N N . TRP A 1 659 ? 15.675 -1.565 8.380 1.00 80.62 659 TRP A N 1
ATOM 4993 C CA . TRP A 1 659 ? 16.787 -0.665 8.663 1.00 80.62 659 TRP A CA 1
ATOM 4994 C C . TRP A 1 659 ? 16.322 0.690 9.156 1.00 80.62 659 TRP A C 1
ATOM 4996 O O . TRP A 1 659 ? 15.277 1.183 8.755 1.00 80.62 659 TRP A O 1
ATOM 5006 N N . CYS A 1 660 ? 17.092 1.281 10.065 1.00 77.12 660 CYS A N 1
ATOM 5007 C CA . CYS A 1 660 ? 16.925 2.673 10.444 1.00 77.12 660 CYS A CA 1
ATOM 5008 C C . CYS A 1 660 ? 18.130 3.148 11.265 1.00 77.12 660 CYS A C 1
ATOM 5010 O O . CYS A 1 660 ? 18.507 2.492 12.240 1.00 77.12 660 CYS A O 1
ATOM 5012 N N . GLY A 1 661 ? 18.724 4.282 10.887 1.00 62.69 661 GLY A N 1
ATOM 5013 C CA . GLY A 1 661 ? 19.706 5.002 11.705 1.00 62.69 661 GLY A CA 1
ATOM 5014 C C . GLY A 1 661 ? 21.036 4.281 11.982 1.00 62.69 661 GLY A C 1
ATOM 5015 O O . GLY A 1 661 ? 21.724 4.637 12.937 1.00 62.69 661 GLY A O 1
ATOM 5016 N N . THR A 1 662 ? 21.421 3.264 11.200 1.00 52.72 662 THR A N 1
ATOM 5017 C CA . THR A 1 662 ? 22.712 2.566 11.348 1.00 52.72 662 THR A CA 1
ATOM 5018 C C . THR A 1 662 ? 23.644 2.848 10.174 1.00 52.72 662 THR A C 1
ATOM 5020 O O . THR A 1 662 ? 23.905 1.965 9.364 1.00 52.72 662 THR A O 1
ATOM 5023 N N . GLU A 1 663 ? 24.192 4.057 10.090 1.00 52.91 663 GLU A N 1
ATOM 5024 C CA . GLU A 1 663 ? 25.316 4.325 9.188 1.00 52.91 663 GLU A CA 1
ATOM 5025 C C . GLU A 1 663 ? 26.596 3.718 9.786 1.00 52.91 663 GLU A C 1
ATOM 5027 O O . GLU A 1 663 ? 27.241 4.286 10.669 1.00 52.91 663 GLU A O 1
ATOM 5032 N N . THR A 1 664 ? 26.966 2.509 9.356 1.00 43.41 664 THR A N 1
ATOM 5033 C CA . THR A 1 664 ? 28.204 1.849 9.822 1.00 43.41 664 THR A CA 1
ATOM 5034 C C . THR A 1 664 ? 29.473 2.376 9.154 1.00 43.41 664 THR A C 1
ATOM 5036 O O . THR A 1 664 ? 30.579 2.041 9.583 1.00 43.41 664 THR A O 1
ATOM 5039 N N . THR A 1 665 ? 29.347 3.230 8.144 1.00 44.88 665 THR A N 1
ATOM 5040 C CA . THR A 1 665 ? 30.480 3.893 7.506 1.00 44.88 665 THR A CA 1
ATOM 5041 C C . THR A 1 665 ? 30.155 5.361 7.341 1.00 44.88 665 THR A C 1
ATOM 5043 O O . THR A 1 665 ? 29.305 5.708 6.534 1.00 44.88 665 THR A O 1
ATOM 5046 N N . ALA A 1 666 ? 30.858 6.210 8.092 1.00 40.97 666 ALA A N 1
ATOM 5047 C CA . ALA A 1 666 ? 30.911 7.642 7.844 1.00 40.97 666 ALA A CA 1
ATOM 5048 C C . ALA A 1 666 ? 31.489 7.876 6.439 1.00 40.97 666 ALA A C 1
ATOM 5050 O O . ALA A 1 666 ? 32.698 8.044 6.264 1.00 40.97 666 ALA A O 1
ATOM 5051 N N . SER A 1 667 ? 30.628 7.826 5.428 1.00 48.59 667 SER A N 1
ATOM 5052 C CA . SER A 1 667 ? 30.881 8.508 4.174 1.00 48.59 667 SER A CA 1
ATOM 5053 C C . SER A 1 667 ? 30.871 10.001 4.492 1.00 48.59 667 SER A C 1
ATOM 5055 O O . SER A 1 667 ? 30.010 10.479 5.221 1.00 48.59 667 SER A O 1
ATOM 5057 N N . SER A 1 668 ? 31.814 10.774 3.956 1.00 47.00 668 SER A N 1
ATOM 5058 C CA . SER A 1 668 ? 31.775 12.241 4.060 1.00 47.00 668 SER A CA 1
ATOM 5059 C C . SER A 1 668 ? 30.605 12.877 3.288 1.00 47.00 668 SER A C 1
ATOM 5061 O O . SER A 1 668 ? 30.536 14.102 3.209 1.00 47.00 668 SER A O 1
ATOM 5063 N N . TYR A 1 669 ? 29.737 12.056 2.690 1.00 48.78 669 TYR A N 1
ATOM 5064 C CA . TYR A 1 669 ? 28.737 12.443 1.704 1.00 48.78 669 TYR A CA 1
ATOM 5065 C C . TYR A 1 669 ? 27.285 12.106 2.098 1.00 48.78 669 TYR A C 1
ATOM 5067 O O . TYR A 1 669 ? 26.394 12.791 1.611 1.00 48.78 669 TYR A O 1
ATOM 5075 N N . PHE A 1 670 ? 27.051 11.156 3.016 1.00 52.97 670 PHE A N 1
ATOM 5076 C CA . PHE A 1 670 ? 25.726 10.867 3.586 1.00 52.97 670 PHE A CA 1
ATOM 5077 C C . PHE A 1 670 ? 25.644 11.410 5.017 1.00 52.97 670 PHE A C 1
ATOM 5079 O O . PHE A 1 670 ? 26.549 11.196 5.826 1.00 52.97 670 PHE A O 1
ATOM 5086 N N . GLN A 1 671 ? 24.582 12.162 5.307 1.00 55.44 671 GLN A N 1
ATOM 5087 C CA . GLN A 1 671 ? 24.196 12.529 6.666 1.00 55.44 671 GLN A CA 1
ATOM 5088 C C . GLN A 1 671 ? 22.883 11.826 6.991 1.00 55.44 671 GLN A C 1
ATOM 5090 O O . GLN A 1 671 ? 21.927 11.945 6.226 1.00 55.44 671 GLN A O 1
ATOM 5095 N N . SER A 1 672 ? 22.841 11.167 8.149 1.00 62.44 672 SER A N 1
ATOM 5096 C CA . SER A 1 672 ? 21.623 10.600 8.730 1.00 62.44 672 SER A CA 1
ATOM 5097 C C . SER A 1 672 ? 20.444 11.572 8.612 1.00 62.44 672 SER A C 1
ATOM 5099 O O . SER A 1 672 ? 20.548 12.730 9.024 1.00 62.44 672 SER A O 1
ATOM 5101 N N . ASP A 1 673 ? 19.305 11.071 8.129 1.00 70.62 673 ASP A N 1
ATOM 5102 C CA . ASP A 1 673 ? 18.049 11.818 7.943 1.00 70.62 673 ASP A CA 1
ATOM 5103 C C . ASP A 1 673 ? 17.414 12.334 9.258 1.00 70.62 673 ASP A C 1
ATOM 5105 O O . ASP A 1 673 ? 16.503 13.173 9.243 1.00 70.62 673 ASP A O 1
ATOM 5109 N N . ASP A 1 674 ? 17.922 11.847 10.397 1.00 75.62 674 ASP A N 1
ATOM 5110 C CA . ASP A 1 674 ? 17.484 12.152 11.767 1.00 75.62 674 ASP A CA 1
ATOM 5111 C C . ASP A 1 674 ? 15.986 11.863 11.970 1.00 75.62 674 ASP A C 1
ATOM 5113 O O . ASP A 1 674 ? 15.298 12.524 12.755 1.00 75.62 674 ASP A O 1
ATOM 5117 N N . ILE A 1 675 ? 15.459 10.874 11.235 1.00 85.31 675 ILE A N 1
ATOM 5118 C CA . ILE A 1 675 ? 14.092 10.385 11.403 1.00 85.31 675 ILE A CA 1
ATOM 5119 C C . ILE A 1 675 ? 14.093 9.350 12.537 1.00 85.31 675 ILE A C 1
ATOM 5121 O O . ILE A 1 675 ? 14.729 8.298 12.430 1.00 85.31 675 ILE A O 1
ATOM 5125 N N . PRO A 1 676 ? 13.353 9.577 13.639 1.00 87.62 676 PRO A N 1
ATOM 5126 C CA . PRO A 1 676 ? 13.271 8.598 14.712 1.00 87.62 676 PRO A CA 1
ATOM 5127 C C . PRO A 1 676 ? 12.653 7.286 14.220 1.00 87.62 676 PRO A C 1
ATOM 5129 O O . PRO A 1 676 ? 11.489 7.248 13.816 1.00 87.62 676 PRO A O 1
ATOM 5132 N N . CYS A 1 677 ? 13.407 6.192 14.343 1.00 84.69 677 CYS A N 1
ATOM 5133 C CA . CYS A 1 677 ? 13.019 4.868 13.850 1.00 84.69 677 CYS A CA 1
ATOM 5134 C C . CYS A 1 677 ? 11.685 4.351 14.390 1.00 84.69 677 CYS A C 1
ATOM 5136 O O . CYS A 1 677 ? 10.961 3.643 13.691 1.00 84.69 677 CYS A O 1
ATOM 5138 N N . GLY A 1 678 ? 11.378 4.660 15.653 1.00 87.69 678 GLY A N 1
ATOM 5139 C CA . GLY A 1 678 ? 10.275 4.020 16.366 1.00 87.69 678 GLY A CA 1
ATOM 5140 C C . GLY A 1 678 ? 10.450 2.495 16.506 1.00 87.69 678 GLY A C 1
ATOM 5141 O O . GLY A 1 678 ? 11.534 1.957 16.254 1.00 87.69 678 GLY A O 1
ATOM 5142 N N . PRO A 1 679 ? 9.397 1.781 16.935 1.00 89.50 679 PRO A N 1
ATOM 5143 C CA . PRO A 1 679 ? 9.390 0.319 17.007 1.00 89.50 679 PRO A CA 1
ATOM 5144 C C . PRO A 1 679 ? 9.531 -0.321 15.619 1.00 89.50 679 PRO A C 1
ATOM 5146 O O . PRO A 1 679 ? 9.036 0.225 14.642 1.00 89.50 679 PRO A O 1
ATOM 5149 N N . SER A 1 680 ? 10.209 -1.470 15.508 1.00 87.19 680 SER A N 1
ATOM 5150 C CA . SER A 1 680 ? 10.387 -2.173 14.224 1.00 87.19 680 SER A CA 1
ATOM 5151 C C . SER A 1 680 ? 9.056 -2.591 13.584 1.00 87.19 680 SER A C 1
ATOM 5153 O O . SER A 1 680 ? 8.174 -3.069 14.301 1.00 87.19 680 SER A O 1
ATOM 5155 N N . PRO A 1 681 ? 8.916 -2.473 12.251 1.00 88.88 681 PRO A N 1
ATOM 5156 C CA . PRO A 1 681 ? 7.747 -2.978 11.552 1.00 88.88 681 PRO A CA 1
ATOM 5157 C C . PRO A 1 681 ? 7.743 -4.508 11.569 1.00 88.88 681 PRO A C 1
ATOM 5159 O O . PRO A 1 681 ? 8.793 -5.156 11.470 1.00 88.88 681 PRO A O 1
ATOM 5162 N N . HIS A 1 682 ? 6.557 -5.092 11.680 1.00 85.00 682 HIS A N 1
ATOM 5163 C CA . HIS A 1 682 ? 6.325 -6.532 11.734 1.00 85.00 682 HIS A CA 1
ATOM 5164 C C . HIS A 1 682 ? 5.857 -7.055 10.370 1.00 85.00 682 HIS A C 1
ATOM 5166 O O . HIS A 1 682 ? 4.757 -7.594 10.212 1.00 85.00 682 HIS A O 1
ATOM 5172 N N . THR A 1 683 ? 6.726 -6.917 9.369 1.00 81.25 683 THR A N 1
ATOM 5173 C CA . THR A 1 683 ? 6.523 -7.507 8.041 1.00 81.25 683 THR A CA 1
ATOM 5174 C C . THR A 1 683 ? 7.180 -8.889 7.976 1.00 81.25 683 THR A C 1
ATOM 5176 O O . THR A 1 683 ? 8.065 -9.210 8.775 1.00 81.25 683 THR A O 1
ATOM 5179 N N . GLY A 1 684 ? 6.754 -9.737 7.033 1.00 74.31 684 GLY A N 1
ATOM 5180 C CA . GLY A 1 684 ? 7.322 -11.085 6.871 1.00 74.31 684 GLY A CA 1
ATOM 5181 C C . GLY A 1 684 ? 8.824 -11.087 6.557 1.00 74.31 684 GLY A C 1
ATOM 5182 O O . GLY A 1 684 ? 9.505 -12.078 6.810 1.00 74.31 684 GLY A O 1
ATOM 5183 N N . PHE A 1 685 ? 9.339 -9.961 6.063 1.00 83.12 685 PHE A N 1
ATOM 5184 C CA . PHE A 1 685 ? 10.705 -9.794 5.581 1.00 83.12 685 PHE A CA 1
ATOM 5185 C C . PHE A 1 685 ? 11.529 -8.767 6.370 1.00 83.12 685 PHE A C 1
ATOM 5187 O O . PHE A 1 685 ? 12.745 -8.789 6.251 1.00 83.12 685 PHE A O 1
ATOM 5194 N N . SER A 1 686 ? 10.955 -7.908 7.223 1.00 75.81 686 SER A N 1
ATOM 5195 C CA . SER A 1 686 ? 11.731 -6.869 7.937 1.00 75.81 686 SER A CA 1
ATOM 5196 C C . SER A 1 686 ? 12.846 -7.439 8.824 1.00 75.81 686 SER A C 1
ATOM 5198 O O . SER A 1 686 ? 13.865 -6.793 9.052 1.00 75.81 686 SER A O 1
ATOM 5200 N N . THR A 1 687 ? 12.686 -8.671 9.315 1.00 73.00 687 THR A N 1
ATOM 5201 C CA . THR A 1 687 ? 13.705 -9.366 10.123 1.00 73.00 687 THR A CA 1
ATOM 5202 C C . THR A 1 687 ? 14.745 -10.105 9.279 1.00 73.00 687 THR A C 1
ATOM 5204 O O . THR A 1 687 ? 15.904 -10.224 9.685 1.00 73.00 687 THR A O 1
ATOM 5207 N N . HIS A 1 688 ? 14.350 -10.582 8.099 1.00 80.50 688 HIS A N 1
ATOM 5208 C CA . HIS A 1 688 ? 15.171 -11.389 7.198 1.00 80.50 688 HIS A CA 1
ATOM 5209 C C . HIS A 1 688 ? 14.909 -11.015 5.735 1.00 80.50 688 HIS A C 1
ATOM 5211 O O . HIS A 1 688 ? 14.386 -11.841 4.987 1.00 80.50 688 HIS A O 1
ATOM 5217 N N . PRO A 1 689 ? 15.262 -9.791 5.307 1.00 81.56 689 PRO A N 1
ATOM 5218 C CA . PRO A 1 689 ? 14.887 -9.359 3.976 1.00 81.56 689 PRO A CA 1
ATOM 5219 C C . PRO A 1 689 ? 15.803 -9.995 2.934 1.00 81.56 689 PRO A C 1
ATOM 5221 O O . PRO A 1 689 ? 17.022 -10.116 3.121 1.00 81.56 689 PRO A O 1
ATOM 5224 N N . THR A 1 690 ? 15.199 -10.365 1.818 1.00 83.38 690 THR A N 1
ATOM 5225 C CA . THR A 1 690 ? 15.820 -10.776 0.572 1.00 83.38 690 THR A CA 1
ATOM 5226 C C . THR A 1 690 ? 16.482 -9.561 -0.062 1.00 83.38 690 THR A C 1
ATOM 5228 O O . THR A 1 690 ? 15.839 -8.644 -0.568 1.00 83.38 690 THR A O 1
ATOM 5231 N N . ARG A 1 691 ? 17.813 -9.556 -0.018 1.00 78.00 691 ARG A N 1
ATOM 5232 C CA . ARG A 1 691 ? 18.651 -8.414 -0.421 1.00 78.00 691 ARG A CA 1
ATOM 5233 C C . ARG A 1 691 ? 19.237 -8.563 -1.831 1.00 78.00 691 ARG A C 1
ATOM 5235 O O . ARG A 1 691 ? 19.963 -7.695 -2.295 1.00 78.00 691 ARG A O 1
ATOM 5242 N N . THR A 1 692 ? 18.931 -9.665 -2.512 1.00 83.19 692 THR A N 1
ATOM 5243 C CA . THR A 1 692 ? 19.447 -9.985 -3.847 1.00 83.19 692 THR A CA 1
ATOM 5244 C C . THR A 1 692 ? 18.344 -10.568 -4.711 1.00 83.19 692 THR A C 1
ATOM 5246 O O . THR A 1 692 ? 17.605 -11.443 -4.255 1.00 83.19 692 THR A O 1
ATOM 5249 N N . PHE A 1 693 ? 18.283 -10.161 -5.971 1.00 83.00 693 PHE A N 1
ATOM 5250 C CA . PHE A 1 693 ? 17.454 -10.832 -6.964 1.00 83.00 693 PHE A CA 1
ATOM 5251 C C . PHE A 1 693 ? 18.109 -12.165 -7.384 1.00 83.00 693 PHE A C 1
ATOM 5253 O O . PHE A 1 693 ? 19.315 -12.366 -7.227 1.00 83.00 693 PHE A O 1
ATOM 5260 N N . SER A 1 694 ? 17.314 -13.120 -7.873 1.00 63.00 694 SER A N 1
ATOM 5261 C CA . SER A 1 694 ? 17.779 -14.480 -8.193 1.00 63.00 694 SER A CA 1
ATOM 5262 C C . SER A 1 694 ? 18.976 -14.502 -9.163 1.00 63.00 694 SER A C 1
ATOM 5264 O O . SER A 1 694 ? 19.063 -13.703 -10.088 1.00 63.00 694 SER A O 1
ATOM 5266 N N . ALA A 1 695 ? 19.878 -15.483 -9.018 1.00 45.72 695 ALA A N 1
ATOM 5267 C CA . ALA A 1 695 ? 21.131 -15.593 -9.787 1.00 45.72 695 ALA A CA 1
ATOM 5268 C C . ALA A 1 695 ? 20.973 -15.680 -11.329 1.00 45.72 695 ALA A C 1
ATOM 5270 O O . ALA A 1 695 ? 21.958 -15.529 -12.054 1.00 45.72 695 ALA A O 1
ATOM 5271 N N . GLY A 1 696 ? 19.750 -15.876 -11.840 1.00 44.78 696 GLY A N 1
ATOM 5272 C CA . GLY A 1 696 ? 19.420 -15.758 -13.266 1.00 44.78 696 GLY A CA 1
ATOM 5273 C C . GLY A 1 696 ? 19.656 -14.354 -13.841 1.00 44.78 696 GLY A C 1
ATOM 5274 O O . GLY A 1 696 ? 20.025 -14.245 -15.009 1.00 44.78 696 GLY A O 1
ATOM 5275 N N . LEU A 1 697 ? 19.585 -13.306 -13.006 1.00 43.41 697 LEU A N 1
ATOM 5276 C CA . LEU A 1 697 ? 19.859 -11.919 -13.405 1.00 43.41 697 LEU A CA 1
ATOM 5277 C C . LEU A 1 697 ? 21.328 -11.655 -13.762 1.00 43.41 697 LEU A C 1
ATOM 5279 O O . LEU A 1 697 ? 21.615 -10.773 -14.566 1.00 43.41 697 LEU A O 1
ATOM 5283 N N . LEU A 1 698 ? 22.266 -12.422 -13.197 1.00 36.72 698 LEU A N 1
ATOM 5284 C CA . LEU A 1 698 ? 23.706 -12.273 -13.453 1.00 36.72 698 LEU A CA 1
ATOM 5285 C C . LEU A 1 698 ? 24.224 -13.227 -14.536 1.00 36.72 698 LEU A C 1
ATOM 5287 O O . LEU A 1 698 ? 25.340 -13.051 -15.009 1.00 36.72 698 LEU A O 1
ATOM 5291 N N . SER A 1 699 ? 23.414 -14.193 -14.982 1.00 31.75 699 SER A N 1
ATOM 5292 C CA . SER A 1 699 ? 23.767 -15.108 -16.078 1.00 31.75 699 SER A CA 1
ATOM 5293 C C . SER A 1 699 ? 23.491 -14.526 -17.475 1.00 31.75 699 SER A C 1
ATOM 5295 O O . SER A 1 699 ? 23.759 -15.198 -18.473 1.00 31.75 699 SER A O 1
ATOM 5297 N N . MET A 1 700 ? 22.973 -13.294 -17.564 1.00 33.66 700 MET A N 1
ATOM 5298 C CA . MET A 1 700 ? 22.852 -12.534 -18.818 1.00 33.66 700 MET A CA 1
ATOM 5299 C C . MET A 1 700 ? 23.946 -11.468 -19.000 1.00 33.66 700 MET A C 1
ATOM 5301 O O . MET A 1 700 ? 24.022 -10.845 -20.057 1.00 33.66 700 MET A O 1
ATOM 5305 N N . ILE A 1 701 ? 24.861 -11.338 -18.033 1.00 32.44 701 ILE A N 1
ATOM 5306 C CA . ILE A 1 701 ? 26.219 -10.839 -18.269 1.00 32.44 701 ILE A CA 1
ATOM 5307 C C . ILE A 1 701 ? 27.098 -12.089 -18.407 1.00 32.44 701 ILE A C 1
ATOM 5309 O O . ILE A 1 701 ? 27.293 -12.790 -17.416 1.00 32.44 701 ILE A O 1
ATOM 5313 N N . PRO A 1 702 ? 27.635 -12.438 -19.588 1.00 27.28 702 PRO A N 1
ATOM 5314 C CA . PRO A 1 702 ? 28.549 -13.564 -19.677 1.00 27.28 702 PRO A CA 1
ATOM 5315 C C . PRO A 1 702 ? 29.914 -13.136 -19.127 1.00 27.28 702 PRO A C 1
ATOM 5317 O O . PRO A 1 702 ? 30.794 -12.698 -19.864 1.00 27.28 702 PRO A O 1
ATOM 5320 N N . THR A 1 703 ? 30.112 -13.272 -17.818 1.00 23.80 703 THR A N 1
ATOM 5321 C CA . THR A 1 703 ? 31.455 -13.377 -17.244 1.00 23.80 703 THR A CA 1
ATOM 5322 C C . THR A 1 703 ? 31.996 -14.774 -17.568 1.00 23.80 703 THR A C 1
ATOM 5324 O O . THR A 1 703 ? 31.327 -15.776 -17.294 1.00 23.80 703 THR A O 1
ATOM 5327 N N . PRO A 1 704 ? 33.198 -14.893 -18.158 1.00 31.45 704 PRO A N 1
ATOM 5328 C CA . PRO A 1 704 ? 33.757 -16.181 -18.534 1.00 31.45 704 PRO A CA 1
ATOM 5329 C C . PRO A 1 704 ? 34.124 -16.956 -17.266 1.00 31.45 704 PRO A C 1
ATOM 5331 O O . PRO A 1 704 ? 35.129 -16.664 -16.623 1.00 31.45 704 PRO A O 1
ATOM 5334 N N . THR A 1 705 ? 33.326 -17.963 -16.908 1.00 25.55 705 THR A N 1
ATOM 5335 C CA . THR A 1 705 ? 33.764 -18.997 -15.962 1.00 25.55 705 THR A CA 1
ATOM 5336 C C . THR A 1 705 ? 34.152 -20.236 -16.767 1.00 25.55 705 THR A C 1
ATOM 5338 O O . THR A 1 705 ? 33.354 -20.695 -17.590 1.00 25.55 705 THR A O 1
ATOM 5341 N N . PRO A 1 706 ? 35.374 -20.770 -16.592 1.00 35.84 706 PRO A N 1
ATOM 5342 C CA . PRO A 1 706 ? 35.885 -21.867 -17.401 1.00 35.84 706 PRO A CA 1
ATOM 5343 C C . PRO A 1 706 ? 35.035 -23.116 -17.173 1.00 35.84 706 PRO A C 1
ATOM 5345 O O . PRO A 1 706 ? 35.014 -23.683 -16.081 1.00 35.84 706 PRO A O 1
ATOM 5348 N N . THR A 1 707 ? 34.324 -23.557 -18.208 1.00 30.28 707 THR A N 1
ATOM 5349 C CA . THR A 1 707 ? 33.703 -24.882 -18.200 1.00 30.28 707 THR A CA 1
ATOM 5350 C C . THR A 1 707 ? 34.820 -25.930 -18.272 1.00 30.28 707 THR A C 1
ATOM 5352 O O . THR A 1 707 ? 35.734 -25.771 -19.088 1.00 30.28 707 THR A O 1
ATOM 5355 N N . PRO A 1 708 ? 34.795 -26.982 -17.432 1.00 31.69 708 PRO A N 1
ATOM 5356 C CA . PRO A 1 708 ? 35.759 -28.071 -17.503 1.00 31.69 708 PRO A CA 1
ATOM 5357 C C . PRO A 1 708 ? 35.785 -28.650 -18.914 1.00 31.69 708 PRO A C 1
ATOM 5359 O O . PRO A 1 708 ? 34.740 -28.859 -19.529 1.00 31.69 708 PRO A O 1
ATOM 5362 N N . THR A 1 709 ? 37.000 -28.892 -19.401 1.00 30.59 709 THR A N 1
ATOM 5363 C CA . THR A 1 709 ? 37.303 -29.493 -20.696 1.00 30.59 709 THR A CA 1
ATOM 5364 C C . THR A 1 709 ? 36.359 -30.672 -20.960 1.00 30.59 709 THR A C 1
ATOM 5366 O O . THR A 1 709 ? 36.463 -31.693 -20.272 1.00 30.59 709 THR A O 1
ATOM 5369 N N . PRO A 1 710 ? 35.441 -30.576 -21.940 1.00 32.62 710 PRO A N 1
ATOM 5370 C CA . PRO A 1 710 ? 34.772 -31.755 -22.464 1.00 32.62 710 PRO A CA 1
ATOM 5371 C C . PRO A 1 710 ? 35.861 -32.687 -23.016 1.00 32.62 710 PRO A C 1
ATOM 5373 O O . PRO A 1 710 ? 36.859 -32.185 -23.548 1.00 32.62 710 PRO A O 1
ATOM 5376 N N . PRO A 1 711 ? 35.727 -34.023 -22.914 1.00 33.28 711 PRO A N 1
ATOM 5377 C CA . PRO A 1 711 ? 36.663 -34.915 -23.591 1.00 33.28 711 PRO A CA 1
ATOM 5378 C C . PRO A 1 711 ? 36.730 -34.504 -25.068 1.00 33.28 711 PRO A C 1
ATOM 5380 O O . PRO A 1 711 ? 35.696 -34.116 -25.619 1.00 33.28 711 PRO A O 1
ATOM 5383 N N . PRO A 1 712 ? 37.922 -34.523 -25.694 1.00 29.84 712 PRO A N 1
ATOM 5384 C CA . PRO A 1 712 ? 38.119 -33.939 -27.010 1.00 29.84 712 PRO A CA 1
ATOM 5385 C C . PRO A 1 712 ? 37.162 -34.611 -27.987 1.00 29.84 712 PRO A C 1
ATOM 5387 O O . PRO A 1 712 ? 37.366 -35.761 -28.379 1.00 29.84 712 PRO A O 1
ATOM 5390 N N . LEU A 1 713 ? 36.105 -33.890 -28.367 1.00 31.17 713 LEU A N 1
ATOM 5391 C CA . LEU A 1 713 ? 35.297 -34.266 -29.508 1.00 31.17 713 LEU A CA 1
ATOM 5392 C C . LEU A 1 713 ? 36.198 -34.059 -30.709 1.00 31.17 713 LEU A C 1
ATOM 5394 O O . LEU A 1 713 ? 36.487 -32.948 -31.147 1.00 31.17 713 LEU A O 1
ATOM 5398 N N . THR A 1 714 ? 36.733 -35.187 -31.140 1.00 28.09 714 THR A N 1
ATOM 5399 C CA . THR A 1 714 ? 37.576 -35.338 -32.303 1.00 28.09 714 THR A CA 1
ATOM 5400 C C . THR A 1 714 ? 36.799 -34.744 -33.477 1.00 28.09 714 THR A C 1
ATOM 5402 O O . THR A 1 714 ? 35.712 -35.242 -33.784 1.00 28.09 714 THR A O 1
ATOM 5405 N N . PRO A 1 715 ? 37.285 -33.671 -34.125 1.00 34.94 715 PRO A N 1
ATOM 5406 C CA . PRO A 1 715 ? 36.644 -33.184 -35.329 1.00 34.94 715 PRO A CA 1
ATOM 5407 C C . PRO A 1 715 ? 36.811 -34.280 -36.374 1.00 34.94 715 PRO A C 1
ATOM 5409 O O . PRO A 1 715 ? 37.925 -34.601 -36.795 1.00 34.94 715 PRO A O 1
ATOM 5412 N N . THR A 1 716 ? 35.700 -34.896 -36.764 1.00 29.78 716 THR A N 1
ATOM 5413 C CA . THR A 1 716 ? 35.711 -35.791 -37.915 1.00 29.78 716 THR A CA 1
ATOM 5414 C C . THR A 1 716 ? 35.764 -34.887 -39.140 1.00 29.78 716 THR A C 1
ATOM 5416 O O . THR A 1 716 ? 34.760 -34.324 -39.562 1.00 29.78 716 THR A O 1
ATOM 5419 N N . VAL A 1 717 ? 36.975 -34.667 -39.649 1.00 43.59 717 VAL A N 1
ATOM 5420 C CA . VAL A 1 717 ? 37.211 -34.067 -40.963 1.00 43.59 717 VAL A CA 1
ATOM 5421 C C . VAL A 1 717 ? 36.668 -35.017 -42.024 1.00 43.59 717 VAL A C 1
ATOM 5423 O O . VAL A 1 717 ? 37.008 -36.195 -41.985 1.00 43.59 717 VAL A O 1
ATOM 5426 N N . GLN A 1 718 ? 35.938 -34.495 -43.009 1.00 32.03 718 GLN A N 1
ATOM 5427 C CA . GLN A 1 718 ? 35.947 -34.965 -44.403 1.00 32.03 718 GLN A CA 1
ATOM 5428 C C . GLN A 1 718 ? 35.222 -33.904 -45.258 1.00 32.03 718 GLN A C 1
ATOM 5430 O O . GLN A 1 718 ? 34.085 -33.584 -44.961 1.00 32.03 718 GLN A O 1
ATOM 5435 N N . GLY A 1 719 ? 35.783 -33.267 -46.288 1.00 35.41 719 GLY A N 1
ATOM 5436 C CA . GLY A 1 719 ? 37.027 -33.513 -47.015 1.00 35.41 719 GLY A CA 1
ATOM 5437 C C . GLY A 1 719 ? 37.873 -32.258 -47.269 1.00 35.41 719 GLY A C 1
ATOM 5438 O O . GLY A 1 719 ? 37.494 -31.124 -46.971 1.00 35.41 719 GLY A O 1
ATOM 5439 N N . ALA A 1 720 ? 39.076 -32.494 -47.790 1.00 41.34 720 ALA A N 1
ATOM 5440 C CA . ALA A 1 720 ? 40.054 -31.465 -48.104 1.00 41.34 720 ALA A CA 1
ATOM 5441 C C . ALA A 1 720 ? 39.585 -30.599 -49.286 1.00 41.34 720 ALA A C 1
ATOM 5443 O O . ALA A 1 720 ? 39.569 -31.048 -50.428 1.00 41.34 720 ALA A O 1
ATOM 5444 N N . LEU A 1 721 ? 39.245 -29.343 -49.001 1.00 43.25 721 LEU A N 1
ATOM 5445 C CA . LEU A 1 721 ? 39.330 -28.257 -49.977 1.00 43.25 721 LEU A CA 1
ATOM 5446 C C . LEU A 1 721 ? 40.816 -28.033 -50.283 1.00 43.25 721 LEU A C 1
ATOM 5448 O O . LEU A 1 721 ? 41.627 -27.980 -49.351 1.00 43.25 721 LEU A O 1
ATOM 5452 N N . SER A 1 722 ? 41.175 -27.907 -51.561 1.00 47.56 722 SER A N 1
ATOM 5453 C CA . SER A 1 722 ? 42.491 -27.399 -51.945 1.00 47.56 722 SER A CA 1
ATOM 5454 C C . SER A 1 722 ? 42.716 -26.056 -51.257 1.00 47.56 722 SER A C 1
ATOM 5456 O O . SER A 1 722 ? 41.828 -25.207 -51.252 1.00 47.56 722 SER A O 1
ATOM 5458 N N . THR A 1 723 ? 43.884 -25.913 -50.642 1.00 56.34 723 THR A N 1
ATOM 5459 C CA . THR A 1 723 ? 44.376 -24.728 -49.932 1.00 56.34 723 THR A CA 1
ATOM 5460 C C . THR A 1 723 ? 43.902 -23.415 -50.563 1.00 56.34 723 THR A C 1
ATOM 5462 O O . THR A 1 723 ? 44.217 -23.166 -51.724 1.00 56.34 723 THR A O 1
ATOM 5465 N N . THR A 1 724 ? 43.188 -22.578 -49.801 1.00 65.56 724 THR A N 1
ATOM 5466 C CA . THR A 1 724 ? 43.052 -21.152 -50.135 1.00 65.56 724 THR A CA 1
ATOM 5467 C C . THR A 1 724 ? 44.448 -20.520 -50.100 1.00 65.56 724 THR A C 1
ATOM 5469 O O . THR A 1 724 ? 45.234 -20.846 -49.207 1.00 65.56 724 THR A O 1
ATOM 5472 N N . GLY A 1 725 ? 44.768 -19.645 -51.052 1.00 74.62 725 GLY A N 1
ATOM 5473 C CA . GLY A 1 725 ? 45.963 -18.798 -51.045 1.00 74.62 725 GLY A CA 1
ATOM 5474 C C . GLY A 1 725 ? 45.915 -17.684 -49.991 1.00 74.62 725 GLY A C 1
ATOM 5475 O O . GLY A 1 725 ? 46.960 -17.134 -49.650 1.00 74.62 725 GLY A O 1
ATOM 5476 N N . ALA A 1 726 ? 44.732 -17.390 -49.440 1.00 88.38 726 ALA A N 1
ATOM 5477 C CA . ALA A 1 726 ? 44.533 -16.420 -48.362 1.00 88.38 726 ALA A CA 1
ATOM 5478 C C . ALA A 1 726 ? 45.180 -16.830 -47.021 1.00 88.38 726 ALA A C 1
ATOM 5480 O O . ALA A 1 726 ? 45.065 -17.978 -46.579 1.00 88.38 726 ALA A O 1
ATOM 5481 N N . GLN A 1 727 ? 45.787 -15.863 -46.321 1.00 91.81 727 GLN A N 1
ATOM 5482 C CA . GLN A 1 727 ? 46.379 -16.059 -44.988 1.00 91.81 727 GLN A CA 1
ATOM 5483 C C . GLN A 1 727 ? 45.331 -16.364 -43.907 1.00 91.81 727 GLN A C 1
ATOM 5485 O O . GLN A 1 727 ? 45.609 -17.127 -42.976 1.00 91.81 727 GLN A O 1
ATOM 5490 N N . ALA A 1 728 ? 44.134 -15.783 -44.028 1.00 94.94 728 ALA A N 1
ATOM 5491 C CA . ALA A 1 728 ? 42.986 -16.110 -43.190 1.00 94.94 728 ALA A CA 1
ATOM 5492 C C . ALA A 1 728 ? 41.698 -16.171 -44.019 1.00 94.94 728 ALA A C 1
ATOM 5494 O O . ALA A 1 728 ? 41.466 -15.342 -44.899 1.00 94.94 728 ALA A O 1
ATOM 5495 N N . SER A 1 729 ? 40.839 -17.141 -43.715 1.00 94.50 729 SER A N 1
ATOM 5496 C CA . SER A 1 729 ? 39.507 -17.257 -44.300 1.00 94.50 729 SER A CA 1
ATOM 5497 C C . SER A 1 729 ? 38.481 -17.765 -43.292 1.00 94.50 729 SER A C 1
ATOM 5499 O O . SER A 1 729 ? 38.791 -18.508 -42.356 1.00 94.50 729 SER A O 1
ATOM 5501 N N . TYR A 1 730 ? 37.234 -17.343 -43.472 1.00 93.94 730 TYR A N 1
ATOM 5502 C CA . TYR A 1 730 ? 36.120 -17.738 -42.617 1.00 93.94 730 TYR A CA 1
ATOM 5503 C C . TYR A 1 730 ? 34.861 -17.900 -43.458 1.00 93.94 730 TYR A C 1
ATOM 5505 O O . TYR A 1 730 ? 34.588 -17.057 -44.308 1.00 93.94 730 TYR A O 1
ATOM 5513 N N . LEU A 1 731 ? 34.105 -18.972 -43.232 1.00 95.56 731 LEU A N 1
ATOM 5514 C CA . LEU A 1 731 ? 32.842 -19.253 -43.911 1.00 95.56 731 LEU A CA 1
ATOM 5515 C C . LEU A 1 731 ? 31.797 -19.670 -42.882 1.00 95.56 731 LEU A C 1
ATOM 5517 O O . LEU A 1 731 ? 32.034 -20.576 -42.076 1.00 95.56 731 LEU A O 1
ATOM 5521 N N . LEU A 1 732 ? 30.640 -19.023 -42.944 1.00 92.69 732 LEU A N 1
ATOM 5522 C CA . LEU A 1 732 ? 29.536 -19.199 -42.016 1.00 92.69 732 LEU A CA 1
ATOM 5523 C C . LEU A 1 732 ? 28.225 -19.404 -42.781 1.00 92.69 732 LEU A C 1
ATOM 5525 O O . LEU A 1 732 ? 27.954 -18.729 -43.778 1.00 92.69 732 LEU A O 1
ATOM 5529 N N . ASP A 1 733 ? 27.406 -20.323 -42.282 1.00 89.25 733 ASP A N 1
ATOM 5530 C CA . ASP A 1 733 ? 26.003 -20.438 -42.660 1.00 89.25 733 ASP A CA 1
ATOM 5531 C C . ASP A 1 733 ? 25.223 -19.286 -42.018 1.00 89.25 733 ASP A C 1
ATOM 5533 O O . ASP A 1 733 ? 25.033 -19.228 -40.803 1.00 89.25 733 ASP A O 1
ATOM 5537 N N . GLY A 1 734 ? 24.791 -18.337 -42.841 1.00 78.88 734 GLY A N 1
ATOM 5538 C CA . GLY A 1 734 ? 24.051 -17.154 -42.428 1.00 78.88 734 GLY A CA 1
ATOM 5539 C C . GLY A 1 734 ? 22.616 -17.440 -41.981 1.00 78.88 734 GLY A C 1
ATOM 5540 O O . GLY A 1 734 ? 22.030 -16.578 -41.325 1.00 78.88 734 GLY A O 1
ATOM 5541 N N . ASN A 1 735 ? 22.046 -18.614 -42.286 1.00 80.00 735 ASN A N 1
ATOM 5542 C CA . ASN A 1 735 ? 20.750 -19.032 -41.744 1.00 80.00 735 ASN A CA 1
ATOM 5543 C C . ASN A 1 735 ? 20.878 -19.530 -40.300 1.00 80.00 735 ASN A C 1
ATOM 5545 O O . ASN A 1 735 ? 20.029 -19.205 -39.471 1.00 80.00 735 ASN A O 1
ATOM 5549 N N . THR A 1 736 ? 21.908 -20.330 -40.008 1.00 79.75 736 THR A N 1
ATOM 5550 C CA . THR A 1 736 ? 22.036 -21.043 -38.719 1.00 79.75 736 THR A CA 1
ATOM 5551 C C . THR A 1 736 ? 23.080 -20.449 -37.774 1.00 79.75 736 THR A C 1
ATOM 5553 O O . THR A 1 736 ? 23.061 -20.739 -36.581 1.00 79.75 736 THR A O 1
ATOM 5556 N N . GLY A 1 737 ? 23.994 -19.620 -38.280 1.00 77.75 737 GLY A N 1
ATOM 5557 C CA . GLY A 1 737 ? 25.169 -19.143 -37.548 1.00 77.75 737 GLY A CA 1
ATOM 5558 C C . GLY A 1 737 ? 26.303 -20.171 -37.456 1.00 77.75 737 GLY A C 1
ATOM 5559 O O . GLY A 1 737 ? 27.315 -19.899 -36.810 1.00 77.75 737 GLY A O 1
ATOM 5560 N N . SER A 1 738 ? 26.161 -21.342 -38.087 1.00 81.31 738 SER A N 1
ATOM 5561 C CA . SER A 1 738 ? 27.154 -22.417 -38.013 1.00 81.31 738 SER A CA 1
ATOM 5562 C C . SER A 1 738 ? 28.431 -22.051 -38.762 1.00 81.31 738 SER A C 1
ATOM 5564 O O . SER A 1 738 ? 28.399 -21.633 -39.920 1.00 81.31 738 SER A O 1
ATOM 5566 N N . ILE A 1 739 ? 29.579 -22.250 -38.116 1.00 89.00 739 ILE A N 1
ATOM 5567 C CA . ILE A 1 739 ? 30.888 -22.060 -38.745 1.00 89.00 739 ILE A CA 1
ATOM 5568 C C . ILE A 1 739 ? 31.165 -23.275 -39.628 1.00 89.00 739 ILE A C 1
ATOM 5570 O O . ILE A 1 739 ? 31.338 -24.384 -39.126 1.00 89.00 739 ILE A O 1
ATOM 5574 N N . LEU A 1 740 ? 31.232 -23.063 -40.940 1.00 87.19 740 LEU A N 1
ATOM 5575 C CA . LEU A 1 740 ? 31.475 -24.126 -41.915 1.00 87.19 740 LEU A CA 1
ATOM 5576 C C . LEU A 1 740 ? 32.970 -24.299 -42.191 1.00 87.19 740 LEU A C 1
ATOM 5578 O O . LEU A 1 740 ? 33.463 -25.417 -42.340 1.00 87.19 740 LEU A O 1
ATOM 5582 N N . LYS A 1 741 ? 33.718 -23.190 -42.232 1.00 87.81 741 LYS A N 1
ATOM 5583 C CA . LYS A 1 741 ? 35.172 -23.201 -42.418 1.00 87.81 741 LYS A CA 1
ATOM 5584 C C . LYS A 1 741 ? 35.827 -22.077 -41.629 1.00 87.81 741 LYS A C 1
ATOM 5586 O O . LYS A 1 741 ? 35.340 -20.953 -41.613 1.00 87.81 741 LYS A O 1
ATOM 5591 N N . ASN A 1 742 ? 36.964 -22.381 -41.014 1.00 91.31 742 ASN A N 1
ATOM 5592 C CA . ASN A 1 742 ? 37.781 -21.417 -40.290 1.00 91.31 742 ASN A CA 1
ATOM 5593 C C . ASN A 1 742 ? 39.263 -21.732 -40.532 1.00 91.31 742 ASN A C 1
ATOM 5595 O O . ASN A 1 742 ? 39.740 -22.801 -40.149 1.00 91.31 742 ASN A O 1
ATOM 5599 N N . VAL A 1 743 ? 39.975 -20.812 -41.179 1.00 89.81 743 VAL A N 1
ATOM 5600 C CA . VAL A 1 743 ? 41.428 -20.844 -41.367 1.00 89.81 743 VAL A CA 1
ATOM 5601 C C . VAL A 1 743 ? 41.973 -19.539 -40.806 1.00 89.81 743 VAL A C 1
ATOM 5603 O O . VAL A 1 743 ? 41.722 -18.479 -41.368 1.00 89.81 743 VAL A O 1
ATOM 5606 N N . ASN A 1 744 ? 42.683 -19.603 -39.677 1.00 92.50 744 ASN A N 1
ATOM 5607 C CA . ASN A 1 744 ? 43.220 -18.426 -38.980 1.00 92.50 744 ASN A CA 1
ATOM 5608 C C . ASN A 1 744 ? 42.179 -17.310 -38.755 1.00 92.50 744 ASN A C 1
ATOM 5610 O O . ASN A 1 744 ? 42.519 -16.132 -38.737 1.00 92.50 744 ASN A O 1
ATOM 5614 N N . GLY A 1 745 ? 40.903 -17.661 -38.567 1.00 88.12 745 GLY A N 1
ATOM 5615 C CA . GLY A 1 745 ? 39.789 -16.713 -38.600 1.00 88.12 745 GLY A CA 1
ATOM 5616 C C . GLY A 1 745 ? 39.850 -15.584 -37.576 1.00 88.12 745 GLY A C 1
ATOM 5617 O O . GLY A 1 745 ? 39.271 -14.533 -37.808 1.00 88.12 745 GLY A O 1
ATOM 5618 N N . GLN A 1 746 ? 40.571 -15.796 -36.474 1.00 90.50 746 GLN A N 1
ATOM 5619 C CA . GLN A 1 746 ? 40.766 -14.834 -35.382 1.00 90.50 746 GLN A CA 1
ATOM 5620 C C . GLN A 1 746 ? 42.072 -14.025 -35.514 1.00 90.50 746 GLN A C 1
ATOM 5622 O O . GLN A 1 746 ? 42.354 -13.142 -34.701 1.00 90.50 746 GLN A O 1
ATOM 5627 N N . GLN A 1 747 ? 42.905 -14.323 -36.518 1.00 91.88 747 GLN A N 1
ATOM 5628 C CA . GLN A 1 747 ? 44.162 -13.616 -36.743 1.00 91.88 747 GLN A CA 1
ATOM 5629 C C . GLN A 1 747 ? 43.883 -12.157 -37.111 1.00 91.88 747 GLN A C 1
ATOM 5631 O O . GLN A 1 747 ? 43.122 -11.887 -38.037 1.00 91.88 747 GLN A O 1
ATOM 5636 N N . SER A 1 748 ? 44.516 -11.226 -36.390 1.00 95.75 748 SER A N 1
ATOM 5637 C CA . SER A 1 748 ? 44.446 -9.802 -36.717 1.00 95.75 748 SER A CA 1
ATOM 5638 C C . SER A 1 748 ? 45.305 -9.509 -37.949 1.00 95.75 748 SER A C 1
ATOM 5640 O O . SER A 1 748 ? 46.500 -9.814 -37.954 1.00 95.75 748 SER A O 1
ATOM 5642 N N . LEU A 1 749 ? 44.692 -8.956 -38.993 1.00 95.62 749 LEU A N 1
ATOM 5643 C CA . LEU A 1 749 ? 45.303 -8.613 -40.276 1.00 95.62 749 LEU A CA 1
ATOM 5644 C C . LEU A 1 749 ? 44.826 -7.227 -40.743 1.00 95.62 749 LEU A C 1
ATOM 5646 O O . LEU A 1 749 ? 43.734 -6.796 -40.355 1.00 95.62 749 LEU A O 1
ATOM 5650 N N . PRO A 1 750 ? 45.597 -6.523 -41.592 1.00 96.25 750 PRO A N 1
ATOM 5651 C CA . PRO A 1 750 ? 45.124 -5.296 -42.217 1.00 96.25 750 PRO A CA 1
ATOM 5652 C C . PRO A 1 750 ? 43.931 -5.580 -43.144 1.00 96.25 750 PRO A C 1
ATOM 5654 O O . PRO A 1 750 ? 43.894 -6.605 -43.825 1.00 96.25 750 PRO A O 1
ATOM 5657 N N . MET A 1 751 ? 42.942 -4.683 -43.170 1.00 95.25 751 MET A N 1
ATOM 5658 C CA . MET A 1 751 ? 41.634 -4.979 -43.785 1.00 95.25 751 MET A CA 1
ATOM 5659 C C . MET A 1 751 ? 41.348 -4.248 -45.108 1.00 95.25 751 MET A C 1
ATOM 5661 O O . MET A 1 751 ? 40.387 -4.589 -45.808 1.00 95.25 751 MET A O 1
ATOM 5665 N N . ALA A 1 752 ? 42.176 -3.263 -45.469 1.00 94.88 752 ALA A N 1
ATOM 5666 C CA . ALA A 1 752 ? 41.977 -2.395 -46.632 1.00 94.88 752 ALA A CA 1
ATOM 5667 C C . ALA A 1 752 ? 40.529 -1.864 -46.737 1.00 94.88 752 ALA A C 1
ATOM 5669 O O . ALA A 1 752 ? 39.841 -1.674 -45.735 1.00 94.88 752 ALA A O 1
ATOM 5670 N N . SER A 1 753 ? 40.009 -1.672 -47.953 1.00 96.38 753 SER A N 1
ATOM 5671 C CA . SER A 1 753 ? 38.683 -1.086 -48.193 1.00 96.38 753 SER A CA 1
ATOM 5672 C C . SER A 1 753 ? 37.483 -1.896 -47.679 1.00 96.38 753 SER A C 1
ATOM 5674 O O . SER A 1 753 ? 36.355 -1.411 -47.787 1.00 96.38 753 SER A O 1
ATOM 5676 N N . THR A 1 754 ? 37.673 -3.080 -47.079 1.00 97.38 754 THR A N 1
ATOM 5677 C CA . THR A 1 754 ? 36.593 -3.729 -46.305 1.00 97.38 754 THR A CA 1
ATOM 5678 C C . THR A 1 754 ? 36.179 -2.875 -45.096 1.00 97.38 754 THR A C 1
ATOM 5680 O O . THR A 1 754 ? 35.039 -2.964 -44.646 1.00 97.38 754 THR A O 1
ATOM 5683 N N . THR A 1 755 ? 37.037 -1.935 -44.666 1.00 98.12 755 THR A N 1
ATOM 5684 C CA . THR A 1 755 ? 36.716 -0.833 -43.742 1.00 98.12 755 THR A CA 1
ATOM 5685 C C . THR A 1 755 ? 35.417 -0.111 -44.094 1.00 98.12 755 THR A C 1
ATOM 5687 O O . THR A 1 755 ? 34.640 0.228 -43.202 1.00 98.12 755 THR A O 1
ATOM 5690 N N . LYS A 1 756 ? 35.135 0.089 -45.385 1.00 98.25 756 LYS A N 1
ATOM 5691 C CA . LYS A 1 756 ? 33.982 0.874 -45.842 1.00 98.25 756 LYS A CA 1
ATOM 5692 C C . LYS A 1 756 ? 32.633 0.269 -45.456 1.00 98.25 756 LYS A C 1
ATOM 5694 O O . LYS A 1 756 ? 31.639 0.986 -45.437 1.00 98.25 756 LYS A O 1
ATOM 5699 N N . MET A 1 757 ? 32.595 -1.009 -45.072 1.00 98.19 757 MET A N 1
ATOM 5700 C CA . MET A 1 757 ? 31.411 -1.614 -44.458 1.00 98.19 757 MET A CA 1
ATOM 5701 C C . MET A 1 757 ? 31.016 -0.905 -43.156 1.00 98.19 757 MET A C 1
ATOM 5703 O O . MET A 1 757 ? 29.842 -0.607 -42.952 1.00 98.19 757 MET A O 1
ATOM 5707 N N . MET A 1 758 ? 31.995 -0.590 -42.305 1.00 97.94 758 MET A N 1
ATOM 5708 C CA . MET A 1 758 ? 31.790 0.150 -41.058 1.00 97.94 758 MET A CA 1
ATOM 5709 C C . MET A 1 758 ? 31.378 1.601 -41.339 1.00 97.94 758 MET A C 1
ATOM 5711 O O . MET A 1 758 ? 30.426 2.102 -40.742 1.00 97.94 758 MET A O 1
ATOM 5715 N N . THR A 1 759 ? 32.033 2.247 -42.308 1.00 97.81 759 THR A N 1
ATOM 5716 C CA . THR A 1 759 ? 31.701 3.610 -42.759 1.00 97.81 759 THR A CA 1
ATOM 5717 C C . THR A 1 759 ? 30.261 3.702 -43.267 1.00 97.81 759 THR A C 1
ATOM 5719 O O . THR A 1 759 ? 29.516 4.590 -42.855 1.00 97.81 759 THR A O 1
ATOM 5722 N N . ALA A 1 760 ? 29.831 2.742 -44.090 1.00 97.19 760 ALA A N 1
ATOM 5723 C CA . ALA A 1 760 ? 28.460 2.658 -44.582 1.00 97.19 760 ALA A CA 1
ATOM 5724 C C . ALA A 1 760 ? 27.455 2.428 -43.445 1.00 97.19 760 ALA A C 1
ATOM 5726 O O . ALA A 1 760 ? 26.420 3.088 -43.402 1.00 97.19 760 ALA A O 1
ATOM 5727 N N . LEU A 1 761 ? 27.755 1.525 -42.506 1.00 94.94 761 LEU A N 1
ATOM 5728 C CA . LEU A 1 761 ? 26.862 1.224 -41.386 1.00 94.94 761 LEU A CA 1
ATOM 5729 C C . LEU A 1 761 ? 26.626 2.425 -40.471 1.00 94.94 761 LEU A C 1
ATOM 5731 O O . LEU A 1 761 ? 25.491 2.645 -40.057 1.00 94.94 761 LEU A O 1
ATOM 5735 N N . ILE A 1 762 ? 27.665 3.209 -40.179 1.00 93.25 762 ILE A N 1
ATOM 5736 C CA . ILE A 1 762 ? 27.531 4.427 -39.368 1.00 93.25 762 ILE A CA 1
ATOM 5737 C C . ILE A 1 762 ? 26.735 5.490 -40.125 1.00 93.25 762 ILE A C 1
ATOM 5739 O O . ILE A 1 762 ? 25.822 6.092 -39.567 1.00 93.25 762 ILE A O 1
ATOM 5743 N N . ALA A 1 763 ? 27.004 5.682 -41.417 1.00 90.56 763 ALA A N 1
ATOM 5744 C CA . ALA A 1 763 ? 26.242 6.621 -42.237 1.00 90.56 763 ALA A CA 1
ATOM 5745 C C . ALA A 1 763 ? 24.755 6.237 -42.360 1.00 90.56 763 ALA A C 1
ATOM 5747 O O . ALA A 1 763 ? 23.890 7.111 -42.317 1.00 90.56 763 ALA A O 1
ATOM 5748 N N . LEU A 1 764 ? 24.441 4.939 -42.424 1.00 89.50 764 LEU A N 1
ATOM 5749 C CA . LEU A 1 764 ? 23.071 4.411 -42.442 1.00 89.50 764 LEU A CA 1
ATOM 5750 C C . LEU A 1 764 ? 22.292 4.648 -41.135 1.00 89.50 764 LEU A C 1
ATOM 5752 O O . LEU A 1 764 ? 21.072 4.495 -41.132 1.00 89.50 764 LEU A O 1
ATOM 5756 N N . GLN A 1 765 ? 22.962 5.032 -40.044 1.00 80.81 765 GLN A N 1
ATOM 5757 C CA . GLN A 1 765 ? 22.321 5.448 -38.789 1.00 80.81 765 GLN A CA 1
ATOM 5758 C C . GLN A 1 765 ? 21.958 6.943 -38.773 1.00 80.81 765 GLN A C 1
ATOM 5760 O O . GLN A 1 765 ? 21.305 7.402 -37.834 1.00 80.81 765 GLN A O 1
ATOM 5765 N N . SER A 1 766 ? 22.366 7.713 -39.789 1.00 73.44 766 SER A N 1
ATOM 5766 C CA . SER A 1 766 ? 22.034 9.135 -39.887 1.00 73.44 766 SER A CA 1
ATOM 5767 C C . SER A 1 766 ? 20.525 9.352 -40.021 1.00 73.44 766 SER A C 1
ATOM 5769 O O . SER A 1 766 ? 19.826 8.635 -40.736 1.00 73.44 766 SER A O 1
ATOM 5771 N N . VAL A 1 767 ? 20.024 10.398 -39.360 1.00 54.03 767 VAL A N 1
ATOM 5772 C CA . VAL A 1 767 ? 18.596 10.761 -39.323 1.00 54.03 767 VAL A CA 1
ATOM 5773 C C . VAL A 1 767 ? 18.069 11.173 -40.707 1.00 54.03 767 VAL A C 1
ATOM 5775 O O . VAL A 1 767 ? 16.863 11.124 -40.942 1.00 54.03 767 VAL A O 1
ATOM 5778 N N . ASN A 1 768 ? 18.950 11.569 -41.637 1.00 83.38 768 ASN A N 1
ATOM 5779 C CA . ASN A 1 768 ? 18.554 12.035 -42.965 1.00 83.38 768 ASN A CA 1
ATOM 5780 C C . ASN A 1 768 ? 19.520 11.584 -44.077 1.00 83.38 768 ASN A C 1
ATOM 5782 O O . ASN A 1 768 ? 20.472 12.285 -44.415 1.00 83.38 768 ASN A O 1
ATOM 5786 N N . LEU A 1 769 ? 19.222 10.452 -44.720 1.00 89.81 769 LEU A N 1
ATOM 5787 C CA . LEU A 1 769 ? 19.975 9.964 -45.887 1.00 89.81 769 LEU A CA 1
ATOM 5788 C C . LEU A 1 769 ? 19.819 10.843 -47.143 1.00 89.81 769 LEU A C 1
ATOM 5790 O O . LEU A 1 769 ? 20.631 10.750 -48.058 1.00 89.81 769 LEU A O 1
ATOM 5794 N N . ASN A 1 770 ? 18.829 11.739 -47.178 1.00 91.50 770 ASN A N 1
ATOM 5795 C CA . ASN A 1 770 ? 18.660 12.713 -48.261 1.00 91.50 770 ASN A CA 1
ATOM 5796 C C . ASN A 1 770 ? 19.447 14.011 -48.014 1.00 91.50 770 ASN A C 1
ATOM 5798 O O . ASN A 1 770 ? 19.290 14.978 -48.760 1.00 91.50 770 ASN A O 1
ATOM 5802 N N . GLN A 1 771 ? 20.274 14.066 -46.964 1.00 92.25 771 GLN A N 1
ATOM 5803 C CA . GLN A 1 771 ? 21.179 15.185 -46.733 1.00 92.25 771 GLN A CA 1
ATOM 5804 C C . GLN A 1 771 ? 22.081 15.381 -47.952 1.00 92.25 771 GLN A C 1
ATOM 5806 O O . GLN A 1 771 ? 22.739 14.449 -48.407 1.00 92.25 771 GLN A O 1
ATOM 5811 N N . VAL A 1 772 ? 22.118 16.612 -48.456 1.00 94.31 772 VAL A N 1
ATOM 5812 C CA . VAL A 1 772 ? 22.995 17.010 -49.554 1.00 94.31 772 VAL A CA 1
ATOM 5813 C C . VAL A 1 772 ? 24.383 17.317 -48.993 1.00 94.31 772 VAL A C 1
ATOM 5815 O O . VAL A 1 772 ? 24.522 18.125 -48.074 1.00 94.31 772 VAL A O 1
ATOM 5818 N N . VAL A 1 773 ? 25.402 16.666 -49.545 1.00 95.50 773 VAL A N 1
ATOM 5819 C CA . VAL A 1 773 ? 26.808 16.773 -49.148 1.00 95.50 773 VAL A CA 1
ATOM 5820 C C . VAL A 1 773 ? 27.585 17.453 -50.268 1.00 95.50 773 VAL A C 1
ATOM 5822 O O . VAL A 1 773 ? 27.587 16.979 -51.401 1.00 95.50 773 VAL A O 1
ATOM 5825 N N . THR A 1 774 ? 28.252 18.563 -49.957 1.00 96.31 774 THR A N 1
ATOM 5826 C CA . THR A 1 774 ? 29.157 19.246 -50.891 1.00 96.31 774 THR A CA 1
ATOM 5827 C C . THR A 1 774 ? 30.531 18.585 -50.865 1.00 96.31 774 THR A C 1
ATOM 5829 O O . THR A 1 774 ? 31.156 18.505 -49.807 1.00 96.31 774 THR A O 1
ATOM 5832 N N . ILE A 1 775 ? 31.025 18.158 -52.026 1.00 96.94 775 ILE A N 1
ATOM 5833 C CA . ILE A 1 775 ? 32.342 17.537 -52.156 1.00 96.94 775 ILE A CA 1
ATOM 5834 C C . ILE A 1 775 ? 33.427 18.590 -51.952 1.00 96.94 775 ILE A C 1
ATOM 5836 O O . ILE A 1 775 ? 33.534 19.573 -52.692 1.00 96.94 775 ILE A O 1
ATOM 5840 N N . ARG A 1 776 ? 34.244 18.373 -50.925 1.00 95.12 776 ARG A N 1
ATOM 5841 C CA . ARG A 1 776 ? 35.341 19.255 -50.534 1.00 95.12 776 ARG A CA 1
ATOM 5842 C C . ARG A 1 776 ? 36.671 18.811 -51.148 1.00 95.12 776 ARG A C 1
ATOM 5844 O O . ARG A 1 776 ? 36.840 17.672 -51.578 1.00 95.12 776 ARG A O 1
ATOM 5851 N N . GLN A 1 777 ? 37.637 19.730 -51.166 1.00 94.56 777 GLN A N 1
ATOM 5852 C CA . GLN A 1 777 ? 38.970 19.488 -51.729 1.00 94.56 777 GLN A CA 1
ATOM 5853 C C . GLN A 1 777 ? 39.746 18.381 -51.000 1.00 94.56 777 GLN A C 1
ATOM 5855 O O . GLN A 1 777 ? 40.577 17.720 -51.618 1.00 94.56 777 GLN A O 1
ATOM 5860 N N . ASP A 1 778 ? 39.515 18.177 -49.707 1.00 92.00 778 ASP A N 1
ATOM 5861 C CA . ASP A 1 778 ? 40.204 17.164 -48.906 1.00 92.00 778 ASP A CA 1
ATOM 5862 C C . ASP A 1 778 ? 39.817 15.740 -49.313 1.00 92.00 778 ASP A C 1
ATOM 5864 O O . ASP A 1 778 ? 40.709 14.913 -49.475 1.00 92.00 778 ASP A O 1
ATOM 5868 N N . ALA A 1 779 ? 38.542 15.490 -49.623 1.00 92.69 779 ALA A N 1
ATOM 5869 C CA . ALA A 1 779 ? 38.086 14.201 -50.151 1.00 92.69 779 ALA A CA 1
ATOM 5870 C C . ALA A 1 779 ? 38.816 13.798 -51.445 1.00 92.69 779 ALA A C 1
ATOM 5872 O O . ALA A 1 779 ? 39.258 12.663 -51.596 1.00 92.69 779 ALA A O 1
ATOM 5873 N N . VAL A 1 780 ? 39.007 14.748 -52.364 1.00 92.75 780 VAL A N 1
ATOM 5874 C CA . VAL A 1 780 ? 39.735 14.509 -53.623 1.00 92.75 780 VAL A CA 1
ATOM 5875 C C . VAL A 1 780 ? 41.253 14.458 -53.402 1.00 92.75 780 VAL A C 1
ATOM 5877 O O . VAL A 1 780 ? 41.967 13.715 -54.078 1.00 92.75 780 VAL A O 1
ATOM 5880 N N . SER A 1 781 ? 41.775 15.238 -52.452 1.00 91.19 781 SER A N 1
ATOM 5881 C CA . SER A 1 781 ? 43.205 15.237 -52.118 1.00 91.19 781 SER A CA 1
ATOM 5882 C C . SER A 1 781 ? 43.652 13.918 -51.494 1.00 91.19 781 SER A C 1
ATOM 5884 O O . SER A 1 781 ? 44.782 13.506 -51.752 1.00 91.19 781 SER A O 1
ATOM 5886 N N . GLU A 1 782 ? 42.782 13.250 -50.735 1.00 88.25 782 GLU A N 1
ATOM 5887 C CA . GLU A 1 782 ? 43.047 11.937 -50.141 1.00 88.25 782 GLU A CA 1
ATOM 5888 C C . GLU A 1 782 ? 43.394 10.895 -51.213 1.00 88.25 782 GLU A C 1
ATOM 5890 O O . GLU A 1 782 ? 44.474 10.301 -51.189 1.00 88.25 782 GLU A O 1
ATOM 5895 N N . VAL A 1 783 ? 42.541 10.779 -52.236 1.00 89.00 783 VAL A N 1
ATOM 5896 C CA . VAL A 1 783 ? 42.755 9.895 -53.394 1.00 89.00 783 VAL A CA 1
ATOM 5897 C C . VAL A 1 783 ? 44.087 10.200 -54.086 1.00 89.00 783 VAL A C 1
ATOM 5899 O O . VAL A 1 783 ? 44.885 9.294 -54.331 1.00 89.00 783 VAL A O 1
ATOM 5902 N N . ASN A 1 784 ? 44.349 11.476 -54.386 1.00 87.38 784 ASN A N 1
ATOM 5903 C CA . ASN A 1 784 ? 45.545 11.891 -55.125 1.00 87.38 784 ASN A CA 1
ATOM 5904 C C . ASN A 1 784 ? 46.842 11.670 -54.334 1.00 87.38 784 ASN A C 1
ATOM 5906 O O . ASN A 1 784 ? 47.879 11.369 -54.926 1.00 87.38 784 ASN A O 1
ATOM 5910 N N . SER A 1 785 ? 46.793 11.834 -53.011 1.00 83.88 785 SER A N 1
ATOM 5911 C CA . SER A 1 785 ? 47.974 11.751 -52.142 1.00 83.88 785 SER A CA 1
ATOM 5912 C C . SER A 1 785 ? 48.361 10.310 -51.820 1.00 83.88 785 SER A C 1
ATOM 5914 O O . SER A 1 785 ? 49.543 10.031 -51.619 1.00 83.88 785 SER A O 1
ATOM 5916 N N . HIS A 1 786 ? 47.391 9.393 -51.814 1.00 82.62 786 HIS A N 1
ATOM 5917 C CA . HIS A 1 786 ? 47.585 8.009 -51.372 1.00 82.62 786 HIS A CA 1
ATOM 5918 C C . HIS A 1 786 ? 47.312 6.960 -52.462 1.00 82.62 786 HIS A C 1
ATOM 5920 O O . HIS A 1 786 ? 47.335 5.767 -52.174 1.00 82.62 786 HIS A O 1
ATOM 5926 N N . GLN A 1 787 ? 47.109 7.390 -53.716 1.00 82.19 787 GLN A N 1
ATOM 5927 C CA . GLN A 1 787 ? 46.801 6.522 -54.868 1.00 82.19 787 GLN A CA 1
ATOM 5928 C C . GLN A 1 787 ? 45.581 5.621 -54.612 1.00 82.19 787 GLN A C 1
ATOM 5930 O O . GLN A 1 787 ? 45.561 4.444 -54.978 1.00 82.19 787 GLN A O 1
ATOM 5935 N N . GLY A 1 788 ? 44.578 6.196 -53.951 1.00 84.62 788 GLY A N 1
ATOM 5936 C CA . GLY A 1 788 ? 43.366 5.513 -53.526 1.00 84.62 788 GLY A CA 1
ATOM 5937 C C . GLY A 1 788 ? 42.400 5.176 -54.665 1.00 84.62 788 GLY A C 1
ATOM 5938 O O . GLY A 1 788 ? 42.450 5.757 -55.753 1.00 84.62 788 GLY A O 1
ATOM 5939 N N . SER A 1 789 ? 41.477 4.249 -54.412 1.00 91.81 789 SER A N 1
ATOM 5940 C CA . SER A 1 789 ? 40.323 4.030 -55.291 1.00 91.81 789 SER A CA 1
ATOM 5941 C C . SER A 1 789 ? 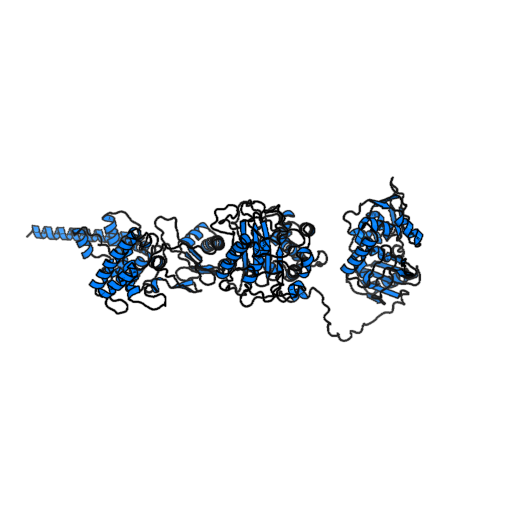39.356 5.209 -55.187 1.00 91.81 789 SER A C 1
ATOM 5943 O O . SER A 1 789 ? 39.177 5.774 -54.115 1.00 91.81 789 SER A O 1
ATOM 5945 N N . SER A 1 790 ? 38.704 5.592 -56.283 1.00 93.94 790 SER A N 1
ATOM 5946 C CA . SER A 1 790 ? 37.898 6.818 -56.331 1.00 93.94 790 SER A CA 1
ATOM 5947 C C . SER A 1 790 ? 36.526 6.574 -56.943 1.00 93.94 790 SER A C 1
ATOM 5949 O O . SER A 1 790 ? 36.391 5.845 -57.926 1.00 93.94 790 SER A O 1
ATOM 5951 N N . ALA A 1 791 ? 35.518 7.238 -56.378 1.00 96.00 791 ALA A N 1
ATOM 5952 C CA . ALA A 1 791 ? 34.193 7.402 -56.965 1.00 96.00 791 ALA A CA 1
ATOM 5953 C C . ALA A 1 791 ? 34.154 8.544 -58.005 1.00 96.00 791 ALA A C 1
ATOM 5955 O O . ALA A 1 791 ? 33.081 8.910 -58.481 1.00 96.00 791 ALA A O 1
ATOM 5956 N N . GLN A 1 792 ? 35.318 9.085 -58.378 1.00 94.94 792 GLN A N 1
ATOM 5957 C CA . GLN A 1 792 ? 35.513 10.192 -59.317 1.00 94.94 792 GLN A CA 1
ATOM 5958 C C . GLN A 1 792 ? 34.783 11.470 -58.884 1.00 94.94 792 GLN A C 1
ATOM 5960 O O . GLN A 1 792 ? 34.299 12.234 -59.720 1.00 94.94 792 GLN A O 1
ATOM 5965 N N . LEU A 1 793 ? 34.688 11.710 -57.571 1.00 96.06 793 LEU A N 1
ATOM 5966 C CA . LEU A 1 793 ? 34.004 12.885 -57.035 1.00 96.06 793 LEU A CA 1
ATOM 5967 C C . LEU A 1 793 ? 34.730 14.174 -57.450 1.00 96.06 793 LEU A C 1
ATOM 5969 O O . LEU A 1 793 ? 35.958 14.241 -57.471 1.00 96.06 793 LEU A O 1
ATOM 5973 N N . VAL A 1 794 ? 33.961 15.216 -57.777 1.00 95.25 794 VAL A N 1
ATOM 5974 C CA . VAL A 1 794 ? 34.484 16.503 -58.258 1.00 95.25 794 VAL A CA 1
ATOM 5975 C C . VAL A 1 794 ? 34.214 17.568 -57.207 1.00 95.25 794 VAL A C 1
ATOM 5977 O O . VAL A 1 794 ? 33.118 17.659 -56.666 1.00 95.25 794 VAL A O 1
ATOM 5980 N N . VAL A 1 795 ? 35.230 18.371 -56.897 1.00 96.19 795 VAL A N 1
ATOM 5981 C CA . VAL A 1 795 ? 35.131 19.420 -55.877 1.00 96.19 795 VAL A CA 1
ATOM 5982 C C . VAL A 1 795 ? 34.063 20.440 -56.265 1.00 96.19 795 VAL A C 1
ATOM 5984 O O . VAL A 1 795 ? 34.090 20.984 -57.367 1.00 96.19 795 VAL A O 1
ATOM 5987 N N . GLY A 1 796 ? 33.159 20.728 -55.331 1.00 94.19 796 GLY A N 1
ATOM 5988 C CA . GLY A 1 796 ? 32.028 21.633 -55.527 1.00 94.19 796 GLY A CA 1
ATOM 5989 C C . GLY A 1 796 ? 30.723 20.939 -55.916 1.00 94.19 796 GLY A C 1
ATOM 5990 O O . GLY A 1 796 ? 29.666 21.535 -55.708 1.00 94.19 796 GLY A O 1
ATOM 5991 N N . ASP A 1 797 ? 30.769 19.690 -56.389 1.00 97.00 797 ASP A N 1
ATOM 5992 C CA . ASP A 1 797 ? 29.555 18.919 -56.655 1.00 97.00 797 ASP A CA 1
ATOM 5993 C C . ASP A 1 797 ? 28.784 18.667 -55.354 1.00 97.00 797 ASP A C 1
ATOM 5995 O O . ASP A 1 797 ? 29.361 18.574 -54.266 1.00 97.00 797 ASP A O 1
ATOM 5999 N N . THR A 1 798 ? 27.460 18.559 -55.451 1.00 95.94 798 THR A N 1
ATOM 6000 C CA . THR A 1 798 ? 26.598 18.252 -54.302 1.00 95.94 798 THR A CA 1
ATOM 6001 C C . THR A 1 798 ? 25.836 16.953 -54.524 1.00 95.94 798 THR A C 1
ATOM 6003 O O . THR A 1 798 ? 25.114 16.829 -55.504 1.00 95.94 798 THR A O 1
ATOM 6006 N N . ILE A 1 799 ? 25.999 15.977 -53.632 1.00 95.44 799 ILE A N 1
ATOM 6007 C CA . ILE A 1 799 ? 25.475 14.610 -53.790 1.00 95.44 799 ILE A CA 1
ATOM 6008 C C . ILE A 1 799 ? 24.744 14.208 -52.509 1.00 95.44 799 ILE A C 1
ATOM 6010 O O . ILE A 1 799 ? 25.132 14.631 -51.421 1.00 95.44 799 ILE A O 1
ATOM 6014 N N . THR A 1 800 ? 23.671 13.419 -52.603 1.00 96.50 800 THR A N 1
ATOM 6015 C CA . THR A 1 800 ? 22.972 12.951 -51.396 1.00 96.50 800 THR A CA 1
ATOM 6016 C C . THR A 1 800 ? 23.821 11.945 -50.615 1.00 96.50 800 THR A C 1
ATOM 6018 O O . THR A 1 800 ? 24.594 11.183 -51.197 1.00 96.50 800 THR A O 1
ATOM 6021 N N . LEU A 1 801 ? 23.657 11.895 -49.291 1.00 96.25 801 LEU A N 1
ATOM 6022 C CA . LEU A 1 801 ? 24.313 10.884 -48.457 1.00 96.25 801 LEU A CA 1
ATOM 6023 C C . LEU A 1 801 ? 23.937 9.457 -48.904 1.00 96.25 801 LEU A C 1
ATOM 6025 O O . LEU A 1 801 ? 24.787 8.570 -48.900 1.00 96.25 801 LEU A O 1
ATOM 6029 N N . HIS A 1 802 ? 22.696 9.253 -49.355 1.00 97.19 802 HIS A N 1
ATOM 6030 C CA . HIS A 1 802 ? 22.234 8.015 -49.979 1.00 97.19 802 HIS A CA 1
ATOM 6031 C C . HIS A 1 802 ? 23.065 7.631 -51.214 1.00 97.19 802 HIS A C 1
ATOM 6033 O O . HIS A 1 802 ? 23.555 6.507 -51.288 1.00 97.19 802 HIS A O 1
ATOM 6039 N N . ASP A 1 803 ? 23.261 8.544 -52.169 1.00 97.25 803 ASP A N 1
ATOM 6040 C CA . ASP A 1 803 ? 24.046 8.263 -53.378 1.00 97.25 803 ASP A CA 1
ATOM 6041 C C . ASP A 1 803 ? 25.530 8.061 -53.052 1.00 97.25 803 ASP A C 1
ATOM 6043 O O . ASP A 1 803 ? 26.169 7.159 -53.593 1.00 97.25 803 ASP A O 1
ATOM 6047 N N . LEU A 1 804 ? 26.075 8.821 -52.098 1.00 97.69 804 LEU A N 1
ATOM 6048 C CA . LEU A 1 804 ? 27.452 8.635 -51.639 1.00 97.69 804 LEU A CA 1
ATOM 6049 C C . LEU A 1 804 ? 27.709 7.233 -51.076 1.00 97.69 804 LEU A C 1
ATOM 6051 O O . LEU A 1 804 ? 28.818 6.729 -51.234 1.00 97.69 804 LEU A O 1
ATOM 6055 N N . LEU A 1 805 ? 26.713 6.559 -50.488 1.00 98.38 805 LEU A N 1
ATOM 6056 C CA . LEU A 1 805 ? 26.860 5.163 -50.060 1.00 98.38 805 LEU A CA 1
ATOM 6057 C C . LEU A 1 805 ? 27.087 4.205 -51.244 1.00 98.38 805 LEU A C 1
ATOM 6059 O O . LEU A 1 805 ? 27.827 3.229 -51.101 1.00 98.38 805 LEU A O 1
ATOM 6063 N N . TYR A 1 806 ? 26.518 4.485 -52.422 1.00 98.44 806 TYR A N 1
ATOM 6064 C CA . TYR A 1 806 ? 26.821 3.723 -53.638 1.00 98.44 806 TYR A CA 1
ATOM 6065 C C . TYR A 1 806 ? 28.234 4.030 -54.148 1.00 98.44 806 TYR A C 1
ATOM 6067 O O . TYR A 1 806 ? 28.976 3.097 -54.458 1.00 98.44 806 TYR A O 1
ATOM 6075 N N . GLY A 1 807 ? 28.648 5.303 -54.151 1.00 97.50 807 GLY A N 1
ATOM 6076 C CA . GLY A 1 807 ? 30.023 5.705 -54.488 1.00 97.50 807 GLY A CA 1
ATOM 6077 C C . GLY A 1 807 ? 31.071 5.116 -53.532 1.00 97.50 807 GLY A C 1
ATOM 6078 O O . GLY A 1 807 ? 32.165 4.734 -53.945 1.00 97.50 807 GLY A O 1
ATOM 6079 N N . LEU A 1 808 ? 30.710 4.940 -52.261 1.00 98.31 808 LEU A N 1
ATOM 6080 C CA . LEU A 1 808 ? 31.531 4.282 -51.249 1.00 98.31 808 LEU A CA 1
ATOM 6081 C C . LEU A 1 808 ? 31.688 2.778 -51.531 1.00 98.31 808 LEU A C 1
ATOM 6083 O O . LEU A 1 808 ? 32.797 2.242 -51.474 1.00 98.31 808 LEU A O 1
ATOM 6087 N N . MET A 1 809 ? 30.588 2.076 -51.816 1.00 98.25 809 MET A N 1
ATOM 6088 C CA . MET A 1 809 ? 30.576 0.609 -51.817 1.00 98.25 809 MET A CA 1
ATOM 6089 C C . MET A 1 809 ? 30.902 -0.026 -53.176 1.00 98.25 809 MET A C 1
ATOM 6091 O O . MET A 1 809 ? 31.580 -1.055 -53.189 1.00 98.25 809 MET A O 1
ATOM 6095 N N . LEU A 1 810 ? 30.474 0.564 -54.301 1.00 97.75 810 LEU A N 1
ATOM 6096 C CA . LEU A 1 810 ? 30.619 -0.037 -55.638 1.00 97.75 810 LEU A CA 1
ATOM 6097 C C . LEU A 1 810 ? 32.045 0.139 -56.205 1.00 97.75 810 LEU A C 1
ATOM 6099 O O . LEU A 1 810 ? 32.770 -0.865 -56.276 1.00 97.75 810 LEU A O 1
ATOM 6103 N N . PRO A 1 811 ? 32.502 1.368 -56.540 1.00 96.94 811 PRO A N 1
ATOM 6104 C CA . PRO A 1 811 ? 33.842 1.610 -57.074 1.00 96.94 811 PRO A CA 1
ATOM 6105 C C . PRO A 1 811 ? 34.900 1.654 -55.961 1.00 96.94 811 PRO A C 1
ATOM 6107 O O . PRO A 1 811 ? 36.083 1.819 -56.243 1.00 96.94 811 PRO A O 1
ATOM 6110 N N . SER A 1 812 ? 34.486 1.476 -54.697 1.00 96.50 812 SER A N 1
ATOM 6111 C CA . SER A 1 812 ? 35.341 1.537 -53.510 1.00 96.50 812 SER A CA 1
ATOM 6112 C C . SER A 1 812 ? 35.896 2.937 -53.196 1.00 96.50 812 SER A C 1
ATOM 6114 O O . SER A 1 812 ? 36.989 3.031 -52.646 1.00 96.50 812 SER A O 1
ATOM 6116 N N . GLY A 1 813 ? 35.169 4.016 -53.507 1.00 96.94 813 GLY A N 1
ATOM 6117 C CA . GLY A 1 813 ? 35.686 5.390 -53.442 1.00 96.94 813 GLY A CA 1
ATOM 6118 C C . GLY A 1 813 ? 36.176 5.834 -52.059 1.00 96.94 813 GLY A C 1
ATOM 6119 O O . GLY A 1 813 ? 35.402 5.879 -51.100 1.00 96.94 813 GLY A O 1
ATOM 6120 N N . ASP A 1 814 ? 37.461 6.172 -51.958 1.00 96.75 814 ASP A N 1
ATOM 6121 C CA . ASP A 1 814 ? 38.094 6.763 -50.772 1.00 96.75 814 ASP A CA 1
ATOM 6122 C C . ASP A 1 814 ? 37.627 8.215 -50.591 1.00 96.75 814 ASP A C 1
ATOM 6124 O O . ASP A 1 814 ? 37.266 8.623 -49.491 1.00 96.75 814 ASP A O 1
ATOM 6128 N N . ASP A 1 815 ? 37.479 8.953 -51.694 1.00 97.00 815 ASP A N 1
ATOM 6129 C CA . ASP A 1 815 ? 36.836 10.272 -51.740 1.00 97.00 815 ASP A CA 1
ATOM 6130 C C . ASP A 1 815 ? 35.417 10.261 -51.142 1.00 97.00 815 ASP A C 1
ATOM 6132 O O . ASP A 1 815 ? 35.055 11.152 -50.369 1.00 97.00 815 ASP A O 1
ATOM 6136 N N . ALA A 1 816 ? 34.620 9.230 -51.433 1.00 97.75 816 ALA A N 1
ATOM 6137 C CA . ALA A 1 816 ? 33.295 9.059 -50.839 1.00 97.75 816 ALA A CA 1
ATOM 6138 C C . ALA A 1 816 ? 33.360 8.761 -49.330 1.00 97.75 816 ALA A C 1
ATOM 6140 O O . ALA A 1 816 ? 32.539 9.284 -48.575 1.00 97.75 816 ALA A O 1
ATOM 6141 N N . ALA A 1 817 ? 34.336 7.971 -48.869 1.00 97.62 817 ALA A N 1
ATOM 6142 C CA . ALA A 1 817 ? 34.530 7.704 -47.441 1.00 97.62 817 ALA A CA 1
ATOM 6143 C C . ALA A 1 817 ? 34.852 8.985 -46.667 1.00 97.62 817 ALA A C 1
ATOM 6145 O O . ALA A 1 817 ? 34.240 9.238 -45.624 1.00 97.62 817 ALA A O 1
ATOM 6146 N N . ILE A 1 818 ? 35.727 9.829 -47.224 1.00 96.94 818 ILE A N 1
ATOM 6147 C CA . ILE A 1 818 ? 36.068 11.111 -46.614 1.00 96.94 818 ILE A CA 1
ATOM 6148 C C . ILE A 1 818 ? 34.835 12.021 -46.549 1.00 96.94 818 ILE A C 1
ATOM 6150 O O . ILE A 1 818 ? 34.456 12.464 -45.463 1.00 96.94 818 ILE A O 1
ATOM 6154 N N . ALA A 1 819 ? 34.139 12.207 -47.677 1.00 97.12 819 ALA A N 1
ATOM 6155 C CA . ALA A 1 819 ? 32.946 13.052 -47.748 1.00 97.12 819 ALA A CA 1
ATOM 6156 C C . ALA A 1 819 ? 31.836 12.607 -46.775 1.00 97.12 819 ALA A C 1
ATOM 6158 O O . ALA A 1 819 ? 31.201 13.445 -46.130 1.00 97.12 819 ALA A O 1
ATOM 6159 N N . ILE A 1 820 ? 31.618 11.296 -46.628 1.00 97.75 820 ILE A N 1
ATOM 6160 C CA . ILE A 1 820 ? 30.647 10.732 -45.679 1.00 97.75 820 ILE A CA 1
ATOM 6161 C C . ILE A 1 820 ? 31.058 11.022 -44.236 1.00 97.75 820 ILE A C 1
ATOM 6163 O O . ILE A 1 820 ? 30.235 11.480 -43.441 1.00 97.75 820 ILE A O 1
ATOM 6167 N N . ALA A 1 821 ? 32.316 10.770 -43.885 1.00 95.94 821 ALA A N 1
ATOM 6168 C CA . ALA A 1 821 ? 32.790 10.957 -42.520 1.00 95.94 821 ALA A CA 1
ATOM 6169 C C . ALA A 1 821 ? 32.726 12.429 -42.076 1.00 95.94 821 ALA A C 1
ATOM 6171 O O . ALA A 1 821 ? 32.317 12.721 -40.947 1.00 95.94 821 ALA A O 1
ATOM 6172 N N . ASP A 1 822 ? 33.015 13.362 -42.984 1.00 90.94 822 ASP A N 1
ATOM 6173 C CA . ASP A 1 822 ? 32.836 14.793 -42.738 1.00 90.94 822 ASP A CA 1
ATOM 6174 C C . ASP A 1 822 ? 31.364 15.186 -42.591 1.00 90.94 822 ASP A C 1
ATOM 6176 O O . ASP A 1 822 ? 31.019 15.948 -41.688 1.00 90.94 822 ASP A O 1
ATOM 6180 N N . ALA A 1 823 ? 30.481 14.649 -43.436 1.00 91.50 823 ALA A N 1
ATOM 6181 C CA . ALA A 1 823 ? 29.054 14.952 -43.381 1.00 91.50 823 ALA A CA 1
ATOM 6182 C C . ALA A 1 823 ? 28.374 14.419 -42.110 1.00 91.50 823 ALA A C 1
ATOM 6184 O O . ALA A 1 823 ? 27.464 15.066 -41.591 1.00 91.50 823 ALA A O 1
ATOM 6185 N N . VAL A 1 824 ? 28.803 13.250 -41.620 1.00 91.69 824 VAL A N 1
ATOM 6186 C CA . VAL A 1 824 ? 28.163 12.539 -40.501 1.00 91.69 824 VAL A CA 1
ATOM 6187 C C . VAL A 1 824 ? 28.750 12.933 -39.143 1.00 91.69 824 VAL A C 1
ATOM 6189 O O . VAL A 1 824 ? 28.002 13.082 -38.179 1.00 91.69 824 VAL A O 1
ATOM 6192 N N . ALA A 1 825 ? 30.069 13.117 -39.039 1.00 89.44 825 ALA A N 1
ATOM 6193 C CA . ALA A 1 825 ? 30.741 13.381 -37.759 1.00 89.44 825 ALA A CA 1
ATOM 6194 C C . ALA A 1 825 ? 31.492 14.725 -37.707 1.00 89.44 825 ALA A C 1
ATOM 6196 O O . ALA A 1 825 ? 32.165 15.027 -36.713 1.00 89.44 825 ALA A O 1
ATOM 6197 N N . GLY A 1 826 ? 31.406 15.531 -38.769 1.00 86.12 826 GLY A N 1
ATOM 6198 C CA . GLY A 1 826 ? 32.056 16.839 -38.891 1.00 86.12 826 GLY A CA 1
ATOM 6199 C C . GLY A 1 826 ? 33.563 16.785 -39.170 1.00 86.12 826 GLY A C 1
ATOM 6200 O O . GLY A 1 826 ? 34.136 17.792 -39.578 1.00 86.12 826 GLY A O 1
ATOM 6201 N N . SER A 1 827 ? 34.214 15.639 -38.940 1.00 88.06 827 SER A N 1
ATOM 6202 C CA . SER A 1 827 ? 35.621 15.391 -39.272 1.00 88.06 827 SER A CA 1
ATOM 6203 C C . SER A 1 827 ? 35.938 13.894 -39.299 1.00 88.06 827 SER A C 1
ATOM 6205 O O . SER A 1 827 ? 35.305 13.106 -38.590 1.00 88.06 827 SER A O 1
ATOM 6207 N N . GLN A 1 828 ? 37.002 13.519 -40.016 1.00 87.62 828 GLN A N 1
ATOM 6208 C CA . GLN A 1 828 ? 37.546 12.154 -40.010 1.00 87.62 828 GLN A CA 1
ATOM 6209 C C . GLN A 1 828 ? 37.871 11.639 -38.605 1.00 87.62 828 GLN A C 1
ATOM 6211 O O . GLN A 1 828 ? 37.530 10.510 -38.263 1.00 87.62 828 GLN A O 1
ATOM 6216 N N . ALA A 1 829 ? 38.501 12.466 -37.764 1.00 88.38 829 ALA A N 1
ATOM 6217 C CA . ALA A 1 829 ? 38.922 12.052 -36.426 1.00 88.38 829 ALA A CA 1
ATOM 6218 C C . ALA A 1 829 ? 37.724 11.652 -35.549 1.00 88.38 829 ALA A C 1
ATOM 6220 O O . ALA A 1 829 ? 37.739 10.598 -34.911 1.00 88.38 829 ALA A O 1
ATOM 6221 N N . ASN A 1 830 ? 36.655 12.454 -35.568 1.00 85.19 830 ASN A N 1
ATOM 6222 C CA . ASN A 1 830 ? 35.424 12.133 -34.847 1.00 85.19 830 ASN A CA 1
ATOM 6223 C C . ASN A 1 830 ? 34.755 10.879 -35.410 1.00 85.19 830 ASN A C 1
ATOM 6225 O O . ASN A 1 830 ? 34.235 10.062 -34.648 1.00 85.19 830 ASN A O 1
ATOM 6229 N N . PHE A 1 831 ? 34.779 10.717 -36.731 1.00 93.44 831 PHE A N 1
ATOM 6230 C CA . PHE A 1 831 ? 34.199 9.553 -37.381 1.00 93.44 831 PHE A CA 1
ATOM 6231 C C . PHE A 1 831 ? 34.929 8.263 -36.984 1.00 93.44 831 PHE A C 1
ATOM 6233 O O . PHE A 1 831 ? 34.288 7.290 -36.602 1.00 93.44 831 PHE A O 1
ATOM 6240 N N . VAL A 1 832 ? 36.264 8.269 -36.941 1.00 93.94 832 VAL A N 1
ATOM 6241 C CA . VAL A 1 832 ? 37.075 7.123 -36.488 1.00 93.94 832 VAL A CA 1
ATOM 6242 C C . VAL A 1 832 ? 36.789 6.757 -35.027 1.00 93.94 832 VAL A C 1
ATOM 6244 O O . VAL A 1 832 ? 36.726 5.575 -34.682 1.00 93.94 832 VAL A O 1
ATOM 6247 N N . VAL A 1 833 ? 36.543 7.742 -34.154 1.00 87.19 833 VAL A N 1
ATOM 6248 C CA . VAL A 1 833 ? 36.085 7.470 -32.778 1.00 87.19 833 VAL A CA 1
ATOM 6249 C C . VAL A 1 833 ? 34.745 6.730 -32.786 1.00 87.19 833 VAL A C 1
ATOM 6251 O O . VAL A 1 833 ? 34.575 5.779 -32.023 1.00 87.19 833 VAL A O 1
ATOM 6254 N N . GLN A 1 834 ? 33.806 7.117 -33.654 1.00 89.25 834 GLN A N 1
ATOM 6255 C CA . GLN A 1 834 ? 32.532 6.406 -33.804 1.00 89.25 834 GLN A CA 1
ATOM 6256 C C . GLN A 1 834 ? 32.728 4.991 -34.360 1.00 89.25 834 GLN A C 1
ATOM 6258 O O . GLN A 1 834 ? 32.115 4.062 -33.841 1.00 89.25 834 GLN A O 1
ATOM 6263 N N . MET A 1 835 ? 33.625 4.800 -35.333 1.00 93.69 835 MET A N 1
ATOM 6264 C CA . MET A 1 835 ? 33.968 3.479 -35.880 1.00 93.69 835 MET A CA 1
ATOM 6265 C C . MET A 1 835 ? 34.485 2.530 -34.803 1.00 93.69 835 MET A C 1
ATOM 6267 O O . MET A 1 835 ? 33.985 1.414 -34.677 1.00 93.69 835 MET A O 1
ATOM 6271 N N . ASN A 1 836 ? 35.424 2.983 -33.972 1.00 95.38 836 ASN A N 1
ATOM 6272 C CA . ASN A 1 836 ? 35.964 2.165 -32.886 1.00 95.38 836 ASN A CA 1
ATOM 6273 C C . ASN A 1 836 ? 34.934 1.893 -31.784 1.00 95.38 836 ASN A C 1
ATOM 6275 O O . ASN A 1 836 ? 34.844 0.767 -31.301 1.00 95.38 836 ASN A O 1
ATOM 6279 N N . LYS A 1 837 ? 34.106 2.881 -31.423 1.00 83.25 837 LYS A N 1
ATOM 6280 C CA . LYS A 1 837 ? 33.002 2.673 -30.472 1.00 83.25 837 LYS A CA 1
ATOM 6281 C C . LYS A 1 837 ? 31.977 1.674 -31.005 1.00 83.25 837 LYS A C 1
ATOM 6283 O O . LYS A 1 837 ? 31.512 0.817 -30.257 1.00 83.25 837 LYS A O 1
ATOM 6288 N N . TYR A 1 838 ? 31.639 1.755 -32.290 1.00 81.31 838 TYR A N 1
ATOM 6289 C CA . TYR A 1 838 ? 30.677 0.844 -32.895 1.00 81.31 838 TYR A CA 1
ATOM 6290 C C . TYR A 1 838 ? 31.258 -0.573 -33.024 1.00 81.31 838 TYR A C 1
ATOM 6292 O O . TYR A 1 838 ? 30.580 -1.536 -32.672 1.00 81.31 838 TYR A O 1
ATOM 6300 N N . ALA A 1 839 ? 32.542 -0.714 -33.371 1.00 74.75 839 ALA A N 1
ATOM 6301 C CA . ALA A 1 839 ? 33.253 -1.996 -33.331 1.00 74.75 839 ALA A CA 1
ATOM 6302 C C . ALA A 1 839 ? 33.248 -2.633 -31.929 1.00 74.75 839 ALA A C 1
ATOM 6304 O O . ALA A 1 839 ? 32.921 -3.811 -31.788 1.00 74.75 839 ALA A O 1
ATOM 6305 N N . GLN A 1 840 ? 33.522 -1.839 -30.885 1.00 76.12 840 GLN A N 1
ATOM 6306 C CA . GLN A 1 840 ? 33.447 -2.278 -29.487 1.00 76.12 840 GLN A CA 1
ATOM 6307 C C . GLN A 1 840 ? 32.030 -2.712 -29.098 1.00 76.12 840 GLN A C 1
ATOM 6309 O O . GLN A 1 840 ? 31.867 -3.753 -28.467 1.00 76.12 840 GLN A O 1
ATOM 6314 N N . SER A 1 841 ? 31.003 -1.967 -29.524 1.00 69.12 841 SER A N 1
ATOM 6315 C CA . SER A 1 841 ? 29.596 -2.299 -29.245 1.00 69.12 841 SER A CA 1
ATOM 6316 C C . SER A 1 841 ? 29.133 -3.608 -29.891 1.00 69.12 841 SER A C 1
ATOM 6318 O O . SER A 1 841 ? 28.197 -4.239 -29.411 1.00 69.12 841 SER A O 1
ATOM 6320 N N . LEU A 1 842 ? 29.796 -4.023 -30.973 1.00 67.62 842 LEU A N 1
ATOM 6321 C CA . LEU A 1 842 ? 29.545 -5.282 -31.669 1.00 67.62 842 LEU A CA 1
ATOM 6322 C C . LEU A 1 842 ? 30.469 -6.417 -31.190 1.00 67.62 842 LEU A C 1
ATOM 6324 O O . LEU A 1 842 ? 30.399 -7.515 -31.737 1.00 67.62 842 LEU A O 1
ATOM 6328 N N . HIS A 1 843 ? 31.315 -6.169 -30.182 1.00 80.69 843 HIS A N 1
ATOM 6329 C CA . HIS A 1 843 ? 32.333 -7.097 -29.675 1.00 80.69 843 HIS A CA 1
ATOM 6330 C C . HIS A 1 843 ? 33.328 -7.588 -30.746 1.00 80.69 843 HIS A C 1
ATOM 6332 O O . HIS A 1 843 ? 33.784 -8.727 -30.699 1.00 80.69 843 HIS A O 1
ATOM 6338 N N . LEU A 1 844 ? 33.688 -6.725 -31.701 1.00 81.88 844 LEU A N 1
ATOM 6339 C CA . LEU A 1 844 ? 34.655 -7.026 -32.765 1.00 81.88 844 LEU A CA 1
ATOM 6340 C C . LEU A 1 844 ? 36.079 -6.788 -32.239 1.00 81.88 844 LEU A C 1
ATOM 6342 O O . LEU A 1 844 ? 36.655 -5.716 -32.422 1.00 81.88 844 LEU A O 1
ATOM 6346 N N . THR A 1 845 ? 36.613 -7.754 -31.486 1.00 82.00 845 THR A N 1
ATOM 6347 C CA . THR A 1 845 ? 37.816 -7.573 -30.648 1.00 82.00 845 THR A CA 1
ATOM 6348 C C . THR A 1 845 ? 39.114 -7.397 -31.429 1.00 82.00 845 THR A C 1
ATOM 6350 O O . THR A 1 845 ? 40.091 -6.896 -30.877 1.00 82.00 845 THR A O 1
ATOM 6353 N N . GLN A 1 846 ? 39.142 -7.801 -32.698 1.00 90.44 846 GLN A N 1
ATOM 6354 C CA . GLN A 1 846 ? 40.300 -7.681 -33.581 1.00 90.44 846 GLN A CA 1
ATOM 6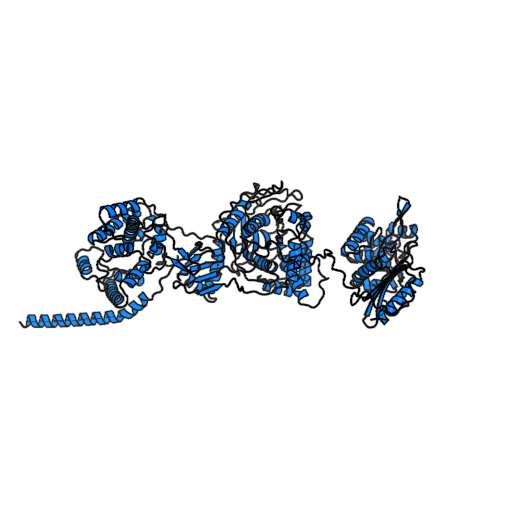355 C C . GLN A 1 846 ? 40.173 -6.472 -34.523 1.00 90.44 846 GLN A C 1
ATOM 6357 O O . GLN A 1 846 ? 41.120 -6.182 -35.266 1.00 90.44 846 GLN A O 1
ATOM 6362 N N . MET A 1 847 ? 39.030 -5.769 -34.498 1.00 93.12 847 MET A N 1
ATOM 6363 C CA . MET A 1 847 ? 38.789 -4.551 -35.267 1.00 93.12 847 MET A CA 1
ATOM 6364 C C . MET A 1 847 ? 39.299 -3.295 -34.570 1.00 93.12 847 MET A C 1
ATOM 6366 O O . MET A 1 847 ? 38.879 -2.954 -33.466 1.00 93.12 847 MET A O 1
ATOM 6370 N N . TYR A 1 848 ? 40.146 -2.551 -35.276 1.00 95.75 848 TYR A N 1
ATOM 6371 C CA . TYR A 1 848 ? 40.586 -1.226 -34.862 1.00 95.75 848 TYR A CA 1
ATOM 6372 C C . TYR A 1 848 ? 40.765 -0.322 -36.083 1.00 95.75 848 TYR A C 1
ATOM 6374 O O . TYR A 1 848 ? 41.426 -0.690 -37.056 1.00 95.75 848 TYR A O 1
ATOM 6382 N N . TYR A 1 849 ? 40.171 0.866 -36.017 1.00 97.00 849 TYR A N 1
ATOM 6383 C CA . TYR A 1 849 ? 40.145 1.853 -37.088 1.00 97.00 849 TYR A CA 1
ATOM 6384 C C . TYR A 1 849 ? 41.049 3.037 -36.751 1.00 97.00 849 TYR A C 1
ATOM 6386 O O . TYR A 1 849 ? 40.973 3.619 -35.669 1.00 97.00 849 TYR A O 1
ATOM 6394 N N . VAL A 1 850 ? 41.877 3.424 -37.712 1.00 94.19 850 VAL A N 1
ATOM 6395 C CA . VAL A 1 850 ? 42.651 4.668 -37.734 1.00 94.19 850 VAL A CA 1
ATOM 6396 C C . VAL A 1 850 ? 42.137 5.641 -38.800 1.00 94.19 850 VAL A C 1
ATOM 6398 O O . VAL A 1 850 ? 42.473 6.821 -38.735 1.00 94.19 850 VAL A O 1
ATOM 6401 N N . ASN A 1 851 ? 41.318 5.174 -39.752 1.00 94.06 851 ASN A N 1
ATOM 6402 C CA . ASN A 1 851 ? 40.710 5.970 -40.824 1.00 94.06 851 ASN A CA 1
ATOM 6403 C C . ASN A 1 851 ? 39.390 5.362 -41.340 1.00 94.06 851 ASN A C 1
ATOM 6405 O O . ASN A 1 851 ? 39.019 4.252 -40.952 1.00 94.06 851 ASN A O 1
ATOM 6409 N N . SER A 1 852 ? 38.684 6.098 -42.205 1.00 95.44 852 SER A N 1
ATOM 6410 C CA . SER A 1 852 ? 37.360 5.730 -42.733 1.00 95.44 852 SER A CA 1
ATOM 6411 C C . SER A 1 852 ? 37.386 5.018 -44.097 1.00 95.44 852 SER A C 1
ATOM 6413 O O . SER A 1 852 ? 36.376 4.434 -44.503 1.00 95.44 852 SER A O 1
ATOM 6415 N N . ASP A 1 853 ? 38.519 5.028 -44.804 1.00 93.75 853 ASP A N 1
ATOM 6416 C CA . ASP A 1 853 ? 38.662 4.508 -46.173 1.00 93.75 853 ASP A CA 1
ATOM 6417 C C . ASP A 1 853 ? 39.377 3.144 -46.254 1.00 93.75 853 ASP A C 1
ATOM 6419 O O . ASP A 1 853 ? 39.070 2.344 -47.150 1.00 93.75 853 ASP A O 1
ATOM 6423 N N . GLY A 1 854 ? 40.245 2.831 -45.289 1.00 92.62 854 GLY A N 1
ATOM 6424 C CA . GLY A 1 854 ? 41.051 1.613 -45.231 1.00 92.62 854 GLY A CA 1
ATOM 6425 C C . GLY A 1 854 ? 42.454 1.731 -45.837 1.00 92.62 854 GLY A C 1
ATOM 6426 O O . GLY A 1 854 ? 43.117 0.703 -45.983 1.00 92.62 854 GLY A O 1
ATOM 6427 N N . LEU A 1 855 ? 42.921 2.928 -46.198 1.00 92.06 855 LEU A N 1
ATOM 6428 C CA . LEU A 1 855 ? 44.268 3.164 -46.721 1.00 92.06 855 LEU A CA 1
ATOM 6429 C C . LEU A 1 855 ? 45.339 2.987 -45.638 1.00 92.06 855 LEU A C 1
ATOM 6431 O O . LEU A 1 855 ? 45.062 3.001 -44.436 1.00 92.06 855 LEU A O 1
ATOM 6435 N N . THR A 1 856 ? 46.585 2.794 -46.074 1.00 88.81 856 THR A N 1
ATOM 6436 C CA . THR A 1 856 ? 47.742 2.733 -45.174 1.00 88.81 856 THR A CA 1
ATOM 6437 C C . THR A 1 856 ? 48.491 4.058 -45.196 1.00 88.81 856 THR A C 1
ATOM 6439 O O . THR A 1 856 ? 48.905 4.530 -46.253 1.00 88.81 856 THR A O 1
ATOM 6442 N N . TYR A 1 857 ? 48.705 4.634 -44.016 1.00 85.81 857 TYR A N 1
ATOM 6443 C CA . TYR A 1 857 ? 49.417 5.895 -43.837 1.00 85.81 857 TYR A CA 1
ATOM 6444 C C . TYR A 1 857 ? 50.781 5.693 -43.202 1.00 85.81 857 TYR A C 1
ATOM 6446 O O . TYR A 1 857 ? 50.991 4.767 -42.424 1.00 85.81 857 TYR A O 1
ATOM 6454 N N . THR A 1 858 ? 51.700 6.621 -43.455 1.00 81.38 858 THR A N 1
ATOM 6455 C CA . THR A 1 858 ? 52.939 6.725 -42.676 1.00 81.38 858 THR A CA 1
ATOM 6456 C C . THR A 1 858 ? 52.737 7.760 -41.572 1.00 81.38 858 THR A C 1
ATOM 6458 O O . THR A 1 858 ? 52.466 8.926 -41.846 1.00 81.38 858 THR A O 1
ATOM 6461 N N . SER A 1 859 ? 52.852 7.343 -40.311 1.00 74.88 859 SER A N 1
ATOM 6462 C CA . SER A 1 859 ? 52.741 8.234 -39.153 1.00 74.88 859 SER A CA 1
ATOM 6463 C C . SER A 1 859 ? 53.873 9.270 -39.131 1.00 74.88 859 SER A C 1
ATOM 6465 O O . SER A 1 859 ? 54.938 9.065 -39.715 1.00 74.88 859 SER A O 1
ATOM 6467 N N . ALA A 1 860 ? 53.711 10.345 -38.350 1.00 72.94 860 ALA A N 1
ATOM 6468 C CA . ALA A 1 860 ? 54.768 11.341 -38.127 1.00 72.94 860 ALA A CA 1
ATOM 6469 C C . ALA A 1 860 ? 56.079 10.751 -37.552 1.00 72.94 860 ALA A C 1
ATOM 6471 O O . ALA A 1 860 ? 57.115 11.410 -37.576 1.00 72.94 860 ALA A O 1
ATOM 6472 N N . LYS A 1 861 ? 56.045 9.512 -37.034 1.00 73.38 861 LYS A N 1
ATOM 6473 C CA . LYS A 1 861 ? 57.205 8.767 -36.515 1.00 73.38 861 LYS A CA 1
ATOM 6474 C C . LYS A 1 861 ? 57.804 7.785 -37.535 1.00 73.38 861 LYS A C 1
ATOM 6476 O O . LYS A 1 861 ? 58.674 7.002 -37.168 1.00 73.38 861 LYS A O 1
ATOM 6481 N N . GLY A 1 862 ? 57.337 7.791 -38.786 1.00 77.88 862 GLY A N 1
ATOM 6482 C CA . GLY A 1 862 ? 57.806 6.893 -39.846 1.00 77.88 862 GLY A CA 1
ATOM 6483 C C . GLY A 1 862 ? 57.277 5.457 -39.752 1.00 77.88 862 GLY A C 1
ATOM 6484 O O . GLY A 1 862 ? 57.805 4.576 -40.422 1.00 77.88 862 GLY A O 1
ATOM 6485 N N . THR A 1 863 ? 56.261 5.195 -38.920 1.00 82.94 863 THR A N 1
ATOM 6486 C CA . THR A 1 863 ? 55.632 3.867 -38.790 1.00 82.94 863 THR A CA 1
ATOM 6487 C C . THR A 1 863 ? 54.363 3.783 -39.629 1.00 82.94 863 THR A C 1
ATOM 6489 O O . THR A 1 863 ? 53.592 4.739 -39.655 1.00 82.94 863 THR A O 1
ATOM 6492 N N . LEU A 1 864 ? 54.105 2.638 -40.258 1.00 86.12 864 LEU A N 1
ATOM 6493 C CA . LEU A 1 864 ? 52.855 2.415 -40.987 1.00 86.12 864 LEU A CA 1
ATOM 6494 C C . LEU A 1 864 ? 51.662 2.344 -40.017 1.00 86.12 864 LEU A C 1
ATOM 6496 O O . LEU A 1 864 ? 51.766 1.744 -38.946 1.00 86.12 864 LEU A O 1
ATOM 6500 N N . ALA A 1 865 ? 50.547 2.968 -40.388 1.00 88.12 865 ALA A N 1
ATOM 6501 C CA . ALA A 1 865 ? 49.276 2.976 -39.675 1.00 88.12 865 ALA A CA 1
ATOM 6502 C C . ALA A 1 865 ? 48.163 2.537 -40.635 1.00 88.12 865 ALA A C 1
ATOM 6504 O O . ALA A 1 865 ? 47.986 3.135 -41.694 1.00 88.12 865 ALA A O 1
ATOM 6505 N N . TYR A 1 866 ? 47.425 1.495 -40.263 1.00 92.44 866 TYR A N 1
ATOM 6506 C CA . TYR A 1 866 ? 46.362 0.890 -41.065 1.00 92.44 866 TYR A CA 1
ATOM 6507 C C . TYR A 1 866 ? 45.266 0.321 -40.160 1.00 92.44 866 TYR A C 1
ATOM 6509 O O . TYR A 1 866 ? 45.504 0.046 -38.982 1.00 92.44 866 TYR A O 1
ATOM 6517 N N . ASN A 1 867 ? 44.070 0.131 -40.716 1.00 96.88 867 ASN A N 1
ATOM 6518 C CA . ASN A 1 867 ? 42.957 -0.507 -40.012 1.00 96.88 867 ASN A CA 1
ATOM 6519 C C . ASN A 1 867 ? 43.180 -2.019 -39.912 1.00 96.88 867 ASN A C 1
ATOM 6521 O O . ASN A 1 867 ? 43.576 -2.652 -40.897 1.00 96.88 867 ASN A O 1
ATOM 6525 N N . THR A 1 868 ? 42.880 -2.607 -38.756 1.00 96.44 868 THR A N 1
ATOM 6526 C CA . THR A 1 868 ? 43.012 -4.051 -38.507 1.00 96.44 868 THR A CA 1
ATOM 6527 C C . THR A 1 868 ? 41.656 -4.711 -38.304 1.00 96.44 868 THR A C 1
ATOM 6529 O O . THR A 1 868 ? 40.707 -4.064 -37.866 1.00 96.44 868 THR A O 1
ATOM 6532 N N . THR A 1 869 ? 41.560 -6.003 -38.615 1.00 97.62 869 THR A N 1
ATOM 6533 C CA . THR A 1 869 ? 40.383 -6.850 -38.375 1.00 97.62 869 THR A CA 1
ATOM 6534 C C . THR A 1 869 ? 40.778 -8.326 -38.284 1.00 97.62 869 THR A C 1
ATOM 6536 O O . THR A 1 869 ? 41.934 -8.667 -38.516 1.00 97.62 869 THR A O 1
ATOM 6539 N N . SER A 1 870 ? 39.821 -9.212 -38.014 1.00 97.38 870 SER A N 1
ATOM 6540 C CA . SER A 1 870 ? 39.944 -10.649 -38.271 1.00 97.38 870 SER A CA 1
ATOM 6541 C C . SER A 1 870 ? 38.926 -11.099 -39.322 1.00 97.38 870 SER A C 1
ATOM 6543 O O . SER A 1 870 ? 37.936 -10.410 -39.588 1.00 97.38 870 SER A O 1
ATOM 6545 N N . ALA A 1 871 ? 39.140 -12.267 -39.936 1.00 95.31 871 ALA A N 1
ATOM 6546 C CA . ALA A 1 871 ? 38.169 -12.799 -40.891 1.00 95.31 871 ALA A CA 1
ATOM 6547 C C . ALA A 1 871 ? 36.816 -13.091 -40.210 1.00 95.31 871 ALA A C 1
ATOM 6549 O O . ALA A 1 871 ? 35.774 -12.897 -40.832 1.00 95.31 871 ALA A O 1
ATOM 6550 N N . ALA A 1 872 ? 36.826 -13.489 -38.933 1.00 90.94 872 ALA A N 1
ATOM 6551 C CA . ALA A 1 872 ? 35.629 -13.703 -38.125 1.00 90.94 872 ALA A CA 1
ATOM 6552 C C . ALA A 1 872 ? 34.899 -12.388 -37.790 1.00 90.94 872 ALA A C 1
ATOM 6554 O O . ALA A 1 872 ? 33.681 -12.315 -37.958 1.00 90.94 872 ALA A O 1
ATOM 6555 N N . ASP A 1 873 ? 35.622 -11.333 -37.405 1.00 96.75 873 ASP A N 1
ATOM 6556 C CA . ASP A 1 873 ? 35.026 -10.026 -37.097 1.00 96.75 873 ASP A CA 1
ATOM 6557 C C . ASP A 1 873 ? 34.350 -9.426 -38.338 1.00 96.75 873 ASP A C 1
ATOM 6559 O O . ASP A 1 873 ? 33.267 -8.849 -38.248 1.00 96.75 873 ASP A O 1
ATOM 6563 N N . LEU A 1 874 ? 34.955 -9.585 -39.523 1.00 96.69 874 LEU A N 1
ATOM 6564 C CA . LEU A 1 874 ? 34.341 -9.153 -40.781 1.00 96.69 874 LEU A CA 1
ATOM 6565 C C . LEU A 1 874 ? 33.053 -9.918 -41.092 1.00 96.69 874 LEU A C 1
ATOM 6567 O O . LEU A 1 874 ? 32.096 -9.313 -41.574 1.00 96.69 874 LEU A O 1
ATOM 6571 N N . ILE A 1 875 ? 32.978 -11.215 -40.785 1.00 93.94 875 ILE A N 1
ATOM 6572 C CA . ILE A 1 875 ? 31.737 -11.993 -40.930 1.00 93.94 875 ILE A CA 1
ATOM 6573 C C . ILE A 1 875 ? 30.663 -11.476 -39.984 1.00 93.94 875 ILE A C 1
ATOM 6575 O O . ILE A 1 875 ? 29.529 -11.264 -40.411 1.00 93.94 875 ILE A O 1
ATOM 6579 N N . GLN A 1 876 ? 31.018 -11.209 -38.730 1.00 91.50 876 GLN A N 1
ATOM 6580 C CA . GLN A 1 876 ? 30.084 -10.676 -37.745 1.00 91.50 876 GLN A CA 1
ATOM 6581 C C . GLN A 1 876 ? 29.587 -9.277 -38.141 1.00 91.50 876 GLN A C 1
ATOM 6583 O O . GLN A 1 876 ? 28.380 -9.021 -38.121 1.00 91.50 876 GLN A O 1
ATOM 6588 N N . LEU A 1 877 ? 30.481 -8.401 -38.612 1.00 94.38 877 LEU A N 1
ATOM 6589 C CA . LEU A 1 877 ? 30.104 -7.102 -39.174 1.00 94.38 877 LEU A CA 1
ATOM 6590 C C . LEU A 1 877 ? 29.184 -7.266 -40.392 1.00 94.38 877 LEU A C 1
ATOM 6592 O O . LEU A 1 877 ? 28.214 -6.527 -40.535 1.00 94.38 877 LEU A O 1
ATOM 6596 N N . THR A 1 878 ? 29.436 -8.263 -41.242 1.00 94.69 878 THR A N 1
ATOM 6597 C CA . THR A 1 878 ? 28.604 -8.562 -42.418 1.00 94.69 878 THR A CA 1
ATOM 6598 C C . THR A 1 878 ? 27.216 -9.055 -42.036 1.00 94.69 878 THR A C 1
ATOM 6600 O O . THR A 1 878 ? 26.237 -8.617 -42.632 1.00 94.69 878 THR A O 1
ATOM 6603 N N . GLN A 1 879 ? 27.093 -9.910 -41.019 1.00 88.44 879 GLN A N 1
ATOM 6604 C CA . GLN A 1 879 ? 25.794 -10.351 -40.501 1.00 88.44 879 GLN A CA 1
ATOM 6605 C C . GLN A 1 879 ? 24.963 -9.178 -39.973 1.00 88.44 879 GLN A C 1
ATOM 6607 O O . GLN A 1 879 ? 23.739 -9.185 -40.104 1.00 88.44 879 GLN A O 1
ATOM 6612 N N . VAL A 1 880 ? 25.609 -8.169 -39.381 1.00 88.56 880 VAL A N 1
ATOM 6613 C CA . VAL A 1 880 ? 24.946 -6.927 -38.958 1.00 88.56 880 VAL A CA 1
ATOM 6614 C C . VAL A 1 880 ? 24.573 -6.082 -40.176 1.00 88.56 880 VAL A C 1
ATOM 6616 O O . VAL A 1 880 ? 23.425 -5.659 -40.297 1.00 88.56 880 VAL A O 1
ATOM 6619 N N . ALA A 1 881 ? 25.507 -5.888 -41.107 1.00 88.31 881 ALA A N 1
ATOM 6620 C CA . ALA A 1 881 ? 25.314 -5.039 -42.277 1.00 88.31 881 ALA A CA 1
ATOM 6621 C C . ALA A 1 881 ? 24.207 -5.551 -43.206 1.00 88.31 881 ALA A C 1
ATOM 6623 O O . ALA A 1 881 ? 23.312 -4.798 -43.583 1.00 88.31 881 ALA A O 1
ATOM 6624 N N . MET A 1 882 ? 24.208 -6.849 -43.515 1.00 89.38 882 MET A N 1
ATOM 6625 C CA . MET A 1 882 ? 23.261 -7.476 -44.444 1.00 89.38 882 MET A CA 1
ATOM 6626 C C . MET A 1 882 ? 21.825 -7.553 -43.902 1.00 89.38 882 MET A C 1
ATOM 6628 O O . MET A 1 882 ? 20.902 -7.807 -44.672 1.00 89.38 882 MET A O 1
ATOM 6632 N N . LYS A 1 883 ? 21.600 -7.286 -42.604 1.00 87.31 883 LYS A N 1
ATOM 6633 C CA . LYS A 1 883 ? 20.251 -7.105 -42.035 1.00 87.31 883 LYS A CA 1
ATOM 6634 C C . LYS A 1 883 ? 19.631 -5.756 -42.398 1.00 87.31 883 LYS A C 1
ATOM 6636 O O . LYS A 1 883 ? 18.413 -5.618 -42.297 1.00 87.31 883 LYS A O 1
ATOM 6641 N N . ASN A 1 884 ? 20.435 -4.766 -42.789 1.00 89.12 884 ASN A N 1
ATOM 6642 C CA . ASN A 1 884 ? 19.935 -3.489 -43.283 1.00 89.12 884 ASN A CA 1
ATOM 6643 C C . ASN A 1 884 ? 19.548 -3.645 -44.771 1.00 89.12 884 ASN A C 1
ATOM 6645 O O . ASN A 1 884 ? 20.435 -3.878 -45.597 1.00 89.12 884 ASN A O 1
ATOM 6649 N N . PRO A 1 885 ? 18.258 -3.504 -45.142 1.00 89.62 885 PRO A N 1
ATOM 6650 C CA . PRO A 1 885 ? 17.813 -3.742 -46.517 1.00 89.62 885 PRO A CA 1
ATOM 6651 C C . PRO A 1 885 ? 18.487 -2.829 -47.544 1.00 89.62 885 PRO A C 1
ATOM 6653 O O . PRO A 1 885 ? 18.775 -3.270 -48.654 1.00 89.62 885 PRO A O 1
ATOM 6656 N N . LEU A 1 886 ? 18.780 -1.580 -47.167 1.00 91.56 886 LEU A N 1
ATOM 6657 C CA . LEU A 1 886 ? 19.452 -0.629 -48.046 1.00 91.56 886 LEU A CA 1
ATOM 6658 C C . LEU A 1 886 ? 20.929 -0.995 -48.231 1.00 91.56 886 LEU A C 1
ATOM 6660 O O . LEU A 1 886 ? 21.414 -0.981 -49.358 1.00 91.56 886 LEU A O 1
ATOM 6664 N N . PHE A 1 887 ? 21.633 -1.402 -47.168 1.00 96.50 887 PHE A N 1
ATOM 6665 C CA . PHE A 1 887 ? 23.001 -1.921 -47.299 1.00 96.50 887 PHE A CA 1
ATOM 6666 C C . PHE A 1 887 ? 23.045 -3.138 -48.233 1.00 96.50 887 PHE A C 1
ATOM 6668 O O . PHE A 1 887 ? 23.857 -3.171 -49.156 1.00 96.50 887 PHE A O 1
ATOM 6675 N N . ALA A 1 888 ? 22.147 -4.110 -48.026 1.00 94.19 888 ALA A N 1
ATOM 6676 C CA . ALA A 1 888 ? 22.059 -5.314 -48.849 1.00 94.19 888 ALA A CA 1
ATOM 6677 C C . ALA A 1 888 ? 21.783 -4.977 -50.326 1.00 94.19 888 ALA A C 1
ATOM 6679 O O . ALA A 1 888 ? 22.440 -5.514 -51.217 1.00 94.19 888 ALA A O 1
ATOM 6680 N N . GLN A 1 889 ? 20.873 -4.032 -50.586 1.00 96.06 889 GLN A N 1
ATOM 6681 C CA . GLN A 1 889 ? 20.588 -3.524 -51.929 1.00 96.06 889 GLN A CA 1
ATOM 6682 C C . GLN A 1 889 ? 21.818 -2.865 -52.573 1.00 96.06 889 GLN A C 1
ATOM 6684 O O . GLN A 1 889 ? 22.131 -3.149 -53.733 1.00 96.06 889 GLN A O 1
ATOM 6689 N N . ILE A 1 890 ? 22.530 -2.007 -51.834 1.00 97.56 890 ILE A N 1
ATOM 6690 C CA . ILE A 1 890 ? 23.725 -1.311 -52.329 1.00 97.56 890 ILE A CA 1
ATOM 6691 C C . ILE A 1 890 ? 24.787 -2.328 -52.745 1.00 97.56 890 ILE A C 1
ATOM 6693 O O . ILE A 1 890 ? 25.246 -2.309 -53.885 1.00 97.56 890 ILE A O 1
ATOM 6697 N N . VAL A 1 891 ? 25.153 -3.259 -51.860 1.00 97.25 891 VAL A N 1
ATOM 6698 C CA . VAL A 1 891 ? 26.262 -4.183 -52.139 1.00 97.25 891 VAL A CA 1
ATOM 6699 C C . VAL A 1 891 ? 25.932 -5.231 -53.204 1.00 97.25 891 VAL A C 1
ATOM 6701 O O . VAL A 1 891 ? 26.852 -5.758 -53.829 1.00 97.25 891 VAL A O 1
ATOM 6704 N N . GLN A 1 892 ? 24.646 -5.515 -53.437 1.00 96.75 892 GLN A N 1
ATOM 6705 C CA . GLN A 1 892 ? 24.171 -6.400 -54.505 1.00 96.75 892 GLN A CA 1
ATOM 6706 C C . GLN A 1 892 ? 24.119 -5.708 -55.881 1.00 96.75 892 GLN A C 1
ATOM 6708 O O . GLN A 1 892 ? 24.087 -6.381 -56.916 1.00 96.75 892 GLN A O 1
ATOM 6713 N N . SER A 1 893 ? 24.110 -4.374 -55.921 1.00 96.94 893 SER A N 1
ATOM 6714 C CA . SER A 1 893 ? 24.004 -3.612 -57.168 1.00 96.94 893 SER A CA 1
ATOM 6715 C C . SER A 1 893 ? 25.268 -3.769 -58.017 1.00 96.94 893 SER A C 1
ATOM 6717 O O . SER A 1 893 ? 26.382 -3.592 -57.528 1.00 96.94 893 SER A O 1
ATOM 6719 N N . LYS A 1 894 ? 25.101 -4.108 -59.303 1.00 96.88 894 LYS A N 1
ATOM 6720 C CA . LYS A 1 894 ? 26.215 -4.259 -60.263 1.00 96.88 894 LYS A CA 1
ATOM 6721 C C . LYS A 1 894 ? 26.723 -2.914 -60.774 1.00 96.88 894 LYS A C 1
ATOM 6723 O O . LYS A 1 894 ? 27.921 -2.743 -60.979 1.00 96.88 894 LYS A O 1
ATOM 6728 N N . GLU A 1 895 ? 25.795 -1.988 -60.964 1.00 96.31 895 GLU A N 1
ATOM 6729 C CA . GLU A 1 895 ? 26.037 -0.618 -61.388 1.00 96.31 895 GLU A CA 1
ATOM 6730 C C . GLU A 1 895 ? 25.058 0.318 -60.669 1.00 96.31 895 GLU A C 1
ATOM 6732 O O . GLU A 1 895 ? 23.968 -0.107 -60.273 1.00 96.31 895 GLU A O 1
ATOM 6737 N N . TYR A 1 896 ? 25.441 1.581 -60.505 1.00 97.81 896 TYR A N 1
ATOM 6738 C CA . TYR A 1 896 ? 24.568 2.645 -60.019 1.00 97.81 896 TYR A CA 1
ATOM 6739 C C . TYR A 1 896 ? 24.877 3.943 -60.756 1.00 97.81 896 TYR A C 1
ATOM 6741 O O . TYR A 1 896 ? 26.039 4.336 -60.863 1.00 97.81 896 TYR A O 1
ATOM 6749 N N . LYS A 1 897 ? 23.833 4.605 -61.266 1.00 96.62 897 LYS A N 1
ATOM 6750 C CA . LYS A 1 897 ? 23.968 5.821 -62.071 1.00 96.62 897 LYS A CA 1
ATOM 6751 C C . LYS A 1 897 ? 23.274 6.987 -61.395 1.00 96.62 897 LYS A C 1
ATOM 6753 O O . LYS A 1 897 ? 22.071 6.935 -61.152 1.00 96.62 897 LYS A O 1
ATOM 6758 N N . VAL A 1 898 ? 24.024 8.056 -61.172 1.00 95.69 898 VAL A N 1
ATOM 6759 C CA . VAL A 1 898 ? 23.497 9.344 -60.724 1.00 95.69 898 VAL A CA 1
ATOM 6760 C C . VAL A 1 898 ? 23.414 10.252 -61.947 1.00 95.69 898 VAL A C 1
ATOM 6762 O O . VAL A 1 898 ? 24.426 10.554 -62.578 1.00 95.69 898 VAL A O 1
ATOM 6765 N N . LEU A 1 899 ? 22.199 10.654 -62.322 1.00 92.19 899 LEU A N 1
ATOM 6766 C CA . LEU A 1 899 ? 21.971 11.534 -63.473 1.00 92.19 899 LEU A CA 1
ATOM 6767 C C . LEU A 1 899 ? 22.487 12.955 -63.187 1.00 92.19 899 LEU A C 1
ATOM 6769 O O . LEU A 1 899 ? 22.403 13.397 -62.045 1.00 92.19 899 LEU A O 1
ATOM 6773 N N . PRO A 1 900 ? 22.978 13.700 -64.193 1.00 93.19 900 PRO A N 1
ATOM 6774 C CA . PRO A 1 900 ? 23.505 15.044 -63.972 1.00 93.19 900 PRO A CA 1
ATOM 6775 C C . PRO A 1 900 ? 22.392 16.016 -63.558 1.00 93.19 900 PRO A C 1
ATOM 6777 O O . PRO A 1 900 ? 21.274 15.956 -64.077 1.00 93.19 900 PRO A O 1
ATOM 6780 N N . THR A 1 901 ? 22.715 16.957 -62.672 1.00 92.19 901 THR A N 1
ATOM 6781 C CA . THR A 1 901 ? 21.829 18.068 -62.287 1.00 92.19 901 THR A CA 1
ATOM 6782 C C . THR A 1 901 ? 22.544 19.409 -62.469 1.00 92.19 901 THR A C 1
ATOM 6784 O O . THR A 1 901 ? 23.665 19.469 -62.964 1.00 92.19 901 THR A O 1
ATOM 6787 N N . ALA A 1 902 ? 21.911 20.517 -62.068 1.00 90.56 902 ALA A N 1
ATOM 6788 C CA . ALA A 1 902 ? 22.576 21.821 -62.052 1.00 90.56 902 ALA A CA 1
ATOM 6789 C C . ALA A 1 902 ? 23.756 21.890 -61.059 1.00 90.56 902 ALA A C 1
ATOM 6791 O O . ALA A 1 902 ? 24.593 22.779 -61.190 1.00 90.56 902 ALA A O 1
ATOM 6792 N N . ASN A 1 903 ? 23.818 20.972 -60.084 1.00 89.44 903 ASN A N 1
ATOM 6793 C CA . ASN A 1 903 ? 24.755 21.041 -58.962 1.00 89.44 903 ASN A CA 1
ATOM 6794 C C . ASN A 1 903 ? 25.773 19.888 -58.922 1.00 89.44 903 ASN A C 1
ATOM 6796 O O . ASN A 1 903 ? 26.551 19.821 -57.973 1.00 89.44 903 ASN A O 1
ATOM 6800 N N . HIS A 1 904 ? 25.733 18.954 -59.876 1.00 93.50 904 HIS A N 1
ATOM 6801 C CA . HIS A 1 904 ? 26.740 17.901 -60.027 1.00 93.50 904 HIS A CA 1
ATOM 6802 C C . HIS A 1 904 ? 26.666 17.252 -61.412 1.00 93.50 904 HIS A C 1
ATOM 6804 O O . HIS A 1 904 ? 25.619 17.257 -62.072 1.00 93.50 904 HIS A O 1
ATOM 6810 N N . HIS A 1 905 ? 27.775 16.654 -61.839 1.00 91.69 905 HIS A N 1
ATOM 6811 C CA . HIS A 1 905 ? 27.825 15.892 -63.084 1.00 91.69 905 HIS A CA 1
ATOM 6812 C C . HIS A 1 905 ? 27.204 14.491 -62.941 1.00 91.69 905 HIS A C 1
ATOM 6814 O O . HIS A 1 905 ? 26.671 14.115 -61.894 1.00 91.69 905 HIS A O 1
ATOM 6820 N N . ALA A 1 906 ? 27.200 13.740 -64.046 1.00 94.06 906 ALA A N 1
ATOM 6821 C CA . ALA A 1 906 ? 26.714 12.368 -64.059 1.00 94.06 906 ALA A CA 1
ATOM 6822 C C . ALA A 1 906 ? 27.770 11.428 -63.464 1.00 94.06 906 ALA A C 1
ATOM 6824 O O . ALA A 1 906 ? 28.917 11.470 -63.905 1.00 94.06 906 ALA A O 1
ATOM 6825 N N . TYR A 1 907 ? 27.368 10.543 -62.554 1.00 96.62 907 TYR A N 1
ATOM 6826 C CA . TYR A 1 907 ? 28.230 9.484 -62.025 1.00 96.62 907 TYR A CA 1
ATOM 6827 C C . TYR A 1 907 ? 27.761 8.121 -62.524 1.00 96.62 907 TYR A C 1
ATOM 6829 O O . TYR A 1 907 ? 26.566 7.825 -62.479 1.00 96.62 907 TYR A O 1
ATOM 6837 N N . ASP A 1 908 ? 28.698 7.294 -62.984 1.00 95.81 908 ASP A N 1
ATOM 6838 C CA . ASP A 1 908 ? 28.452 5.903 -63.375 1.00 95.81 908 ASP A CA 1
ATOM 6839 C C . ASP A 1 908 ? 29.409 5.003 -62.590 1.00 95.81 908 ASP A C 1
ATOM 6841 O O . ASP A 1 908 ? 30.619 4.981 -62.830 1.00 95.81 908 ASP A O 1
ATOM 6845 N N . TRP A 1 909 ? 28.872 4.322 -61.584 1.00 98.00 909 TRP A N 1
ATOM 6846 C CA . TRP A 1 909 ? 29.651 3.539 -60.639 1.00 98.00 909 TRP A CA 1
ATOM 6847 C C . TRP A 1 909 ? 29.435 2.053 -60.856 1.00 98.00 909 TRP A C 1
ATOM 6849 O O . TRP A 1 909 ? 28.314 1.558 -60.770 1.00 98.00 909 TRP A O 1
ATOM 6859 N N . LEU A 1 910 ? 30.533 1.334 -61.075 1.00 96.62 910 LEU A N 1
ATOM 6860 C CA . LEU A 1 910 ? 30.543 -0.113 -61.263 1.00 96.62 910 LEU A CA 1
ATOM 6861 C C . LEU A 1 910 ? 31.040 -0.814 -60.002 1.00 96.62 910 LEU A C 1
ATOM 6863 O O . LEU A 1 910 ? 31.968 -0.350 -59.339 1.00 96.62 910 LEU A O 1
ATOM 6867 N N . ASN A 1 911 ? 30.429 -1.950 -59.680 1.00 97.50 911 ASN A N 1
ATOM 6868 C CA . ASN A 1 911 ? 30.823 -2.742 -58.526 1.00 97.50 911 ASN A CA 1
ATOM 6869 C C . ASN A 1 911 ? 32.128 -3.503 -58.794 1.00 97.50 911 ASN A C 1
ATOM 6871 O O . ASN A 1 911 ? 32.250 -4.247 -59.766 1.00 97.50 911 ASN A O 1
ATOM 6875 N N . THR A 1 912 ? 33.094 -3.351 -57.893 1.00 95.25 912 THR A N 1
ATOM 6876 C CA . THR A 1 912 ? 34.393 -4.041 -57.954 1.00 95.25 912 THR A CA 1
ATOM 6877 C C . THR A 1 912 ? 34.318 -5.537 -57.613 1.00 95.25 912 THR A C 1
ATOM 6879 O O . THR A 1 912 ? 35.264 -6.274 -57.892 1.00 95.25 912 THR A O 1
ATOM 6882 N N . ASN A 1 913 ? 33.221 -6.022 -57.018 1.00 96.50 913 ASN A N 1
ATOM 6883 C CA . ASN A 1 913 ? 33.047 -7.438 -56.697 1.00 96.50 913 ASN A CA 1
ATOM 6884 C C . ASN A 1 913 ? 32.613 -8.254 -57.929 1.00 96.50 913 ASN A C 1
ATOM 6886 O O . ASN A 1 913 ? 31.429 -8.335 -58.265 1.00 96.50 913 ASN A O 1
ATOM 6890 N N . GLN A 1 914 ? 33.578 -8.925 -58.562 1.00 95.00 914 GLN A N 1
ATOM 6891 C CA . GLN A 1 914 ? 33.359 -9.699 -59.787 1.00 95.00 914 GLN A CA 1
ATOM 6892 C C . GLN A 1 914 ? 32.377 -10.873 -59.602 1.00 95.00 914 GLN A C 1
ATOM 6894 O O . GLN A 1 914 ? 31.671 -11.222 -60.555 1.00 95.00 914 GLN A O 1
ATOM 6899 N N . LEU A 1 915 ? 32.244 -11.426 -58.383 1.00 95.75 915 LEU A N 1
ATOM 6900 C CA . LEU A 1 915 ? 31.352 -12.563 -58.091 1.00 95.75 915 LEU A CA 1
ATOM 6901 C C . LEU A 1 915 ? 29.881 -12.277 -58.413 1.00 95.75 915 LEU A C 1
ATOM 6903 O O . LEU A 1 915 ? 29.147 -13.202 -58.756 1.00 95.75 915 LEU A O 1
ATOM 6907 N N . LEU A 1 916 ? 29.449 -11.011 -58.379 1.00 95.38 916 LEU A N 1
ATOM 6908 C CA . LEU A 1 916 ? 28.097 -10.601 -58.790 1.00 95.38 916 LEU A CA 1
ATOM 6909 C C . LEU A 1 916 ? 27.778 -10.947 -60.256 1.00 95.38 916 LEU A C 1
ATOM 6911 O O . LEU A 1 916 ? 26.608 -11.007 -60.647 1.00 95.38 916 LEU A O 1
ATOM 6915 N N . THR A 1 917 ? 28.804 -11.155 -61.081 1.00 92.19 917 THR A N 1
ATOM 6916 C CA . THR A 1 917 ? 28.669 -11.539 -62.494 1.00 92.19 917 THR A CA 1
ATOM 6917 C C . THR A 1 917 ? 29.206 -12.933 -62.789 1.00 92.19 917 THR A C 1
ATOM 6919 O O . THR A 1 917 ? 28.682 -13.591 -63.685 1.00 92.19 917 THR A O 1
ATOM 6922 N N . THR A 1 918 ? 30.202 -13.402 -62.035 1.00 92.94 918 THR A N 1
ATOM 6923 C CA . THR A 1 918 ? 30.910 -14.657 -62.322 1.00 92.94 918 THR A CA 1
ATOM 6924 C C . THR A 1 918 ? 30.433 -15.847 -61.491 1.00 92.94 918 THR A C 1
ATOM 6926 O O . THR A 1 918 ? 30.665 -16.980 -61.904 1.00 92.94 918 THR A O 1
ATOM 6929 N N . TYR A 1 919 ? 29.737 -15.631 -60.366 1.00 94.81 919 TYR A N 1
ATOM 6930 C CA . TYR A 1 919 ? 29.289 -16.705 -59.474 1.00 94.81 919 TYR A CA 1
ATOM 6931 C C . TYR A 1 919 ? 27.769 -16.640 -59.202 1.00 94.81 919 TYR A C 1
ATOM 6933 O O . TYR A 1 919 ? 27.286 -15.678 -58.591 1.00 94.81 919 TYR A O 1
ATOM 6941 N N . PRO A 1 920 ? 26.976 -17.647 -59.631 1.00 90.62 920 PRO A N 1
ATOM 6942 C CA . PRO A 1 920 ? 25.526 -17.657 -59.438 1.00 90.62 920 PRO A CA 1
ATOM 6943 C C . PRO A 1 920 ? 25.107 -17.659 -57.966 1.00 90.62 920 PRO A C 1
ATOM 6945 O O . PRO A 1 920 ? 25.563 -18.490 -57.176 1.00 90.62 920 PRO A O 1
ATOM 6948 N N . GLY A 1 921 ? 24.169 -16.770 -57.633 1.00 91.56 921 GLY A N 1
ATOM 6949 C CA . GLY A 1 921 ? 23.624 -16.616 -56.282 1.00 91.56 921 GLY A CA 1
ATOM 6950 C C . GLY A 1 921 ? 24.331 -15.556 -55.438 1.00 91.56 921 GLY A C 1
ATOM 6951 O O . GLY A 1 921 ? 23.889 -15.296 -54.325 1.00 91.56 921 GLY A O 1
ATOM 6952 N N . THR A 1 922 ? 25.395 -14.921 -55.939 1.00 97.00 922 THR A N 1
ATOM 6953 C CA . THR A 1 922 ? 26.111 -13.868 -55.203 1.00 97.00 922 THR A CA 1
ATOM 6954 C C . THR A 1 922 ? 25.213 -12.666 -54.911 1.00 97.00 922 THR A C 1
ATOM 6956 O O . THR A 1 922 ? 24.533 -12.153 -55.801 1.00 97.00 922 THR A O 1
ATOM 6959 N N . ILE A 1 923 ? 25.274 -12.180 -53.670 1.00 96.12 923 ILE A N 1
ATOM 6960 C CA . ILE A 1 923 ? 24.558 -10.993 -53.183 1.00 96.12 923 ILE A CA 1
ATOM 6961 C C . ILE A 1 923 ? 25.498 -9.893 -52.657 1.00 96.12 923 ILE A C 1
ATOM 6963 O O . ILE A 1 923 ? 25.058 -8.968 -51.985 1.00 96.12 923 ILE A O 1
ATOM 6967 N N . GLY A 1 924 ? 26.789 -9.966 -52.994 1.00 92.56 924 GLY A N 1
ATOM 6968 C CA . GLY A 1 924 ? 27.721 -8.841 -52.909 1.00 92.56 924 GLY A CA 1
ATOM 6969 C C . GLY A 1 924 ? 28.677 -8.887 -51.721 1.00 92.56 924 GLY A C 1
ATOM 6970 O O . GLY A 1 924 ? 29.378 -9.876 -51.529 1.00 92.56 924 GLY A O 1
ATOM 6971 N N . VAL A 1 925 ? 28.680 -7.785 -50.968 1.00 96.19 925 VAL A N 1
ATOM 6972 C CA . VAL A 1 925 ? 29.537 -7.336 -49.851 1.00 96.19 925 VAL A CA 1
ATOM 6973 C C . VAL A 1 925 ? 30.689 -6.395 -50.244 1.00 96.19 925 VAL A C 1
ATOM 6975 O O . VAL A 1 925 ? 30.382 -5.259 -50.604 1.00 96.19 925 VAL A O 1
ATOM 6978 N N . LYS A 1 926 ? 31.983 -6.745 -50.128 1.00 97.94 926 LYS A N 1
ATOM 6979 C CA . LYS A 1 926 ? 33.051 -5.735 -50.317 1.00 97.94 926 LYS A CA 1
ATOM 6980 C C . LYS A 1 926 ? 34.446 -6.305 -50.606 1.00 97.94 926 LYS A C 1
ATOM 6982 O O . LYS A 1 926 ? 34.941 -7.171 -49.894 1.00 97.94 926 LYS A O 1
ATOM 6987 N N . THR A 1 927 ? 35.116 -5.740 -51.610 1.00 95.88 927 THR A N 1
ATOM 6988 C CA . THR A 1 927 ? 36.546 -5.935 -51.944 1.00 95.88 927 THR A CA 1
ATOM 6989 C C . THR A 1 927 ? 37.462 -4.988 -51.149 1.00 95.88 927 THR A C 1
ATOM 6991 O O . THR A 1 927 ? 37.031 -3.907 -50.744 1.00 95.88 927 THR A O 1
ATOM 6994 N N . GLY A 1 928 ? 38.745 -5.317 -50.982 1.00 94.75 928 GLY A N 1
ATOM 6995 C CA . GLY A 1 928 ? 39.744 -4.372 -50.457 1.00 94.75 928 GLY A CA 1
ATOM 6996 C C . GLY A 1 928 ? 41.178 -4.727 -50.846 1.00 94.75 928 GLY A C 1
ATOM 6997 O O . GLY A 1 928 ? 41.508 -5.904 -50.948 1.00 94.75 928 GLY A O 1
ATOM 6998 N N . PHE A 1 929 ? 42.030 -3.735 -51.099 1.00 94.12 929 PHE A N 1
ATOM 6999 C CA . PHE A 1 929 ? 43.452 -3.954 -51.378 1.00 94.12 929 PHE A CA 1
ATOM 7000 C C . PHE A 1 929 ? 44.318 -2.808 -50.847 1.00 94.12 929 PHE A C 1
ATOM 7002 O O . PHE A 1 929 ? 44.016 -1.645 -51.096 1.00 94.12 929 PHE A O 1
ATOM 7009 N N . THR A 1 930 ? 45.403 -3.163 -50.161 1.00 91.50 930 THR A N 1
ATOM 7010 C CA . THR A 1 930 ? 46.611 -2.343 -49.976 1.00 91.50 930 THR A CA 1
ATOM 7011 C C . THR A 1 930 ? 47.824 -3.274 -50.042 1.00 91.50 930 THR A C 1
ATOM 7013 O O . THR A 1 930 ? 47.666 -4.498 -49.990 1.00 91.50 930 THR A O 1
ATOM 7016 N N . ALA A 1 931 ? 49.039 -2.727 -50.134 1.00 88.56 931 ALA A N 1
ATOM 7017 C CA . ALA A 1 931 ? 50.255 -3.544 -50.126 1.00 88.56 931 ALA A CA 1
ATOM 7018 C C . ALA A 1 931 ? 50.382 -4.382 -48.836 1.00 88.56 931 ALA A C 1
ATOM 7020 O O . ALA A 1 931 ? 50.843 -5.519 -48.873 1.00 88.56 931 ALA A O 1
ATOM 7021 N N . GLU A 1 932 ? 49.927 -3.838 -47.708 1.00 92.19 932 GLU A N 1
ATOM 7022 C CA . GLU A 1 932 ? 49.978 -4.445 -46.378 1.00 92.19 932 GLU A CA 1
ATOM 7023 C C . GLU A 1 932 ? 48.845 -5.455 -46.154 1.00 92.19 932 GLU A C 1
ATOM 7025 O O . GLU A 1 932 ? 49.059 -6.514 -45.563 1.00 92.19 932 GLU A O 1
ATOM 7030 N N . ALA A 1 933 ? 47.634 -5.143 -46.623 1.00 92.38 933 ALA A N 1
ATOM 7031 C CA . ALA A 1 933 ? 46.466 -6.006 -46.458 1.00 92.38 933 ALA A CA 1
ATOM 7032 C C . ALA A 1 933 ? 46.463 -7.198 -47.418 1.00 92.38 933 ALA A C 1
ATOM 7034 O O . ALA A 1 933 ? 45.794 -8.192 -47.143 1.00 92.38 933 ALA A O 1
ATOM 7035 N N . GLY A 1 934 ? 47.194 -7.112 -48.532 1.00 94.56 934 GLY A N 1
ATOM 7036 C CA . GLY A 1 934 ? 47.018 -8.027 -49.653 1.00 94.56 934 GLY A CA 1
ATOM 7037 C C . GLY A 1 934 ? 45.617 -7.889 -50.255 1.00 94.56 934 GLY A C 1
ATOM 7038 O O . GLY A 1 934 ? 44.939 -6.868 -50.098 1.00 94.56 934 GLY A O 1
ATOM 7039 N N . TYR A 1 935 ? 45.170 -8.915 -50.974 1.00 96.12 935 TYR A N 1
ATOM 7040 C CA . TYR A 1 935 ? 43.874 -8.893 -51.644 1.00 96.12 935 TYR A CA 1
ATOM 7041 C C . TYR A 1 935 ? 42.778 -9.487 -50.745 1.00 96.12 935 TYR A C 1
ATOM 7043 O O . TYR A 1 935 ? 42.710 -10.695 -50.544 1.00 96.12 935 TYR A O 1
ATOM 7051 N N . CYS A 1 936 ? 41.905 -8.628 -50.209 1.00 97.56 936 CYS A N 1
ATOM 7052 C CA . CYS A 1 936 ? 40.812 -8.996 -49.302 1.00 97.56 936 CYS A CA 1
ATOM 7053 C C . CYS A 1 936 ? 39.456 -9.032 -50.022 1.00 97.56 936 CYS A C 1
ATOM 7055 O O . CYS A 1 936 ? 39.197 -8.226 -50.926 1.00 97.56 936 CYS A O 1
ATOM 7057 N N . LEU A 1 937 ? 38.564 -9.926 -49.605 1.00 98.06 937 LEU A N 1
ATOM 7058 C CA . LEU A 1 937 ? 37.184 -9.979 -50.085 1.00 98.06 937 LEU A CA 1
ATOM 7059 C C . LEU A 1 937 ? 36.259 -10.518 -48.997 1.00 98.06 937 LEU A C 1
ATOM 7061 O O . LEU A 1 937 ? 36.467 -11.609 -48.474 1.00 98.06 937 LEU A O 1
ATOM 7065 N N . VAL A 1 938 ? 35.202 -9.766 -48.719 1.00 98.44 938 VAL A N 1
ATOM 7066 C CA . VAL A 1 938 ? 34.021 -10.245 -48.008 1.00 98.44 938 VAL A CA 1
ATOM 7067 C C . VAL A 1 938 ? 32.944 -10.510 -49.048 1.00 98.44 938 VAL A C 1
ATOM 7069 O O . VAL A 1 938 ? 32.729 -9.685 -49.943 1.00 98.44 938 VAL A O 1
ATOM 7072 N N . PHE A 1 939 ? 32.288 -11.659 -48.954 1.00 98.19 939 PHE A N 1
ATOM 7073 C CA . PHE A 1 939 ? 31.329 -12.132 -49.939 1.00 98.19 939 PHE A CA 1
ATOM 7074 C C . PHE A 1 939 ? 30.130 -12.804 -49.278 1.00 98.19 939 PHE A C 1
ATOM 7076 O O . PHE A 1 939 ? 30.219 -13.360 -48.184 1.00 98.19 939 PHE A O 1
ATOM 7083 N N . ALA A 1 940 ? 28.995 -12.786 -49.969 1.00 97.56 940 ALA A N 1
ATOM 7084 C CA . ALA A 1 940 ? 27.832 -13.556 -49.566 1.00 97.56 940 ALA A CA 1
ATOM 7085 C C . ALA A 1 940 ? 27.058 -14.070 -50.784 1.00 97.56 940 ALA A C 1
ATOM 7087 O O . ALA A 1 940 ? 27.021 -13.406 -51.825 1.00 97.56 940 ALA A O 1
ATOM 7088 N N . ALA A 1 941 ? 26.433 -15.240 -50.660 1.00 97.06 941 ALA A N 1
ATOM 7089 C CA . ALA A 1 941 ? 25.642 -15.848 -51.725 1.00 97.06 941 ALA A CA 1
ATOM 7090 C C . ALA A 1 941 ? 24.450 -16.639 -51.176 1.00 97.06 941 ALA A C 1
ATOM 7092 O O . ALA A 1 941 ? 24.492 -17.158 -50.062 1.00 97.06 941 ALA A O 1
ATOM 7093 N N . VAL A 1 942 ? 23.399 -16.761 -51.987 1.00 94.69 942 VAL A N 1
ATOM 7094 C CA . VAL A 1 942 ? 22.209 -17.563 -51.699 1.00 94.69 942 VAL A CA 1
ATOM 7095 C C . VAL A 1 942 ? 21.991 -18.584 -52.813 1.00 94.69 942 VAL A C 1
ATOM 7097 O O . VAL A 1 942 ? 21.932 -18.225 -53.991 1.00 94.69 942 VAL A O 1
ATOM 7100 N N . ARG A 1 943 ? 21.834 -19.860 -52.450 1.00 92.06 943 ARG A N 1
ATOM 7101 C CA . ARG A 1 943 ? 21.523 -20.958 -53.379 1.00 92.06 943 ARG A CA 1
ATOM 7102 C C . ARG A 1 943 ? 20.563 -21.928 -52.696 1.00 92.06 943 ARG A C 1
ATOM 7104 O O . ARG A 1 943 ? 20.818 -22.360 -51.581 1.00 92.06 943 ARG A O 1
ATOM 7111 N N . ASN A 1 944 ? 19.450 -22.257 -53.354 1.00 84.94 944 ASN A N 1
ATOM 7112 C CA . ASN A 1 944 ? 18.443 -23.209 -52.854 1.00 84.94 944 ASN A CA 1
ATOM 7113 C C . ASN A 1 944 ? 17.947 -22.928 -51.418 1.00 84.94 944 ASN A C 1
ATOM 7115 O O . ASN A 1 944 ? 17.677 -23.852 -50.665 1.00 84.94 944 ASN A O 1
ATOM 7119 N N . GLY A 1 945 ? 17.829 -21.653 -51.032 1.00 80.50 945 GLY A N 1
ATOM 7120 C CA . GLY A 1 945 ? 17.375 -21.255 -49.691 1.00 80.50 945 GLY A CA 1
ATOM 7121 C C . GLY A 1 945 ? 18.469 -21.214 -48.617 1.00 80.50 945 GLY A C 1
ATOM 7122 O O . GLY A 1 945 ? 18.214 -20.669 -47.545 1.00 80.50 945 GLY A O 1
ATOM 7123 N N . HIS A 1 946 ? 19.680 -21.692 -48.917 1.00 86.38 946 HIS A N 1
ATOM 7124 C CA . HIS A 1 946 ? 20.846 -21.563 -48.045 1.00 86.38 946 HIS A CA 1
ATOM 7125 C C . HIS A 1 946 ? 21.569 -20.245 -48.311 1.00 86.38 946 HIS A C 1
ATOM 7127 O O . HIS A 1 946 ? 21.805 -19.879 -49.466 1.00 86.38 946 HIS A O 1
ATOM 7133 N N . TYR A 1 947 ? 21.929 -19.546 -47.243 1.00 93.94 947 TYR A N 1
ATOM 7134 C CA . TYR A 1 947 ? 22.596 -18.254 -47.233 1.00 93.94 947 TYR A CA 1
ATOM 7135 C C . TYR A 1 947 ? 23.991 -18.415 -46.632 1.00 93.94 947 TYR A C 1
ATOM 7137 O O . TYR A 1 947 ? 24.126 -18.735 -45.458 1.00 93.94 947 TYR A O 1
ATOM 7145 N N . LEU A 1 948 ? 25.034 -18.178 -47.425 1.00 96.12 948 LEU A N 1
ATOM 7146 C CA . LEU A 1 948 ? 26.425 -18.249 -46.980 1.00 96.12 948 LEU A CA 1
ATOM 7147 C C . LEU A 1 948 ? 27.063 -16.867 -46.938 1.00 96.12 948 LEU A C 1
ATOM 7149 O O . LEU A 1 948 ? 26.876 -16.065 -47.857 1.00 96.12 948 LEU A O 1
ATOM 7153 N N . ILE A 1 949 ? 27.867 -16.629 -45.903 1.00 97.00 949 ILE A N 1
ATOM 7154 C CA . ILE A 1 949 ? 28.694 -15.431 -45.742 1.00 97.00 949 ILE A CA 1
ATOM 7155 C C . ILE A 1 949 ? 30.139 -15.880 -45.539 1.00 97.00 949 ILE A C 1
ATOM 7157 O O . ILE A 1 949 ? 30.407 -16.757 -44.715 1.00 97.00 949 ILE A O 1
ATOM 7161 N N . GLY A 1 950 ? 31.070 -15.287 -46.282 1.00 96.69 950 GLY A N 1
ATOM 7162 C CA . GLY A 1 950 ? 32.479 -15.646 -46.238 1.00 96.69 950 GLY A CA 1
ATOM 7163 C C . GLY A 1 950 ? 33.425 -14.449 -46.346 1.00 96.69 950 GLY A C 1
ATOM 7164 O O . GLY A 1 950 ? 33.062 -13.389 -46.854 1.00 96.69 950 GLY A O 1
ATOM 7165 N N . THR A 1 951 ? 34.648 -14.638 -45.859 1.00 97.56 951 THR A N 1
ATOM 7166 C CA . THR A 1 951 ? 35.734 -13.654 -45.906 1.00 97.56 951 THR A CA 1
ATOM 7167 C C . THR A 1 951 ? 37.038 -14.348 -46.286 1.00 97.56 951 THR A C 1
ATOM 7169 O O . THR A 1 951 ? 37.342 -15.418 -45.755 1.00 97.56 951 THR A O 1
ATOM 7172 N N . VAL A 1 952 ? 37.832 -13.712 -47.148 1.00 96.56 952 VAL A N 1
ATOM 7173 C CA . VAL A 1 952 ? 39.248 -14.020 -47.403 1.00 96.56 952 VAL A CA 1
ATOM 7174 C C . VAL A 1 952 ? 40.096 -12.772 -47.143 1.00 96.56 952 VAL A C 1
ATOM 7176 O O . VAL A 1 952 ? 39.748 -11.673 -47.585 1.00 96.56 952 VAL A O 1
ATOM 7179 N N . LEU A 1 953 ? 41.192 -12.933 -46.401 1.00 96.94 953 LEU A N 1
ATOM 7180 C CA . LEU A 1 953 ? 42.139 -11.872 -46.053 1.00 96.94 953 LEU A CA 1
ATOM 7181 C C . LEU A 1 953 ? 43.553 -12.234 -46.508 1.00 96.94 953 LEU A C 1
ATOM 7183 O O . LEU A 1 953 ? 43.992 -13.373 -46.331 1.00 96.94 953 LEU A O 1
ATOM 7187 N N . HIS A 1 954 ? 44.269 -11.231 -47.023 1.00 95.50 954 HIS A N 1
ATOM 7188 C CA . HIS A 1 954 ? 45.658 -11.340 -47.467 1.00 95.50 954 HIS A CA 1
ATOM 7189 C C . HIS A 1 954 ? 45.881 -12.455 -48.499 1.00 95.50 954 HIS A C 1
ATOM 7191 O O . HIS A 1 954 ? 46.713 -13.343 -48.316 1.00 95.50 954 HIS A O 1
ATOM 7197 N N . ASP A 1 955 ? 45.099 -12.433 -49.580 1.00 93.62 955 ASP A N 1
ATOM 7198 C CA . ASP A 1 955 ? 45.340 -13.297 -50.735 1.00 93.62 955 ASP A CA 1
ATOM 7199 C C . ASP A 1 955 ? 46.433 -12.715 -51.652 1.00 93.62 955 ASP A C 1
ATOM 7201 O O . ASP A 1 955 ? 46.749 -11.522 -51.620 1.00 93.62 955 ASP A O 1
ATOM 7205 N N . SER A 1 956 ? 47.011 -13.587 -52.471 1.00 88.88 956 SER A N 1
ATOM 7206 C CA . SER A 1 956 ? 48.209 -13.386 -53.286 1.00 88.88 956 SER A CA 1
ATOM 7207 C C . SER A 1 956 ? 48.011 -12.485 -54.508 1.00 88.88 956 SER A C 1
ATOM 7209 O O . SER A 1 956 ? 48.917 -11.731 -54.867 1.00 88.88 956 SER A O 1
ATOM 7211 N N . THR A 1 957 ? 46.847 -12.542 -55.166 1.00 91.62 957 THR A N 1
ATOM 7212 C CA . THR A 1 957 ? 46.536 -11.732 -56.358 1.00 91.62 957 THR A CA 1
ATOM 7213 C C . THR A 1 957 ? 45.068 -11.303 -56.386 1.00 91.62 957 THR A C 1
ATOM 7215 O O . THR A 1 957 ? 44.216 -11.940 -55.766 1.00 91.62 957 THR A O 1
ATOM 7218 N N . ASP A 1 958 ? 44.757 -10.253 -57.156 1.00 89.56 958 ASP A N 1
ATOM 7219 C CA . ASP A 1 958 ? 43.384 -9.765 -57.334 1.00 89.56 958 ASP A CA 1
ATOM 7220 C C . ASP A 1 958 ? 42.433 -10.850 -57.860 1.00 89.56 958 ASP A C 1
ATOM 7222 O O . ASP A 1 958 ? 41.320 -10.981 -57.368 1.00 89.56 958 ASP A O 1
ATOM 7226 N N . GLY A 1 959 ? 42.878 -11.668 -58.818 1.00 89.88 959 GLY A N 1
ATOM 7227 C CA . GLY A 1 959 ? 42.074 -12.775 -59.339 1.00 89.88 959 GLY A CA 1
ATOM 7228 C C . GLY A 1 959 ? 41.912 -13.918 -58.334 1.00 89.88 959 GLY A C 1
ATOM 7229 O O . GLY A 1 959 ? 40.834 -14.510 -58.245 1.00 89.88 959 GLY A O 1
ATOM 7230 N N . GLN A 1 960 ? 42.956 -14.209 -57.548 1.00 92.94 960 GLN A N 1
ATOM 7231 C CA . GLN A 1 960 ? 42.949 -15.342 -56.621 1.00 92.94 960 GLN A CA 1
ATOM 7232 C C . GLN A 1 960 ? 41.881 -15.191 -55.531 1.00 92.94 960 GLN A C 1
ATOM 7234 O O . GLN A 1 960 ? 41.168 -16.158 -55.277 1.00 92.94 960 GLN A O 1
ATOM 7239 N N . ARG A 1 961 ? 41.650 -13.975 -55.006 1.00 94.56 961 ARG A N 1
ATOM 7240 C CA . ARG A 1 961 ? 40.623 -13.742 -53.968 1.00 94.56 961 ARG A CA 1
ATOM 7241 C C . ARG A 1 961 ? 39.220 -14.183 -54.397 1.00 94.56 961 ARG A C 1
ATOM 7243 O O . ARG A 1 961 ? 38.422 -14.626 -53.574 1.00 94.56 961 ARG A O 1
ATOM 7250 N N . PHE A 1 962 ? 38.905 -14.043 -55.689 1.00 95.75 962 PHE A N 1
ATOM 7251 C CA . PHE A 1 962 ? 37.611 -14.428 -56.251 1.00 95.75 962 PHE A CA 1
ATOM 7252 C C . PHE A 1 962 ? 37.533 -15.937 -56.498 1.00 95.75 962 PHE A C 1
ATOM 7254 O O . PHE A 1 962 ? 36.483 -16.531 -56.261 1.00 95.75 962 PHE A O 1
ATOM 7261 N N . ILE A 1 963 ? 38.639 -16.558 -56.925 1.00 92.75 963 ILE A N 1
ATOM 7262 C CA . ILE A 1 963 ? 38.752 -18.017 -57.064 1.00 92.75 963 ILE A CA 1
ATOM 7263 C C . ILE A 1 963 ? 38.588 -18.686 -55.694 1.00 92.75 963 ILE A C 1
ATOM 7265 O O . ILE A 1 963 ? 37.786 -19.607 -55.551 1.00 92.75 963 ILE A O 1
ATOM 7269 N N . ASP A 1 964 ? 39.282 -18.190 -54.671 1.00 93.75 964 ASP A N 1
ATOM 7270 C CA . ASP A 1 964 ? 39.217 -18.715 -53.307 1.00 93.75 964 ASP A CA 1
ATOM 7271 C C . ASP A 1 964 ? 37.827 -18.545 -52.686 1.00 93.75 964 ASP A C 1
ATOM 7273 O O . ASP A 1 964 ? 37.299 -19.481 -52.083 1.00 93.75 964 ASP A O 1
ATOM 7277 N N . ALA A 1 965 ? 37.191 -17.387 -52.882 1.00 95.81 965 ALA A N 1
ATOM 7278 C CA . ALA A 1 965 ? 35.819 -17.159 -52.437 1.00 95.81 965 ALA A CA 1
ATOM 7279 C C . ALA A 1 965 ? 34.808 -18.083 -53.137 1.00 95.81 965 ALA A C 1
ATOM 7281 O O . ALA A 1 965 ? 33.947 -18.657 -52.469 1.00 95.81 965 ALA A O 1
ATOM 7282 N N . ALA A 1 966 ? 34.926 -18.281 -54.455 1.00 94.00 966 ALA A N 1
ATOM 7283 C CA . ALA A 1 966 ? 34.080 -19.218 -55.196 1.00 94.00 966 ALA A CA 1
ATOM 7284 C C . ALA A 1 966 ? 34.271 -20.663 -54.705 1.00 94.00 966 ALA A C 1
ATOM 7286 O O . ALA A 1 966 ? 33.287 -21.350 -54.440 1.00 94.00 966 ALA A O 1
ATOM 7287 N N . ASN A 1 967 ? 35.519 -21.090 -54.481 1.00 92.44 967 ASN A N 1
ATOM 7288 C CA . ASN A 1 967 ? 35.842 -22.411 -53.935 1.00 92.44 967 ASN A CA 1
ATOM 7289 C C . ASN A 1 967 ? 35.252 -22.622 -52.528 1.00 92.44 967 ASN A C 1
ATOM 7291 O O . ASN A 1 967 ? 34.729 -23.698 -52.232 1.00 92.44 967 ASN A O 1
ATOM 7295 N N . LEU A 1 968 ? 35.309 -21.602 -51.662 1.00 93.62 968 LEU A N 1
ATOM 7296 C CA . LEU A 1 968 ? 34.682 -21.636 -50.336 1.00 93.62 968 LEU A CA 1
ATOM 7297 C C . LEU A 1 968 ? 33.156 -21.744 -50.436 1.00 93.62 968 LEU A C 1
ATOM 7299 O O . LEU A 1 968 ? 32.561 -22.541 -49.713 1.00 93.62 968 LEU A O 1
ATOM 7303 N N . LEU A 1 969 ? 32.523 -20.986 -51.336 1.00 95.00 969 LEU A N 1
ATOM 7304 C CA . LEU A 1 969 ? 31.076 -21.042 -51.548 1.00 95.00 969 LEU A CA 1
ATOM 7305 C C . LEU A 1 969 ? 30.621 -22.390 -52.120 1.00 95.00 969 LEU A C 1
ATOM 7307 O O . LEU A 1 969 ? 29.649 -22.948 -51.615 1.00 95.00 969 LEU A O 1
ATOM 7311 N N . ASP A 1 970 ? 31.300 -22.927 -53.135 1.00 92.94 970 ASP A N 1
ATOM 7312 C CA . ASP A 1 970 ? 30.939 -24.219 -53.732 1.00 92.94 970 ASP A CA 1
ATOM 7313 C C . ASP A 1 970 ? 31.105 -25.357 -52.726 1.00 92.94 970 ASP A C 1
ATOM 7315 O O . ASP A 1 970 ? 30.237 -26.224 -52.623 1.00 92.94 970 ASP A O 1
ATOM 7319 N N . TRP A 1 971 ? 32.171 -25.322 -51.921 1.00 90.38 971 TRP A N 1
ATOM 7320 C CA . TRP A 1 971 ? 32.325 -26.269 -50.826 1.00 90.38 971 TRP A CA 1
ATOM 7321 C C . TRP A 1 971 ? 31.223 -26.102 -49.780 1.00 90.38 971 TRP A C 1
ATOM 7323 O O . TRP A 1 971 ? 30.604 -27.093 -49.410 1.00 90.38 971 TRP A O 1
ATOM 7333 N N . GLY A 1 972 ? 30.927 -24.875 -49.340 1.00 91.62 972 GLY A N 1
ATOM 7334 C CA . GLY A 1 972 ? 29.877 -24.616 -48.354 1.00 91.62 972 GLY A CA 1
ATOM 7335 C C . GLY A 1 972 ? 28.510 -25.123 -48.810 1.00 91.62 972 GLY A C 1
ATOM 7336 O O . GLY A 1 972 ? 27.859 -25.858 -48.078 1.00 91.62 972 GLY A O 1
ATOM 7337 N N . PHE A 1 973 ? 28.101 -24.813 -50.044 1.00 91.75 973 PHE A N 1
ATOM 7338 C CA . PHE A 1 973 ? 26.819 -25.271 -50.589 1.00 91.75 973 PHE A CA 1
ATOM 7339 C C . PHE A 1 973 ? 26.762 -26.778 -50.853 1.00 91.75 973 PHE A C 1
ATOM 7341 O O . PHE A 1 973 ? 25.671 -27.333 -50.900 1.00 91.75 973 PHE A O 1
ATOM 7348 N N . ALA A 1 974 ? 27.901 -27.449 -51.040 1.00 86.25 974 ALA A N 1
ATOM 7349 C CA . ALA A 1 974 ? 27.942 -28.903 -51.178 1.00 86.25 974 ALA A CA 1
ATOM 7350 C C . ALA A 1 974 ? 27.784 -29.651 -49.838 1.00 86.25 974 ALA A C 1
ATOM 7352 O O . ALA A 1 974 ? 27.579 -30.863 -49.854 1.00 86.25 974 ALA A O 1
ATOM 7353 N N . HIS A 1 975 ? 27.899 -28.954 -48.700 1.00 81.56 975 HIS A N 1
ATOM 7354 C CA . HIS A 1 975 ? 27.860 -29.537 -47.351 1.00 81.56 975 HIS A CA 1
ATOM 7355 C C . HIS A 1 975 ? 26.688 -29.009 -46.497 1.00 81.56 975 HIS A C 1
ATOM 7357 O O . HIS A 1 975 ? 26.701 -29.204 -45.279 1.00 81.56 975 HIS A O 1
ATOM 7363 N N . LEU A 1 976 ? 25.699 -28.354 -47.121 1.00 77.94 976 LEU A N 1
ATOM 7364 C CA . LEU A 1 976 ? 24.488 -27.817 -46.486 1.00 77.94 976 LEU A CA 1
ATOM 7365 C C . LEU A 1 976 ? 23.201 -28.500 -46.956 1.00 77.94 976 LEU A C 1
ATOM 7367 O O . LEU A 1 976 ? 23.177 -28.993 -48.108 1.00 77.94 976 LEU A O 1
#

Sequence (976 aa):
MKILLTFFIVSNIVIILAATSFLVYYQQQLPKVDAYAHETIPQDTRIYDRNNVLLYDAYAHNQSSSGRRISVTLPEVPKVMQDAMVATEDRTFWTNGGINVSSTLRATLSQDGGASTITQQVIKNLSHNDIHTVQRKLQEAVLAIGLTQRYTKAQILAMYFNIASFGSFDTGIESAVEAYFHLQSVCTGSGKCTPAVERLEYNSQGKLDPVLGLARASLLAGMPNSPGIIDPTLGTQAKQMALARQKIVLQAMISQHMSVDGQVITPTLAKQAENVMANTVFEPYQHTKLAPHFIDWVLNQIALQLGKGDYATGLNLFEQGGLTIRTTLDSNLEEYVERAVDQHLNKPDYQYYPLSLRGDQILSKTLNIHSGAVVVMDAKTGEVLAMDGSADYFSANPAVGGQYNMAAPPAGTPKHPSGRPPGTTMLPIDYMATYGQQFSSTVATSKFPPVFPMNQRTSANSLGAKLATYIGSDGMRTTAQNLGITVPDNAGVPFALGTENVPLLQMTGAYQVLADNGQHVPPVGILDIYDQAGHNLYHYNTGQPPVTQVVPAQVTDLITSGLINEPGRQDTFGDDHQLSFADQDPTCATTPACKYQVAAQASDTNATEDGNTTIGYTPDVVVGVWVGNTNGKRMNSSVVGSTGAVSIWHSVIERALGWCGTETTASSYFQSDDIPCGPSPHTGFSTHPTRTFSAGLLSMIPTPTPTPTPPPLTPTVQGALSTTGAQASYLLDGNTGSILKNVNGQQSLPMASTTKMMTALIALQSVNLNQVVTIRQDAVSEVNSHQGSSAQLVVGDTITLHDLLYGLMLPSGDDAAIAIADAVAGSQANFVVQMNKYAQSLHLTQMYYVNSDGLTYTSAKGTLAYNTTSAADLIQLTQVAMKNPLFAQIVQSKEYKVLPTANHHAYDWLNTNQLLTTYPGTIGVKTGFTAEAGYCLVFAAVRNGHYLIGTVLHDSTDGQRFIDAANLLDWGFAHL

Radius of gyration: 43.51 Å; chains: 1; bounding box: 136×63×119 Å

Foldseek 3Di:
DVVVVVVVVVVVVVVVVVVVVLVVVLVVCLVVLVVLLPPQFFAWEFEAEQVRHTQFTFADPPDPQTFHFFADALVLADPLLVLLLCLQQPVCLQPDLQADPVLVVVCVVPVDPRRHHLLLVLLCQSVVDPDPDPVNSSSSSSSSNSNSVPDPSRSSSSSSQGQFAQAPRDGHVQSVCCQFVVFQWDDDPLQDTRGSNSCQQADPVRDGHQLSNNLSSLLSSLQSVPHHQLHPQVDDNSLVVSLVSSLVSLVSQLVVQHDGPPHTRDPVSSVSSSVVSVPGDGHGDDRHRQLVLLVVVVLQVQQCLQVVRDNVNSNVCNNGQSKYFYWLEFRLLQVLLLLLLCLQADPFVLVDFCQPDDLFGFHYVVLVWFWKWKWKAWLQQLGTHYIDQFNALPDPDQQRPNVQRLQDGDPPDPCFLAAAQQALLLVLLLLLLQVQVVVVPPDDPPPADAQALDADPVVSLVRLLVSQVVNDQVSSVVLLVLLVWDDDPPGGSCVSSSVHHTRLQSSLQSVSCLLAQQKGFHHTTTAFMAGPVSDTSDHRDSVDTPIDRRGGSVSSLRNLLNQQQLCSCCSRANLDFLSFPCLVPVCSSPDSQTQAGKGKDWHFDFQPHFKIKIWIDHNTMIMIMIIGTSNNDTGRRSHGRRNHRSSSRSQSVCLVLQDADDRVDPDVRRGHSPRDSGDRTDDPRNVPHDRDDDPVSVVVVPDDDDDPDDDDPPPPDDDDDDDQLFQWKWKAFLVPRDTPDTHQQFDKFQAFQLLLLLLLVLLVPDPDQQDKFAQAPVLVVVCVVQVDFALPDDHQFIDGSLVLNLRCFASVHSSSQQRSQCVRQVGFVRSQVVSVVVCVVLVQVSWHDPGRRFGWDQDPVRDIDGTIGGFNSSQSSVSVQCVPVSSLVSQLDQWDWDPDDPRHHIGIGGGPQCCSPVPPFWSGRHWGDDPRWATKDWTWGDDPRTIMTMIGIRHDDNVSNNVSVNSSVVVVVVVD

pLDDT: mean 82.97, std 16.18, range [23.8, 98.56]

Secondary structure (DSSP, 8-state):
-HHHHHHHHHHHHHHHHHHHHHHHHHHHHHHHHHHHHT----B-EEEE-TTS-EEEEE--TTSTT--B-----GGGS-HHHHHHHHHHH-TTTTTSSSS-HHHHHHHHHH--S----HHHHHHHHHHT-----HHHHHHHHHHHHHHHHHS-HHHHHHHHHHHS--SSSB-SHHHHHHHHH----EE-TTS-EE-GGGGTTB-TTS-B-HHHHHHHHHHHHHGGGSHHHH-GGG-HHHHHHHHHHHHHHHHHHHHTT-EETTEE--HHHHHHHHHHHHH----PPP---SSHHHHHHHHHHHHHHHTTT-HHHHHHHHHHB--EEEES--HHHHHHHHHHHHHHHH-GGG-----TTT----S-GGGS--EEEEEEEETTT-BEEEEESSS-TT---TTT-TTS-SSSPPTT----SS----GGGGHHHHHHHHHHHHHHTTS-STTS--------HHHHHHHHHHHHHHHHHHHHHHHHHHTT----TT-SHHHHTT-S---HHHHHHHHHHHHTTTEE---B-EEEEE-TT--EEEE--TTS---EE-S-HHHHHHHHHHHT-SGGGHHHH-SS-TT--TTT-GGGGT-TT-SS--EEEE----TTSSEEEEEEE-SSEEEEEEEE-TT-PPPPTT--GGGTHHHHHHHHHHHHTT--S---S--SS---------SPP--TTTSS---S--GGGTTTS-----------------------SSSEEEEEETTT--EEEEESTT--EE-GGGGHHHHHHHHTTSS-TT-EEEPPHHHHHHHHHHT-------TT-EEEHHHHHHHHHSS--HHHHHHHHHHHHSSHHHHHHHHHHHHHHTT-TT-B-S-SS---EE-TTS-EE--EE-HHHHHHHHHHHTTSHHHHHHHH-SEEEE--BTTB--EEEE-S-THHHHSTTEEEEEEEEETTTEEEEEEEEEETTEEEEEEEEEESSHHHHHHHHHHHHHHHHHT-